Protein AF-0000000082347914 (afdb_homodimer)

Sequence (1176 aa):
MSTKQVSVPDDIETDIFVVGAGVTGLTFAGLLAAAGVRTFTIAKHSGTAPSPRAHVTNQRTMEIFRAMGIEERVREVSTPLPELGNGVICTSLTGLEVARYSCYGAGTRQLTDFAAASPVEMVNSPQHVLERVLLAHALEKGAEIRYYNELIDIQQTSEGVVGRVRERQTGAEYTVRAKYAIGADGGRSLVAQHAGIEFQGEHGLINMLTSWLEADVTPYTAYRPACIYMMAQPGNAFWVGSGTLVAVKPYTEWLLNRQYNAGDEPDLSEEAVIGYARKALGIPDLKVTVKNNSKWQVNNVYATKTSHGRIFLAGDAAHRHPPASGLGSNTCVQDAYNLAWKLGLVVSGKANDRMLQSYSQERQPVAEQIVKHAIQSLYNFARVPQALGFKQGQSTEEGYKSLEELFSDSPKAEKRRADLKEAVELQHRRSNALGLQLGYRYKSSDAIVYDGTPFAPYQRDPVLHYEPTTHPGAYLPHSWIQHKTKLISTLDIFEFGQFGLLVGIGGDPFVEAAKTVRQELGVQLPVYKLGYRCPYDDVLGEWYSVCEIGDRGALLVRPDRHIAWRTFDRPGDPTEALRSAFRQVLGLMSTKQVSVPDDIETDIFVVGAGVTGLTFAGLLAAAGVRTFTIAKHSGTAPSPRAHVTNQRTMEIFRAMGIEERVREVSTPLPELGNGVICTSLTGLEVARYSCYGAGTRQLTDFAAASPVEMVNSPQHVLERVLLAHALEKGAEIRYYNELIDIQQTSEGVVGRVRERQTGAEYTVRAKYAIGADGGRSLVAQHAGIEFQGEHGLINMLTSWLEADVTPYTAYRPACIYMMAQPGNAFWVGSGTLVAVKPYTEWLLNRQYNAGDEPDLSEEAVIGYARKALGIPDLKVTVKNNSKWQVNNVYATKTSHGRIFLAGDAAHRHPPASGLGSNTCVQDAYNLAWKLGLVVSGKANDRMLQSYSQERQPVAEQIVKHAIQSLYNFARVPQALGFKQGQSTEEGYKSLEELFSDSPKAEKRRADLKEAVELQHRRSNALGLQLGYRYKSSDAIVYDGTPFAPYQRDPVLHYEPTTHPGAYLPHSWIQHKTKLISTLDIFEFGQFGLLVGIGGDPFVEAAKTVRQELGVQLPVYKLGYRCPYDDVLGEWYSVCEIGDRGALLVRPDRHIAWRTFDRPGDPTEALRSAFRQVLGL

Secondary structure (DSSP, 8-state):
-------PPPPEE-SEEEE--SHHHHHHHHHHHHTT--EEEEESSSSS-SS----EE-HHHHHHHHHHT-HHHHHHTSEEGGGGBEEEEESSSSS-EEEEEE-TT-SGGGHHHHHHH-SS--EE--HHHHHHHHHHHHHHTT-EEEETEEEEEEEE-SS-EEEEEEETTT--EEEEEESEEEE-S-TT-HHHHHHT--EEEEEEEEEEEEEEEE---HHHHTTS-EEEEEE--TT---TT-SEEEEEEETTTEEEEEEEE-TTSPPP-SHHHHHHHHHHHHT-TT---EEEEEEEEEEEEEEES-SEETTEEE-GGGTEE--SGGG-HHHHHHHHHHHHHHHHHHHHTTSS-GGGGHHHHHHHHHHHHHHHHHHHHHHHHHTHHHHHHT--TT--HHHHHHHHHHHTS--TTHHHHHHHHHHHHHHHHHHHT-HHHHH-----S-TT----SPPPPPPSS-TTT------SBTBBPPP-EEEETTEEEEGGGSSPTT--EEEE-TT-THHHHHHHHHHHHHT----EEEEETTSSEE-TTSHHHHH--S-TT-EEEE-TTSBEEEEESS--S-HHHHHHHHHHHHTT-/-------PPPPEE-SEEEE--SHHHHHHHHHHHHTT--EEEEESSSSS-SS----EE-HHHHHHHHHHT-HHHHHHTSEEGGGGBEEEEESSSSS-EEEEEE-TT-SGGGHHHHHHH-SS--EE--HHHHHHHHHHHHHHTT-EEEETEEEEEEEE-SS-EEEEEEETTT--EEEEEESEEEE-S-TT-HHHHHHT--EEEEEEEEEEEEEEEE---HHHHTTS-EEEEEE--TT---TT-SEEEEEEETTTEEEEEEEE-TTSPPP-SHHHHHHHHHHHHT-TT---EEEEEEEEEEEEEEES-SEETTEEE-GGGTEE--STTS-HHHHHHHHHHHHHHHHHHHHTTSS-GGGGHHHHHHHHHHHHHHHHHHHHHHHHHTHHHHHHT--TT--HHHHHHHHHHHTS--TTHHHHHHHHHHHHHHHHHHHT-HHHHH-----S-TT----SPPPPPPSS-TTT------SBTBBPPP-EEEETTEEEEGGGSSPTT--EEEE-TT-THHHHHHHHHHHHHT----EEEEETTSSEE-TTSHHHHH--S-TT-EEEE-TTSBEEEEESS--S-HHHHHHHHHHHHTT-

Organism: NCBI:txid1220207

pLDDT: mean 94.05, std 8.11, range [29.89, 98.88]

Foldseek 3Di:
DPPPPPPFDEAAEFAEEEEDQFLLRLLLLLLLLLLVGGYAYEYQAQDYDPWQDFWKAAQLLLLVCVQSVCNVVQPVQWAFQLLLQKEWEAQALPGGTQDMDGFQQNDPVRVVQRVQFHVDGMTTGGRSRVSVSSNVSSVVSPGHYYYNKAWDDKDDDLQWIKTWIARRVVRRIHIYTHRFYEFPHAQPTPLCVRLVWDKDWFWQPFKKKKWKKFWAPCVRDVVNRHQKYQNAAFQDLALRHQWMWGDPDPPTITIIMHTDDPVDDQDPDPVRVVVSNCVRNVNVPIDMDTDDMDMDGAILMATPFQDHNRYGYAANNGAGAPCFLSCRSVLSSLLSLVQSLLSSCCSVPLFPPVQNRQSRLFSRVLRNVVRVVRVVLSVLSSQQNVLQVHDNRGDRVVSVVSNVLLPDPDPCNVVSVVSNVVSVVSSRLSRQQSLSSQVDFRPDGLLADFDPDDDDDDPDDSRNGHDAAQGFRHFHGWDWWDQPNDTDTPSPPDRASAKEKEAAQQQVVLQVLQVVLCVVSVGDYYYAYDYPPGNGHRPVCSCVVHVQADRHKMFIAGNSRGTRDIDRHCDPDSNVVVNVSNNSSRVD/DPPPPPPFDEAAEFAEEEEDQFLLRLLLLLLLLLLVGGYAYEYQAQDYDPWQDFWKAAQLLLLVCVQSVCNVVQPVQWAFQLLLQKEWEAQALPGGTQDMDGFQQNDPVRVVQRVQFHVDGMTTGGRSRVSVSSNVSSVVSPGHYYYNKAWDDKDDDLQWIKTWIARRVVRRIHIYTHRFYEFPHAQPTPLCVRLVWDKDWDWQPFKKKKWKKFWAPCVRDVVNRHQKYQNAAFQDLALRHQWMWGDPDPPTITIIMHTDDPVDDQDPDPVRVVVSNCVRNVNVPIDMDTDDMDMDGAILMATPFQDHNRYGYAANNGAGADCFLSCRSVLSSLLSLVQSLLSSCVSVPLFPCVQNRQSRLFSRVLRNVVRVVRVVLSVLSSQQCVLQVHDNRGDRVVSVVSNVLLPDPPPCNVVSVVSNVVSVVSSRLSRQQSLSSAVDFRPDGLLADFPPDDDDDDPDDSRNGHDAAQGFRHFHGWDWWDQPNDTDTPSPPDRASAKEKEAAQQQVVLQVLQVVLCVVSVGDYYYAYDYPPGNGHRPVCSCVVHVQADRRKMFIAGNSRGTRDIDRHCDPDSNVVVNVSNNSSSVD

Nearest PDB structures (foldseek):
  4z2r-assembly1_A-4  TM=9.697E-01  e=9.399E-72  Pseudomonas nitroreducens HBP1
  6em0-assembly1_A-2  TM=9.691E-01  e=1.341E-71  Pseudomonas nitroreducens
  6em0-assembly2_B-3  TM=9.697E-01  e=3.899E-71  Pseudomonas nitroreducens
  5brt-assembly1_A-4  TM=9.726E-01  e=3.937E-70  Pseudomonas nitroreducens HBP1
  4z2r-assembly1_B  TM=9.663E-01  e=2.600E-70  Pseudomonas nitroreducens HBP1

InterPro domains:
  IPR002938 FAD-binding domain [PF01494] (13-373)
  IPR036188 FAD/NAD(P)-binding domain superfamily [G3DSA:3.50.50.60] (14-368)
  IPR036188 FAD/NAD(P)-binding domain superfamily [SSF51905] (13-388)
  IPR050641 Rifampicin monooxygenase-like [PTHR43004] (6-584)

Radius of gyration: 34.91 Å; Cα contacts (8 Å, |Δi|>4): 2757; chains: 2; bounding box: 81×120×88 Å

Solvent-accessible surface area (backbone atoms only — not comparable to full-atom values): 58181 Å² total; per-residue (Å²): 131,78,73,76,77,75,76,64,59,72,67,42,79,37,48,33,34,33,38,18,54,48,64,32,23,24,44,34,37,24,53,28,21,66,68,70,42,55,47,43,31,28,15,60,49,82,60,62,54,89,54,63,79,46,37,49,36,44,41,54,47,41,50,51,33,43,61,74,70,41,36,67,64,52,53,71,73,27,44,59,30,49,73,27,18,27,37,37,33,17,42,15,63,70,50,57,72,77,42,37,39,49,18,57,45,45,29,51,88,29,35,22,62,48,52,51,58,35,97,55,68,37,29,36,35,30,31,37,57,46,35,50,56,37,46,52,50,9,49,75,44,63,35,46,73,40,57,26,26,32,79,75,46,64,49,74,56,100,79,23,28,43,32,38,32,29,35,63,90,82,59,41,57,32,43,38,38,17,49,27,36,36,23,27,51,29,76,77,25,63,53,38,58,64,56,67,55,52,71,45,73,48,73,68,74,42,42,36,38,38,33,34,32,40,37,77,46,44,94,62,33,67,68,63,39,40,45,37,41,33,16,52,36,51,32,40,56,47,50,65,31,66,23,27,40,34,57,63,41,90,52,36,27,33,34,42,35,32,72,48,56,87,91,52,77,76,68,81,45,67,66,48,46,50,52,47,50,23,58,45,39,54,36,87,81,63,66,70,45,82,75,46,77,46,78,48,61,36,32,38,36,30,31,76,45,29,57,47,92,51,38,34,40,32,30,42,36,26,35,36,50,34,76,45,66,38,47,61,67,34,49,9,43,49,42,28,51,59,41,38,60,54,51,46,35,33,75,69,64,60,27,34,72,66,27,60,56,20,47,34,51,39,50,31,60,51,46,49,51,51,33,54,49,16,53,49,46,46,56,43,39,36,38,43,37,53,45,48,60,30,37,68,78,38,47,60,66,57,24,50,50,37,44,51,42,43,58,38,62,46,89,64,11,59,60,41,44,51,46,35,51,54,28,47,49,49,52,29,45,41,47,34,30,41,5,63,62,64,47,60,63,39,87,48,44,59,43,39,44,70,75,83,68,77,81,76,80,78,90,59,60,57,46,52,40,60,76,78,41,54,53,42,28,21,46,61,53,48,27,62,27,30,48,83,75,37,78,40,45,55,74,66,73,57,58,74,78,35,41,33,33,41,22,21,64,43,20,62,67,46,51,58,23,33,52,53,42,23,65,74,56,69,45,79,45,55,72,42,46,43,28,62,86,32,73,38,13,27,52,58,45,47,41,75,72,48,54,84,49,46,43,33,7,39,37,37,30,39,51,70,41,29,22,25,29,54,36,49,49,65,56,98,48,46,40,59,53,49,40,53,47,53,32,39,34,32,41,96,134,78,74,74,74,75,76,62,59,71,66,43,78,38,48,32,36,33,37,17,54,49,63,30,25,25,44,34,37,25,52,27,19,66,68,69,40,54,45,43,32,26,16,58,50,82,59,63,53,90,51,63,79,47,36,48,38,43,42,54,47,40,50,52,34,42,60,74,69,40,37,66,65,52,52,72,72,29,44,58,30,50,73,28,19,27,38,38,32,16,43,16,62,69,51,56,73,76,41,37,40,48,18,57,44,45,29,50,87,30,35,22,61,47,51,51,58,35,97,56,67,35,29,36,35,31,32,37,56,46,36,50,55,38,44,53,48,9,48,74,44,63,33,44,72,39,55,26,26,33,81,76,45,63,49,75,53,99,78,24,28,44,31,38,32,28,36,62,90,82,60,43,58,32,42,36,38,18,49,28,34,36,24,27,51,28,77,78,24,63,52,39,59,65,57,66,54,53,70,46,73,48,73,68,74,42,43,35,38,38,34,35,32,40,36,79,47,43,94,63,32,68,68,62,37,39,45,37,41,31,16,51,35,50,32,39,55,47,50,67,31,66,22,24,42,35,58,62,40,91,55,36,29,32,34,44,34,32,71,48,56,86,90,51,76,76,67,81,46,69,67,47,46,50,51,48,50,21,58,44,40,54,35,87,82,62,64,72,45,80,75,47,75,47,76,48,60,35,31,40,34,30,32,75,46,28,57,48,95,52,38,33,40,33,28,41,36,26,34,35,52,36,74,45,65,37,49,61,69,33,50,10,43,48,43,29,51,61,42,36,61,52,51,47,34,32,76,72,65,62,27,32,72,65,26,59,55,20,46,33,49,38,50,31,59,51,47,49,52,51,32,53,48,15,52,50,46,45,56,43,39,36,38,44,36,51,43,49,58,28,36,69,80,37,47,59,66,57,22,51,50,36,45,51,43,42,59,39,61,48,88,62,11,59,61,39,44,51,46,36,49,52,28,49,50,50,52,31,47,40,46,34,30,40,6,62,63,62,48,60,62,39,87,49,43,58,43,38,43,70,77,82,69,76,83,78,78,78,89,60,60,59,47,53,41,60,75,75,40,53,52,42,27,22,43,61,54,49,27,62,26,31,48,82,75,38,79,40,44,55,74,65,73,58,60,73,79,35,42,32,33,41,20,21,65,44,21,64,68,45,51,59,23,35,53,51,39,22,66,74,55,69,45,77,47,54,70,45,46,42,27,61,85,31,73,38,14,28,52,59,45,48,42,76,73,47,53,84,49,46,45,33,7,37,36,37,29,38,52,70,42,29,22,26,28,54,37,51,49,66,57,99,48,46,41,60,54,49,42,53,47,51,31,39,33,31,41,97

Structure (mmCIF, N/CA/C/O backbone):
data_AF-0000000082347914-model_v1
#
loop_
_entity.id
_entity.type
_entity.pdbx_description
1 polymer 'FAD-binding domain-containing protein'
#
loop_
_atom_site.group_PDB
_atom_site.id
_atom_site.type_symbol
_atom_site.label_atom_id
_atom_site.label_alt_id
_atom_site.label_comp_id
_atom_site.label_asym_id
_atom_site.label_entity_id
_atom_site.label_seq_id
_atom_site.pdbx_PDB_ins_code
_atom_site.Cartn_x
_atom_site.Cartn_y
_atom_site.Cartn_z
_atom_site.occupancy
_atom_site.B_iso_or_equiv
_atom_site.auth_seq_id
_atom_site.auth_comp_id
_atom_site.auth_asym_id
_atom_site.auth_atom_id
_atom_site.pdbx_PDB_model_num
ATOM 1 N N . MET A 1 1 ? 16.922 -70.562 4.355 1 29.89 1 MET A N 1
ATOM 2 C CA . MET A 1 1 ? 16.859 -69.312 3.594 1 29.89 1 MET A CA 1
ATOM 3 C C . MET A 1 1 ? 15.477 -69.125 2.973 1 29.89 1 MET A C 1
ATOM 5 O O . MET A 1 1 ? 15.141 -69.75 1.983 1 29.89 1 MET A O 1
ATOM 9 N N . SER A 1 2 ? 14.516 -68.875 3.791 1 32.69 2 SER A N 1
ATOM 10 C CA . SER A 1 2 ? 13.117 -68.75 3.42 1 32.69 2 SER A CA 1
ATOM 11 C C . SER A 1 2 ? 12.938 -67.5 2.504 1 32.69 2 SER A C 1
ATOM 13 O O . SER A 1 2 ? 13.414 -66.438 2.809 1 32.69 2 SER A O 1
ATOM 15 N N . THR A 1 3 ? 13.023 -67.812 1.235 1 32.19 3 THR A N 1
ATOM 16 C CA . THR A 1 3 ? 12.727 -66.75 0.28 1 32.19 3 THR A CA 1
ATOM 17 C C . THR A 1 3 ? 11.484 -66 0.697 1 32.19 3 THR A C 1
ATOM 19 O O . THR A 1 3 ? 10.406 -66.562 0.833 1 32.19 3 THR A O 1
ATOM 22 N N . LYS A 1 4 ? 11.758 -65 1.512 1 48.44 4 LYS A N 1
ATOM 23 C CA . LYS A 1 4 ? 10.633 -64.062 1.77 1 48.44 4 LYS A CA 1
ATOM 24 C C . LYS A 1 4 ? 9.844 -63.812 0.491 1 48.44 4 LYS A C 1
ATOM 26 O O . LYS A 1 4 ? 10.375 -63.219 -0.458 1 48.44 4 LYS A O 1
ATOM 31 N N . GLN A 1 5 ? 8.898 -64.625 -0.039 1 35.69 5 GLN A N 1
ATOM 32 C CA . GLN A 1 5 ? 8.008 -64.375 -1.168 1 35.69 5 GLN A CA 1
ATOM 33 C C . GLN A 1 5 ? 7.594 -6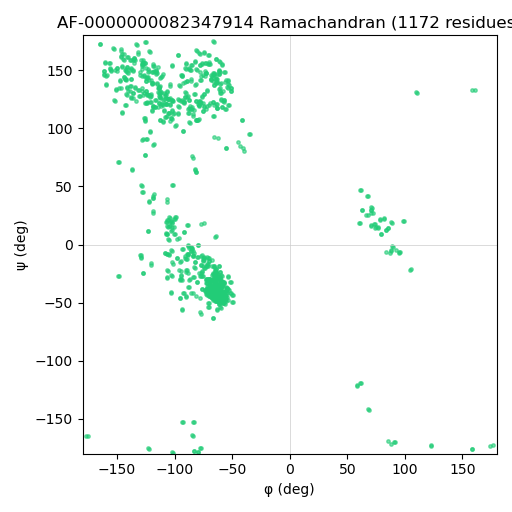2.875 -1.214 1 35.69 5 GLN A C 1
ATOM 35 O O . GLN A 1 5 ? 6.988 -62.375 -0.267 1 35.69 5 GLN A O 1
ATOM 40 N N . VAL A 1 6 ? 8.203 -62.094 -1.916 1 49.75 6 VAL A N 1
ATOM 41 C CA . VAL A 1 6 ? 7.844 -60.719 -2.162 1 49.75 6 VAL A CA 1
ATOM 42 C C . VAL A 1 6 ? 6.418 -60.625 -2.707 1 49.75 6 VAL A C 1
ATOM 44 O O . VAL A 1 6 ? 6.121 -61.188 -3.764 1 49.75 6 VAL A O 1
ATOM 47 N N . SER A 1 7 ? 5.449 -60.625 -1.991 1 54.75 7 SER A N 1
ATOM 48 C CA . SER A 1 7 ? 4.039 -60.5 -2.336 1 54.75 7 SER A CA 1
ATOM 49 C C . SER A 1 7 ? 3.834 -59.438 -3.412 1 54.75 7 SER A C 1
ATOM 51 O O . SER A 1 7 ? 4.348 -58.312 -3.297 1 54.75 7 SER A O 1
ATOM 53 N N . VAL A 1 8 ? 3.516 -59.906 -4.719 1 59.38 8 VAL A N 1
ATOM 54 C CA . VAL A 1 8 ? 3.182 -59.031 -5.84 1 59.38 8 VAL A CA 1
ATOM 55 C C . VAL A 1 8 ? 2.043 -58.094 -5.441 1 59.38 8 VAL A C 1
ATOM 57 O O . VAL A 1 8 ? 0.992 -58.531 -4.98 1 59.38 8 VAL A O 1
ATOM 60 N N . PRO A 1 9 ? 2.398 -56.75 -5.523 1 70.44 9 PRO A N 1
ATOM 61 C CA . PRO A 1 9 ? 1.288 -55.844 -5.215 1 70.44 9 PRO A CA 1
ATOM 62 C C . PRO A 1 9 ? 0.049 -56.125 -6.062 1 70.44 9 PRO A C 1
ATOM 64 O O . PRO A 1 9 ? 0.167 -56.562 -7.211 1 70.44 9 PRO A O 1
ATOM 67 N N . ASP A 1 10 ? -1.093 -56.094 -5.531 1 84.44 10 ASP A N 1
ATOM 68 C CA . ASP A 1 10 ? -2.365 -56.312 -6.215 1 84.44 10 ASP A CA 1
ATOM 69 C C . ASP A 1 10 ? -2.621 -55.25 -7.262 1 84.44 10 ASP A C 1
ATOM 71 O O . ASP A 1 10 ? -2.135 -54.125 -7.129 1 84.44 10 ASP A O 1
ATOM 75 N N . ASP A 1 11 ? -3.193 -55.656 -8.359 1 93.19 11 ASP A N 1
ATOM 76 C CA . ASP A 1 11 ? -3.662 -54.688 -9.352 1 93.19 11 ASP A CA 1
ATOM 77 C C . ASP A 1 11 ? -4.59 -53.656 -8.719 1 93.19 11 ASP A C 1
ATOM 79 O O . ASP A 1 11 ? -5.293 -53.969 -7.75 1 93.19 11 ASP A O 1
ATOM 83 N N . ILE A 1 12 ? -4.449 -52.5 -9.141 1 96.75 12 ILE A N 1
ATOM 84 C CA . ILE A 1 12 ? -5.215 -51.375 -8.578 1 96.75 12 ILE A CA 1
ATOM 85 C C . ILE A 1 12 ? -6.27 -50.938 -9.586 1 96.75 12 ILE A C 1
ATOM 87 O O . ILE A 1 12 ? -5.988 -50.781 -10.781 1 96.75 12 ILE A O 1
ATOM 91 N N . GLU A 1 13 ? -7.477 -50.844 -9.164 1 97.38 13 GLU A N 1
ATOM 92 C CA . GLU A 1 13 ? -8.539 -50.188 -9.922 1 97.38 13 GLU A CA 1
ATOM 93 C C . GLU A 1 13 ? -8.914 -48.844 -9.297 1 97.38 13 GLU A C 1
ATOM 95 O O . GLU A 1 13 ? -9.164 -48.781 -8.094 1 97.38 13 GLU A O 1
ATOM 100 N N . THR A 1 14 ? -8.891 -47.781 -10.055 1 98.06 14 THR A N 1
ATOM 101 C CA . THR A 1 14 ? -9.172 -46.438 -9.555 1 98.06 14 THR A CA 1
ATOM 102 C C . THR A 1 14 ? -9.859 -45.594 -10.617 1 98.06 14 THR A C 1
ATOM 104 O O . THR A 1 14 ? -10.055 -46.062 -11.75 1 98.06 14 THR A O 1
ATOM 107 N N . ASP A 1 15 ? -10.398 -44.5 -10.281 1 98.25 15 ASP A N 1
ATOM 108 C CA . ASP A 1 15 ? -10.992 -43.562 -11.25 1 98.25 15 ASP A CA 1
ATOM 109 C C . ASP A 1 15 ? -9.922 -42.75 -11.961 1 98.25 15 ASP A C 1
ATOM 111 O O . ASP A 1 15 ? -9.969 -42.562 -13.18 1 98.25 15 ASP A O 1
ATOM 115 N N . ILE A 1 16 ? -9 -42.25 -11.164 1 98.69 16 ILE A N 1
ATOM 116 C CA . ILE A 1 16 ? -7.953 -41.406 -11.719 1 98.69 16 ILE A CA 1
ATOM 117 C C . ILE A 1 16 ? -6.582 -41.938 -11.305 1 98.69 16 ILE A C 1
ATOM 119 O O . ILE A 1 16 ? -6.348 -42.219 -10.133 1 98.69 16 ILE A O 1
ATOM 123 N N . PHE A 1 17 ? -5.656 -42.094 -12.258 1 98.75 17 PHE A N 1
ATOM 124 C CA . PHE A 1 17 ? -4.27 -42.5 -12.039 1 98.75 17 PHE A CA 1
ATOM 125 C C . PHE A 1 17 ? -3.33 -41.312 -12.234 1 98.75 17 PHE A C 1
ATOM 127 O O . PHE A 1 17 ? -3.23 -40.75 -13.336 1 98.75 17 PHE A O 1
ATOM 134 N N . VAL A 1 18 ? -2.711 -40.812 -11.164 1 98.88 18 VAL A N 1
ATOM 135 C CA . VAL A 1 18 ? -1.782 -39.688 -11.242 1 98.88 18 VAL A CA 1
ATOM 136 C C . VAL A 1 18 ? -0.345 -40.219 -11.188 1 98.88 18 VAL A C 1
ATOM 138 O O . VAL A 1 18 ? 0.042 -40.906 -10.234 1 98.88 18 VAL A O 1
ATOM 141 N N . VAL A 1 19 ? 0.445 -39.875 -12.203 1 98.75 19 VAL A N 1
ATOM 142 C CA . VAL A 1 19 ? 1.845 -40.281 -12.258 1 98.75 19 VAL A CA 1
ATOM 143 C C . VAL A 1 19 ? 2.742 -39.094 -11.922 1 98.75 19 VAL A C 1
ATOM 145 O O . VAL A 1 19 ? 2.916 -38.188 -12.734 1 98.75 19 VAL A O 1
ATOM 148 N N . GLY A 1 20 ? 3.398 -39.188 -10.844 1 98.19 20 GLY A N 1
ATOM 149 C CA . GLY A 1 20 ? 4.188 -38.094 -10.289 1 98.19 20 GLY A CA 1
ATOM 150 C C . GLY A 1 20 ? 3.576 -37.5 -9.031 1 98.19 20 GLY A C 1
ATOM 151 O O . GLY A 1 20 ? 2.379 -37.188 -9 1 98.19 20 GLY A O 1
ATOM 152 N N . ALA A 1 21 ? 4.395 -37.344 -7.98 1 97.81 21 ALA A N 1
ATOM 153 C CA . ALA A 1 21 ? 3.906 -36.781 -6.723 1 97.81 21 ALA A CA 1
ATOM 154 C C . ALA A 1 21 ? 4.785 -35.625 -6.262 1 97.81 21 ALA A C 1
ATOM 156 O O . ALA A 1 21 ? 5.199 -35.562 -5.102 1 97.81 21 ALA A O 1
ATOM 157 N N . GLY A 1 22 ? 5.145 -34.719 -7.184 1 96.5 22 GLY A N 1
ATOM 158 C CA . GLY A 1 22 ? 5.656 -33.406 -6.844 1 96.5 22 GLY A CA 1
ATOM 159 C C . GLY A 1 22 ? 4.562 -32.375 -6.555 1 96.5 22 GLY A C 1
ATOM 160 O O . GLY A 1 22 ? 3.473 -32.75 -6.109 1 96.5 22 GLY A O 1
ATOM 161 N N . VAL A 1 23 ? 4.844 -31.141 -6.773 1 96.69 23 VAL A N 1
ATOM 162 C CA . VAL A 1 23 ? 3.881 -30.078 -6.492 1 96.69 23 VAL A CA 1
ATOM 163 C C . VAL A 1 23 ? 2.594 -30.328 -7.273 1 96.69 23 VAL A C 1
ATOM 165 O O . VAL A 1 23 ? 1.497 -30.266 -6.715 1 96.69 23 VAL A O 1
ATOM 168 N N . THR A 1 24 ? 2.715 -30.672 -8.539 1 97.5 24 THR A N 1
ATOM 169 C CA . THR A 1 24 ? 1.567 -30.906 -9.406 1 97.5 24 THR A CA 1
ATOM 170 C C . THR A 1 24 ? 0.742 -32.094 -8.906 1 97.5 24 THR A C 1
ATOM 172 O O . THR A 1 24 ? -0.447 -31.938 -8.617 1 97.5 24 THR A O 1
ATOM 175 N N . GLY A 1 25 ? 1.406 -33.219 -8.773 1 98.44 25 GLY A N 1
ATOM 176 C CA . GLY A 1 25 ? 0.702 -34.438 -8.391 1 98.44 25 GLY A CA 1
ATOM 177 C C . GLY A 1 25 ? 0.101 -34.375 -7 1 98.44 25 GLY A C 1
ATOM 178 O O . GLY A 1 25 ? -1.005 -34.844 -6.773 1 98.44 25 GLY A O 1
ATOM 179 N N . LEU A 1 26 ? 0.809 -33.781 -6.074 1 98.62 26 LEU A N 1
ATOM 180 C CA . LEU A 1 26 ? 0.301 -33.656 -4.711 1 98.62 26 LEU A CA 1
ATOM 181 C C . LEU A 1 26 ? -0.912 -32.75 -4.66 1 98.62 26 LEU A C 1
ATOM 183 O O . LEU A 1 26 ? -1.831 -32.969 -3.869 1 98.62 26 LEU A O 1
ATOM 187 N N . THR A 1 27 ? -0.891 -31.656 -5.457 1 98.62 27 THR A N 1
ATOM 188 C CA . THR A 1 27 ? -2.057 -30.781 -5.535 1 98.62 27 THR A CA 1
ATOM 189 C C . THR A 1 27 ? -3.262 -31.547 -6.09 1 98.62 27 THR A C 1
ATOM 191 O O . THR A 1 27 ? -4.359 -31.469 -5.535 1 98.62 27 THR A O 1
ATOM 194 N N . PHE A 1 28 ? -3.041 -32.375 -7.133 1 98.69 28 PHE A N 1
ATOM 195 C CA . PHE A 1 28 ? -4.109 -33.219 -7.664 1 98.69 28 PHE A CA 1
ATOM 196 C C . PHE A 1 28 ? -4.629 -34.156 -6.598 1 98.69 28 PHE A C 1
ATOM 198 O O . PHE A 1 28 ? -5.84 -34.281 -6.395 1 98.69 28 PHE A O 1
ATOM 205 N N . ALA A 1 29 ? -3.658 -34.844 -5.941 1 98.56 29 ALA A N 1
ATOM 206 C CA . ALA A 1 29 ? -4.031 -35.812 -4.926 1 98.56 29 ALA A CA 1
ATOM 207 C C . ALA A 1 29 ? -4.926 -35.188 -3.861 1 98.56 29 ALA A C 1
ATOM 209 O O . ALA A 1 29 ? -5.953 -35.75 -3.492 1 98.56 29 ALA A O 1
ATOM 210 N N . GLY A 1 30 ? -4.523 -34 -3.42 1 98.38 30 GLY A N 1
ATOM 211 C CA . GLY A 1 30 ? -5.305 -33.312 -2.4 1 98.38 30 GLY A CA 1
ATOM 212 C C . GLY A 1 30 ? -6.672 -32.875 -2.893 1 98.38 30 GLY A C 1
ATOM 213 O O . GLY A 1 30 ? -7.68 -33.094 -2.217 1 98.38 30 GLY A O 1
ATOM 214 N N . LEU A 1 31 ? -6.773 -32.25 -4.051 1 98.5 31 LEU A N 1
ATOM 215 C CA . LEU A 1 31 ? -8.016 -31.719 -4.598 1 98.5 31 LEU A CA 1
ATOM 216 C C . LEU A 1 31 ? -9 -32.844 -4.906 1 98.5 31 LEU A C 1
ATOM 218 O O . LEU A 1 31 ? -10.188 -32.75 -4.582 1 98.5 31 LEU A O 1
ATOM 222 N N . LEU A 1 32 ? -8.531 -33.938 -5.512 1 98.31 32 LEU A N 1
ATOM 223 C CA . LEU A 1 32 ? -9.398 -35.062 -5.91 1 98.31 32 LEU A CA 1
ATOM 224 C C . LEU A 1 32 ? -9.875 -35.844 -4.691 1 98.31 32 LEU A C 1
ATOM 226 O O . LEU A 1 32 ? -11.023 -36.25 -4.633 1 98.31 32 LEU A O 1
ATOM 230 N N . ALA A 1 33 ? -8.93 -35.969 -3.74 1 97.88 33 ALA A N 1
ATOM 231 C CA . ALA A 1 33 ? -9.336 -36.625 -2.5 1 97.88 33 ALA A CA 1
ATOM 232 C C . ALA A 1 33 ? -10.438 -35.812 -1.803 1 97.88 33 ALA A C 1
ATOM 234 O O . ALA A 1 33 ? -11.43 -36.406 -1.344 1 97.88 33 ALA A O 1
ATOM 235 N N . ALA A 1 34 ? -10.273 -34.562 -1.755 1 96.44 34 ALA A N 1
ATOM 236 C CA . ALA A 1 34 ? -11.266 -33.688 -1.135 1 96.44 34 ALA A CA 1
ATOM 237 C C . ALA A 1 34 ? -12.609 -33.812 -1.851 1 96.44 34 ALA A C 1
ATOM 239 O O . ALA A 1 34 ? -13.664 -33.656 -1.229 1 96.44 34 ALA A O 1
ATOM 240 N N . ALA A 1 35 ? -12.555 -34.094 -3.127 1 95.56 35 ALA A N 1
ATOM 241 C CA . ALA A 1 35 ? -13.766 -34.219 -3.934 1 95.56 35 ALA A CA 1
ATOM 242 C C . ALA A 1 35 ? -14.352 -35.625 -3.842 1 95.56 35 ALA A C 1
ATOM 244 O O . ALA A 1 35 ? -15.391 -35.906 -4.441 1 95.56 35 ALA A O 1
ATOM 245 N N . GLY A 1 36 ? -13.727 -36.531 -3.162 1 95.38 36 GLY A N 1
ATOM 246 C CA . GLY A 1 36 ? -14.211 -37.875 -2.99 1 95.38 36 GLY A CA 1
ATOM 247 C C . GLY A 1 36 ? -13.969 -38.75 -4.199 1 95.38 36 GLY A C 1
ATOM 248 O O . GLY A 1 36 ? -14.672 -39.75 -4.41 1 95.38 36 GLY A O 1
ATOM 249 N N . VAL A 1 37 ? -13.031 -38.406 -5.027 1 97.81 37 VAL A N 1
ATOM 250 C CA . VAL A 1 37 ? -12.711 -39.188 -6.227 1 97.81 37 VAL A CA 1
ATOM 251 C C . VAL A 1 37 ? -11.633 -40.219 -5.902 1 97.81 37 VAL A C 1
ATOM 253 O O . VAL A 1 37 ? -10.602 -39.875 -5.316 1 97.81 37 VAL A O 1
ATOM 256 N N . ARG A 1 38 ? -11.836 -41.5 -6.285 1 96.75 38 ARG A N 1
ATOM 257 C CA . ARG A 1 38 ? -10.812 -42.531 -6.094 1 96.75 38 ARG A CA 1
ATOM 258 C C . ARG A 1 38 ? -9.594 -42.25 -6.969 1 96.75 38 ARG A C 1
ATOM 260 O O . ARG A 1 38 ? -9.68 -42.281 -8.195 1 96.75 38 ARG A O 1
ATOM 267 N N . THR A 1 39 ? -8.555 -41.906 -6.305 1 98.25 39 THR A N 1
ATOM 268 C CA . THR A 1 39 ? -7.344 -41.531 -7.02 1 98.25 39 THR A CA 1
ATOM 269 C C . THR A 1 39 ? -6.137 -42.312 -6.488 1 98.25 39 THR A C 1
ATOM 271 O O . THR A 1 39 ? -5.984 -42.469 -5.277 1 98.25 39 THR A O 1
ATOM 274 N N . PHE A 1 40 ? -5.363 -42.812 -7.41 1 98.44 40 PHE A N 1
ATOM 275 C CA . PHE A 1 40 ? -4.113 -43.5 -7.082 1 98.44 40 PHE A CA 1
ATOM 276 C C . PHE A 1 40 ? -2.924 -42.75 -7.66 1 98.44 40 PHE A C 1
ATOM 278 O O . PHE A 1 40 ? -2.836 -42.531 -8.875 1 98.44 40 PHE A O 1
ATOM 285 N N . THR A 1 41 ? -2.039 -42.281 -6.762 1 98.75 41 THR A N 1
ATOM 286 C CA . THR A 1 41 ? -0.891 -41.469 -7.16 1 98.75 41 THR A CA 1
ATOM 287 C C . THR A 1 41 ? 0.414 -42.188 -6.883 1 98.75 41 THR A C 1
ATOM 289 O O . THR A 1 41 ? 0.586 -42.781 -5.812 1 98.75 41 THR A O 1
ATOM 292 N N . ILE A 1 42 ? 1.336 -42.156 -7.871 1 98.5 42 ILE A N 1
ATOM 293 C CA . ILE A 1 42 ? 2.627 -42.812 -7.645 1 98.5 42 ILE A CA 1
ATOM 294 C C . ILE A 1 42 ? 3.752 -41.812 -7.961 1 98.5 42 ILE A C 1
ATOM 296 O O . ILE A 1 42 ? 3.543 -40.844 -8.664 1 98.5 42 ILE A O 1
ATOM 300 N N . ALA A 1 43 ? 4.879 -42.062 -7.434 1 97.75 43 ALA A N 1
ATOM 301 C CA . ALA A 1 43 ? 6.109 -41.375 -7.789 1 97.75 43 ALA A CA 1
ATOM 302 C C . ALA A 1 43 ? 7.309 -42.312 -7.746 1 97.75 43 ALA A C 1
ATOM 304 O O . ALA A 1 43 ? 7.395 -43.188 -6.875 1 97.75 43 ALA A O 1
ATOM 305 N N . LYS A 1 44 ? 8.172 -42.094 -8.625 1 96.31 44 LYS A N 1
ATOM 306 C CA . LYS A 1 44 ? 9.32 -42.969 -8.703 1 96.31 44 LYS A CA 1
ATOM 307 C C . LYS A 1 44 ? 10.344 -42.656 -7.613 1 96.31 44 LYS A C 1
ATOM 309 O O . LYS A 1 44 ? 11.148 -43.531 -7.242 1 96.31 44 LYS A O 1
ATOM 314 N N . HIS A 1 45 ? 10.328 -41.438 -7.133 1 94.62 45 HIS A N 1
ATOM 315 C CA . HIS A 1 45 ? 11.25 -41.062 -6.07 1 94.62 45 HIS A CA 1
ATOM 316 C C . HIS A 1 45 ? 10.758 -41.562 -4.715 1 94.62 45 HIS A C 1
ATOM 318 O O . HIS A 1 45 ? 9.578 -41.875 -4.547 1 94.62 45 HIS A O 1
ATOM 324 N N . SER A 1 46 ? 11.641 -41.562 -3.723 1 94.62 46 SER A N 1
ATOM 325 C CA . SER A 1 46 ? 11.344 -42.188 -2.438 1 94.62 46 SER A CA 1
ATOM 326 C C . SER A 1 46 ? 10.562 -41.25 -1.529 1 94.62 46 SER A C 1
ATOM 328 O O . SER A 1 46 ? 10.047 -41.656 -0.487 1 94.62 46 SER A O 1
ATOM 330 N N . GLY A 1 47 ? 10.43 -40.031 -1.916 1 94.75 47 GLY A N 1
ATOM 331 C CA . GLY A 1 47 ? 9.711 -39.062 -1.113 1 94.75 47 GLY A CA 1
ATOM 332 C C . GLY A 1 47 ? 9.57 -37.719 -1.801 1 94.75 47 GLY A C 1
ATOM 333 O O . GLY A 1 47 ? 9.68 -37.625 -3.025 1 94.75 47 GLY A O 1
ATOM 334 N N . THR A 1 48 ? 9.211 -36.75 -0.969 1 94.12 48 THR A N 1
ATOM 335 C CA . THR A 1 48 ? 9.047 -35.375 -1.486 1 94.12 48 THR A CA 1
ATOM 336 C C . THR A 1 48 ? 10.383 -34.812 -1.966 1 94.12 48 THR A C 1
ATOM 338 O O . THR A 1 48 ? 11.422 -35.469 -1.831 1 94.12 48 THR A O 1
ATOM 341 N N . ALA A 1 49 ? 10.312 -33.625 -2.562 1 90.44 49 ALA A N 1
ATOM 342 C CA . ALA A 1 49 ? 11.484 -33.031 -3.178 1 90.44 49 ALA A CA 1
ATOM 343 C C . ALA A 1 49 ? 12.664 -33.031 -2.209 1 90.44 49 ALA A C 1
ATOM 345 O O . ALA A 1 49 ? 12.531 -32.594 -1.062 1 90.44 49 ALA A O 1
ATOM 346 N N . PRO A 1 50 ? 13.789 -33.406 -2.691 1 89.5 50 PRO A N 1
ATOM 347 C CA . PRO A 1 50 ? 14.969 -33.438 -1.823 1 89.5 50 PRO A CA 1
ATOM 348 C C . PRO A 1 50 ? 15.719 -32.094 -1.795 1 89.5 50 PRO A C 1
ATOM 350 O O . PRO A 1 50 ? 16.688 -31.953 -1.053 1 89.5 50 PRO A O 1
ATOM 353 N N . SER A 1 51 ? 15.352 -31.219 -2.607 1 90.5 51 SER A N 1
ATOM 354 C CA . SER A 1 51 ? 16.031 -29.922 -2.715 1 90.5 51 SER A CA 1
ATOM 355 C C . SER A 1 51 ? 15.047 -28.797 -3.004 1 90.5 51 SER A C 1
ATOM 357 O O . SER A 1 51 ? 13.914 -29.047 -3.414 1 90.5 51 SER A O 1
ATOM 359 N N . PRO A 1 52 ? 15.438 -27.562 -2.709 1 91.19 52 PRO A N 1
ATOM 360 C CA . PRO A 1 52 ? 14.562 -26.406 -2.881 1 91.19 52 PRO A CA 1
ATOM 361 C C . PRO A 1 52 ? 14.578 -25.859 -4.305 1 91.19 52 PRO A C 1
ATOM 363 O O . PRO A 1 52 ? 14.93 -24.688 -4.52 1 91.19 52 PRO A O 1
ATOM 366 N N . ARG A 1 53 ? 14.047 -26.359 -5.262 1 84.94 53 ARG A N 1
ATOM 367 C CA . ARG A 1 53 ? 14.109 -25.922 -6.652 1 84.94 53 ARG A CA 1
ATOM 368 C C . ARG A 1 53 ? 13.203 -24.719 -6.883 1 84.94 53 ARG A C 1
ATOM 370 O O . ARG A 1 53 ? 13.68 -23.609 -7.156 1 84.94 53 ARG A O 1
ATOM 377 N N . ALA A 1 54 ? 11.953 -24.828 -6.648 1 86.5 54 ALA A N 1
ATOM 378 C CA . ALA A 1 54 ? 11.016 -23.719 -6.73 1 86.5 54 ALA A CA 1
ATOM 379 C C . ALA A 1 54 ? 10.898 -23 -5.387 1 86.5 54 ALA A C 1
ATOM 381 O O . ALA A 1 54 ? 11.148 -23.594 -4.336 1 86.5 54 ALA A O 1
ATOM 382 N N . HIS A 1 55 ? 10.578 -21.609 -5.492 1 90.44 55 HIS A N 1
ATOM 383 C CA . HIS A 1 55 ? 10.516 -20.953 -4.191 1 90.44 55 HIS A CA 1
ATOM 384 C C . HIS A 1 55 ? 9.492 -19.828 -4.191 1 90.44 55 HIS A C 1
ATOM 386 O O . HIS A 1 55 ? 8.922 -19.5 -3.148 1 90.44 55 HIS A O 1
ATOM 392 N N . VAL A 1 56 ? 9.188 -19.203 -5.312 1 95 56 VAL A N 1
ATOM 393 C CA . VAL A 1 56 ? 8.234 -18.094 -5.332 1 95 56 VAL A CA 1
ATOM 394 C C . VAL A 1 56 ? 6.82 -18.625 -5.516 1 95 56 VAL A C 1
ATOM 396 O O . VAL A 1 56 ? 6.527 -19.297 -6.508 1 95 56 VAL A O 1
ATOM 399 N N . THR A 1 57 ? 5.988 -18.438 -4.582 1 96.88 57 THR A N 1
ATOM 400 C CA . THR A 1 57 ? 4.566 -18.734 -4.652 1 96.88 57 THR A CA 1
ATOM 401 C C . THR A 1 57 ? 3.738 -17.453 -4.734 1 96.88 57 THR A C 1
ATOM 403 O O . THR A 1 57 ? 3.691 -16.688 -3.777 1 96.88 57 THR A O 1
ATOM 406 N N . ASN A 1 58 ? 3.145 -17.219 -5.883 1 96.44 58 ASN A N 1
ATOM 407 C CA . ASN A 1 58 ? 2.494 -15.938 -6.141 1 96.44 58 ASN A CA 1
ATOM 408 C C . ASN A 1 58 ? 1.113 -15.867 -5.492 1 96.44 58 ASN A C 1
ATOM 410 O O . ASN A 1 58 ? 0.699 -16.797 -4.805 1 96.44 58 ASN A O 1
ATOM 414 N N . GLN A 1 59 ? 0.405 -14.797 -5.656 1 97.25 59 GLN A N 1
ATOM 415 C CA . GLN A 1 59 ? -0.867 -14.555 -4.984 1 97.25 59 GLN A CA 1
ATOM 416 C C . GLN A 1 59 ? -1.936 -15.531 -5.457 1 97.25 59 GLN A C 1
ATOM 418 O O . GLN A 1 59 ? -2.725 -16.031 -4.652 1 97.25 59 GLN A O 1
ATOM 423 N N . ARG A 1 60 ? -1.977 -15.805 -6.77 1 97.12 60 ARG A N 1
ATOM 424 C CA . ARG A 1 60 ? -2.998 -16.703 -7.297 1 97.12 60 ARG A CA 1
ATOM 425 C C . ARG A 1 60 ? -2.889 -18.078 -6.668 1 97.12 60 ARG A C 1
ATOM 427 O O . ARG A 1 60 ? -3.896 -18.672 -6.277 1 97.12 60 ARG A O 1
ATOM 434 N N . THR A 1 61 ? -1.695 -18.547 -6.566 1 97.56 61 THR A N 1
ATOM 435 C CA . THR A 1 61 ? -1.479 -19.859 -5.953 1 97.56 61 THR A CA 1
ATOM 436 C C . THR A 1 61 ? -1.832 -19.828 -4.469 1 97.56 61 THR A C 1
ATOM 438 O O . THR A 1 61 ? -2.469 -20.75 -3.955 1 97.56 61 THR A O 1
ATOM 441 N N . MET A 1 62 ? -1.478 -18.781 -3.809 1 98.19 62 MET A N 1
ATOM 442 C CA . MET A 1 62 ? -1.832 -18.656 -2.398 1 98.19 62 MET A CA 1
ATOM 443 C C . MET A 1 62 ? -3.346 -18.609 -2.221 1 98.19 62 MET A C 1
ATOM 445 O O . MET A 1 62 ? -3.873 -19.094 -1.222 1 98.19 62 MET A O 1
ATOM 449 N N . GLU A 1 63 ? -4.043 -18 -3.15 1 97.88 63 GLU A N 1
ATOM 450 C CA . GLU A 1 63 ? -5.504 -18.016 -3.113 1 97.88 63 GLU A CA 1
ATOM 451 C C . GLU A 1 63 ? -6.035 -19.453 -3.172 1 97.88 63 GLU A C 1
ATOM 453 O O . GLU A 1 63 ? -7.016 -19.781 -2.502 1 97.88 63 GLU A O 1
ATOM 458 N N . ILE A 1 64 ? -5.418 -20.266 -4.012 1 97.69 64 ILE A N 1
ATOM 459 C CA . ILE A 1 64 ? -5.824 -21.656 -4.129 1 97.69 64 ILE A CA 1
ATOM 460 C C . ILE A 1 64 ? -5.578 -22.375 -2.807 1 97.69 64 ILE A C 1
ATOM 462 O O . ILE A 1 64 ? -6.453 -23.094 -2.311 1 97.69 64 ILE A O 1
ATOM 466 N N . PHE A 1 65 ? -4.391 -22.141 -2.215 1 98.5 65 PHE A N 1
ATOM 467 C CA . PHE A 1 65 ? -4.086 -22.75 -0.922 1 98.5 65 PHE A CA 1
ATOM 468 C C . PHE A 1 65 ? -5.07 -22.281 0.141 1 98.5 65 PHE A C 1
ATOM 470 O O . PHE A 1 65 ? -5.473 -23.047 1.013 1 98.5 65 PHE A O 1
ATOM 477 N N . ARG A 1 66 ? -5.414 -21.031 0.024 1 98.06 66 ARG A N 1
ATOM 478 C CA . ARG A 1 66 ? -6.434 -20.484 0.916 1 98.06 66 ARG A CA 1
ATOM 479 C C . ARG A 1 66 ? -7.758 -21.219 0.751 1 98.06 66 ARG A C 1
ATOM 481 O O . ARG A 1 66 ? -8.375 -21.625 1.738 1 98.06 66 ARG A O 1
ATOM 488 N N . ALA A 1 67 ? -8.18 -21.406 -0.45 1 96.56 67 ALA A N 1
ATOM 489 C CA . ALA A 1 67 ? -9.414 -22.141 -0.726 1 96.56 67 ALA A CA 1
ATOM 490 C C . ALA A 1 67 ? -9.336 -23.562 -0.186 1 96.56 67 ALA A C 1
ATOM 492 O O . ALA A 1 67 ? -10.32 -24.078 0.344 1 96.56 67 ALA A O 1
ATOM 493 N N . MET A 1 68 ? -8.18 -24.188 -0.269 1 97.25 68 MET A N 1
ATOM 494 C CA . MET A 1 68 ? -7.965 -25.562 0.179 1 97.25 68 MET A CA 1
ATOM 495 C C . MET A 1 68 ? -7.91 -25.625 1.701 1 97.25 68 MET A C 1
ATOM 497 O O . MET A 1 68 ? -7.879 -26.719 2.275 1 97.25 68 MET A O 1
ATOM 501 N N . GLY A 1 69 ? -7.773 -24.453 2.369 1 97.06 69 GLY A N 1
ATOM 502 C CA . GLY A 1 69 ? -7.727 -24.391 3.82 1 97.06 69 GLY A CA 1
ATOM 503 C C . GLY A 1 69 ? -6.324 -24.562 4.379 1 97.06 69 GLY A C 1
ATOM 504 O O . GLY A 1 69 ? -6.148 -24.875 5.555 1 97.06 69 GLY A O 1
ATOM 505 N N . ILE A 1 70 ? -5.293 -24.344 3.559 1 98.12 70 ILE A N 1
ATOM 506 C CA . ILE A 1 70 ? -3.951 -24.609 4.059 1 98.12 70 ILE A CA 1
ATOM 507 C C . ILE A 1 70 ? -3.096 -23.344 3.938 1 98.12 70 ILE A C 1
ATOM 509 O O . ILE A 1 70 ? -1.87 -23.406 4.059 1 98.12 70 ILE A O 1
ATOM 513 N N . GLU A 1 71 ? -3.664 -22.172 3.656 1 98.25 71 GLU A N 1
ATOM 514 C CA . GLU A 1 71 ? -2.922 -20.922 3.527 1 98.25 71 GLU A CA 1
ATOM 515 C C . GLU A 1 71 ? -1.994 -20.703 4.719 1 98.25 71 GLU A C 1
ATOM 517 O O . GLU A 1 71 ? -0.803 -20.438 4.547 1 98.25 71 GLU A O 1
ATOM 522 N N . GLU A 1 72 ? -2.531 -20.844 5.93 1 98.31 72 GLU A N 1
ATOM 523 C CA . GLU A 1 72 ? -1.768 -20.562 7.141 1 98.31 72 GLU A CA 1
ATOM 524 C C . GLU A 1 72 ? -0.619 -21.562 7.312 1 98.31 72 GLU A C 1
ATOM 526 O O . GLU A 1 72 ? 0.477 -21.188 7.734 1 98.31 72 GLU A O 1
ATOM 531 N N . ARG A 1 73 ? -0.84 -22.812 7.008 1 98.31 73 ARG A N 1
ATOM 532 C CA . ARG A 1 73 ? 0.215 -23.812 7.094 1 98.31 73 ARG A CA 1
ATOM 533 C C . ARG A 1 73 ? 1.356 -23.5 6.133 1 98.31 73 ARG A C 1
ATOM 535 O O . ARG A 1 73 ? 2.529 -23.656 6.48 1 98.31 73 ARG A O 1
ATOM 542 N N . VAL A 1 74 ? 0.975 -23.062 4.938 1 98.44 74 VAL A N 1
ATOM 543 C CA . VAL A 1 74 ? 1.991 -22.688 3.957 1 98.44 74 VAL A CA 1
ATOM 544 C C . VAL A 1 74 ? 2.76 -21.469 4.449 1 98.44 74 VAL A C 1
ATOM 546 O O . VAL A 1 74 ? 3.99 -21.438 4.391 1 98.44 74 VAL A O 1
ATOM 549 N N . ARG A 1 75 ? 2.074 -20.469 4.984 1 98.12 75 ARG A N 1
ATOM 550 C CA . ARG A 1 75 ? 2.701 -19.25 5.492 1 98.12 75 ARG A CA 1
ATOM 551 C C . ARG A 1 75 ? 3.67 -19.562 6.625 1 98.12 75 ARG A C 1
ATOM 553 O O . ARG A 1 75 ? 4.746 -18.969 6.715 1 98.12 75 ARG A O 1
ATOM 560 N N . GLU A 1 76 ? 3.346 -20.484 7.418 1 97.56 76 GLU A N 1
ATOM 561 C CA . GLU A 1 76 ? 4.137 -20.828 8.602 1 97.56 76 GLU A CA 1
ATOM 562 C C . GLU A 1 76 ? 5.508 -21.359 8.203 1 97.56 76 GLU A C 1
ATOM 564 O O . GLU A 1 76 ? 6.484 -21.188 8.938 1 97.56 76 GLU A O 1
ATOM 569 N N . VAL A 1 77 ? 5.566 -21.969 7.066 1 96.38 77 VAL A N 1
ATOM 570 C CA . VAL A 1 77 ? 6.824 -22.609 6.688 1 96.38 77 VAL A CA 1
ATOM 571 C C . VAL A 1 77 ? 7.508 -21.797 5.594 1 96.38 77 VAL A C 1
ATOM 573 O O . VAL A 1 77 ? 8.461 -22.266 4.965 1 96.38 77 VAL A O 1
ATOM 576 N N . SER A 1 78 ? 6.984 -20.641 5.324 1 97.75 78 SER A N 1
ATOM 577 C CA . SER A 1 78 ? 7.484 -19.797 4.238 1 97.75 78 SER A CA 1
ATOM 578 C C . SER A 1 78 ? 7.926 -18.438 4.754 1 97.75 78 SER A C 1
ATOM 580 O O . SER A 1 78 ? 7.723 -18.109 5.926 1 97.75 78 SER A O 1
ATOM 582 N N . THR A 1 79 ? 8.625 -17.719 3.975 1 97.88 79 THR A N 1
ATOM 583 C CA . THR A 1 79 ? 8.938 -16.312 4.234 1 97.88 79 THR A CA 1
ATOM 584 C C . THR A 1 79 ? 8.055 -15.391 3.4 1 97.88 79 THR A C 1
ATOM 586 O O . THR A 1 79 ? 7.984 -15.531 2.178 1 97.88 79 THR A O 1
ATOM 589 N N . PRO A 1 80 ? 7.324 -14.461 4.109 1 97.38 80 PRO A N 1
ATOM 590 C CA . PRO A 1 80 ? 6.574 -13.5 3.301 1 97.38 80 PRO A CA 1
ATOM 591 C C . PRO A 1 80 ? 7.465 -12.711 2.342 1 97.38 80 PRO A C 1
ATOM 593 O O . PRO A 1 80 ? 8.445 -12.102 2.771 1 97.38 80 PRO A O 1
ATOM 596 N N . LEU A 1 81 ? 7.176 -12.742 1.111 1 97 81 LEU A N 1
ATOM 597 C CA . LEU A 1 81 ? 8.062 -12.195 0.093 1 97 81 LEU A CA 1
ATOM 598 C C . LEU A 1 81 ? 8.148 -10.68 0.199 1 97 81 LEU A C 1
ATOM 600 O O . LEU A 1 81 ? 9.188 -10.086 -0.085 1 97 81 LEU A O 1
ATOM 604 N N . PRO A 1 82 ? 7.047 -9.992 0.67 1 93.94 82 PRO A N 1
ATOM 605 C CA . PRO A 1 82 ? 7.207 -8.547 0.843 1 93.94 82 PRO A CA 1
ATOM 606 C C . PRO A 1 82 ? 8.289 -8.188 1.859 1 93.94 82 PRO A C 1
ATOM 608 O O . PRO A 1 82 ? 8.844 -7.086 1.811 1 93.94 82 PRO A O 1
ATOM 611 N N . GLU A 1 83 ? 8.703 -9.078 2.732 1 95.62 83 GLU A N 1
ATOM 612 C CA . GLU A 1 83 ? 9.797 -8.867 3.676 1 95.62 83 GLU A CA 1
ATOM 613 C C . GLU A 1 83 ? 11.148 -8.961 2.982 1 95.62 83 GLU A C 1
ATOM 615 O O . GLU A 1 83 ? 12.164 -8.508 3.52 1 95.62 83 GLU A O 1
ATOM 620 N N . LEU A 1 84 ? 11.18 -9.648 1.866 1 97.06 84 LEU A N 1
ATOM 621 C CA . LEU A 1 84 ? 12.344 -9.75 0.994 1 97.06 84 LEU A CA 1
ATOM 622 C C . LEU A 1 84 ? 12.148 -8.922 -0.271 1 97.06 84 LEU A C 1
ATOM 624 O O . LEU A 1 84 ? 12.5 -9.367 -1.368 1 97.06 84 LEU A O 1
ATOM 628 N N . GLY A 1 85 ? 11.586 -7.91 -0.214 1 95.19 85 GLY A N 1
ATOM 629 C CA . GLY A 1 85 ? 10.906 -7.137 -1.239 1 95.19 85 GLY A CA 1
ATOM 630 C C . GLY A 1 85 ? 11.867 -6.43 -2.186 1 95.19 85 GLY A C 1
ATOM 631 O O . GLY A 1 85 ? 11.469 -5.496 -2.887 1 95.19 85 GLY A O 1
ATOM 632 N N . ASN A 1 86 ? 13.172 -6.863 -2.26 1 97 86 ASN A N 1
ATOM 633 C CA . ASN A 1 86 ? 14.141 -6.242 -3.154 1 97 86 ASN A CA 1
ATOM 634 C C . ASN A 1 86 ? 14.781 -7.27 -4.086 1 97 86 ASN A C 1
ATOM 636 O O . ASN A 1 86 ? 14.742 -8.469 -3.814 1 97 86 ASN A O 1
ATOM 640 N N . GLY A 1 87 ? 15.172 -6.789 -5.215 1 96.75 87 GLY A N 1
ATOM 641 C CA . GLY A 1 87 ? 16.219 -7.391 -6.012 1 96.75 87 GLY A CA 1
ATOM 642 C C . GLY A 1 87 ? 17.531 -6.609 -5.969 1 96.75 87 GLY A C 1
ATOM 643 O O . GLY A 1 87 ? 17.531 -5.395 -6.176 1 96.75 87 GLY A O 1
ATOM 644 N N . VAL A 1 88 ? 18.578 -7.324 -5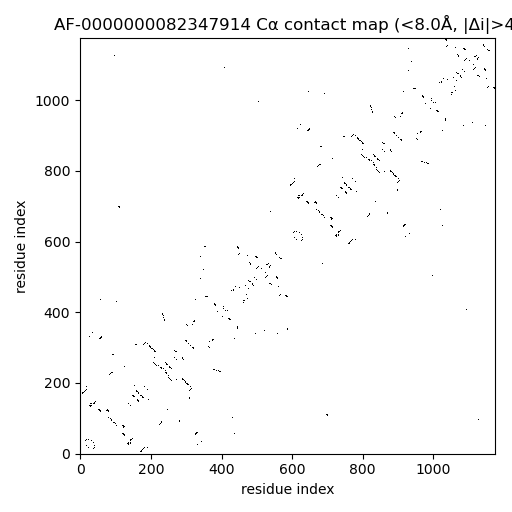.609 1 97.5 88 VAL A N 1
ATOM 645 C CA . VAL A 1 88 ? 19.844 -6.633 -5.438 1 97.5 88 VAL A CA 1
ATOM 646 C C . VAL A 1 88 ? 20.828 -7.098 -6.504 1 97.5 88 VAL A C 1
ATOM 648 O O . VAL A 1 88 ? 20.984 -8.297 -6.746 1 97.5 88 VAL A O 1
ATOM 651 N N . ILE A 1 89 ? 21.453 -6.195 -7.18 1 96.25 89 ILE A N 1
ATOM 652 C CA . ILE A 1 89 ? 22.531 -6.453 -8.117 1 96.25 89 ILE A CA 1
ATOM 653 C C . ILE A 1 89 ? 23.828 -5.859 -7.574 1 96.25 89 ILE A C 1
ATOM 655 O O . ILE A 1 89 ? 23.906 -4.668 -7.273 1 96.25 89 ILE A O 1
ATOM 659 N N . CYS A 1 90 ? 24.797 -6.633 -7.402 1 96.75 90 CYS A N 1
ATOM 660 C CA . CYS A 1 90 ? 26.078 -6.18 -6.848 1 96.75 90 CYS A CA 1
ATOM 661 C C . CYS A 1 90 ? 27.234 -6.953 -7.453 1 96.75 90 CYS A C 1
ATOM 663 O O . CYS A 1 90 ? 27.047 -7.977 -8.109 1 96.75 90 CYS A O 1
ATOM 665 N N . THR A 1 91 ? 28.453 -6.449 -7.355 1 95.5 91 THR A N 1
ATOM 666 C CA . THR A 1 91 ? 29.625 -7.168 -7.836 1 95.5 91 THR A CA 1
ATOM 667 C C . THR A 1 91 ? 29.953 -8.352 -6.93 1 95.5 91 THR A C 1
ATOM 669 O O . THR A 1 91 ? 30.5 -9.359 -7.379 1 95.5 91 THR A O 1
ATOM 672 N N . SER A 1 92 ? 29.672 -8.305 -5.75 1 96.38 92 SER A N 1
ATOM 673 C CA . SER A 1 92 ? 29.656 -9.305 -4.688 1 96.38 92 SER A CA 1
ATOM 674 C C . SER A 1 92 ? 28.875 -8.812 -3.475 1 96.38 92 SER A C 1
ATOM 676 O O . SER A 1 92 ? 28.438 -7.664 -3.439 1 96.38 92 SER A O 1
ATOM 678 N N . LEU A 1 93 ? 28.625 -9.656 -2.445 1 97.81 93 LEU A N 1
ATOM 679 C CA . LEU A 1 93 ? 27.906 -9.211 -1.258 1 97.81 93 LEU A CA 1
ATOM 680 C C . LEU A 1 93 ? 28.703 -8.156 -0.497 1 97.81 93 LEU A C 1
ATOM 682 O O . LEU A 1 93 ? 28.141 -7.312 0.19 1 97.81 93 LEU A O 1
ATOM 686 N N . THR A 1 94 ? 30.047 -8.188 -0.649 1 97.38 94 THR A N 1
ATOM 687 C CA . THR A 1 94 ? 30.906 -7.234 0.038 1 97.38 94 THR A CA 1
ATOM 688 C C . THR A 1 94 ? 31.375 -6.137 -0.918 1 97.38 94 THR A C 1
ATOM 690 O O . THR A 1 94 ? 32.094 -5.215 -0.516 1 97.38 94 THR A O 1
ATOM 693 N N . GLY A 1 95 ? 31.016 -6.309 -2.199 1 95.62 95 GLY A N 1
ATOM 694 C CA . GLY A 1 95 ? 31.438 -5.352 -3.205 1 95.62 95 GLY A CA 1
ATOM 695 C C . GLY A 1 95 ? 30.422 -4.25 -3.451 1 95.62 95 GLY A C 1
ATOM 696 O O . GLY A 1 95 ? 29.656 -3.902 -2.559 1 95.62 95 GLY A O 1
ATOM 697 N N . LEU A 1 96 ? 30.469 -3.729 -4.66 1 95.19 96 LEU A N 1
ATOM 698 C CA . LEU A 1 96 ? 29.641 -2.59 -5.035 1 95.19 96 LEU A CA 1
ATOM 699 C C . LEU A 1 96 ? 28.219 -3.035 -5.336 1 95.19 96 LEU A C 1
ATOM 701 O O . LEU A 1 96 ? 28 -3.943 -6.141 1 95.19 96 LEU A O 1
ATOM 705 N N . GLU A 1 97 ? 27.234 -2.475 -4.625 1 96.44 97 GLU A N 1
ATOM 706 C CA . GLU A 1 97 ? 25.844 -2.623 -5.059 1 96.44 97 GLU A CA 1
ATOM 707 C C . GLU A 1 97 ? 25.547 -1.728 -6.258 1 96.44 97 GLU A C 1
ATOM 709 O O . GLU A 1 97 ? 25.531 -0.501 -6.137 1 96.44 97 GLU A O 1
ATOM 714 N N . VAL A 1 98 ? 25.25 -2.305 -7.387 1 94.88 98 VAL A N 1
ATOM 715 C CA . VAL A 1 98 ? 25.125 -1.564 -8.641 1 94.88 98 VAL A CA 1
ATOM 716 C C . VAL A 1 98 ? 23.703 -1.057 -8.797 1 94.88 98 VAL A C 1
ATOM 718 O O . VAL A 1 98 ? 23.484 0.032 -9.336 1 94.88 98 VAL A O 1
ATOM 721 N N . ALA A 1 99 ? 22.797 -1.82 -8.383 1 94.81 99 ALA A N 1
ATOM 722 C CA . ALA A 1 99 ? 21.391 -1.424 -8.484 1 94.81 99 ALA A CA 1
ATOM 723 C C . ALA A 1 99 ? 20.516 -2.229 -7.527 1 94.81 99 ALA A C 1
ATOM 725 O O . ALA A 1 99 ? 20.922 -3.297 -7.059 1 94.81 99 ALA A O 1
ATOM 726 N N . ARG A 1 100 ? 19.422 -1.738 -7.168 1 96.81 100 ARG A N 1
ATOM 727 C CA . ARG A 1 100 ? 18.359 -2.373 -6.398 1 96.81 100 ARG A CA 1
ATOM 728 C C . ARG A 1 100 ? 17 -2.025 -6.965 1 96.81 100 ARG A C 1
ATOM 730 O O . ARG A 1 100 ? 16.797 -0.932 -7.496 1 96.81 100 ARG A O 1
ATOM 737 N N . TYR A 1 101 ? 16.109 -2.924 -6.977 1 96.25 101 TYR A N 1
ATOM 738 C CA . TYR A 1 101 ? 14.75 -2.672 -7.426 1 96.25 101 TYR A CA 1
ATOM 739 C C . TYR A 1 101 ? 13.742 -3.412 -6.551 1 96.25 101 TYR A C 1
ATOM 741 O O . TYR A 1 101 ? 14.086 -4.402 -5.902 1 96.25 101 TYR A O 1
ATOM 749 N N . SER A 1 102 ? 12.508 -2.867 -6.457 1 96 102 SER A N 1
ATOM 750 C CA . SER A 1 102 ? 11.469 -3.471 -5.625 1 96 102 SER A CA 1
ATOM 751 C C . SER A 1 102 ? 10.859 -4.691 -6.305 1 96 102 SER A C 1
ATOM 753 O O . SER A 1 102 ? 10.656 -4.691 -7.52 1 96 102 SER A O 1
ATOM 755 N N . CYS A 1 103 ? 10.602 -5.664 -5.473 1 96 103 CYS A N 1
ATOM 756 C CA . CYS A 1 103 ? 10.039 -6.914 -5.969 1 96 103 CYS A CA 1
ATOM 757 C C . CYS A 1 103 ? 8.797 -7.305 -5.184 1 96 103 CYS A C 1
ATOM 759 O O . CYS A 1 103 ? 8.578 -6.82 -4.066 1 96 103 CYS A O 1
ATOM 761 N N . TYR A 1 104 ? 7.914 -8.109 -5.832 1 96 104 TYR A N 1
ATOM 762 C CA . TYR A 1 104 ? 6.855 -8.891 -5.211 1 96 104 TYR A CA 1
ATOM 763 C C . TYR A 1 104 ? 5.844 -7.988 -4.512 1 96 104 TYR A C 1
ATOM 765 O O . TYR A 1 104 ? 5.344 -8.32 -3.438 1 96 104 TYR A O 1
ATOM 773 N N . GLY A 1 105 ? 5.688 -6.816 -5.012 1 95.19 105 GLY A N 1
ATOM 774 C CA . GLY A 1 105 ? 4.664 -5.91 -4.52 1 95.19 105 GLY A CA 1
ATOM 775 C C . GLY A 1 105 ? 5.09 -5.129 -3.291 1 95.19 105 GLY A C 1
ATOM 776 O O . GLY A 1 105 ? 4.258 -4.527 -2.611 1 95.19 105 GLY A O 1
ATOM 777 N N . ALA A 1 106 ? 6.328 -5.148 -2.965 1 95.25 106 ALA A N 1
ATOM 778 C CA . ALA A 1 106 ? 6.793 -4.531 -1.726 1 95.25 106 ALA A CA 1
ATOM 779 C C . ALA A 1 106 ? 7.16 -3.066 -1.949 1 95.25 106 ALA A C 1
ATOM 781 O O . ALA A 1 106 ? 7.258 -2.291 -0.995 1 95.25 106 ALA A O 1
ATOM 782 N N . GLY A 1 107 ? 7.441 -2.701 -3.184 1 94.62 107 GLY A N 1
ATOM 783 C CA . GLY A 1 107 ? 7.84 -1.333 -3.477 1 94.62 107 GLY A CA 1
ATOM 784 C C . GLY A 1 107 ? 6.699 -0.34 -3.34 1 94.62 107 GLY A C 1
ATOM 785 O O . GLY A 1 107 ? 5.535 -0.69 -3.547 1 94.62 107 GLY A O 1
ATOM 786 N N . THR A 1 108 ? 7.039 0.843 -3.094 1 93.75 108 THR A N 1
ATOM 787 C CA . THR A 1 108 ? 6.074 1.919 -2.908 1 93.75 108 THR A CA 1
ATOM 788 C C . THR A 1 108 ? 5.133 2.014 -4.105 1 93.75 108 THR A C 1
ATOM 790 O O . THR A 1 108 ? 3.928 2.219 -3.941 1 93.75 108 THR A O 1
ATOM 793 N N . ARG A 1 109 ? 5.57 1.807 -5.254 1 92.94 109 ARG A N 1
ATOM 794 C CA . ARG A 1 109 ? 4.785 2.018 -6.469 1 92.94 109 ARG A CA 1
ATOM 795 C C . ARG A 1 109 ? 3.838 0.849 -6.715 1 92.94 109 ARG A C 1
ATOM 797 O O . ARG A 1 109 ? 2.938 0.94 -7.555 1 92.94 109 ARG A O 1
ATOM 804 N N . GLN A 1 110 ? 4.027 -0.218 -5.961 1 95.56 110 GLN A N 1
ATOM 805 C CA . GLN A 1 110 ? 3.27 -1.428 -6.266 1 95.56 110 GLN A CA 1
ATOM 806 C C . GLN A 1 110 ? 2.197 -1.686 -5.211 1 95.56 110 GLN A C 1
ATOM 808 O O . GLN A 1 110 ? 1.331 -2.543 -5.395 1 95.56 110 GLN A O 1
ATOM 813 N N . LEU A 1 111 ? 2.135 -1.004 -4.176 1 97.19 111 LEU A N 1
ATOM 814 C CA . LEU A 1 111 ? 1.33 -1.342 -3.006 1 97.19 111 LEU A CA 1
ATOM 815 C C . LEU A 1 111 ? -0.149 -1.428 -3.369 1 97.19 111 LEU A C 1
ATOM 817 O O . LEU A 1 111 ? -0.825 -2.395 -3.014 1 97.19 111 LEU A O 1
ATOM 821 N N . THR A 1 112 ? -0.649 -0.492 -4.078 1 97.56 112 THR A N 1
ATOM 822 C CA . THR A 1 112 ? -2.064 -0.445 -4.43 1 97.56 112 THR A CA 1
ATOM 823 C C . THR A 1 112 ? -2.432 -1.597 -5.359 1 97.56 112 THR A C 1
ATOM 825 O O . THR A 1 112 ? -3.426 -2.291 -5.137 1 97.56 112 THR A O 1
ATOM 828 N N . ASP A 1 113 ? -1.642 -1.817 -6.348 1 97.25 113 ASP A N 1
ATOM 829 C CA . ASP A 1 113 ? -1.956 -2.818 -7.363 1 97.25 113 ASP A CA 1
ATOM 830 C C . ASP A 1 113 ? -2.014 -4.219 -6.754 1 97.25 113 ASP A C 1
ATOM 832 O O . ASP A 1 113 ? -2.943 -4.98 -7.027 1 97.25 113 ASP A O 1
ATOM 836 N N . PHE A 1 114 ? -1.08 -4.543 -5.949 1 97.44 114 PHE A N 1
ATOM 837 C CA . PHE A 1 114 ? -1.041 -5.875 -5.355 1 97.44 114 PHE A CA 1
ATOM 838 C C . PHE A 1 114 ? -2.15 -6.043 -4.324 1 97.44 114 PHE A C 1
ATOM 840 O O . PHE A 1 114 ? -2.77 -7.105 -4.234 1 97.44 114 PHE A O 1
ATOM 847 N N . ALA A 1 115 ? -2.434 -4.992 -3.6 1 97.25 115 ALA A N 1
ATOM 848 C CA . ALA A 1 115 ? -3.49 -5.059 -2.594 1 97.25 115 ALA A CA 1
ATOM 849 C C . ALA A 1 115 ? -4.863 -5.188 -3.25 1 97.25 115 ALA A C 1
ATOM 851 O O . ALA A 1 115 ? -5.754 -5.848 -2.713 1 97.25 115 ALA A O 1
ATOM 852 N N . ALA A 1 116 ? -5.039 -4.555 -4.359 1 97.06 116 ALA A N 1
ATOM 853 C CA . ALA A 1 116 ? -6.328 -4.566 -5.051 1 97.06 116 ALA A CA 1
ATOM 854 C C . ALA A 1 116 ? -6.547 -5.887 -5.785 1 97.06 116 ALA A C 1
ATOM 856 O O . ALA A 1 116 ? -7.68 -6.25 -6.098 1 97.06 116 ALA A O 1
ATOM 857 N N . ALA A 1 117 ? -5.469 -6.574 -5.977 1 97.25 117 ALA A N 1
ATOM 858 C CA . ALA A 1 117 ? -5.539 -7.754 -6.832 1 97.25 117 ALA A CA 1
ATOM 859 C C . ALA A 1 117 ? -5.949 -8.984 -6.035 1 97.25 117 ALA A C 1
ATOM 861 O O . ALA A 1 117 ? -6.578 -9.906 -6.578 1 97.25 117 ALA A O 1
ATOM 862 N N . SER A 1 118 ? -5.609 -9.055 -4.734 1 97.69 118 SER A N 1
ATOM 863 C CA . SER A 1 118 ? -5.785 -10.289 -3.971 1 97.69 118 SER A CA 1
ATOM 864 C C . SER A 1 118 ? -5.77 -10.016 -2.471 1 97.69 118 SER A C 1
ATOM 866 O O . SER A 1 118 ? -5.133 -9.062 -2.014 1 97.69 118 SER A O 1
ATOM 868 N N . PRO A 1 119 ? -6.5 -10.82 -1.692 1 97 119 PRO A N 1
ATOM 869 C CA . PRO A 1 119 ? -6.465 -10.664 -0.236 1 97 119 PRO A CA 1
ATOM 870 C C . PRO A 1 119 ? -5.23 -11.297 0.396 1 97 119 PRO A C 1
ATOM 872 O O . PRO A 1 119 ? -5.043 -11.219 1.612 1 97 119 PRO A O 1
ATOM 875 N N . VAL A 1 120 ? -4.324 -11.922 -0.399 1 97.12 120 VAL A N 1
ATOM 876 C CA . VAL A 1 120 ? -3.215 -12.672 0.179 1 97.12 120 VAL A CA 1
ATOM 877 C C . VAL A 1 120 ? -1.892 -12.164 -0.389 1 97.12 120 VAL A C 1
ATOM 879 O O . VAL A 1 120 ? -1.86 -11.57 -1.471 1 97.12 120 VAL A O 1
ATOM 882 N N . GLU A 1 121 ? -0.848 -12.375 0.33 1 95.94 121 GLU A N 1
ATOM 883 C CA . GLU A 1 121 ? 0.491 -11.984 -0.095 1 95.94 121 GLU A CA 1
ATOM 884 C C . GLU A 1 121 ? 1.241 -13.156 -0.72 1 95.94 121 GLU A C 1
ATOM 886 O O . GLU A 1 121 ? 0.838 -14.305 -0.566 1 95.94 121 GLU A O 1
ATOM 891 N N . MET A 1 122 ? 2.279 -12.836 -1.43 1 96.81 122 MET A N 1
ATOM 892 C CA . MET A 1 122 ? 3.18 -13.852 -1.966 1 96.81 122 MET A CA 1
ATOM 893 C C . MET A 1 122 ? 4.121 -14.367 -0.884 1 96.81 122 MET A C 1
ATOM 895 O O . MET A 1 122 ? 4.426 -13.656 0.075 1 96.81 122 MET A O 1
ATOM 899 N N . VAL A 1 123 ? 4.594 -15.586 -1.072 1 97.56 123 VAL A N 1
ATOM 900 C CA . VAL A 1 123 ? 5.527 -16.141 -0.101 1 97.56 123 VAL A CA 1
ATOM 901 C C . VAL A 1 123 ? 6.672 -16.844 -0.829 1 97.56 123 VAL A C 1
ATOM 903 O O . VAL A 1 123 ? 6.531 -17.234 -1.992 1 97.56 123 VAL A O 1
ATOM 906 N N . ASN A 1 124 ? 7.742 -16.828 -0.204 1 97.19 124 ASN A N 1
ATOM 907 C CA . ASN A 1 124 ? 8.859 -17.688 -0.582 1 97.19 124 ASN A CA 1
ATOM 908 C C . ASN A 1 124 ? 8.766 -19.047 0.094 1 97.19 124 ASN A C 1
ATOM 910 O O . ASN A 1 124 ? 9.102 -19.188 1.272 1 97.19 124 ASN A O 1
ATOM 914 N N . SER A 1 125 ? 8.383 -20.031 -0.704 1 95.81 125 SER A N 1
ATOM 915 C CA . SER A 1 125 ? 8.195 -21.375 -0.185 1 95.81 125 SER A CA 1
ATOM 916 C C . SER A 1 125 ? 9.086 -22.375 -0.913 1 95.81 125 SER A C 1
ATOM 918 O O . SER A 1 125 ? 8.688 -22.938 -1.937 1 95.81 125 SER A O 1
ATOM 920 N N . PRO A 1 126 ? 10.195 -22.672 -0.303 1 95.69 126 PRO A N 1
ATOM 921 C CA . PRO A 1 126 ? 11.016 -23.688 -0.965 1 95.69 126 PRO A CA 1
ATOM 922 C C . PRO A 1 126 ? 10.266 -25 -1.216 1 95.69 126 PRO A C 1
ATOM 924 O O . PRO A 1 126 ? 9.508 -25.453 -0.354 1 95.69 126 PRO A O 1
ATOM 927 N N . GLN A 1 127 ? 10.508 -25.547 -2.332 1 95 127 GLN A N 1
ATOM 928 C CA . GLN A 1 127 ? 9.711 -26.672 -2.818 1 95 127 GLN A CA 1
ATOM 929 C C . GLN A 1 127 ? 9.75 -27.828 -1.836 1 95 127 GLN A C 1
ATOM 931 O O . GLN A 1 127 ? 8.734 -28.484 -1.604 1 95 127 GLN A O 1
ATOM 936 N N . HIS A 1 128 ? 10.953 -28.141 -1.251 1 95.44 128 HIS A N 1
ATOM 937 C CA . HIS A 1 128 ? 11.094 -29.281 -0.357 1 95.44 128 HIS A CA 1
ATOM 938 C C . HIS A 1 128 ? 10.266 -29.094 0.907 1 95.44 128 HIS A C 1
ATOM 940 O O . HIS A 1 128 ? 9.883 -30.078 1.553 1 95.44 128 HIS A O 1
ATOM 946 N N . VAL A 1 129 ? 9.969 -27.875 1.192 1 96.31 129 VAL A N 1
ATOM 947 C CA . VAL A 1 129 ? 9.125 -27.578 2.35 1 96.31 129 VAL A CA 1
ATOM 948 C C . VAL A 1 129 ? 7.66 -27.562 1.934 1 96.31 129 VAL A C 1
ATOM 950 O O . VAL A 1 129 ? 6.805 -28.109 2.625 1 96.31 129 VAL A O 1
ATOM 953 N N . LEU A 1 130 ? 7.355 -26.953 0.865 1 97.12 130 LEU A N 1
ATOM 954 C CA . LEU A 1 130 ? 5.992 -26.812 0.366 1 97.12 130 LEU A CA 1
ATOM 955 C C . LEU A 1 130 ? 5.375 -28.188 0.093 1 97.12 130 LEU A C 1
ATOM 957 O O . LEU A 1 130 ? 4.219 -28.422 0.442 1 97.12 130 LEU A O 1
ATOM 961 N N . GLU A 1 131 ? 6.152 -29.094 -0.562 1 97.94 131 GLU A N 1
ATOM 962 C CA . GLU A 1 131 ? 5.629 -30.422 -0.9 1 97.94 131 GLU A CA 1
ATOM 963 C C . GLU A 1 131 ? 5.223 -31.188 0.353 1 97.94 131 GLU A C 1
ATOM 965 O O . GLU A 1 131 ? 4.266 -31.969 0.326 1 97.94 131 GLU A O 1
ATOM 970 N N . ARG A 1 132 ? 5.91 -30.938 1.455 1 98 132 ARG A N 1
ATOM 971 C CA . ARG A 1 132 ? 5.543 -31.609 2.699 1 98 132 ARG A CA 1
ATOM 972 C C . ARG A 1 132 ? 4.18 -31.141 3.193 1 98 132 ARG A C 1
ATOM 974 O O . ARG A 1 132 ? 3.396 -31.938 3.719 1 98 132 ARG A O 1
ATOM 981 N N . VAL A 1 133 ? 3.938 -29.859 3.039 1 98.44 133 VAL A N 1
ATOM 982 C CA . VAL A 1 133 ? 2.639 -29.312 3.42 1 98.44 133 VAL A CA 1
ATOM 983 C C . VAL A 1 133 ? 1.549 -29.906 2.525 1 98.44 133 VAL A C 1
ATOM 985 O O . VAL A 1 133 ? 0.498 -30.328 3.012 1 98.44 133 VAL A O 1
ATOM 988 N N . LEU A 1 134 ? 1.82 -29.984 1.245 1 98.62 134 LEU A N 1
ATOM 989 C CA . LEU A 1 134 ? 0.856 -30.516 0.287 1 98.62 134 LEU A CA 1
ATOM 990 C C . LEU A 1 134 ? 0.59 -32 0.544 1 98.62 134 LEU A C 1
ATOM 992 O O . LEU A 1 134 ? -0.558 -32.438 0.491 1 98.62 134 LEU A O 1
ATOM 996 N N . LEU A 1 135 ? 1.677 -32.719 0.825 1 98.62 135 LEU A N 1
ATOM 997 C CA . LEU A 1 135 ? 1.543 -34.156 1.114 1 98.62 135 LEU A CA 1
ATOM 998 C C . LEU A 1 135 ? 0.687 -34.375 2.357 1 98.62 135 LEU A C 1
ATOM 1000 O O . LEU A 1 135 ? -0.237 -35.188 2.34 1 98.62 135 LEU A O 1
ATOM 1004 N N . ALA A 1 136 ? 1.017 -33.625 3.391 1 98.56 136 ALA A N 1
ATOM 1005 C CA . ALA A 1 136 ? 0.255 -33.75 4.629 1 98.56 136 ALA A CA 1
ATOM 1006 C C . ALA A 1 136 ? -1.23 -33.5 4.391 1 98.56 136 ALA A C 1
ATOM 1008 O O . ALA A 1 136 ? -2.082 -34.25 4.871 1 98.56 136 ALA A O 1
ATOM 1009 N N . HIS A 1 137 ? -1.509 -32.5 3.633 1 98.31 137 HIS A N 1
ATOM 1010 C CA . HIS A 1 137 ? -2.893 -32.156 3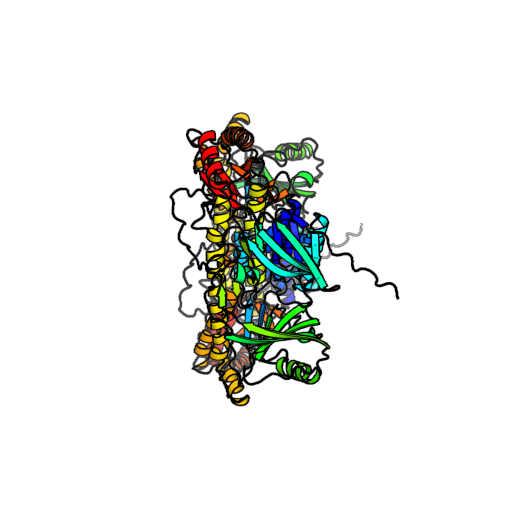.332 1 98.31 137 HIS A CA 1
ATOM 1011 C C . HIS A 1 137 ? -3.576 -33.25 2.529 1 98.31 137 HIS A C 1
ATOM 1013 O O . HIS A 1 137 ? -4.703 -33.656 2.836 1 98.31 137 HIS A O 1
ATOM 1019 N N . ALA A 1 138 ? -2.893 -33.75 1.485 1 98.44 138 ALA A N 1
ATOM 1020 C CA . ALA A 1 138 ? -3.449 -34.812 0.646 1 98.44 138 ALA A CA 1
ATOM 1021 C C . ALA A 1 138 ? -3.773 -36.031 1.471 1 98.44 138 ALA A C 1
ATOM 1023 O O . ALA A 1 138 ? -4.852 -36.625 1.328 1 98.44 138 ALA A O 1
ATOM 1024 N N . LEU A 1 139 ? -2.883 -36.375 2.336 1 98.25 139 LEU A N 1
ATOM 1025 C CA . LEU A 1 139 ? -3.076 -37.562 3.174 1 98.25 139 LEU A CA 1
ATOM 1026 C C . LEU A 1 139 ? -4.23 -37.375 4.148 1 98.25 139 LEU A C 1
ATOM 1028 O O . LEU A 1 139 ? -5.023 -38.281 4.383 1 98.25 139 LEU A O 1
ATOM 1032 N N . GLU A 1 140 ? -4.258 -36.156 4.68 1 98.12 140 GLU A N 1
ATOM 1033 C CA . GLU A 1 140 ? -5.359 -35.812 5.574 1 98.12 140 GLU A CA 1
ATOM 1034 C C . GLU A 1 140 ? -6.711 -36 4.879 1 98.12 140 GLU A C 1
ATOM 1036 O O . GLU A 1 140 ? -7.699 -36.344 5.516 1 98.12 140 GLU A O 1
ATOM 1041 N N . LYS A 1 141 ? -6.75 -35.75 3.564 1 97.62 141 LYS A N 1
ATOM 1042 C CA . LYS A 1 141 ? -7.996 -35.844 2.809 1 97.62 141 LYS A CA 1
ATOM 1043 C C . LYS A 1 141 ? -8.258 -37.281 2.34 1 97.62 141 LYS A C 1
ATOM 1045 O O . LYS A 1 141 ? -9.297 -37.562 1.741 1 97.62 141 LYS A O 1
ATOM 1050 N N . GLY A 1 142 ? -7.297 -38.188 2.566 1 97.38 142 GLY A N 1
ATOM 1051 C CA . GLY A 1 142 ? -7.508 -39.594 2.26 1 97.38 142 GLY A CA 1
ATOM 1052 C C . GLY A 1 142 ? -6.887 -40 0.939 1 97.38 142 GLY A C 1
ATOM 1053 O O . GLY A 1 142 ? -7.246 -41.062 0.383 1 97.38 142 GLY A O 1
ATOM 1054 N N . ALA A 1 143 ? -5.953 -39.281 0.405 1 97.94 143 ALA A N 1
ATOM 1055 C CA . ALA A 1 143 ? -5.309 -39.625 -0.862 1 97.94 143 ALA A CA 1
ATOM 1056 C C . ALA A 1 143 ? -4.457 -40.875 -0.727 1 97.94 143 ALA A C 1
ATOM 1058 O O . ALA A 1 143 ? -3.855 -41.094 0.323 1 97.94 143 ALA A O 1
ATOM 1059 N N . GLU A 1 144 ? -4.41 -41.625 -1.748 1 98 144 GLU A N 1
ATOM 1060 C CA . GLU A 1 144 ? -3.518 -42.781 -1.848 1 98 144 GLU A CA 1
ATOM 1061 C C . GLU A 1 144 ? -2.291 -42.469 -2.695 1 98 144 GLU A C 1
ATOM 1063 O O . GLU A 1 144 ? -2.4 -42.281 -3.908 1 98 144 GLU A O 1
ATOM 1068 N N . ILE A 1 145 ? -1.194 -42.438 -2.041 1 98.38 145 ILE A N 1
ATOM 1069 C CA . ILE A 1 145 ? 0.056 -42.062 -2.691 1 98.38 145 ILE A CA 1
ATOM 1070 C C . ILE A 1 145 ? 1.13 -43.094 -2.389 1 98.38 145 ILE A C 1
ATOM 1072 O O . ILE A 1 145 ? 1.344 -43.469 -1.229 1 98.38 145 ILE A O 1
ATOM 1076 N N . ARG A 1 146 ? 1.768 -43.594 -3.41 1 97.94 146 ARG A N 1
ATOM 1077 C CA . ARG A 1 146 ? 2.871 -44.531 -3.23 1 97.94 146 ARG A CA 1
ATOM 1078 C C . ARG A 1 146 ? 4.16 -43.969 -3.834 1 97.94 146 ARG A C 1
ATOM 1080 O O . ARG A 1 146 ? 4.277 -43.844 -5.055 1 97.94 146 ARG A O 1
ATOM 1087 N N . TYR A 1 147 ? 5.047 -43.75 -3.031 1 97.69 147 TYR A N 1
ATOM 1088 C CA . TYR A 1 147 ? 6.383 -43.375 -3.473 1 97.69 147 TYR A CA 1
ATOM 1089 C C . TYR A 1 147 ? 7.199 -44.594 -3.855 1 97.69 147 TYR A C 1
ATOM 1091 O O . TYR A 1 147 ? 6.836 -45.719 -3.506 1 97.69 147 TYR A O 1
ATOM 1099 N N . TYR A 1 148 ? 8.164 -44.344 -4.629 1 97.44 148 TYR A N 1
ATOM 1100 C CA . TYR A 1 148 ? 9.109 -45.375 -5.066 1 97.44 148 TYR A CA 1
ATOM 1101 C C . TYR A 1 148 ? 8.43 -46.406 -5.949 1 97.44 148 TYR A C 1
ATOM 1103 O O . TYR A 1 148 ? 8.789 -47.562 -5.934 1 97.44 148 TYR A O 1
ATOM 1111 N N . ASN A 1 149 ? 7.414 -46.062 -6.586 1 97.88 149 ASN A N 1
ATOM 1112 C CA . ASN A 1 149 ? 6.73 -46.812 -7.648 1 97.88 149 ASN A CA 1
ATOM 1113 C C . ASN A 1 149 ? 6.875 -46.094 -8.992 1 97.88 149 ASN A C 1
ATOM 1115 O O . ASN A 1 149 ? 6.586 -44.906 -9.117 1 97.88 149 ASN A O 1
ATOM 1119 N N . GLU A 1 150 ? 7.344 -46.812 -9.945 1 97.44 150 GLU A N 1
ATOM 1120 C CA . GLU A 1 150 ? 7.695 -46.25 -11.234 1 97.44 150 GLU A CA 1
ATOM 1121 C C . GLU A 1 150 ? 6.777 -46.75 -12.344 1 97.44 150 GLU A C 1
ATOM 1123 O O . GLU A 1 150 ? 6.535 -47.938 -12.453 1 97.44 150 GLU A O 1
ATOM 1128 N N . LEU A 1 151 ? 6.258 -45.844 -13.133 1 98.38 151 LEU A N 1
ATOM 1129 C CA . LEU A 1 151 ? 5.492 -46.219 -14.312 1 98.38 151 LEU A CA 1
ATOM 1130 C C . LEU A 1 151 ? 6.406 -46.781 -15.391 1 98.38 151 LEU A C 1
ATOM 1132 O O . LEU A 1 151 ? 7.398 -46.156 -15.766 1 98.38 151 LEU A O 1
ATOM 1136 N N . ILE A 1 152 ? 6.02 -47.875 -15.914 1 97.5 152 ILE A N 1
ATOM 1137 C CA . ILE A 1 152 ? 6.816 -48.531 -16.953 1 97.5 152 ILE A CA 1
ATOM 1138 C C . ILE A 1 152 ? 6.191 -48.281 -18.312 1 97.5 152 ILE A C 1
ATOM 1140 O O . ILE A 1 152 ? 6.906 -48.125 -19.312 1 97.5 152 ILE A O 1
ATOM 1144 N N . ASP A 1 153 ? 4.926 -48.375 -18.297 1 97 153 ASP A N 1
ATOM 1145 C CA . ASP A 1 153 ? 4.164 -48.188 -19.531 1 97 153 ASP A CA 1
ATOM 1146 C C . ASP A 1 153 ? 2.723 -47.781 -19.234 1 97 153 ASP A C 1
ATOM 1148 O O . ASP A 1 153 ? 2.209 -48.062 -18.141 1 97 153 ASP A O 1
ATOM 1152 N N . ILE A 1 154 ? 2.162 -47.125 -20.266 1 98.12 154 ILE A N 1
ATOM 1153 C CA . ILE A 1 154 ? 0.769 -46.719 -20.125 1 98.12 154 ILE A CA 1
ATOM 1154 C C . ILE A 1 154 ? 0.067 -46.781 -21.469 1 98.12 154 ILE A C 1
ATOM 1156 O O . ILE A 1 154 ? 0.646 -46.375 -22.484 1 98.12 154 ILE A O 1
ATOM 1160 N N . GLN A 1 155 ? -1.079 -47.312 -21.484 1 97.31 155 GLN A N 1
ATOM 1161 C CA . GLN A 1 155 ? -1.909 -47.406 -22.688 1 97.31 155 GLN A CA 1
ATOM 1162 C C . GLN A 1 155 ? -3.324 -46.906 -22.406 1 97.31 155 GLN A C 1
ATOM 1164 O O . GLN A 1 155 ? -3.785 -46.938 -21.266 1 97.31 155 GLN A O 1
ATOM 1169 N N . GLN A 1 156 ? -3.932 -46.344 -23.438 1 96.94 156 GLN A N 1
ATOM 1170 C CA . GLN A 1 156 ? -5.316 -45.906 -23.281 1 96.94 156 GLN A CA 1
ATOM 1171 C C . GLN A 1 156 ? -6.211 -46.5 -24.359 1 96.94 156 GLN A C 1
ATOM 1173 O O . GLN A 1 156 ? -5.746 -46.812 -25.469 1 96.94 156 GLN A O 1
ATOM 1178 N N . THR A 1 157 ? -7.383 -46.781 -23.984 1 93.62 157 THR A N 1
ATOM 1179 C CA . THR A 1 157 ? -8.484 -47.094 -24.891 1 93.62 157 THR A CA 1
ATOM 1180 C C . THR A 1 157 ? -9.648 -46.156 -24.688 1 93.62 157 THR A C 1
ATOM 1182 O O . THR A 1 157 ? -9.539 -45.156 -23.953 1 93.62 157 THR A O 1
ATOM 1185 N N . SER A 1 158 ? -10.75 -46.406 -25.406 1 91.94 158 SER A N 1
ATOM 1186 C CA . SER A 1 158 ? -11.93 -45.594 -25.25 1 91.94 158 SER A CA 1
ATOM 1187 C C . SER A 1 158 ? -12.578 -45.781 -23.875 1 91.94 158 SER A C 1
ATOM 1189 O O . SER A 1 158 ? -13.367 -44.969 -23.422 1 91.94 158 SER A O 1
ATOM 1191 N N . GLU A 1 159 ? -12.117 -46.844 -23.188 1 92 159 GLU A N 1
ATOM 1192 C CA . GLU A 1 159 ? -12.812 -47.219 -21.953 1 92 159 GLU A CA 1
ATOM 1193 C C . GLU A 1 159 ? -11.977 -46.844 -20.734 1 92 159 GLU A C 1
ATOM 1195 O O . GLU A 1 159 ? -12.5 -46.75 -19.609 1 92 159 GLU A O 1
ATOM 1200 N N . GLY A 1 160 ? -10.719 -46.719 -20.984 1 96.88 160 GLY A N 1
ATOM 1201 C CA . GLY A 1 160 ? -9.891 -46.438 -19.828 1 96.88 160 GLY A CA 1
ATOM 1202 C C . GLY A 1 160 ? -8.406 -46.438 -20.141 1 96.88 160 GLY A C 1
ATOM 1203 O O . GLY A 1 160 ? -8.008 -46.406 -21.297 1 96.88 160 GLY A O 1
ATOM 1204 N N . VAL A 1 161 ? -7.66 -46.312 -19.047 1 98.19 161 VAL A N 1
ATOM 1205 C CA . VAL A 1 161 ? -6.203 -46.312 -19.141 1 98.19 161 VAL A CA 1
ATOM 1206 C C . VAL A 1 161 ? -5.629 -47.469 -18.297 1 98.19 161 VAL A C 1
ATOM 1208 O O . VAL A 1 161 ? -6.164 -47.781 -17.234 1 98.19 161 VAL A O 1
ATOM 1211 N N . VAL A 1 162 ? -4.621 -48.062 -18.812 1 98.12 162 VAL A N 1
ATOM 1212 C CA . VAL A 1 162 ? -3.932 -49.125 -18.094 1 98.12 162 VAL A CA 1
ATOM 1213 C C . VAL A 1 162 ? -2.445 -48.812 -17.984 1 98.12 162 VAL A C 1
ATOM 1215 O O . VAL A 1 162 ? -1.773 -48.594 -19 1 98.12 162 VAL A O 1
ATOM 1218 N N . GLY A 1 163 ? -2.016 -48.75 -16.766 1 98 163 GLY A N 1
ATOM 1219 C CA . GLY A 1 163 ? -0.602 -48.5 -16.5 1 98 163 GLY A CA 1
ATOM 1220 C C . GLY A 1 163 ? 0.086 -49.688 -15.859 1 98 163 GLY A C 1
ATOM 1221 O O . GLY A 1 163 ? -0.489 -50.375 -15 1 98 163 GLY A O 1
ATOM 1222 N N . ARG A 1 164 ? 1.259 -50 -16.375 1 98.25 164 ARG A N 1
ATOM 1223 C CA . ARG A 1 164 ? 2.127 -50.969 -15.703 1 98.25 164 ARG A CA 1
ATOM 1224 C C . ARG A 1 164 ? 3.119 -50.25 -14.781 1 98.25 164 ARG A C 1
ATOM 1226 O O . ARG A 1 164 ? 3.83 -49.344 -15.211 1 98.25 164 ARG A O 1
ATOM 1233 N N . VAL A 1 165 ? 3.08 -50.656 -13.508 1 98.19 165 VAL A N 1
ATOM 1234 C CA . VAL A 1 165 ? 3.867 -50 -12.484 1 98.19 165 VAL A CA 1
ATOM 1235 C C . VAL A 1 165 ? 4.84 -50.969 -11.844 1 98.19 165 VAL A C 1
ATOM 1237 O O . VAL A 1 165 ? 4.496 -52.156 -11.625 1 98.19 165 VAL A O 1
ATOM 1240 N N . ARG A 1 166 ? 6.027 -50.5 -11.602 1 97.94 166 ARG A N 1
ATOM 1241 C CA . ARG A 1 166 ? 7.027 -51.281 -10.898 1 97.94 166 ARG A CA 1
ATOM 1242 C C . ARG A 1 166 ? 7.328 -50.719 -9.523 1 97.94 166 ARG A C 1
ATOM 1244 O O . ARG A 1 166 ? 7.668 -49.531 -9.406 1 97.94 166 ARG A O 1
ATOM 1251 N N . GLU A 1 167 ? 7.117 -51.5 -8.523 1 96.5 167 GLU A N 1
ATOM 1252 C CA . GLU A 1 167 ? 7.609 -51.156 -7.199 1 96.5 167 GLU A CA 1
ATOM 1253 C C . GLU A 1 167 ? 9.125 -51.312 -7.113 1 96.5 167 GLU A C 1
ATOM 1255 O O . GLU A 1 167 ? 9.648 -52.406 -7.258 1 96.5 167 GLU A O 1
ATOM 1260 N N . ARG A 1 168 ? 9.773 -50.25 -6.887 1 95.38 168 ARG A N 1
ATOM 1261 C CA . ARG A 1 168 ? 11.203 -50.188 -7.145 1 95.38 168 ARG A CA 1
ATOM 1262 C C . ARG A 1 168 ? 11.984 -50.938 -6.066 1 95.38 168 ARG A C 1
ATOM 1264 O O . ARG A 1 168 ? 13.125 -51.344 -6.289 1 95.38 168 ARG A O 1
ATOM 1271 N N . GLN A 1 169 ? 11.469 -51.062 -4.812 1 93.44 169 GLN A N 1
ATOM 1272 C CA . GLN A 1 169 ? 12.18 -51.781 -3.764 1 93.44 169 GLN A CA 1
ATOM 1273 C C . GLN A 1 169 ? 12.281 -53.281 -4.086 1 93.44 169 GLN A C 1
ATOM 1275 O O . GLN A 1 169 ? 13.352 -53.875 -3.959 1 93.44 169 GLN A O 1
ATOM 1280 N N . THR A 1 170 ? 11.242 -53.969 -4.566 1 93.81 170 THR A N 1
ATOM 1281 C CA . THR A 1 170 ? 11.188 -55.406 -4.785 1 93.81 170 THR A CA 1
ATOM 1282 C C . THR A 1 170 ? 11.336 -55.719 -6.27 1 93.81 170 THR A C 1
ATOM 1284 O O . THR A 1 170 ? 11.672 -56.875 -6.629 1 93.81 170 THR A O 1
ATOM 1287 N N . GLY A 1 171 ? 10.953 -54.781 -7.102 1 94.69 171 GLY A N 1
ATOM 1288 C CA . GLY A 1 171 ? 10.969 -55 -8.539 1 94.69 171 GLY A CA 1
ATOM 1289 C C . GLY A 1 171 ? 9.672 -55.594 -9.047 1 94.69 171 GLY A C 1
ATOM 1290 O O . GLY A 1 171 ? 9.492 -55.781 -10.258 1 94.69 171 GLY A O 1
ATOM 1291 N N . ALA A 1 172 ? 8.75 -55.844 -8.18 1 95.75 172 ALA A N 1
ATOM 1292 C CA . ALA A 1 172 ? 7.461 -56.406 -8.57 1 95.75 172 ALA A CA 1
ATOM 1293 C C . ALA A 1 172 ? 6.652 -55.438 -9.414 1 95.75 172 ALA A C 1
ATOM 1295 O O . ALA A 1 172 ? 6.68 -54.219 -9.18 1 95.75 172 ALA A O 1
ATOM 1296 N N . GLU A 1 173 ? 6 -55.969 -10.375 1 96.81 173 GLU A N 1
ATOM 1297 C CA . GLU A 1 173 ? 5.172 -55.125 -11.25 1 96.81 173 GLU A CA 1
ATOM 1298 C C . GLU A 1 173 ? 3.688 -55.406 -11.008 1 96.81 173 GLU A C 1
ATOM 1300 O O . GLU A 1 173 ? 3.301 -56.5 -10.625 1 96.81 173 GLU A O 1
ATOM 1305 N N . TYR A 1 174 ? 2.861 -54.406 -11.133 1 97.38 174 TYR A N 1
ATOM 1306 C CA . TYR A 1 174 ? 1.409 -54.531 -11.055 1 97.38 174 TYR A CA 1
ATOM 1307 C C . TYR A 1 174 ? 0.728 -53.531 -12.008 1 97.38 174 TYR A C 1
ATOM 1309 O O . TYR A 1 174 ? 1.381 -52.656 -12.586 1 97.38 174 TYR A O 1
ATOM 1317 N N . THR A 1 175 ? -0.499 -53.812 -12.234 1 97.56 175 THR A N 1
ATOM 1318 C CA . THR A 1 175 ? -1.257 -53.031 -13.195 1 97.56 175 THR A CA 1
ATOM 1319 C C . THR A 1 175 ? -2.205 -52.062 -12.484 1 97.56 175 THR A C 1
ATOM 1321 O O . THR A 1 175 ? -2.811 -52.438 -11.469 1 97.56 175 THR A O 1
ATOM 1324 N N . VAL A 1 176 ? -2.256 -50.875 -12.961 1 98.19 176 VAL A N 1
ATOM 1325 C CA . VAL A 1 176 ? -3.248 -49.906 -12.523 1 98.19 176 VAL A CA 1
ATOM 1326 C C . VAL A 1 176 ? -4.254 -49.656 -13.641 1 98.19 176 VAL A C 1
ATOM 1328 O O . VAL A 1 176 ? -3.873 -49.281 -14.75 1 98.19 176 VAL A O 1
ATOM 1331 N N . ARG A 1 177 ? -5.484 -49.906 -13.43 1 98.25 177 ARG A N 1
ATOM 1332 C CA . ARG A 1 177 ? -6.574 -49.594 -14.344 1 98.25 177 ARG A CA 1
ATOM 1333 C C . ARG A 1 177 ? -7.367 -48.406 -13.844 1 98.25 177 ARG A C 1
ATOM 1335 O O . ARG A 1 177 ? -7.773 -48.344 -12.68 1 98.25 177 ARG A O 1
ATOM 1342 N N . ALA A 1 178 ? -7.5 -47.438 -14.656 1 98.56 178 ALA A N 1
ATOM 1343 C CA . ALA A 1 178 ? -8.203 -46.219 -14.281 1 98.56 178 ALA A CA 1
ATOM 1344 C C . ALA A 1 178 ? -9.055 -45.688 -15.43 1 98.56 178 ALA A C 1
ATOM 1346 O O . ALA A 1 178 ? -8.906 -46.125 -16.578 1 98.56 178 ALA A O 1
ATOM 1347 N N . LYS A 1 179 ? -10.016 -44.844 -15.156 1 98.19 179 LYS A N 1
ATOM 1348 C CA . LYS A 1 179 ? -10.805 -44.188 -16.203 1 98.19 179 LYS A CA 1
ATOM 1349 C C . LYS A 1 179 ? -9.977 -43.125 -16.922 1 98.19 179 LYS A C 1
ATOM 1351 O O . LYS A 1 179 ? -10.086 -42.969 -18.141 1 98.19 179 LYS A O 1
ATOM 1356 N N . TYR A 1 180 ? -9.227 -42.344 -16.234 1 98.44 180 TYR A N 1
ATOM 1357 C CA . TYR A 1 180 ? -8.352 -41.312 -16.766 1 98.44 180 TYR A CA 1
ATOM 1358 C C . TYR A 1 180 ? -6.98 -41.344 -16.109 1 98.44 180 TYR A C 1
ATOM 1360 O O . TYR A 1 180 ? -6.828 -41.906 -15.008 1 98.44 180 TYR A O 1
ATOM 1368 N N . ALA A 1 181 ? -5.969 -40.781 -16.766 1 98.69 181 ALA A N 1
ATOM 1369 C CA . ALA A 1 181 ? -4.621 -40.656 -16.203 1 98.69 181 ALA A CA 1
ATOM 1370 C C . ALA A 1 181 ? -4.094 -39.219 -16.344 1 98.69 181 ALA A C 1
ATOM 1372 O O . ALA A 1 181 ? -4.422 -38.531 -17.297 1 98.69 181 ALA A O 1
ATOM 1373 N N . ILE A 1 182 ? -3.352 -38.812 -15.391 1 98.69 182 ILE A N 1
ATOM 1374 C CA . ILE A 1 182 ? -2.689 -37.5 -15.398 1 98.69 182 ILE A CA 1
ATOM 1375 C C . ILE A 1 182 ? -1.175 -37.688 -15.352 1 98.69 182 ILE A C 1
ATOM 1377 O O . ILE A 1 182 ? -0.649 -38.312 -14.406 1 98.69 182 ILE A O 1
ATOM 1381 N N . GLY A 1 183 ? -0.542 -37.219 -16.391 1 98.5 183 GLY A N 1
ATOM 1382 C CA . GLY A 1 183 ? 0.91 -37.156 -16.359 1 98.5 183 GLY A CA 1
ATOM 1383 C C . GLY A 1 183 ? 1.431 -35.938 -15.617 1 98.5 183 GLY A C 1
ATOM 1384 O O . GLY A 1 183 ? 1.367 -34.812 -16.125 1 98.5 183 GLY A O 1
ATOM 1385 N N . ALA A 1 184 ? 1.941 -36.125 -14.469 1 97.94 184 ALA A N 1
ATOM 1386 C CA . ALA A 1 184 ? 2.643 -35.125 -13.633 1 97.94 184 ALA A CA 1
ATOM 1387 C C . ALA A 1 184 ? 4.059 -35.594 -13.312 1 97.94 184 ALA A C 1
ATOM 1389 O O . ALA A 1 184 ? 4.539 -35.406 -12.188 1 97.94 184 ALA A O 1
ATOM 1390 N N . ASP A 1 185 ? 4.707 -36.25 -14.25 1 96.31 185 ASP A N 1
ATOM 1391 C CA . ASP A 1 185 ? 5.941 -36.969 -14.008 1 96.31 185 ASP A CA 1
ATOM 1392 C C . ASP A 1 185 ? 7.156 -36.188 -14.508 1 96.31 185 ASP A C 1
ATOM 1394 O O . ASP A 1 185 ? 8.203 -36.781 -14.789 1 96.31 185 ASP A O 1
ATOM 1398 N N . GLY A 1 186 ? 7 -34.938 -14.711 1 91.94 186 GLY A N 1
ATOM 1399 C CA . GLY A 1 186 ? 8.148 -34.062 -14.914 1 91.94 186 GLY A CA 1
ATOM 1400 C C . GLY A 1 186 ? 8.516 -33.906 -16.375 1 91.94 186 GLY A C 1
ATOM 1401 O O . GLY A 1 186 ? 7.738 -34.25 -17.266 1 91.94 186 GLY A O 1
ATOM 1402 N N . GLY A 1 187 ? 9.656 -33.312 -16.625 1 87.5 187 GLY A N 1
ATOM 1403 C CA . GLY A 1 187 ? 10.094 -32.875 -17.938 1 87.5 187 GLY A CA 1
ATOM 1404 C C . GLY A 1 187 ? 10.32 -34.031 -18.906 1 87.5 187 GLY A C 1
ATOM 1405 O O . GLY A 1 187 ? 10.188 -33.844 -20.125 1 87.5 187 GLY A O 1
ATOM 1406 N N . ARG A 1 188 ? 10.68 -35.125 -18.391 1 88.06 188 ARG A N 1
ATOM 1407 C CA . ARG A 1 188 ? 10.867 -36.312 -19.219 1 88.06 188 ARG A CA 1
ATOM 1408 C C . ARG A 1 188 ? 9.68 -37.25 -19.094 1 88.06 188 ARG A C 1
ATOM 1410 O O . ARG A 1 188 ? 9.852 -38.469 -18.906 1 88.06 188 ARG A O 1
ATOM 1417 N N . SER A 1 189 ? 8.68 -36.719 -19.266 1 93.94 189 SER A N 1
ATOM 1418 C CA . SER A 1 189 ? 7.418 -37.406 -19 1 93.94 189 SER A CA 1
ATOM 1419 C C . SER A 1 189 ? 7.242 -38.625 -19.906 1 93.94 189 SER A C 1
ATOM 1421 O O . SER A 1 189 ? 7.105 -38.469 -21.125 1 93.94 189 SER A O 1
ATOM 1423 N N . LEU A 1 190 ? 7.176 -39.75 -19.312 1 96.06 190 LEU A N 1
ATOM 1424 C CA . LEU A 1 190 ? 6.828 -40.969 -20.031 1 96.06 190 LEU A CA 1
ATOM 1425 C C . LEU A 1 190 ? 5.371 -40.938 -20.484 1 96.06 190 LEU A C 1
ATOM 1427 O O . LEU A 1 190 ? 5.039 -41.469 -21.547 1 96.06 190 LEU A O 1
ATOM 1431 N N . VAL A 1 191 ? 4.559 -40.375 -19.672 1 97.5 191 VAL A N 1
ATOM 1432 C CA . VAL A 1 191 ? 3.135 -40.281 -19.969 1 97.5 191 VAL A CA 1
ATOM 1433 C C . VAL A 1 191 ? 2.924 -39.469 -21.25 1 97.5 191 VAL A C 1
ATOM 1435 O O . VAL A 1 191 ? 2.166 -39.875 -22.125 1 97.5 191 VAL A O 1
ATOM 1438 N N . ALA A 1 192 ? 3.604 -38.344 -21.359 1 96.44 192 ALA A N 1
ATOM 1439 C CA . ALA A 1 192 ? 3.488 -37.5 -22.547 1 96.44 192 ALA A CA 1
ATOM 1440 C C . ALA A 1 192 ? 3.92 -38.25 -23.797 1 96.44 192 ALA A C 1
ATOM 1442 O O . ALA A 1 192 ? 3.268 -38.156 -24.844 1 96.44 192 ALA A O 1
ATOM 1443 N N . GLN A 1 193 ? 4.996 -38.969 -23.656 1 94.62 193 GLN A N 1
ATOM 1444 C CA . GLN A 1 193 ? 5.527 -39.719 -24.781 1 94.62 193 GLN A CA 1
ATOM 1445 C C . GLN A 1 193 ? 4.523 -40.781 -25.266 1 94.62 193 GLN A C 1
ATOM 1447 O O . GLN A 1 193 ? 4.262 -40.875 -26.453 1 94.62 193 GLN A O 1
ATOM 1452 N N . HIS A 1 194 ? 3.98 -41.438 -24.406 1 93.88 194 HIS A N 1
ATOM 1453 C CA . HIS A 1 194 ? 3.049 -42.531 -24.75 1 93.88 194 HIS A CA 1
ATOM 1454 C C . HIS A 1 194 ? 1.733 -41.969 -25.281 1 93.88 194 HIS A C 1
ATOM 1456 O O . HIS A 1 194 ? 1.058 -42.594 -26.078 1 93.88 194 HIS A O 1
ATOM 1462 N N . ALA A 1 195 ? 1.384 -40.844 -24.75 1 94.19 195 ALA A N 1
ATOM 1463 C CA . ALA A 1 195 ? 0.149 -40.188 -25.203 1 94.19 195 ALA A CA 1
ATOM 1464 C C . ALA A 1 195 ? 0.332 -39.562 -26.578 1 94.19 195 ALA A C 1
ATOM 1466 O O . ALA A 1 195 ? -0.642 -39.125 -27.219 1 94.19 195 ALA A O 1
ATOM 1467 N N . GLY A 1 196 ? 1.567 -39.469 -27.062 1 94.19 196 GLY A N 1
ATOM 1468 C CA . GLY A 1 196 ? 1.847 -38.875 -28.375 1 94.19 196 GLY A CA 1
ATOM 1469 C C . GLY A 1 196 ? 1.675 -37.375 -28.406 1 94.19 196 GLY A C 1
ATOM 1470 O O . GLY A 1 196 ? 1.27 -36.812 -29.422 1 94.19 196 GLY A O 1
ATOM 1471 N N . ILE A 1 197 ? 1.834 -36.719 -27.312 1 95.06 197 ILE A N 1
ATOM 1472 C CA . ILE A 1 197 ? 1.683 -35.281 -27.234 1 95.06 197 ILE A CA 1
ATOM 1473 C C . ILE A 1 197 ? 2.977 -34.594 -27.688 1 95.06 197 ILE A C 1
ATOM 1475 O O . ILE A 1 197 ? 4.062 -34.969 -27.219 1 95.06 197 ILE A O 1
ATOM 1479 N N . GLU A 1 198 ? 2.82 -33.625 -28.609 1 94.31 198 GLU A N 1
ATOM 1480 C CA . GLU A 1 198 ? 3.963 -32.906 -29.172 1 94.31 198 GLU A CA 1
ATOM 1481 C C . GLU A 1 198 ? 4.297 -31.672 -28.359 1 94.31 198 GLU A C 1
ATOM 1483 O O . GLU A 1 198 ? 3.443 -31.141 -27.641 1 94.31 198 GLU A O 1
ATOM 1488 N N . PHE A 1 199 ? 5.496 -31.297 -28.469 1 93.88 199 PHE A N 1
ATOM 1489 C CA . PHE A 1 199 ? 5.996 -30.125 -27.766 1 93.88 199 PHE A CA 1
ATOM 1490 C C . PHE A 1 199 ? 6.578 -29.109 -28.75 1 93.88 199 PHE A C 1
ATOM 1492 O O . PHE A 1 199 ? 7.016 -29.469 -29.844 1 93.88 199 PHE A O 1
ATOM 1499 N N . GLN A 1 200 ? 6.477 -27.859 -28.406 1 92.81 200 GLN A N 1
ATOM 1500 C CA . GLN A 1 200 ? 7.117 -26.766 -29.109 1 92.81 200 GLN A CA 1
ATOM 1501 C C . GLN A 1 200 ? 8.141 -26.062 -28.219 1 92.81 200 GLN A C 1
ATOM 1503 O O . GLN A 1 200 ? 7.984 -26.016 -27 1 92.81 200 GLN A O 1
ATOM 1508 N N . GLY A 1 201 ? 9.156 -25.547 -28.891 1 88.88 201 GLY A N 1
ATOM 1509 C CA . GLY A 1 201 ? 10.148 -24.766 -28.172 1 88.88 201 GLY A CA 1
ATOM 1510 C C . GLY A 1 201 ? 11.555 -25.312 -28.328 1 88.88 201 GLY A C 1
ATOM 1511 O O . GLY A 1 201 ? 11.828 -26.109 -29.219 1 88.88 201 GLY A O 1
ATOM 1512 N N . GLU A 1 202 ? 12.492 -24.688 -27.531 1 85.75 202 GLU A N 1
ATOM 1513 C CA . GLU A 1 202 ? 13.906 -25.031 -27.609 1 85.75 202 GLU A CA 1
ATOM 1514 C C . GLU A 1 202 ? 14.391 -25.641 -26.297 1 85.75 202 GLU A C 1
ATOM 1516 O O . GLU A 1 202 ? 13.992 -25.203 -25.219 1 85.75 202 GLU A O 1
ATOM 1521 N N . HIS A 1 203 ? 15.195 -26.656 -26.516 1 82.12 203 HIS A N 1
ATOM 1522 C CA . HIS A 1 203 ? 15.773 -27.344 -25.359 1 82.12 203 HIS A CA 1
ATOM 1523 C C . HIS A 1 203 ? 17.219 -26.922 -25.141 1 82.12 203 HIS A C 1
ATOM 1525 O O . HIS A 1 203 ? 17.906 -26.531 -26.094 1 82.12 203 HIS A O 1
ATOM 1531 N N . GLY A 1 204 ? 17.609 -27.031 -23.922 1 79.94 204 GLY A N 1
ATOM 1532 C CA . GLY A 1 204 ? 19.016 -26.922 -23.578 1 79.94 204 GLY A CA 1
ATOM 1533 C C . GLY A 1 204 ? 19.609 -25.578 -23.938 1 79.94 204 GLY A C 1
ATOM 1534 O O . GLY A 1 204 ? 20.656 -25.51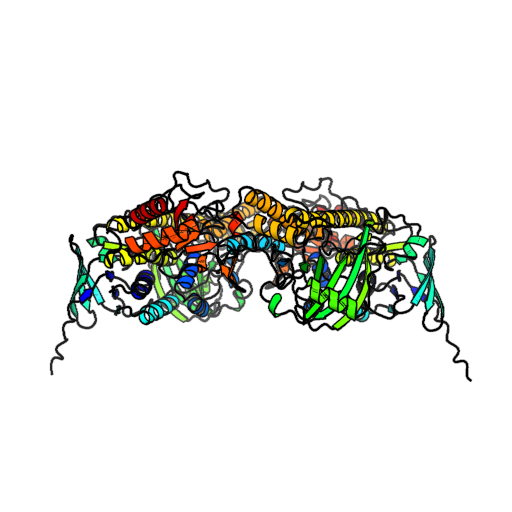6 -24.578 1 79.94 204 GLY A O 1
ATOM 1535 N N . LEU A 1 205 ? 18.922 -24.5 -23.594 1 80.5 205 LEU A N 1
ATOM 1536 C CA . LEU A 1 205 ? 19.359 -23.156 -23.969 1 80.5 205 LEU A CA 1
ATOM 1537 C C . LEU A 1 205 ? 20.578 -22.75 -23.156 1 80.5 205 LEU A C 1
ATOM 1539 O O . LEU A 1 205 ? 21.5 -22.109 -23.672 1 80.5 205 LEU A O 1
ATOM 1543 N N . ILE A 1 206 ? 20.594 -23.047 -21.875 1 84.38 206 ILE A N 1
ATOM 1544 C CA . ILE A 1 206 ? 21.656 -22.656 -20.953 1 84.38 206 ILE A CA 1
ATOM 1545 C C . ILE A 1 206 ? 21.922 -23.781 -19.969 1 84.38 206 ILE A C 1
ATOM 1547 O O . ILE A 1 206 ? 20.984 -24.438 -19.484 1 84.38 206 ILE A O 1
ATOM 1551 N N . ASN A 1 207 ? 23.188 -24.047 -19.766 1 89.12 207 ASN A N 1
ATOM 1552 C CA . ASN A 1 207 ? 23.578 -25 -18.734 1 89.12 207 ASN A CA 1
ATOM 1553 C C . ASN A 1 207 ? 23.766 -24.312 -17.375 1 89.12 207 ASN A C 1
ATOM 1555 O O . ASN A 1 207 ? 24.484 -23.312 -17.281 1 89.12 207 ASN A O 1
ATOM 1559 N N . MET A 1 208 ? 23.109 -24.859 -16.406 1 90.56 208 MET A N 1
ATOM 1560 C CA . MET A 1 208 ? 23.125 -24.25 -15.078 1 90.56 208 MET A CA 1
ATOM 1561 C C . MET A 1 208 ? 23.594 -25.25 -14.031 1 90.56 208 MET A C 1
ATOM 1563 O O . MET A 1 208 ? 23.375 -26.453 -14.172 1 90.56 208 MET A O 1
ATOM 1567 N N . LEU A 1 209 ? 24.344 -24.766 -13.062 1 92.75 209 LEU A N 1
ATOM 1568 C CA . LEU A 1 209 ? 24.688 -25.484 -11.844 1 92.75 209 LEU A CA 1
ATOM 1569 C C . LEU A 1 209 ? 24.109 -24.781 -10.617 1 92.75 209 LEU A C 1
ATOM 1571 O O . LEU A 1 209 ? 24.297 -23.562 -10.453 1 92.75 209 LEU A O 1
ATOM 1575 N N . THR A 1 210 ? 23.328 -25.5 -9.82 1 95 210 THR A N 1
ATOM 1576 C CA . THR A 1 210 ? 22.828 -24.969 -8.555 1 95 210 THR A CA 1
ATOM 1577 C C . THR A 1 210 ? 23.484 -25.672 -7.371 1 95 210 THR A C 1
ATOM 1579 O O . THR A 1 210 ? 23.484 -26.906 -7.309 1 95 210 THR A O 1
ATOM 1582 N N . SER A 1 211 ? 24.078 -24.938 -6.504 1 96.88 211 SER A N 1
ATOM 1583 C CA . SER A 1 211 ? 24.609 -25.469 -5.246 1 96.88 211 SER A CA 1
ATOM 1584 C C . SER A 1 211 ? 23.75 -25.031 -4.062 1 96.88 211 SER A C 1
ATOM 1586 O O . SER A 1 211 ? 23.531 -23.828 -3.863 1 96.88 211 SER A O 1
ATOM 1588 N N . TRP A 1 212 ? 23.219 -25.953 -3.334 1 97.75 212 TRP A N 1
ATOM 1589 C CA . TRP A 1 212 ? 22.484 -25.703 -2.1 1 97.75 212 TRP A CA 1
ATOM 1590 C C . TRP A 1 212 ? 23.438 -25.562 -0.918 1 97.75 212 TRP A C 1
ATOM 1592 O O . TRP A 1 212 ? 24.094 -26.531 -0.531 1 97.75 212 TRP A O 1
ATOM 1602 N N . LEU A 1 213 ? 23.422 -24.344 -0.355 1 98.06 213 LEU A N 1
ATOM 1603 C CA . LEU A 1 213 ? 24.453 -24.016 0.622 1 98.06 213 LEU A CA 1
ATOM 1604 C C . LEU A 1 213 ? 23.828 -23.562 1.94 1 98.06 213 LEU A C 1
ATOM 1606 O O . LEU A 1 213 ? 22.812 -22.875 1.946 1 98.06 213 LEU A O 1
ATOM 1610 N N . GLU A 1 214 ? 24.391 -23.953 3.055 1 98.44 214 GLU A N 1
ATOM 1611 C CA . GLU A 1 214 ? 24.219 -23.297 4.344 1 98.44 214 GLU A CA 1
ATOM 1612 C C . GLU A 1 214 ? 25.375 -22.328 4.629 1 98.44 214 GLU A C 1
ATOM 1614 O O . GLU A 1 214 ? 26.531 -22.75 4.699 1 98.44 214 GLU A O 1
ATOM 1619 N N . ALA A 1 215 ? 25.109 -21.125 4.641 1 98.5 215 ALA A N 1
ATOM 1620 C CA . ALA A 1 215 ? 26.078 -20.078 4.906 1 98.5 215 ALA A CA 1
ATOM 1621 C C . ALA A 1 215 ? 25.422 -18.844 5.523 1 98.5 215 ALA A C 1
ATOM 1623 O O . ALA A 1 215 ? 24.453 -18.312 4.973 1 98.5 215 ALA A O 1
ATOM 1624 N N . ASP A 1 216 ? 25.922 -18.438 6.699 1 98.56 216 ASP A N 1
ATOM 1625 C CA . ASP A 1 216 ? 25.375 -17.234 7.344 1 98.56 216 ASP A CA 1
ATOM 1626 C C . ASP A 1 216 ? 25.953 -15.969 6.734 1 98.56 216 ASP A C 1
ATOM 1628 O O . ASP A 1 216 ? 27.141 -15.656 6.945 1 98.56 216 ASP A O 1
ATOM 1632 N N . VAL A 1 217 ? 25.188 -15.242 5.973 1 98.44 217 VAL A N 1
ATOM 1633 C CA . VAL A 1 217 ? 25.641 -13.992 5.375 1 98.44 217 VAL A CA 1
ATOM 1634 C C . VAL A 1 217 ? 24.781 -12.836 5.871 1 98.44 217 VAL A C 1
ATOM 1636 O O . VAL A 1 217 ? 24.594 -11.852 5.16 1 98.44 217 VAL A O 1
ATOM 1639 N N . THR A 1 218 ? 24.188 -12.922 7.086 1 98.25 218 THR A N 1
ATOM 1640 C CA . THR A 1 218 ? 23.297 -11.961 7.715 1 98.25 218 THR A CA 1
ATOM 1641 C C . THR A 1 218 ? 23.906 -10.562 7.703 1 98.25 218 THR A C 1
ATOM 1643 O O . THR A 1 218 ? 23.25 -9.594 7.336 1 98.25 218 THR A O 1
ATOM 1646 N N . PRO A 1 219 ? 25.219 -10.383 7.969 1 97.44 219 PRO A N 1
ATOM 1647 C CA . PRO A 1 219 ? 25.797 -9.031 8.039 1 97.44 219 PRO A CA 1
ATOM 1648 C C . PRO A 1 219 ? 25.734 -8.305 6.699 1 97.44 219 PRO A C 1
ATOM 1650 O O . PRO A 1 219 ? 25.797 -7.07 6.664 1 97.44 219 PRO A O 1
ATOM 1653 N N . TYR A 1 220 ? 25.609 -9.07 5.633 1 97.75 220 TYR A N 1
ATOM 1654 C CA . TYR A 1 220 ? 25.719 -8.461 4.312 1 97.75 220 TYR A CA 1
ATOM 1655 C C . TYR A 1 220 ? 24.359 -8.367 3.646 1 97.75 220 TYR A C 1
ATOM 1657 O O . TYR A 1 220 ? 24.219 -7.742 2.59 1 97.75 220 TYR A O 1
ATOM 1665 N N . THR A 1 221 ? 23.328 -8.984 4.25 1 98.12 221 THR A N 1
ATOM 1666 C CA . THR A 1 221 ? 22.062 -9.094 3.535 1 98.12 221 THR A CA 1
ATOM 1667 C C . THR A 1 221 ? 20.906 -8.562 4.379 1 98.12 221 THR A C 1
ATOM 1669 O O . THR A 1 221 ? 19.922 -8.062 3.844 1 98.12 221 THR A O 1
ATOM 1672 N N . ALA A 1 222 ? 20.953 -8.523 5.711 1 97.5 222 ALA A N 1
ATOM 1673 C CA . ALA A 1 222 ? 19.844 -8.203 6.594 1 97.5 222 ALA A CA 1
ATOM 1674 C C . ALA A 1 222 ? 19.375 -6.766 6.387 1 97.5 222 ALA A C 1
ATOM 1676 O O . ALA A 1 222 ? 18.188 -6.465 6.543 1 97.5 222 ALA A O 1
ATOM 1677 N N . TYR A 1 223 ? 20.266 -5.84 6.02 1 96.69 223 TYR A N 1
ATOM 1678 C CA . TYR A 1 223 ? 19.891 -4.434 5.859 1 96.69 223 TYR A CA 1
ATOM 1679 C C . TYR A 1 223 ? 19.406 -4.156 4.445 1 96.69 223 TYR A C 1
ATOM 1681 O O . TYR A 1 223 ? 18.969 -3.047 4.141 1 96.69 223 TYR A O 1
ATOM 1689 N N . ARG A 1 224 ? 19.5 -5.031 3.531 1 97.75 224 ARG A N 1
ATOM 1690 C CA . ARG A 1 224 ? 18.984 -4.984 2.17 1 97.75 224 ARG A CA 1
ATOM 1691 C C . ARG A 1 224 ? 18.359 -6.32 1.776 1 97.75 224 ARG A C 1
ATOM 1693 O O . ARG A 1 224 ? 18.797 -6.957 0.818 1 97.75 224 ARG A O 1
ATOM 1700 N N . PRO A 1 225 ? 17.266 -6.672 2.484 1 98.06 225 PRO A N 1
ATOM 1701 C CA . PRO A 1 225 ? 16.688 -8.008 2.305 1 98.06 225 PRO A CA 1
ATOM 1702 C C . PRO A 1 225 ? 16.219 -8.258 0.877 1 98.06 225 PRO A C 1
ATOM 1704 O O . PRO A 1 225 ? 15.578 -7.387 0.277 1 98.06 225 PRO A O 1
ATOM 1707 N N . ALA A 1 226 ? 16.516 -9.383 0.323 1 97.88 226 ALA A N 1
ATOM 1708 C CA . ALA A 1 226 ? 16.125 -9.781 -1.027 1 97.88 226 ALA A CA 1
ATOM 1709 C C . ALA A 1 226 ? 15.992 -11.297 -1.125 1 97.88 226 ALA A C 1
ATOM 1711 O O . ALA A 1 226 ? 16.641 -12.039 -0.381 1 97.88 226 ALA A O 1
ATOM 1712 N N . CYS A 1 227 ? 15.117 -11.656 -2.006 1 96.19 227 CYS A N 1
ATOM 1713 C CA . CYS A 1 227 ? 15 -13.078 -2.33 1 96.19 227 CYS A CA 1
ATOM 1714 C C . CYS A 1 227 ? 16.125 -13.523 -3.25 1 96.19 227 CYS A C 1
ATOM 1716 O O . CYS A 1 227 ? 16.562 -14.68 -3.207 1 96.19 227 CYS A O 1
ATOM 1718 N N . ILE A 1 228 ? 16.609 -12.594 -3.984 1 95.81 228 ILE A N 1
ATOM 1719 C CA . ILE A 1 228 ? 17.625 -12.883 -4.98 1 95.81 228 ILE A CA 1
ATOM 1720 C C . ILE A 1 228 ? 18.703 -11.797 -4.953 1 95.81 228 ILE A C 1
ATOM 1722 O O . ILE A 1 228 ? 18.391 -10.609 -5.012 1 95.81 228 ILE A O 1
ATOM 1726 N N . TYR A 1 229 ? 19.922 -12.188 -4.82 1 97.06 229 TYR A N 1
ATOM 1727 C CA . TYR A 1 229 ? 21.094 -11.352 -5.039 1 97.06 229 TYR A CA 1
ATOM 1728 C C . TYR A 1 229 ? 21.844 -11.766 -6.305 1 97.06 229 TYR A C 1
ATOM 1730 O O . TYR A 1 229 ? 22.344 -12.898 -6.395 1 97.06 229 TYR A O 1
ATOM 1738 N N . MET A 1 230 ? 21.891 -10.914 -7.25 1 94.81 230 MET A N 1
ATOM 1739 C CA . MET A 1 230 ? 22.609 -11.211 -8.492 1 94.81 230 MET A CA 1
ATOM 1740 C C . MET A 1 230 ? 24.016 -10.625 -8.461 1 94.81 230 MET A C 1
ATOM 1742 O O . MET A 1 230 ? 24.172 -9.406 -8.352 1 94.81 230 MET A O 1
ATOM 1746 N N . MET A 1 231 ? 25 -11.5 -8.562 1 95.38 231 MET A N 1
ATOM 1747 C CA . MET A 1 231 ? 26.375 -11.031 -8.672 1 95.38 231 MET A CA 1
ATOM 1748 C C . MET A 1 231 ? 26.734 -10.695 -10.117 1 95.38 231 MET A C 1
ATOM 1750 O O . MET A 1 231 ? 26.734 -11.578 -10.984 1 95.38 231 MET A O 1
ATOM 1754 N N . ALA A 1 232 ? 26.891 -9.414 -10.328 1 93 232 ALA A N 1
ATOM 1755 C CA . ALA A 1 232 ? 27.359 -8.953 -11.633 1 93 232 ALA A CA 1
ATOM 1756 C C . ALA A 1 232 ? 28.844 -8.57 -11.586 1 93 232 ALA A C 1
ATOM 1758 O O . ALA A 1 232 ? 29.203 -7.52 -11.047 1 93 232 ALA A O 1
ATOM 1759 N N . GLN A 1 233 ? 29.641 -9.414 -12.195 1 91.94 233 GLN A N 1
ATOM 1760 C CA . GLN A 1 233 ? 31.078 -9.203 -12.141 1 91.94 233 GLN A CA 1
ATOM 1761 C C . GLN A 1 233 ? 31.656 -8.977 -13.539 1 91.94 233 GLN A C 1
ATOM 1763 O O . GLN A 1 233 ? 31.156 -9.531 -14.516 1 91.94 233 GLN A O 1
ATOM 1768 N N . PRO A 1 234 ? 32.781 -8.148 -13.586 1 89.06 234 PRO A N 1
ATOM 1769 C CA . PRO A 1 234 ? 33.469 -7.969 -14.859 1 89.06 234 PRO A CA 1
ATOM 1770 C C . PRO A 1 234 ? 33.969 -9.281 -15.445 1 89.06 234 PRO A C 1
ATOM 1772 O O . PRO A 1 234 ? 34.312 -10.211 -14.695 1 89.06 234 PRO A O 1
ATOM 1775 N N . GLY A 1 235 ? 34.125 -9.305 -16.75 1 82.38 235 GLY A N 1
ATOM 1776 C CA . GLY A 1 235 ? 34.688 -10.453 -17.453 1 82.38 235 GLY A CA 1
ATOM 1777 C C . GLY A 1 235 ? 33.656 -11.531 -17.75 1 82.38 235 GLY A C 1
ATOM 1778 O O . GLY A 1 235 ? 33.969 -12.562 -18.328 1 82.38 235 GLY A O 1
ATOM 1779 N N . ASN A 1 236 ? 32.5 -11.312 -17.219 1 74.75 236 ASN A N 1
ATOM 1780 C CA . ASN A 1 236 ? 31.453 -12.289 -17.438 1 74.75 236 ASN A CA 1
ATOM 1781 C C . ASN A 1 236 ? 30.141 -11.617 -17.844 1 74.75 236 ASN A C 1
ATOM 1783 O O . ASN A 1 236 ? 29.781 -10.555 -17.312 1 74.75 236 ASN A O 1
ATOM 1787 N N . ALA A 1 237 ? 29.625 -12.07 -19.047 1 67.88 237 ALA A N 1
ATOM 1788 C CA . ALA A 1 237 ? 28.375 -11.492 -19.531 1 67.88 237 ALA A CA 1
ATOM 1789 C C . ALA A 1 237 ? 27.297 -12.562 -19.656 1 67.88 237 ALA A C 1
ATOM 1791 O O . ALA A 1 237 ? 26.531 -12.578 -20.625 1 67.88 237 ALA A O 1
ATOM 1792 N N . PHE A 1 238 ? 27.328 -13.414 -18.594 1 74.94 238 PHE A N 1
ATOM 1793 C CA . PHE A 1 238 ? 26.281 -14.43 -18.594 1 74.94 238 PHE A CA 1
ATOM 1794 C C . PHE A 1 238 ? 24.922 -13.789 -18.328 1 74.94 238 PHE A C 1
ATOM 1796 O O . PHE A 1 238 ? 24.844 -12.727 -17.703 1 74.94 238 PHE A O 1
ATOM 1803 N N . TRP A 1 239 ? 23.875 -14.453 -18.75 1 71 239 TRP A N 1
ATOM 1804 C CA . TRP A 1 239 ? 22.516 -13.938 -18.609 1 71 239 TRP A CA 1
ATOM 1805 C C . TRP A 1 239 ? 22.141 -13.75 -17.156 1 71 239 TRP A C 1
ATOM 1807 O O . TRP A 1 239 ? 21.484 -12.766 -16.781 1 71 239 TRP A O 1
ATOM 1817 N N . VAL A 1 240 ? 22.641 -14.703 -16.297 1 68.25 240 VAL A N 1
ATOM 1818 C CA . VAL A 1 240 ? 22.188 -14.688 -14.922 1 68.25 240 VAL A CA 1
ATOM 1819 C C . VAL A 1 240 ? 23.297 -14.164 -14.008 1 68.25 240 VAL A C 1
ATOM 1821 O O . VAL A 1 240 ? 23.281 -14.406 -12.797 1 68.25 240 VAL A O 1
ATOM 1824 N N . GLY A 1 241 ? 24.234 -13.555 -14.641 1 73.44 241 GLY A N 1
ATOM 1825 C CA . GLY A 1 241 ? 25.328 -13.016 -13.859 1 73.44 241 GLY A CA 1
ATOM 1826 C C . GLY A 1 241 ? 26.422 -14.031 -13.578 1 73.44 241 GLY A C 1
ATOM 1827 O O . GLY A 1 241 ? 26.453 -15.102 -14.18 1 73.44 241 GLY A O 1
ATOM 1828 N N . SER A 1 242 ? 27.312 -13.609 -12.664 1 83.81 242 SER A N 1
ATOM 1829 C CA . SER A 1 242 ? 28.453 -14.43 -12.258 1 83.81 242 SER A CA 1
ATOM 1830 C C . SER A 1 242 ? 28.078 -15.391 -11.141 1 83.81 242 SER A C 1
ATOM 1832 O O . SER A 1 242 ? 28.875 -16.25 -10.766 1 83.81 242 SER A O 1
ATOM 1834 N N . GLY A 1 243 ? 26.906 -15.305 -10.727 1 91.06 243 GLY A N 1
ATOM 1835 C CA . GLY A 1 243 ? 26.328 -16.062 -9.625 1 91.06 243 GLY A CA 1
ATOM 1836 C C . GLY A 1 243 ? 25.109 -15.406 -9.016 1 91.06 243 GLY A C 1
ATOM 1837 O O . GLY A 1 243 ? 25.078 -14.188 -8.828 1 91.06 243 GLY A O 1
ATOM 1838 N N . THR A 1 244 ? 24.094 -16.203 -8.82 1 93.62 244 THR A N 1
ATOM 1839 C CA . THR A 1 244 ? 22.875 -15.703 -8.211 1 93.62 244 THR A CA 1
ATOM 1840 C C . THR A 1 244 ? 22.547 -16.453 -6.926 1 93.62 244 THR A C 1
ATOM 1842 O O . THR A 1 244 ? 22.5 -17.688 -6.918 1 93.62 244 THR A O 1
ATOM 1845 N N . LEU A 1 245 ? 22.438 -15.688 -5.891 1 95.94 245 LEU A N 1
ATOM 1846 C CA . LEU A 1 245 ? 22.031 -16.266 -4.609 1 95.94 245 LEU A CA 1
ATOM 1847 C C . LEU A 1 245 ? 20.531 -16.188 -4.43 1 95.94 245 LEU A C 1
ATOM 1849 O O . LEU A 1 245 ? 19.938 -15.102 -4.543 1 95.94 245 LEU A O 1
ATOM 1853 N N . VAL A 1 246 ? 19.906 -17.297 -4.223 1 96.12 246 VAL A N 1
ATOM 1854 C CA . VAL A 1 246 ? 18.453 -17.375 -3.99 1 96.12 246 VAL A CA 1
ATOM 1855 C C . VAL A 1 246 ? 18.188 -17.812 -2.553 1 96.12 246 VAL A C 1
ATOM 1857 O O . VAL A 1 246 ? 18.703 -18.828 -2.1 1 96.12 246 VAL A O 1
ATOM 1860 N N . ALA A 1 247 ? 17.328 -17.094 -1.884 1 97.12 247 ALA A N 1
ATOM 1861 C CA . ALA A 1 247 ? 17.078 -17.344 -0.465 1 97.12 247 ALA A CA 1
ATOM 1862 C C . ALA A 1 247 ? 16.219 -18.594 -0.267 1 97.12 247 ALA A C 1
ATOM 1864 O O . ALA A 1 247 ? 15.148 -18.719 -0.857 1 97.12 247 ALA A O 1
ATOM 1865 N N . VAL A 1 248 ? 16.781 -19.5 0.472 1 97.31 248 VAL A N 1
ATOM 1866 C CA . VAL A 1 248 ? 15.992 -20.625 0.971 1 97.31 248 VAL A CA 1
ATOM 1867 C C . VAL A 1 248 ? 15.469 -20.297 2.367 1 97.31 248 VAL A C 1
ATOM 1869 O O . VAL A 1 248 ? 14.258 -20.328 2.602 1 97.31 248 VAL A O 1
ATOM 1872 N N . LYS A 1 249 ? 16.312 -19.984 3.301 1 96.75 249 LYS A N 1
ATOM 1873 C CA . LYS A 1 249 ? 16.031 -19.422 4.621 1 96.75 249 LYS A CA 1
ATOM 1874 C C . LYS A 1 249 ? 16.828 -18.125 4.848 1 96.75 249 LYS A C 1
ATOM 1876 O O . LYS A 1 249 ? 18.031 -18.172 5.098 1 96.75 249 LYS A O 1
ATOM 1881 N N . PRO A 1 250 ? 16.109 -17 4.809 1 95.88 250 PRO A N 1
ATOM 1882 C CA . PRO A 1 250 ? 16.828 -15.75 5.074 1 95.88 250 PRO A CA 1
ATOM 1883 C C . PRO A 1 250 ? 17.406 -15.688 6.492 1 95.88 250 PRO A C 1
ATOM 1885 O O . PRO A 1 250 ? 16.672 -15.922 7.461 1 95.88 250 PRO A O 1
ATOM 1888 N N . TYR A 1 251 ? 18.781 -15.531 6.727 1 96.81 251 TYR A N 1
ATOM 1889 C CA . TYR A 1 251 ? 19.859 -15.312 5.754 1 96.81 251 TYR A CA 1
ATOM 1890 C C . TYR A 1 251 ? 20.984 -16.312 5.957 1 96.81 251 TYR A C 1
ATOM 1892 O O . TYR A 1 251 ? 22.172 -15.945 5.902 1 96.81 251 TYR A O 1
ATOM 1900 N N . THR A 1 252 ? 20.5 -17.641 6.016 1 98.25 252 THR A N 1
ATOM 1901 C CA . THR A 1 252 ? 21.484 -18.641 6.395 1 98.25 252 THR A CA 1
ATOM 1902 C C . THR A 1 252 ? 21.5 -19.797 5.406 1 98.25 252 THR A C 1
ATOM 1904 O O . THR A 1 252 ? 22.391 -20.656 5.449 1 98.25 252 THR A O 1
ATOM 1907 N N . GLU A 1 253 ? 20.641 -19.953 4.551 1 98.12 253 GLU A N 1
ATOM 1908 C CA . GLU A 1 253 ? 20.547 -21.047 3.598 1 98.12 253 GLU A CA 1
ATOM 1909 C C . GLU A 1 253 ? 20.203 -20.547 2.199 1 98.12 253 GLU A C 1
ATOM 1911 O O . GLU A 1 253 ? 19.281 -19.719 2.039 1 98.12 253 GLU A O 1
ATOM 1916 N N . TRP A 1 254 ? 21 -21.031 1.225 1 97.88 254 TRP A N 1
ATOM 1917 C CA . TRP A 1 254 ? 20.953 -20.391 -0.082 1 97.88 254 TRP A CA 1
ATOM 1918 C C . TRP A 1 254 ? 21.094 -21.406 -1.204 1 97.88 254 TRP A C 1
ATOM 1920 O O . TRP A 1 254 ? 21.656 -22.484 -1.004 1 97.88 254 TRP A O 1
ATOM 1930 N N . LEU A 1 255 ? 20.5 -21.094 -2.307 1 97 255 LEU A N 1
ATOM 1931 C CA . LEU A 1 255 ? 20.906 -21.688 -3.58 1 97 255 LEU A CA 1
ATOM 1932 C C . LEU A 1 255 ? 21.859 -20.75 -4.332 1 97 255 LEU A C 1
ATOM 1934 O O . LEU A 1 255 ? 21.547 -19.578 -4.52 1 97 255 LEU A O 1
ATOM 1938 N N . LEU A 1 256 ? 23 -21.266 -4.68 1 96.5 256 LEU A N 1
ATOM 1939 C CA . LEU A 1 256 ? 23.938 -20.531 -5.547 1 96.5 256 LEU A CA 1
ATOM 1940 C C . LEU A 1 256 ? 23.875 -21.078 -6.969 1 96.5 256 LEU A C 1
ATOM 1942 O O . LEU A 1 256 ? 24.312 -22.203 -7.223 1 96.5 256 LEU A O 1
ATOM 1946 N N . ASN A 1 257 ? 23.297 -20.266 -7.832 1 94.12 257 ASN A N 1
ATOM 1947 C CA . ASN A 1 257 ? 23.188 -20.641 -9.234 1 94.12 257 ASN A CA 1
ATOM 1948 C C . ASN A 1 257 ? 24.312 -20.047 -10.07 1 94.12 257 ASN A C 1
ATOM 1950 O O . ASN A 1 257 ? 24.719 -18.906 -9.852 1 94.12 257 ASN A O 1
ATOM 1954 N N . ARG A 1 258 ? 24.844 -20.859 -10.938 1 91.19 258 ARG A N 1
ATOM 1955 C CA . ARG A 1 258 ? 25.844 -20.359 -11.867 1 91.19 258 ARG A CA 1
ATOM 1956 C C . ARG A 1 258 ? 25.688 -21.016 -13.242 1 91.19 258 ARG A C 1
ATOM 1958 O O . ARG A 1 258 ? 25.328 -22.188 -13.336 1 91.19 258 ARG A O 1
ATOM 1965 N N . GLN A 1 259 ? 25.922 -20.203 -14.195 1 88 259 GLN A N 1
ATOM 1966 C CA . GLN A 1 259 ? 25.938 -20.688 -15.57 1 88 259 GLN A CA 1
ATOM 1967 C C . GLN A 1 259 ? 27.312 -21.234 -15.938 1 88 259 GLN A C 1
ATOM 1969 O O . GLN A 1 259 ? 28.344 -20.766 -15.43 1 88 259 GLN A O 1
ATOM 1974 N N . TYR A 1 260 ? 27.281 -22.312 -16.719 1 86.06 260 TYR A N 1
ATOM 1975 C CA . TYR A 1 260 ? 28.547 -22.828 -17.234 1 86.06 260 TYR A CA 1
ATOM 1976 C C . TYR A 1 260 ? 28.406 -23.25 -18.688 1 86.06 260 TYR A C 1
ATOM 1978 O O . TYR A 1 260 ? 27.297 -23.453 -19.188 1 86.06 260 TYR A O 1
ATOM 1986 N N . ASN A 1 261 ? 29.531 -23.312 -19.344 1 81.56 261 ASN A N 1
ATOM 1987 C CA . ASN A 1 261 ? 29.562 -23.766 -20.734 1 81.56 261 ASN A CA 1
ATOM 1988 C C . ASN A 1 261 ? 29.562 -25.297 -20.812 1 81.56 261 ASN A C 1
ATOM 1990 O O . ASN A 1 261 ? 30.203 -25.969 -20.016 1 81.56 261 ASN A O 1
ATOM 1994 N N . ALA A 1 262 ? 28.766 -25.828 -21.75 1 77.19 262 ALA A N 1
ATOM 1995 C CA . ALA A 1 262 ? 28.609 -27.281 -21.922 1 77.19 262 ALA A CA 1
ATOM 1996 C C . ALA A 1 262 ? 29.969 -27.953 -22.078 1 77.19 262 ALA A C 1
ATOM 1998 O O . ALA A 1 262 ? 30.172 -29.062 -21.578 1 77.19 262 ALA A O 1
ATOM 1999 N N . GLY A 1 263 ? 30.891 -27.375 -22.75 1 77 263 GLY A N 1
ATOM 2000 C CA . GLY A 1 263 ? 32.188 -28 -22.969 1 77 263 GLY A CA 1
ATOM 2001 C C . GLY A 1 263 ? 33.094 -27.922 -21.75 1 77 263 GLY A C 1
ATOM 2002 O O . GLY A 1 263 ? 34.094 -28.625 -21.672 1 77 263 GLY A O 1
ATOM 2003 N N . ASP A 1 264 ? 32.781 -27.219 -20.766 1 80.44 264 ASP A N 1
ATOM 2004 C CA . ASP A 1 264 ? 33.562 -27.031 -19.547 1 80.44 264 ASP A CA 1
ATOM 2005 C C . ASP A 1 264 ? 32.812 -27.547 -18.328 1 80.44 264 ASP A C 1
ATOM 2007 O O . ASP A 1 264 ? 32.125 -26.797 -17.625 1 80.44 264 ASP A O 1
ATOM 2011 N N . GLU A 1 265 ? 32.969 -28.828 -18.078 1 84 265 GLU A N 1
ATOM 2012 C CA . GLU A 1 265 ? 32.281 -29.422 -16.938 1 84 265 GLU A CA 1
ATOM 2013 C C . GLU A 1 265 ? 32.75 -28.828 -15.617 1 84 265 GLU A C 1
ATOM 2015 O O . GLU A 1 265 ? 33.969 -28.859 -15.32 1 84 265 GLU A O 1
ATOM 2020 N N . PRO A 1 266 ? 31.828 -28.219 -14.953 1 87.69 266 PRO A N 1
ATOM 2021 C CA . PRO A 1 266 ? 32.25 -27.641 -13.688 1 87.69 266 PRO A CA 1
ATOM 2022 C C . PRO A 1 266 ? 32.719 -28.688 -12.68 1 87.69 266 PRO A C 1
ATOM 2024 O O . PRO A 1 266 ? 32.188 -29.797 -12.656 1 87.69 266 PRO A O 1
ATOM 2027 N N . ASP A 1 267 ? 33.688 -28.328 -11.859 1 90.88 267 ASP A N 1
ATOM 2028 C CA . ASP A 1 267 ? 34.125 -29.125 -10.719 1 90.88 267 ASP A CA 1
ATOM 2029 C C . ASP A 1 267 ? 33.125 -29.062 -9.578 1 90.88 267 ASP A C 1
ATOM 2031 O O . ASP A 1 267 ? 32.906 -28 -9 1 90.88 267 ASP A O 1
ATOM 2035 N N . LEU A 1 268 ? 32.562 -30.219 -9.227 1 93.56 268 LEU A N 1
ATOM 2036 C CA . LEU A 1 268 ? 31.5 -30.25 -8.227 1 93.56 268 LEU A CA 1
ATOM 2037 C C . LEU A 1 268 ? 32.031 -30.656 -6.863 1 93.56 268 LEU A C 1
ATOM 2039 O O . LEU A 1 268 ? 31.266 -30.891 -5.926 1 93.56 268 LEU A O 1
ATOM 2043 N N . SER A 1 269 ? 33.344 -30.719 -6.781 1 95 269 SER A N 1
ATOM 2044 C CA . SER A 1 269 ? 33.906 -31.016 -5.473 1 95 269 SER A CA 1
ATOM 2045 C C . SER A 1 269 ? 33.531 -29.938 -4.453 1 95 269 SER A C 1
ATOM 2047 O O . SER A 1 269 ? 33.312 -28.797 -4.816 1 95 269 SER A O 1
ATOM 2049 N N . GLU A 1 270 ? 33.469 -30.484 -3.258 1 96.06 270 GLU A N 1
ATOM 2050 C CA . GLU A 1 270 ? 33.125 -29.547 -2.188 1 96.06 270 GLU A CA 1
ATOM 2051 C C . GLU A 1 270 ? 34.094 -28.359 -2.164 1 96.06 270 GLU A C 1
ATOM 2053 O O . GLU A 1 270 ? 33.656 -27.219 -1.994 1 96.06 270 GLU A O 1
ATOM 2058 N N . GLU A 1 271 ? 35.312 -28.609 -2.33 1 96.12 271 GLU A N 1
ATOM 2059 C CA . GLU A 1 271 ? 36.312 -27.562 -2.316 1 96.12 271 GLU A CA 1
ATOM 2060 C C . GLU A 1 271 ? 36.094 -26.562 -3.443 1 96.12 271 GLU A C 1
ATOM 2062 O O . GLU A 1 271 ? 36.219 -25.344 -3.24 1 96.12 271 GLU A O 1
ATOM 2067 N N . ALA A 1 272 ? 35.781 -27.062 -4.559 1 95.62 272 ALA A N 1
ATOM 2068 C CA . ALA A 1 272 ? 35.562 -26.203 -5.711 1 95.62 272 ALA A CA 1
ATOM 2069 C C . ALA A 1 272 ? 34.312 -25.344 -5.516 1 95.62 272 ALA A C 1
ATOM 2071 O O . ALA A 1 272 ? 34.344 -24.156 -5.844 1 95.62 272 ALA A O 1
ATOM 2072 N N . VAL A 1 273 ? 33.281 -25.969 -5.039 1 96.81 273 VAL A N 1
ATOM 2073 C CA . VAL A 1 273 ? 32.031 -25.25 -4.809 1 96.81 273 VAL A CA 1
ATOM 2074 C C . VAL A 1 273 ? 32.25 -24.156 -3.756 1 96.81 273 VAL A C 1
ATOM 2076 O O . VAL A 1 273 ? 31.797 -23.031 -3.938 1 96.81 273 VAL A O 1
ATOM 2079 N N . ILE A 1 274 ? 32.906 -24.5 -2.699 1 97.94 274 ILE A N 1
ATOM 2080 C CA . ILE A 1 274 ? 33.188 -23.547 -1.631 1 97.94 274 ILE A CA 1
ATOM 2081 C C . ILE A 1 274 ? 34.062 -22.406 -2.166 1 97.94 274 ILE A C 1
ATOM 2083 O O . ILE A 1 274 ? 33.812 -21.234 -1.876 1 97.94 274 ILE A O 1
ATOM 2087 N N . GLY A 1 275 ? 35.094 -22.766 -2.902 1 96.88 275 GLY A N 1
ATOM 2088 C CA . GLY A 1 275 ? 35.938 -21.75 -3.52 1 96.88 275 GLY A CA 1
ATOM 2089 C C . GLY A 1 275 ? 35.156 -20.797 -4.398 1 96.88 275 GLY A C 1
ATOM 2090 O O . GLY A 1 275 ? 35.375 -19.578 -4.336 1 96.88 275 GLY A O 1
ATOM 2091 N N . TYR A 1 276 ? 34.312 -21.328 -5.199 1 95 276 TYR A N 1
ATOM 2092 C CA . TYR A 1 276 ? 33.469 -20.484 -6.062 1 95 276 TYR A CA 1
ATOM 2093 C C . TYR A 1 276 ? 32.562 -19.578 -5.238 1 95 276 TYR A C 1
ATOM 2095 O O . TYR A 1 276 ? 32.469 -18.391 -5.523 1 95 276 TYR A O 1
ATOM 2103 N N . ALA A 1 277 ? 31.906 -20.156 -4.227 1 97.38 277 ALA A N 1
ATOM 2104 C CA . ALA A 1 277 ? 31.016 -19.359 -3.367 1 97.38 277 ALA A CA 1
ATOM 2105 C C . ALA A 1 277 ? 31.766 -18.188 -2.742 1 97.38 277 ALA A C 1
ATOM 2107 O O . ALA A 1 277 ? 31.297 -17.047 -2.783 1 97.38 277 ALA A O 1
ATOM 2108 N N . ARG A 1 278 ? 32.938 -18.516 -2.195 1 97.94 278 ARG A N 1
ATOM 2109 C CA . ARG A 1 278 ? 33.75 -17.469 -1.561 1 97.94 278 ARG A CA 1
ATOM 2110 C C . ARG A 1 278 ? 34.125 -16.391 -2.559 1 97.94 278 ARG A C 1
ATOM 2112 O O . ARG A 1 278 ? 34.062 -15.195 -2.242 1 97.94 278 ARG A O 1
ATOM 2119 N N . LYS A 1 279 ? 34.438 -16.781 -3.74 1 94.69 279 LYS A N 1
ATOM 2120 C CA . LYS A 1 279 ? 34.812 -15.836 -4.785 1 94.69 279 LYS A CA 1
ATOM 2121 C C . LYS A 1 279 ? 33.625 -15.008 -5.246 1 94.69 279 LYS A C 1
ATOM 2123 O O . LYS A 1 279 ? 33.688 -13.773 -5.285 1 94.69 279 LYS A O 1
ATOM 2128 N N . ALA A 1 280 ? 32.562 -15.641 -5.566 1 94 280 ALA A N 1
ATOM 2129 C CA . ALA A 1 280 ? 31.375 -14.977 -6.102 1 94 280 ALA A CA 1
ATOM 2130 C C . ALA A 1 280 ? 30.781 -14.008 -5.082 1 94 280 ALA A C 1
ATOM 2132 O O . ALA A 1 280 ? 30.328 -12.914 -5.441 1 94 280 ALA A O 1
ATOM 2133 N N . LEU A 1 281 ? 30.781 -14.359 -3.789 1 97.12 281 LEU A N 1
ATOM 2134 C CA . LEU A 1 281 ? 30.141 -13.555 -2.754 1 97.12 281 LEU A CA 1
ATOM 2135 C C . LEU A 1 281 ? 31.109 -12.523 -2.184 1 97.12 281 LEU A C 1
ATOM 2137 O O . LEU A 1 281 ? 30.703 -11.602 -1.481 1 97.12 281 LEU A O 1
ATOM 2141 N N . GLY A 1 282 ? 32.406 -12.68 -2.498 1 97 282 GLY A N 1
ATOM 2142 C CA . GLY A 1 282 ? 33.438 -11.773 -2.006 1 97 282 GLY A CA 1
ATOM 2143 C C . GLY A 1 282 ? 33.719 -11.938 -0.525 1 97 282 GLY A C 1
ATOM 2144 O O . GLY A 1 282 ? 33.969 -10.953 0.178 1 97 282 GLY A O 1
ATOM 2145 N N . ILE A 1 283 ? 33.562 -13.125 -0.049 1 98.06 283 ILE A N 1
ATOM 2146 C CA . ILE A 1 283 ? 33.812 -13.43 1.355 1 98.06 283 ILE A CA 1
ATOM 2147 C C . ILE A 1 283 ? 34.844 -14.562 1.464 1 98.06 283 ILE A C 1
ATOM 2149 O O . ILE A 1 283 ? 34.469 -15.727 1.597 1 98.06 283 ILE A O 1
ATOM 2153 N N . PRO A 1 284 ? 36.125 -14.305 1.551 1 97.06 284 PRO A N 1
ATOM 2154 C CA . PRO A 1 284 ? 37.188 -15.32 1.482 1 97.06 284 PRO A CA 1
ATOM 2155 C C . PRO A 1 284 ? 37.094 -16.328 2.629 1 97.06 284 PRO A C 1
ATOM 2157 O O . PRO A 1 284 ? 37.438 -17.5 2.453 1 97.06 284 PRO A O 1
ATOM 2160 N N . ASP A 1 285 ? 36.594 -15.961 3.793 1 96.94 285 ASP A N 1
ATOM 2161 C CA . ASP A 1 285 ? 36.594 -16.844 4.957 1 96.94 285 ASP A CA 1
ATOM 2162 C C . ASP A 1 285 ? 35.188 -17.344 5.242 1 96.94 285 ASP A C 1
ATOM 2164 O O . ASP A 1 285 ? 34.875 -17.719 6.371 1 96.94 285 ASP A O 1
ATOM 2168 N N . LEU A 1 286 ? 34.281 -17.281 4.273 1 97.62 286 LEU A N 1
ATOM 2169 C CA . LEU A 1 286 ? 32.906 -17.719 4.441 1 97.62 286 LEU A CA 1
ATOM 2170 C C . LEU A 1 286 ? 32.844 -19.172 4.875 1 97.62 286 LEU A C 1
ATOM 2172 O O . LEU A 1 286 ? 33.469 -20.047 4.258 1 97.62 286 LEU A O 1
ATOM 2176 N N . LYS A 1 287 ? 32.219 -19.422 5.973 1 97.94 287 LYS A N 1
ATOM 2177 C CA . LYS A 1 287 ? 31.922 -20.797 6.371 1 97.94 287 LYS A CA 1
ATOM 2178 C C . LYS A 1 287 ? 30.719 -21.344 5.605 1 97.94 287 LYS A C 1
ATOM 2180 O O . LYS A 1 287 ? 29.625 -20.781 5.676 1 97.94 287 LYS A O 1
ATOM 2185 N N . VAL A 1 288 ? 30.953 -22.406 4.875 1 97.75 288 VAL A N 1
ATOM 2186 C CA . VAL A 1 288 ? 29.922 -22.922 3.988 1 97.75 288 VAL A CA 1
ATOM 2187 C C . VAL A 1 288 ? 29.781 -24.422 4.184 1 97.75 288 VAL A C 1
ATOM 2189 O O . VAL A 1 288 ? 30.781 -25.141 4.32 1 97.75 288 VAL A O 1
ATOM 2192 N N . THR A 1 289 ? 28.562 -24.875 4.312 1 98.12 289 THR A N 1
ATOM 2193 C CA . THR A 1 289 ? 28.219 -26.281 4.164 1 98.12 289 THR A CA 1
ATOM 2194 C C . THR A 1 289 ? 27.469 -26.531 2.852 1 98.12 289 THR A C 1
ATOM 2196 O O . THR A 1 289 ? 26.438 -25.906 2.596 1 98.12 289 THR A O 1
ATOM 2199 N N . VAL A 1 290 ? 28.031 -27.391 2.018 1 98.06 290 VAL A N 1
ATOM 2200 C CA . VAL A 1 290 ? 27.391 -27.734 0.758 1 98.06 290 VAL A CA 1
ATOM 2201 C C . VAL A 1 290 ? 26.406 -28.891 0.987 1 98.06 290 VAL A C 1
ATOM 2203 O O . VAL A 1 290 ? 26.812 -29.984 1.385 1 98.06 290 VAL A O 1
ATOM 2206 N N . LYS A 1 291 ? 25.188 -28.672 0.724 1 96.81 291 LYS A N 1
ATOM 2207 C CA . LYS A 1 291 ? 24.172 -29.672 0.974 1 96.81 291 LYS A CA 1
ATOM 2208 C C . LYS A 1 291 ? 23.922 -30.531 -0.265 1 96.81 291 LYS A C 1
ATOM 2210 O O . LYS A 1 291 ? 23.703 -31.734 -0.157 1 96.81 291 LYS A O 1
ATOM 2215 N N . ASN A 1 292 ? 23.891 -29.906 -1.36 1 95.25 292 ASN A N 1
ATOM 2216 C CA . ASN A 1 292 ? 23.594 -30.594 -2.611 1 95.25 292 ASN A CA 1
ATOM 2217 C C . ASN A 1 292 ? 24.047 -29.781 -3.822 1 95.25 292 ASN A C 1
ATOM 2219 O O . ASN A 1 292 ? 24.172 -28.562 -3.74 1 95.25 292 ASN A O 1
ATOM 2223 N N . ASN A 1 293 ? 24.469 -30.438 -4.867 1 94.94 293 ASN A N 1
ATOM 2224 C CA . ASN A 1 293 ? 24.719 -29.844 -6.176 1 94.94 293 ASN A CA 1
ATOM 2225 C C . ASN A 1 293 ? 23.844 -30.469 -7.25 1 94.94 293 ASN A C 1
ATOM 2227 O O . ASN A 1 293 ? 23.594 -31.672 -7.238 1 94.94 293 ASN A O 1
ATOM 2231 N N . SER A 1 294 ? 23.328 -29.641 -8.102 1 92.31 294 SER A N 1
ATOM 2232 C CA . SER A 1 294 ? 22.484 -30.156 -9.172 1 92.31 294 SER A CA 1
ATOM 2233 C C . SER A 1 294 ? 22.734 -29.406 -10.484 1 92.31 294 SER A C 1
ATOM 2235 O O . SER A 1 294 ? 22.781 -28.172 -10.5 1 92.31 294 SER A O 1
ATOM 2237 N N . LYS A 1 295 ? 22.984 -30.156 -11.57 1 91.06 295 LYS A N 1
ATOM 2238 C CA . LYS A 1 295 ? 23.047 -29.578 -12.906 1 91.06 295 LYS A CA 1
ATOM 2239 C C . LYS A 1 295 ? 21.688 -29.609 -13.594 1 91.06 295 LYS A C 1
ATOM 2241 O O . LYS A 1 295 ? 20.938 -30.562 -13.438 1 91.06 295 LYS A O 1
ATOM 2246 N N . TRP A 1 296 ? 21.438 -28.578 -14.25 1 86.62 296 TRP A N 1
ATOM 2247 C CA . TRP A 1 296 ? 20.188 -28.531 -15 1 86.62 296 TRP A CA 1
ATOM 2248 C C . TRP A 1 296 ? 20.297 -27.594 -16.188 1 86.62 296 TRP A C 1
ATOM 2250 O O . TRP A 1 296 ? 21.328 -26.922 -16.375 1 86.62 296 TRP A O 1
ATOM 2260 N N . GLN A 1 297 ? 19.312 -27.641 -17.062 1 86.75 297 GLN A N 1
ATOM 2261 C CA . GLN A 1 297 ? 19.312 -26.812 -18.266 1 86.75 297 GLN A CA 1
ATOM 2262 C C . GLN A 1 297 ? 18.062 -25.953 -18.359 1 86.75 297 GLN A C 1
ATOM 2264 O O . GLN A 1 297 ? 16.984 -26.359 -17.906 1 86.75 297 GLN A O 1
ATOM 2269 N N . VAL A 1 298 ? 18.281 -24.766 -18.875 1 84.94 298 VAL A N 1
ATOM 2270 C CA . VAL A 1 298 ? 17.141 -23.891 -19.172 1 84.94 298 VAL A CA 1
ATOM 2271 C C . VAL A 1 298 ? 16.469 -24.328 -20.469 1 84.94 298 VAL A C 1
ATOM 2273 O O . VAL A 1 298 ? 17.141 -24.5 -21.5 1 84.94 298 VAL A O 1
ATOM 2276 N N . ASN A 1 299 ? 15.148 -24.594 -20.281 1 84.12 299 ASN A N 1
ATOM 2277 C CA . ASN A 1 299 ? 14.367 -25 -21.438 1 84.12 299 ASN A CA 1
ATOM 2278 C C . ASN A 1 299 ? 13.25 -24.016 -21.75 1 84.12 299 ASN A C 1
ATOM 2280 O O . ASN A 1 299 ? 12.812 -23.266 -20.859 1 84.12 299 ASN A O 1
ATOM 2284 N N . ASN A 1 300 ? 12.844 -23.953 -22.953 1 87 300 ASN A N 1
ATOM 2285 C CA . ASN A 1 300 ? 11.695 -23.203 -23.469 1 87 300 ASN A CA 1
ATOM 2286 C C . ASN A 1 300 ? 10.758 -24.109 -24.25 1 87 300 ASN A C 1
ATOM 2288 O O . ASN A 1 300 ? 10.742 -24.078 -25.484 1 87 300 ASN A O 1
ATOM 2292 N N . VAL A 1 301 ? 10 -24.875 -23.5 1 91.19 301 VAL A N 1
ATOM 2293 C CA . VAL A 1 301 ? 9.211 -25.906 -24.156 1 91.19 301 VAL A CA 1
ATOM 2294 C C . VAL A 1 301 ? 7.816 -25.969 -23.547 1 91.19 301 VAL A C 1
ATOM 2296 O O . VAL A 1 301 ? 7.672 -25.859 -22.312 1 91.19 301 VAL A O 1
ATOM 2299 N N . TYR A 1 302 ? 6.812 -26.078 -24.344 1 93.38 302 TYR A N 1
ATOM 2300 C CA . TYR A 1 302 ? 5.457 -26.312 -23.859 1 93.38 302 TYR A CA 1
ATOM 2301 C C . TYR A 1 302 ? 4.715 -27.266 -24.797 1 93.38 302 TYR A C 1
ATOM 2303 O O . TYR A 1 302 ? 4.977 -27.297 -26 1 93.38 302 TYR A O 1
ATOM 2311 N N . ALA A 1 303 ? 3.842 -28.016 -24.25 1 96.06 303 ALA A N 1
ATOM 2312 C CA . ALA A 1 303 ? 3.039 -28.969 -25.016 1 96.06 303 ALA A CA 1
ATOM 2313 C C . ALA A 1 303 ? 2.059 -28.234 -25.938 1 96.06 303 ALA A C 1
ATOM 2315 O O . ALA A 1 303 ? 1.467 -27.234 -25.531 1 96.06 303 ALA A O 1
ATOM 2316 N N . THR A 1 304 ? 1.837 -28.719 -27.141 1 95.56 304 THR A N 1
ATOM 2317 C CA . THR A 1 304 ? 0.894 -28.125 -28.078 1 95.56 304 THR A CA 1
ATOM 2318 C C . THR A 1 304 ? -0.544 -28.391 -27.641 1 95.56 304 THR A C 1
ATOM 2320 O O . THR A 1 304 ? -1.449 -27.625 -27.969 1 95.56 304 THR A O 1
ATOM 2323 N N . LYS A 1 305 ? -0.683 -29.5 -26.984 1 96.31 305 LYS A N 1
ATOM 2324 C CA . LYS A 1 305 ? -1.906 -29.859 -26.281 1 96.31 305 LYS A CA 1
ATOM 2325 C C . LYS A 1 305 ? -1.593 -30.484 -24.922 1 96.31 305 LYS A C 1
ATOM 2327 O O . LYS A 1 305 ? -0.558 -31.125 -24.75 1 96.31 305 LYS A O 1
ATOM 2332 N N . THR A 1 306 ? -2.541 -30.281 -24.062 1 96.75 306 THR A N 1
ATOM 2333 C CA . THR A 1 306 ? -2.24 -30.797 -22.734 1 96.75 306 THR A CA 1
ATOM 2334 C C . THR A 1 306 ? -3.031 -32.062 -22.438 1 96.75 306 THR A C 1
ATOM 2336 O O . THR A 1 306 ? -3.059 -32.531 -21.312 1 96.75 306 THR A O 1
ATOM 2339 N N . SER A 1 307 ? -3.74 -32.531 -23.391 1 96.75 307 SER A N 1
ATOM 2340 C CA . SER A 1 307 ? -4.48 -33.781 -23.219 1 96.75 307 SER A CA 1
ATOM 2341 C C . SER A 1 307 ? -4.633 -34.531 -24.531 1 96.75 307 SER A C 1
ATOM 2343 O O . SER A 1 307 ? -4.551 -33.906 -25.609 1 96.75 307 SER A O 1
ATOM 2345 N N . HIS A 1 308 ? -4.734 -35.781 -24.5 1 96.19 308 HIS A N 1
ATOM 2346 C CA . HIS A 1 308 ? -5.055 -36.688 -25.609 1 96.19 308 HIS A CA 1
ATOM 2347 C C . HIS A 1 308 ? -5.871 -37.875 -25.125 1 96.19 308 HIS A C 1
ATOM 2349 O O . HIS A 1 308 ? -5.344 -38.75 -24.438 1 96.19 308 HIS A O 1
ATOM 2355 N N . GLY A 1 309 ? -7.16 -37.938 -25.594 1 95.31 309 GLY A N 1
ATOM 2356 C CA . GLY A 1 309 ? -8.039 -38.969 -25.094 1 95.31 309 GLY A CA 1
ATOM 2357 C C . GLY A 1 309 ? -8.273 -38.875 -23.594 1 95.31 309 GLY A C 1
ATOM 2358 O O . GLY A 1 309 ? -8.75 -37.875 -23.094 1 95.31 309 GLY A O 1
ATOM 2359 N N . ARG A 1 310 ? -7.844 -40 -22.938 1 97.69 310 ARG A N 1
ATOM 2360 C CA . ARG A 1 310 ? -8.109 -40.094 -21.516 1 97.69 310 ARG A CA 1
ATOM 2361 C C . ARG A 1 310 ? -6.863 -39.781 -20.703 1 97.69 310 ARG A C 1
ATOM 2363 O O . ARG A 1 310 ? -6.852 -39.938 -19.484 1 97.69 310 ARG A O 1
ATOM 2370 N N . ILE A 1 311 ? -5.836 -39.219 -21.391 1 98.12 311 ILE A N 1
ATOM 2371 C CA . ILE A 1 311 ? -4.578 -38.875 -20.734 1 98.12 311 ILE A CA 1
ATOM 2372 C C . ILE A 1 311 ? -4.398 -37.375 -20.734 1 98.12 311 ILE A C 1
ATOM 2374 O O . ILE A 1 311 ? -4.539 -36.719 -21.781 1 98.12 311 ILE A O 1
ATOM 2378 N N . PHE A 1 312 ? -4.148 -36.812 -19.594 1 98.5 312 PHE A N 1
ATOM 2379 C CA . PHE A 1 312 ? -3.906 -35.375 -19.406 1 98.5 312 PHE A CA 1
ATOM 2380 C C . PHE A 1 312 ? -2.49 -35.125 -18.906 1 98.5 312 PHE A C 1
ATOM 2382 O O . PHE A 1 312 ? -1.919 -35.969 -18.203 1 98.5 312 PHE A O 1
ATOM 2389 N N . LEU A 1 313 ? -1.907 -34 -19.312 1 98.44 313 LEU A N 1
ATOM 2390 C CA . LEU A 1 313 ? -0.604 -33.594 -18.812 1 98.44 313 LEU A CA 1
ATOM 2391 C C . LEU A 1 313 ? -0.736 -32.344 -17.953 1 98.44 313 LEU A C 1
ATOM 2393 O O . LEU A 1 313 ? -1.553 -31.453 -18.25 1 98.44 313 LEU A O 1
ATOM 2397 N N . ALA A 1 314 ? 0.044 -32.25 -16.922 1 97.88 314 ALA A N 1
ATOM 2398 C CA . ALA A 1 314 ? 0.079 -31.062 -16.047 1 97.88 314 ALA A CA 1
ATOM 2399 C C . ALA A 1 314 ? 1.49 -30.812 -15.531 1 97.88 314 ALA A C 1
ATOM 2401 O O . ALA A 1 314 ? 2.295 -31.734 -15.422 1 97.88 314 ALA A O 1
ATOM 2402 N N . GLY A 1 315 ? 1.792 -29.516 -15.211 1 95.69 315 GLY A N 1
ATOM 2403 C CA . GLY A 1 315 ? 3.084 -29.125 -14.672 1 95.69 315 GLY A CA 1
ATOM 2404 C C . GLY A 1 315 ? 4.215 -29.266 -15.672 1 95.69 315 GLY A C 1
ATOM 2405 O O . GLY A 1 315 ? 4.043 -28.969 -16.859 1 95.69 315 GLY A O 1
ATOM 2406 N N . ASP A 1 316 ? 5.359 -29.703 -15.172 1 92.31 316 ASP A N 1
ATOM 2407 C CA . ASP A 1 316 ? 6.562 -29.766 -16 1 92.31 316 ASP A CA 1
ATOM 2408 C C . ASP A 1 316 ? 6.414 -30.781 -17.125 1 92.31 316 ASP A C 1
ATOM 2410 O O . ASP A 1 316 ? 7.156 -30.75 -18.109 1 92.31 316 ASP A O 1
ATOM 2414 N N . ALA A 1 317 ? 5.449 -31.703 -16.953 1 95.12 317 ALA A N 1
ATOM 2415 C CA . ALA A 1 317 ? 5.156 -32.656 -18.031 1 95.12 317 ALA A CA 1
ATOM 2416 C C . ALA A 1 317 ? 4.559 -31.938 -19.234 1 95.12 317 ALA A C 1
ATOM 2418 O O . ALA A 1 317 ? 4.676 -32.406 -20.375 1 95.12 317 ALA A O 1
ATOM 2419 N N . ALA A 1 318 ? 3.934 -30.812 -18.969 1 93.94 318 ALA A N 1
ATOM 2420 C CA . ALA A 1 318 ? 3.24 -30.078 -20.031 1 93.94 318 ALA A CA 1
ATOM 2421 C C . ALA A 1 318 ? 4.016 -28.828 -20.422 1 93.94 318 ALA A C 1
ATOM 2423 O O . ALA A 1 318 ? 3.891 -28.344 -21.562 1 93.94 318 ALA A O 1
ATOM 2424 N N . HIS A 1 319 ? 4.719 -28.281 -19.578 1 89.81 319 HIS A N 1
ATOM 2425 C CA . HIS A 1 319 ? 5.441 -27.031 -19.812 1 89.81 319 HIS A CA 1
ATOM 2426 C C . HIS A 1 319 ? 6.707 -26.953 -18.969 1 89.81 319 HIS A C 1
ATOM 2428 O O . HIS A 1 319 ? 6.699 -27.344 -17.797 1 89.81 319 HIS A O 1
ATOM 2434 N N . ARG A 1 320 ? 7.777 -26.578 -19.641 1 79.75 320 ARG A N 1
ATOM 2435 C CA . ARG A 1 320 ? 9.078 -26.391 -19 1 79.75 320 ARG A CA 1
ATOM 2436 C C . ARG A 1 320 ? 9.641 -25 -19.312 1 79.75 320 ARG A C 1
ATOM 2438 O O . ARG A 1 320 ? 9.852 -24.656 -20.469 1 79.75 320 ARG A O 1
ATOM 2445 N N . HIS A 1 321 ? 9.617 -24.266 -18.297 1 73.31 321 HIS A N 1
ATOM 2446 C CA . HIS A 1 321 ? 10.086 -22.891 -18.453 1 73.31 321 HIS A CA 1
ATOM 2447 C C . HIS A 1 321 ? 11.297 -22.609 -17.562 1 73.31 321 HIS A C 1
ATOM 2449 O O . HIS A 1 321 ? 11.547 -23.344 -16.609 1 73.31 321 HIS A O 1
ATOM 2455 N N . PRO A 1 322 ? 12.039 -21.609 -18.047 1 66 322 PRO A N 1
ATOM 2456 C CA . PRO A 1 322 ? 13.07 -21.125 -17.125 1 66 322 PRO A CA 1
ATOM 2457 C C . PRO A 1 322 ? 12.5 -20.672 -15.789 1 66 322 PRO A C 1
ATOM 2459 O O . PRO A 1 322 ? 11.328 -20.297 -15.703 1 66 322 PRO A O 1
ATOM 2462 N N . PRO A 1 323 ? 13.328 -20.859 -14.789 1 65.88 323 PRO A N 1
ATOM 2463 C CA . PRO A 1 323 ? 12.859 -20.406 -13.477 1 65.88 323 PRO A CA 1
ATOM 2464 C C . PRO A 1 323 ? 12.656 -18.891 -13.406 1 65.88 323 PRO A C 1
ATOM 2466 O O . PRO A 1 323 ? 12.188 -18.375 -12.391 1 65.88 323 PRO A O 1
ATOM 2469 N N . ALA A 1 324 ? 12.797 -18.344 -14.57 1 62.09 324 ALA A N 1
ATOM 2470 C CA . ALA A 1 324 ? 12.68 -16.891 -14.57 1 62.09 324 ALA A CA 1
ATOM 2471 C C . ALA A 1 324 ? 11.242 -16.453 -14.281 1 62.09 324 ALA A C 1
ATOM 2473 O O . ALA A 1 324 ? 10.305 -17 -14.867 1 62.09 324 ALA A O 1
ATOM 2474 N N . SER A 1 325 ? 10.984 -15.641 -13.211 1 70.38 325 SER A N 1
ATOM 2475 C CA . SER A 1 325 ? 9.734 -15.008 -12.789 1 70.38 325 SER A CA 1
ATOM 2476 C C . SER A 1 325 ? 8.977 -15.891 -11.805 1 70.38 325 SER A C 1
ATOM 2478 O O . SER A 1 325 ? 7.949 -15.484 -11.258 1 70.38 325 SER A O 1
ATOM 2480 N N . GLY A 1 326 ? 9.461 -17.109 -11.531 1 70.38 326 GLY A N 1
ATOM 2481 C CA . GLY A 1 326 ? 8.875 -17.938 -10.5 1 70.38 326 GLY A CA 1
ATOM 2482 C C . GLY A 1 326 ? 7.469 -18.406 -10.836 1 70.38 326 GLY A C 1
ATOM 2483 O O . GLY A 1 326 ? 6.594 -18.438 -9.969 1 70.38 326 GLY A O 1
ATOM 2484 N N . LEU A 1 327 ? 7.27 -18.797 -12.109 1 75.62 327 LEU A N 1
ATOM 2485 C CA . LEU A 1 327 ? 5.895 -19.078 -12.516 1 75.62 327 LEU A CA 1
ATOM 2486 C C . LEU A 1 327 ? 5.656 -20.578 -12.617 1 75.62 327 LEU A C 1
ATOM 2488 O O . LEU A 1 327 ? 4.512 -21.031 -12.664 1 75.62 327 LEU A O 1
ATOM 2492 N N . GLY A 1 328 ? 6.672 -21.406 -12.516 1 85.38 328 GLY A N 1
ATOM 2493 C CA . GLY A 1 328 ? 6.555 -22.828 -12.789 1 85.38 328 GLY A CA 1
ATOM 2494 C C . GLY A 1 328 ? 5.668 -23.562 -11.797 1 85.38 328 GLY A C 1
ATOM 2495 O O . GLY A 1 328 ? 4.594 -24.047 -12.148 1 85.38 328 GLY A O 1
ATOM 2496 N N . SER A 1 329 ? 6.141 -23.531 -10.594 1 91.5 329 SER A N 1
ATOM 2497 C CA . SER A 1 329 ? 5.379 -24.219 -9.555 1 91.5 329 SER A CA 1
ATOM 2498 C C . SER A 1 329 ? 3.971 -23.656 -9.438 1 91.5 329 SER A C 1
ATOM 2500 O O . SER A 1 329 ? 3.02 -24.391 -9.156 1 91.5 329 SER A O 1
ATOM 2502 N N . ASN A 1 330 ? 3.85 -22.406 -9.68 1 95.75 330 ASN A N 1
ATOM 2503 C CA . ASN A 1 330 ? 2.541 -21.766 -9.625 1 95.75 330 ASN A CA 1
ATOM 2504 C C . ASN A 1 330 ? 1.607 -22.297 -10.711 1 95.75 330 ASN A C 1
ATOM 2506 O O . ASN A 1 330 ? 0.452 -22.625 -10.43 1 95.75 330 ASN A O 1
ATOM 2510 N N . THR A 1 331 ? 2.141 -22.406 -11.883 1 94.5 331 THR A N 1
ATOM 2511 C CA . THR A 1 331 ? 1.347 -22.922 -12.992 1 94.5 331 THR A CA 1
ATOM 2512 C C . THR A 1 331 ? 0.953 -24.375 -12.742 1 94.5 331 THR A C 1
ATOM 2514 O O . THR A 1 331 ? -0.139 -24.797 -13.125 1 94.5 331 THR A O 1
ATOM 2517 N N . CYS A 1 332 ? 1.839 -25.141 -12.078 1 95.88 332 CYS A N 1
ATOM 2518 C CA . CYS A 1 332 ? 1.551 -26.516 -11.711 1 95.88 332 CYS A CA 1
ATOM 2519 C C . CYS A 1 332 ? 0.293 -26.609 -10.852 1 95.88 332 CYS A C 1
ATOM 2521 O O . CYS A 1 332 ? -0.622 -27.375 -11.164 1 95.88 332 CYS A O 1
ATOM 2523 N N . VAL A 1 333 ? 0.26 -25.797 -9.82 1 97.5 333 VAL A N 1
ATOM 2524 C CA . VAL A 1 333 ? -0.87 -25.781 -8.898 1 97.5 333 VAL A CA 1
ATOM 2525 C C . VAL A 1 333 ? -2.133 -25.344 -9.633 1 97.5 333 VAL A C 1
ATOM 2527 O O . VAL A 1 333 ? -3.203 -25.922 -9.445 1 97.5 333 VAL A O 1
ATOM 2530 N N . GLN A 1 334 ? -2.021 -24.422 -10.484 1 97.19 334 GLN A N 1
ATOM 2531 C CA . GLN A 1 334 ? -3.162 -23.859 -11.195 1 97.19 334 GLN A CA 1
ATOM 2532 C C . GLN A 1 334 ? -3.707 -24.844 -12.227 1 97.19 334 GLN A C 1
ATOM 2534 O O . GLN A 1 334 ? -4.914 -24.891 -12.477 1 97.19 334 GLN A O 1
ATOM 2539 N N . ASP A 1 335 ? -2.82 -25.656 -12.836 1 97.94 335 ASP A N 1
ATOM 2540 C CA . ASP A 1 335 ? -3.277 -26.734 -13.703 1 97.94 335 ASP A CA 1
ATOM 2541 C C . ASP A 1 335 ? -4.191 -27.688 -12.953 1 97.94 335 ASP A C 1
ATOM 2543 O O . ASP A 1 335 ? -5.277 -28.031 -13.43 1 97.94 335 ASP A O 1
ATOM 2547 N N . ALA A 1 336 ? -3.686 -28.047 -11.797 1 98.56 336 ALA A N 1
ATOM 2548 C CA . ALA A 1 336 ? -4.457 -28.984 -10.984 1 98.56 336 ALA A CA 1
ATOM 2549 C C . ALA A 1 336 ? -5.789 -28.375 -10.562 1 98.56 336 ALA A C 1
ATOM 2551 O O . ALA A 1 336 ? -6.824 -29.047 -10.586 1 98.56 336 ALA A O 1
ATOM 2552 N N . TYR A 1 337 ? -5.738 -27.125 -10.227 1 97.88 337 TYR A N 1
ATOM 2553 C CA . TYR A 1 337 ? -6.934 -26.438 -9.766 1 97.88 337 TYR A CA 1
ATOM 2554 C C . TYR A 1 337 ? -7.98 -26.344 -10.875 1 97.88 337 TYR A C 1
ATOM 2556 O O . TYR A 1 337 ? -9.18 -26.391 -10.602 1 97.88 337 TYR A O 1
ATOM 2564 N N . ASN A 1 338 ? -7.551 -26.25 -12.07 1 98.06 338 ASN A N 1
ATOM 2565 C CA . ASN A 1 338 ? -8.43 -26.172 -13.234 1 98.06 338 ASN A CA 1
ATOM 2566 C C . ASN A 1 338 ? -9.023 -27.531 -13.578 1 98.06 338 ASN A C 1
ATOM 2568 O O . ASN A 1 338 ? -10.211 -27.641 -13.891 1 98.06 338 ASN A O 1
ATOM 2572 N N . LEU A 1 339 ? -8.273 -28.625 -13.461 1 98.5 339 LEU A N 1
ATOM 2573 C CA . LEU A 1 339 ? -8.656 -29.906 -14.031 1 98.5 339 LEU A CA 1
ATOM 2574 C C . LEU A 1 339 ? -9.359 -30.781 -12.992 1 98.5 339 LEU A C 1
ATOM 2576 O O . LEU A 1 339 ? -10.266 -31.547 -13.32 1 98.5 339 LEU A O 1
ATOM 2580 N N . ALA A 1 340 ? -9.031 -30.625 -11.75 1 98.56 340 ALA A N 1
ATOM 2581 C CA . ALA A 1 340 ? -9.484 -31.547 -10.703 1 98.56 340 ALA A CA 1
ATOM 2582 C C . ALA A 1 340 ? -11 -31.531 -10.594 1 98.56 340 ALA A C 1
ATOM 2584 O O . ALA A 1 340 ? -11.633 -32.594 -10.539 1 98.56 340 ALA A O 1
ATOM 2585 N N . TRP A 1 341 ? -11.594 -30.375 -10.57 1 97.62 341 TRP A N 1
ATOM 2586 C CA . TRP A 1 341 ? -13.039 -30.328 -10.398 1 97.62 341 TRP A CA 1
ATOM 2587 C C . TRP A 1 341 ? -13.758 -30.859 -11.633 1 97.62 341 TRP A C 1
ATOM 2589 O O . TRP A 1 341 ? -14.812 -31.484 -11.516 1 97.62 341 TRP A O 1
ATOM 2599 N N . LYS A 1 342 ? -13.203 -30.703 -12.789 1 98 342 LYS A N 1
ATOM 2600 C CA . LYS A 1 342 ? -13.773 -31.234 -14.023 1 98 342 LYS A CA 1
ATOM 2601 C C . LYS A 1 342 ? -13.781 -32.781 -14 1 98 342 LYS A C 1
ATOM 2603 O O . LYS A 1 342 ? -14.805 -33.406 -14.289 1 98 342 LYS A O 1
ATOM 2608 N N . LEU A 1 343 ? -12.641 -33.312 -13.648 1 98.19 343 LEU A N 1
ATOM 2609 C CA . LEU A 1 343 ? -12.523 -34.75 -13.547 1 98.19 343 LEU A CA 1
ATOM 2610 C C . LEU A 1 343 ? -13.5 -35.312 -12.516 1 98.19 343 LEU A C 1
ATOM 2612 O O . LEU A 1 343 ? -14.133 -36.344 -12.742 1 98.19 343 LEU A O 1
ATOM 2616 N N . GLY A 1 344 ? -13.586 -34.625 -11.383 1 97.19 344 GLY A N 1
ATOM 2617 C CA . GLY A 1 344 ? -14.516 -35.062 -10.359 1 97.19 344 GLY A CA 1
ATOM 2618 C C . GLY A 1 344 ? -15.953 -35.156 -10.852 1 97.19 344 GLY A C 1
ATOM 2619 O O . GLY A 1 344 ? -16.641 -36.125 -10.586 1 97.19 344 GLY A O 1
ATOM 2620 N N . LEU A 1 345 ? -16.406 -34.25 -11.594 1 97.06 345 LEU A N 1
ATOM 2621 C CA . LEU A 1 345 ? -17.781 -34.188 -12.094 1 97.06 345 LEU A CA 1
ATOM 2622 C C . LEU A 1 345 ? -18.016 -35.281 -13.156 1 97.06 345 LEU A C 1
ATOM 2624 O O . LEU A 1 345 ? -19.062 -35.906 -13.164 1 97.06 345 LEU A O 1
ATOM 2628 N N . VAL A 1 346 ? -17.031 -35.438 -14.016 1 97.12 346 VAL A N 1
ATOM 2629 C CA . VAL A 1 346 ? -17.172 -36.406 -15.102 1 97.12 346 VAL A CA 1
ATOM 2630 C C . VAL A 1 346 ? -17.172 -37.844 -14.523 1 97.12 346 VAL A C 1
ATOM 2632 O O . VAL A 1 346 ? -18.016 -38.656 -14.898 1 97.12 346 VAL A O 1
ATOM 2635 N N . VAL A 1 347 ? -16.281 -38.094 -13.602 1 96.88 347 VAL A N 1
ATOM 2636 C CA . VAL A 1 347 ? -16.172 -39.406 -13.008 1 96.88 347 VAL A CA 1
ATOM 2637 C C . VAL A 1 347 ? -17.438 -39.75 -12.219 1 96.88 347 VAL A C 1
ATOM 2639 O O . VAL A 1 347 ? -17.859 -40.906 -12.18 1 96.88 347 VAL A O 1
ATOM 2642 N N . SER A 1 348 ? -18.062 -38.781 -11.633 1 94.81 348 SER A N 1
ATOM 2643 C CA . SER A 1 348 ? -19.266 -39 -10.836 1 94.81 348 SER A CA 1
ATOM 2644 C C . SER A 1 348 ? -20.516 -39 -11.711 1 94.81 348 SER A C 1
ATOM 2646 O O . SER A 1 348 ? -21.625 -39.125 -11.211 1 94.81 348 SER A O 1
ATOM 2648 N N . GLY A 1 349 ? -20.344 -38.75 -12.977 1 95.31 349 GLY A N 1
ATOM 2649 C CA . GLY A 1 349 ? -21.453 -38.844 -13.914 1 95.31 349 GLY A CA 1
ATOM 2650 C C . GLY A 1 349 ? -22.281 -37.594 -13.992 1 95.31 349 GLY A C 1
ATOM 2651 O O . GLY A 1 349 ? -23.375 -37.594 -14.547 1 95.31 349 GLY A O 1
ATOM 2652 N N . LYS A 1 350 ? -21.797 -36.594 -13.492 1 95.44 350 LYS A N 1
ATOM 2653 C CA . LYS A 1 350 ? -22.562 -35.344 -13.422 1 95.44 350 LYS A CA 1
ATOM 2654 C C . LYS A 1 350 ? -22.25 -34.438 -14.609 1 95.44 350 LYS A C 1
ATOM 2656 O O . LYS A 1 350 ? -22.953 -33.469 -14.836 1 95.44 350 LYS A O 1
ATOM 2661 N N . ALA A 1 351 ? -21.219 -34.719 -15.32 1 96.75 351 ALA A N 1
ATOM 2662 C CA . ALA A 1 351 ? -20.828 -34 -16.516 1 96.75 351 ALA A CA 1
ATOM 2663 C C . ALA A 1 351 ? -20.406 -34.938 -17.625 1 96.75 351 ALA A C 1
ATOM 2665 O O . ALA A 1 351 ? -20.141 -36.125 -17.375 1 96.75 351 ALA A O 1
ATOM 2666 N N . ASN A 1 352 ? -20.453 -34.438 -18.844 1 96.31 352 ASN A N 1
ATOM 2667 C CA . ASN A 1 352 ? -19.984 -35.219 -19.984 1 96.31 352 ASN A CA 1
ATOM 2668 C C . ASN A 1 352 ? -18.484 -35.062 -20.188 1 96.31 352 ASN A C 1
ATOM 2670 O O . ASN A 1 352 ? -17.891 -34.062 -19.812 1 96.31 352 ASN A O 1
ATOM 2674 N N . ASP A 1 353 ? -17.859 -36.094 -20.812 1 94 353 ASP A N 1
ATOM 2675 C CA . ASP A 1 353 ? -16.406 -36.094 -21 1 94 353 ASP A CA 1
ATOM 2676 C C . ASP A 1 353 ? -15.969 -34.969 -21.938 1 94 353 ASP A C 1
ATOM 2678 O O . ASP A 1 353 ? -14.805 -34.562 -21.938 1 94 353 ASP A O 1
ATOM 2682 N N . ARG A 1 354 ? -16.891 -34.438 -22.703 1 93.75 354 ARG A N 1
ATOM 2683 C CA . ARG A 1 354 ? -16.562 -33.344 -23.609 1 93.75 354 ARG A CA 1
ATOM 2684 C C . ARG A 1 354 ? -16.094 -32.125 -22.828 1 93.75 354 ARG A C 1
ATOM 2686 O O . ARG A 1 354 ? -15.336 -31.297 -23.359 1 93.75 354 ARG A O 1
ATOM 2693 N N . MET A 1 355 ? -16.531 -31.984 -21.594 1 96.62 355 MET A N 1
ATOM 2694 C CA . MET A 1 355 ? -16.109 -30.875 -20.734 1 96.62 355 MET A CA 1
ATOM 2695 C C . MET A 1 355 ? -14.602 -30.906 -20.531 1 96.62 355 MET A C 1
ATOM 2697 O O . MET A 1 355 ? -13.984 -29.844 -20.344 1 96.62 355 MET A O 1
ATOM 2701 N N . LEU A 1 356 ? -14.008 -32.062 -20.578 1 97.69 356 LEU A N 1
ATOM 2702 C CA . LEU A 1 356 ? -12.586 -32.219 -20.266 1 97.69 356 LEU A CA 1
ATOM 2703 C C . LEU A 1 356 ? -11.719 -31.609 -21.359 1 97.69 356 LEU A C 1
ATOM 2705 O O . LEU A 1 356 ? -10.547 -31.328 -21.125 1 97.69 356 LEU A O 1
ATOM 2709 N N . GLN A 1 357 ? -12.312 -31.344 -22.578 1 96.31 357 GLN A N 1
ATOM 2710 C CA . GLN A 1 357 ? -11.586 -30.672 -23.641 1 96.31 357 GLN A CA 1
ATOM 2711 C C . GLN A 1 357 ? -11.219 -29.234 -23.25 1 96.31 357 GLN A C 1
ATOM 2713 O O . GLN A 1 357 ? -10.242 -28.672 -23.75 1 96.31 357 GLN A O 1
ATOM 2718 N N . SER A 1 358 ? -11.992 -28.719 -22.344 1 97.94 358 SER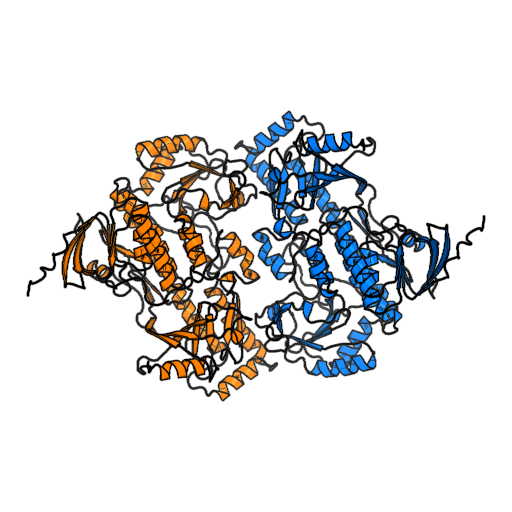 A N 1
ATOM 2719 C CA . SER A 1 358 ? -11.781 -27.344 -21.891 1 97.94 358 SER A CA 1
ATOM 2720 C C . SER A 1 358 ? -10.43 -27.188 -21.219 1 97.94 358 SER A C 1
ATOM 2722 O O . SER A 1 358 ? -9.867 -26.094 -21.188 1 97.94 358 SER A O 1
ATOM 2724 N N . TYR A 1 359 ? -9.891 -28.297 -20.672 1 98.19 359 TYR A N 1
ATOM 2725 C CA . TYR A 1 359 ? -8.602 -28.203 -20 1 98.19 359 TYR A CA 1
ATOM 2726 C C . TYR A 1 359 ? -7.52 -27.703 -20.953 1 98.19 359 TYR A C 1
ATOM 2728 O O . TYR A 1 359 ? -6.871 -26.688 -20.688 1 98.19 359 TYR A O 1
ATOM 2736 N N . SER A 1 360 ? -7.391 -28.375 -22.016 1 97.94 360 SER A N 1
ATOM 2737 C CA . SER A 1 360 ? -6.391 -27.953 -22.984 1 97.94 360 SER A CA 1
ATOM 2738 C C . SER A 1 360 ? -6.723 -26.578 -23.562 1 97.94 360 SER A C 1
ATOM 2740 O O . SER A 1 360 ? -5.836 -25.75 -23.75 1 97.94 360 SER A O 1
ATOM 2742 N N . GLN A 1 361 ? -7.949 -26.312 -23.844 1 97.69 361 GLN A N 1
ATOM 2743 C CA . GLN A 1 361 ? -8.383 -25.031 -24.406 1 97.69 361 GLN A CA 1
ATOM 2744 C C . GLN A 1 361 ? -7.992 -23.875 -23.484 1 97.69 361 GLN A C 1
ATOM 2746 O O . GLN A 1 361 ? -7.688 -22.781 -23.953 1 97.69 361 GLN A O 1
ATOM 2751 N N . GLU A 1 362 ? -7.996 -24.156 -22.234 1 97.88 362 GLU A N 1
ATOM 2752 C CA . GLU A 1 362 ? -7.805 -23.109 -21.234 1 97.88 362 GLU A CA 1
ATOM 2753 C C . GLU A 1 362 ? -6.344 -23.016 -20.812 1 97.88 362 GLU A C 1
ATOM 2755 O O . GLU A 1 362 ? -5.77 -21.922 -20.781 1 97.88 362 GLU A O 1
ATOM 2760 N N . ARG A 1 363 ? -5.68 -24.094 -20.531 1 97.31 363 ARG A N 1
ATOM 2761 C CA . ARG A 1 363 ? -4.402 -24.078 -19.812 1 97.31 363 ARG A CA 1
ATOM 2762 C C . ARG A 1 363 ? -3.232 -24.078 -20.797 1 97.31 363 ARG A C 1
ATOM 2764 O O . ARG A 1 363 ? -2.152 -23.578 -20.484 1 97.31 363 ARG A O 1
ATOM 2771 N N . GLN A 1 364 ? -3.445 -24.641 -22.016 1 96.88 364 GLN A N 1
ATOM 2772 C CA . GLN A 1 364 ? -2.365 -24.656 -23 1 96.88 364 GLN A CA 1
ATOM 2773 C C . GLN A 1 364 ? -1.95 -23.25 -23.391 1 96.88 364 GLN A C 1
ATOM 2775 O O . GLN A 1 364 ? -0.762 -22.922 -23.391 1 96.88 364 GLN A O 1
ATOM 2780 N N . PRO A 1 365 ? -2.895 -22.328 -23.719 1 95.88 365 PRO A N 1
ATOM 2781 C CA . PRO A 1 365 ? -2.49 -20.953 -24.031 1 95.88 365 PRO A CA 1
ATOM 2782 C C . PRO A 1 365 ? -1.802 -20.25 -22.875 1 95.88 365 PRO A C 1
ATOM 2784 O O . PRO A 1 365 ? -0.895 -19.438 -23.078 1 95.88 365 PRO A O 1
ATOM 2787 N N . VAL A 1 366 ? -2.225 -20.516 -21.688 1 94.06 366 VAL A N 1
ATOM 2788 C CA . VAL A 1 366 ? -1.606 -19.922 -20.516 1 94.06 366 VAL A CA 1
ATOM 2789 C C . VAL A 1 366 ? -0.163 -20.406 -20.391 1 94.06 366 VAL A C 1
ATOM 2791 O O . VAL A 1 366 ? 0.744 -19.609 -20.141 1 94.06 366 VAL A O 1
ATOM 2794 N N . ALA A 1 367 ? 0.052 -21.703 -20.578 1 93.44 367 ALA A N 1
ATOM 2795 C CA . ALA A 1 367 ? 1.398 -22.266 -20.547 1 93.44 367 ALA A CA 1
ATOM 2796 C C . ALA A 1 367 ? 2.297 -21.609 -21.578 1 93.44 367 ALA A C 1
ATOM 2798 O O . ALA A 1 367 ? 3.439 -21.25 -21.297 1 93.44 367 ALA A O 1
ATOM 2799 N N . GLU A 1 368 ? 1.765 -21.469 -22.766 1 93.31 368 GLU A N 1
ATOM 2800 C CA . GLU A 1 368 ? 2.516 -20.828 -23.844 1 93.31 368 GLU A CA 1
ATOM 2801 C C . GLU A 1 368 ? 2.916 -19.406 -23.453 1 93.31 368 GLU A C 1
ATOM 2803 O O . GLU A 1 368 ? 4.074 -19.016 -23.625 1 93.31 368 GLU A O 1
ATOM 2808 N N . GLN A 1 369 ? 1.976 -18.688 -22.922 1 92.06 369 GLN A N 1
ATOM 2809 C CA . GLN A 1 369 ? 2.219 -17.297 -22.516 1 92.06 369 GLN A CA 1
ATOM 2810 C C . GLN A 1 369 ? 3.305 -17.219 -21.453 1 92.06 369 GLN A C 1
ATOM 2812 O O . GLN A 1 369 ? 4.199 -16.375 -21.531 1 92.06 369 GLN A O 1
ATOM 2817 N N . ILE A 1 370 ? 3.232 -18.062 -20.484 1 90.62 370 ILE A N 1
ATOM 2818 C CA . ILE A 1 370 ? 4.152 -18.047 -19.359 1 90.62 370 ILE A CA 1
ATOM 2819 C C . ILE A 1 370 ? 5.555 -18.422 -19.828 1 90.62 370 ILE A C 1
ATOM 2821 O O . ILE A 1 370 ? 6.535 -17.781 -19.422 1 90.62 370 ILE A O 1
ATOM 2825 N N . VAL A 1 371 ? 5.672 -19.422 -20.672 1 89.81 371 VAL A N 1
ATOM 2826 C CA . VAL A 1 371 ? 6.961 -19.859 -21.188 1 89.81 371 VAL A CA 1
ATOM 2827 C C . VAL A 1 371 ? 7.598 -18.75 -22.016 1 89.81 371 VAL A C 1
ATOM 2829 O O . VAL A 1 371 ? 8.781 -18.438 -21.844 1 89.81 371 VAL A O 1
ATOM 2832 N N . LYS A 1 372 ? 6.809 -18.078 -22.797 1 88.69 372 LYS A N 1
ATOM 2833 C CA . LYS A 1 372 ? 7.312 -16.984 -23.625 1 88.69 372 LYS A CA 1
ATOM 2834 C C . LYS A 1 372 ? 7.77 -15.812 -22.766 1 88.69 372 LYS A C 1
ATOM 2836 O O . LYS A 1 372 ? 8.797 -15.195 -23.031 1 88.69 372 LYS A O 1
ATOM 2841 N N . HIS A 1 373 ? 7.023 -15.594 -21.734 1 89.75 373 HIS A N 1
ATOM 2842 C CA . HIS A 1 373 ? 7.41 -14.531 -20.812 1 89.75 373 HIS A CA 1
ATOM 2843 C C . HIS A 1 373 ? 8.703 -14.875 -20.094 1 89.75 373 HIS A C 1
ATOM 2845 O O . HIS A 1 373 ? 9.57 -14.008 -19.906 1 89.75 373 HIS A O 1
ATOM 2851 N N . ALA A 1 374 ? 8.82 -16.062 -19.672 1 86.44 374 ALA A N 1
ATOM 2852 C CA . ALA A 1 374 ? 10.016 -16.484 -18.938 1 86.44 374 ALA A CA 1
ATOM 2853 C C . ALA A 1 374 ? 11.266 -16.344 -19.797 1 86.44 374 ALA A C 1
ATOM 2855 O O . ALA A 1 374 ? 12.305 -15.875 -19.312 1 86.44 374 ALA A O 1
ATOM 2856 N N . ILE A 1 375 ? 11.18 -16.656 -21.031 1 84.81 375 ILE A N 1
ATOM 2857 C CA . ILE A 1 375 ? 12.328 -16.562 -21.922 1 84.81 375 ILE A CA 1
ATOM 2858 C C . ILE A 1 375 ? 12.672 -15.086 -22.172 1 84.81 375 ILE A C 1
ATOM 2860 O O . ILE A 1 375 ? 13.852 -14.719 -22.203 1 84.81 375 ILE A O 1
ATOM 2864 N N . GLN A 1 376 ? 11.68 -14.32 -22.359 1 87.25 376 GLN A N 1
ATOM 2865 C CA . GLN A 1 376 ? 11.914 -12.891 -22.531 1 87.25 376 GLN A CA 1
ATOM 2866 C C . GLN A 1 376 ? 12.602 -12.297 -21.297 1 87.25 376 GLN A C 1
ATOM 2868 O O . GLN A 1 376 ? 13.469 -11.43 -21.438 1 87.25 376 GLN A O 1
ATOM 2873 N N . SER A 1 377 ? 12.172 -12.719 -20.188 1 86.88 377 SER A N 1
ATOM 2874 C CA . SER A 1 377 ? 12.766 -12.234 -18.953 1 86.88 377 SER A CA 1
ATOM 2875 C C . SER A 1 377 ? 14.234 -12.625 -18.844 1 86.88 377 SER A C 1
ATOM 2877 O O . SER A 1 377 ? 15.047 -11.867 -18.312 1 86.88 377 SER A O 1
ATOM 2879 N N . LEU A 1 378 ? 14.594 -13.742 -19.344 1 82.31 378 LEU A N 1
ATOM 2880 C CA . LEU A 1 378 ? 15.984 -14.164 -19.375 1 82.31 378 LEU A CA 1
ATOM 2881 C C . LEU A 1 378 ? 16.812 -13.258 -20.266 1 82.31 378 LEU A C 1
ATOM 2883 O O . LEU A 1 378 ? 17.938 -12.875 -19.922 1 82.31 378 LEU A O 1
ATOM 2887 N N . TYR A 1 379 ? 16.219 -12.898 -21.375 1 83.12 379 TYR A N 1
ATOM 2888 C CA . TYR A 1 379 ? 16.891 -11.961 -22.281 1 83.12 379 TYR A CA 1
ATOM 2889 C C . TYR A 1 379 ? 17.047 -10.594 -21.625 1 83.12 379 TYR A C 1
ATOM 2891 O O . TYR A 1 379 ? 18.078 -9.93 -21.797 1 83.12 379 TYR A O 1
ATOM 2899 N N . ASN A 1 380 ? 16.047 -10.297 -20.938 1 87.38 380 ASN A N 1
ATOM 2900 C CA . ASN A 1 380 ? 16.062 -9.008 -20.25 1 87.38 380 ASN A CA 1
ATOM 2901 C C . ASN A 1 380 ? 17.172 -8.945 -19.203 1 87.38 380 ASN A C 1
ATOM 2903 O O . ASN A 1 380 ? 17.766 -7.891 -18.969 1 87.38 380 ASN A O 1
ATOM 2907 N N . PHE A 1 381 ? 17.531 -10.047 -18.656 1 83.69 381 PHE A N 1
ATOM 2908 C CA . PHE A 1 381 ? 18.578 -10.086 -17.656 1 83.69 381 PHE A CA 1
ATOM 2909 C C . PHE A 1 381 ? 19.938 -9.75 -18.266 1 83.69 381 PHE A C 1
ATOM 2911 O O . PHE A 1 381 ? 20.797 -9.141 -17.609 1 83.69 381 PHE A O 1
ATOM 2918 N N . ALA A 1 382 ? 20.062 -10.094 -19.469 1 83.62 382 ALA A N 1
ATOM 2919 C CA . ALA A 1 382 ? 21.344 -9.883 -20.156 1 83.62 382 ALA A CA 1
ATOM 2920 C C . ALA A 1 382 ? 21.594 -8.391 -20.391 1 83.62 382 ALA A C 1
ATOM 2922 O O . ALA A 1 382 ? 22.734 -7.988 -20.641 1 83.62 382 ALA A O 1
ATOM 2923 N N . ARG A 1 383 ? 20.578 -7.633 -20.234 1 89.31 383 ARG A N 1
ATOM 2924 C CA . ARG A 1 383 ? 20.719 -6.199 -20.453 1 89.31 383 ARG A CA 1
ATOM 2925 C C . ARG A 1 383 ? 21.469 -5.531 -19.312 1 89.31 383 ARG A C 1
ATOM 2927 O O . ARG A 1 383 ? 22.016 -4.441 -19.469 1 89.31 383 ARG A O 1
ATOM 2934 N N . VAL A 1 384 ? 21.516 -6.176 -18.188 1 91.19 384 VAL A N 1
ATOM 2935 C CA . VAL A 1 384 ? 22.156 -5.574 -17.016 1 91.19 384 VAL A CA 1
ATOM 2936 C C . VAL A 1 384 ? 23.656 -5.516 -17.219 1 91.19 384 VAL A C 1
ATOM 2938 O O . VAL A 1 384 ? 24.25 -4.434 -17.188 1 91.19 384 VAL A O 1
ATOM 2941 N N . PRO A 1 385 ? 24.281 -6.656 -17.531 1 91 385 PRO A N 1
ATOM 2942 C CA . PRO A 1 385 ? 25.719 -6.559 -17.766 1 91 385 PRO A CA 1
ATOM 2943 C C . PRO A 1 385 ? 26.078 -5.625 -18.922 1 91 385 PRO A C 1
ATOM 2945 O O . PRO A 1 385 ? 27.109 -4.945 -18.875 1 91 385 PRO A O 1
ATOM 2948 N N . GLN A 1 386 ? 25.234 -5.586 -19.891 1 90.12 386 GLN A N 1
ATOM 2949 C CA . GLN A 1 386 ? 25.469 -4.672 -21.016 1 90.12 386 GLN A CA 1
ATOM 2950 C C . GLN A 1 386 ? 25.469 -3.221 -20.547 1 90.12 386 GLN A C 1
ATOM 2952 O O . GLN A 1 386 ? 26.359 -2.441 -20.922 1 90.12 386 GLN A O 1
ATOM 2957 N N . ALA A 1 387 ? 24.484 -2.889 -19.766 1 93.5 387 ALA A N 1
ATOM 2958 C CA . ALA A 1 387 ? 24.375 -1.521 -19.266 1 93.5 387 ALA A CA 1
ATOM 2959 C C . ALA A 1 387 ? 25.547 -1.175 -18.344 1 93.5 387 ALA A C 1
ATOM 2961 O O . ALA A 1 387 ? 25.922 -0.007 -18.219 1 93.5 387 ALA A O 1
ATOM 2962 N N . LEU A 1 388 ? 26.172 -2.152 -17.734 1 94.69 388 LEU A N 1
ATOM 2963 C CA . LEU A 1 388 ? 27.297 -1.948 -16.844 1 94.69 388 LEU A CA 1
ATOM 2964 C C . LEU A 1 388 ? 28.609 -1.845 -17.625 1 94.69 388 LEU A C 1
ATOM 2966 O O . LEU A 1 388 ? 29.641 -1.476 -17.062 1 94.69 388 LEU A O 1
ATOM 2970 N N . GLY A 1 389 ? 28.547 -2.162 -18.938 1 93 389 GLY A N 1
ATOM 2971 C CA . GLY A 1 389 ? 29.734 -2.154 -19.781 1 93 389 GLY A CA 1
ATOM 2972 C C . GLY A 1 389 ? 30.562 -3.42 -19.656 1 93 389 GLY A C 1
ATOM 2973 O O . GLY A 1 389 ? 31.781 -3.402 -19.891 1 93 389 GLY A O 1
ATOM 2974 N N . PHE A 1 390 ? 29.938 -4.5 -19.219 1 92.25 390 PHE A N 1
ATOM 2975 C CA . PHE A 1 390 ? 30.656 -5.758 -19.062 1 92.25 390 PHE A CA 1
ATOM 2976 C C . PHE A 1 390 ? 30.625 -6.57 -20.344 1 92.25 390 PHE A C 1
ATOM 2978 O O . PHE A 1 390 ? 29.609 -6.578 -21.047 1 92.25 390 PHE A O 1
ATOM 2985 N N . LYS A 1 391 ? 31.75 -7.203 -20.641 1 88.25 391 LYS A N 1
ATOM 2986 C CA . LYS A 1 391 ? 31.891 -8.062 -21.812 1 88.25 391 LYS A CA 1
ATOM 2987 C C . LYS A 1 391 ? 32.688 -9.32 -21.469 1 88.25 391 LYS A C 1
ATOM 2989 O O . LYS A 1 391 ? 33.562 -9.297 -20.594 1 88.25 391 LYS A O 1
ATOM 2994 N N . GLN A 1 392 ? 32.344 -10.336 -22.188 1 84.19 392 GLN A N 1
ATOM 2995 C CA . GLN A 1 392 ? 33.094 -11.57 -22.016 1 84.19 392 GLN A CA 1
ATOM 2996 C C . GLN A 1 392 ? 34.562 -11.359 -22.344 1 84.19 392 GLN A C 1
ATOM 2998 O O . GLN A 1 392 ? 34.906 -10.758 -23.359 1 84.19 392 GLN A O 1
ATOM 3003 N N . GLY A 1 393 ? 35.375 -11.805 -21.516 1 85.19 393 GLY A N 1
ATOM 3004 C CA . GLY A 1 393 ? 36.812 -11.727 -21.75 1 85.19 393 GLY A CA 1
ATOM 3005 C C . GLY A 1 393 ? 37.438 -10.43 -21.266 1 85.19 393 GLY A C 1
ATOM 3006 O O . GLY A 1 393 ? 38.656 -10.258 -21.312 1 85.19 393 GLY A O 1
ATOM 3007 N N . GLN A 1 394 ? 36.562 -9.625 -20.844 1 91 394 GLN A N 1
ATOM 3008 C CA . GLN A 1 394 ? 37.031 -8.352 -20.297 1 91 394 GLN A CA 1
ATOM 3009 C C . GLN A 1 394 ? 37.812 -8.562 -19.016 1 91 394 GLN A C 1
ATOM 3011 O O . GLN A 1 394 ? 37.531 -9.469 -18.234 1 91 394 GLN A O 1
ATOM 3016 N N . SER A 1 395 ? 38.844 -7.66 -18.797 1 93.81 395 SER A N 1
ATOM 3017 C CA . SER A 1 395 ? 39.594 -7.742 -17.547 1 93.81 395 SER A CA 1
ATOM 3018 C C . SER A 1 395 ? 38.781 -7.148 -16.391 1 93.81 395 SER A C 1
ATOM 3020 O O . SER A 1 395 ? 37.875 -6.344 -16.609 1 93.81 395 SER A O 1
ATOM 3022 N N . THR A 1 396 ? 39.125 -7.629 -15.242 1 92.75 396 THR A N 1
ATOM 3023 C CA . THR A 1 396 ? 38.531 -7.09 -14.039 1 92.75 396 THR A CA 1
ATOM 3024 C C . THR A 1 396 ? 38.75 -5.582 -13.945 1 92.75 396 THR A C 1
ATOM 3026 O O . THR A 1 396 ? 37.812 -4.836 -13.594 1 92.75 396 THR A O 1
ATOM 3029 N N . GLU A 1 397 ? 39.875 -5.164 -14.281 1 95.38 397 GLU A N 1
ATOM 3030 C CA . GLU A 1 397 ? 40.219 -3.75 -14.211 1 95.38 397 GLU A CA 1
ATOM 3031 C C . GLU A 1 397 ? 39.375 -2.92 -15.172 1 95.38 397 GLU A C 1
ATOM 3033 O O . GLU A 1 397 ? 38.906 -1.846 -14.805 1 95.38 397 GLU A O 1
ATOM 3038 N N . GLU A 1 398 ? 39.25 -3.449 -16.344 1 95.5 398 GLU A N 1
ATOM 3039 C CA . GLU A 1 398 ? 38.438 -2.75 -17.328 1 95.5 398 GLU A CA 1
ATOM 3040 C C . GLU A 1 398 ? 36.969 -2.617 -16.875 1 95.5 398 GLU A C 1
ATOM 3042 O O . GLU A 1 398 ? 36.344 -1.582 -17.094 1 95.5 398 GLU A O 1
ATOM 3047 N N . GLY A 1 399 ? 36.5 -3.668 -16.359 1 94.56 399 GLY A N 1
ATOM 3048 C CA . GLY A 1 399 ? 35.125 -3.635 -15.875 1 94.56 399 GLY A CA 1
ATOM 3049 C C . GLY A 1 399 ? 34.906 -2.633 -14.758 1 94.56 399 GLY A C 1
ATOM 3050 O O . GLY A 1 399 ? 33.906 -1.891 -14.758 1 94.56 399 GLY A O 1
ATOM 3051 N N . TYR A 1 400 ? 35.781 -2.586 -13.852 1 95.06 400 TYR A N 1
ATOM 3052 C CA . TYR A 1 400 ? 35.656 -1.659 -12.727 1 95.06 400 TYR A CA 1
ATOM 3053 C C . TYR A 1 400 ? 35.844 -0.218 -13.188 1 95.06 400 TYR A C 1
ATOM 3055 O O . TYR A 1 400 ? 35.219 0.697 -12.648 1 95.06 400 TYR A O 1
ATOM 3063 N N . LYS A 1 401 ? 36.688 -0.026 -14.18 1 95.94 401 LYS A N 1
ATOM 3064 C CA . LYS A 1 401 ? 36.781 1.301 -14.781 1 95.94 401 LYS A CA 1
ATOM 3065 C C . LYS A 1 401 ? 35.469 1.74 -15.391 1 95.94 401 LYS A C 1
ATOM 3067 O O . LYS A 1 401 ? 35.094 2.912 -15.305 1 95.94 401 LYS A O 1
ATOM 3072 N N . SER A 1 402 ? 34.844 0.81 -16.047 1 95.44 402 SER A N 1
ATOM 3073 C CA . SER A 1 402 ? 33.531 1.099 -16.609 1 95.44 402 SER A CA 1
ATOM 3074 C C . SER A 1 402 ? 32.531 1.491 -15.516 1 95.44 402 SER A C 1
ATOM 3076 O O . SER A 1 402 ? 31.781 2.439 -15.688 1 95.44 402 SER A O 1
ATOM 3078 N N . LEU A 1 403 ? 32.531 0.757 -14.406 1 95.75 403 LEU A N 1
ATOM 3079 C CA . LEU A 1 403 ? 31.641 1.061 -13.289 1 95.75 403 LEU A CA 1
ATOM 3080 C C . LEU A 1 403 ? 31.969 2.428 -12.695 1 95.75 403 LEU A C 1
ATOM 3082 O O . LEU A 1 403 ? 31.062 3.191 -12.352 1 95.75 403 LEU A O 1
ATOM 3086 N N . GLU A 1 404 ? 33.219 2.68 -12.586 1 95.62 404 GLU A N 1
ATOM 3087 C CA . GLU A 1 404 ? 33.625 3.98 -12.078 1 95.62 404 GLU A CA 1
ATOM 3088 C C . GLU A 1 404 ? 33.094 5.113 -12.953 1 95.62 404 GLU A C 1
ATOM 3090 O O . GLU A 1 404 ? 32.625 6.133 -12.445 1 95.62 404 GLU A O 1
ATOM 3095 N N . GLU A 1 405 ? 33.25 4.914 -14.219 1 96.5 405 GLU A N 1
ATOM 3096 C CA . GLU A 1 405 ? 32.719 5.918 -15.141 1 96.5 405 GLU A CA 1
ATOM 3097 C C . GLU A 1 405 ? 31.203 6.047 -15.023 1 96.5 405 GLU A C 1
ATOM 3099 O O . GLU A 1 405 ? 30.672 7.156 -15.047 1 96.5 405 GLU A O 1
ATOM 3104 N N . LEU A 1 406 ? 30.562 4.945 -14.945 1 96.56 406 LEU A N 1
ATOM 3105 C CA . LEU A 1 406 ? 29.109 4.902 -14.852 1 96.56 406 LEU A CA 1
ATOM 3106 C C . LEU A 1 406 ? 28.609 5.742 -13.688 1 96.56 406 LEU A C 1
ATOM 3108 O O . LEU A 1 406 ? 27.594 6.426 -13.797 1 96.56 406 LEU A O 1
ATOM 3112 N N . PHE A 1 407 ? 29.297 5.754 -12.57 1 96.19 407 PHE A N 1
ATOM 3113 C CA . PHE A 1 407 ? 28.828 6.418 -11.367 1 96.19 407 PHE A CA 1
ATOM 3114 C C . PHE A 1 407 ? 29.594 7.711 -11.117 1 96.19 407 PHE A C 1
ATOM 3116 O O . PHE A 1 407 ? 29.641 8.211 -9.992 1 96.19 407 PHE A O 1
ATOM 3123 N N . SER A 1 408 ? 30.203 8.25 -12.156 1 96.19 408 SER A N 1
ATOM 3124 C CA . SER A 1 408 ? 30.844 9.555 -12.117 1 96.19 408 SER A CA 1
ATOM 3125 C C . SER A 1 408 ? 29.984 10.625 -12.773 1 96.19 408 SER A C 1
ATOM 3127 O O . SER A 1 408 ? 28.844 10.352 -13.156 1 96.19 408 SER A O 1
ATOM 3129 N N . ASP A 1 409 ? 30.453 11.797 -12.82 1 94.94 409 ASP A N 1
ATOM 3130 C CA . ASP A 1 409 ? 29.719 12.859 -13.5 1 94.94 409 ASP A CA 1
ATOM 3131 C C . ASP A 1 409 ? 30.281 13.109 -14.898 1 94.94 409 ASP A C 1
ATOM 3133 O O . ASP A 1 409 ? 30.156 14.219 -15.43 1 94.94 409 ASP A O 1
ATOM 3137 N N . SER A 1 410 ? 30.938 12.078 -15.453 1 94.19 410 SER A N 1
ATOM 3138 C CA . SER A 1 410 ? 31.453 12.203 -16.812 1 94.19 410 SER A CA 1
ATOM 3139 C C . SER A 1 410 ? 30.328 12.453 -17.812 1 94.19 410 SER A C 1
ATOM 3141 O O . SER A 1 410 ? 29.156 12.141 -17.531 1 94.19 410 SER A O 1
ATOM 3143 N N . PRO A 1 411 ? 30.609 13.031 -18.969 1 90.5 411 PRO A N 1
ATOM 3144 C CA . PRO A 1 411 ? 29.578 13.414 -19.938 1 90.5 411 PRO A CA 1
ATOM 3145 C C . PRO A 1 411 ? 28.719 12.227 -20.375 1 90.5 411 PRO A C 1
ATOM 3147 O O . PRO A 1 411 ? 27.531 12.391 -20.641 1 90.5 411 PRO A O 1
ATOM 3150 N N . LYS A 1 412 ? 29.344 11.086 -20.438 1 92.38 412 LYS A N 1
ATOM 3151 C CA . LYS A 1 412 ? 28.594 9.945 -20.938 1 92.38 412 LYS A CA 1
ATOM 3152 C C . LYS A 1 412 ? 27.906 9.203 -19.797 1 92.38 412 LYS A C 1
ATOM 3154 O O . LYS A 1 412 ? 27.047 8.344 -20.031 1 92.38 412 LYS A O 1
ATOM 3159 N N . ALA A 1 413 ? 28.188 9.492 -18.609 1 95.69 413 ALA A N 1
ATOM 3160 C CA . ALA A 1 413 ? 27.75 8.727 -17.438 1 95.69 413 ALA A CA 1
ATOM 3161 C C . ALA A 1 413 ? 26.234 8.812 -17.266 1 95.69 413 ALA A C 1
ATOM 3163 O O . ALA A 1 413 ? 25.578 7.812 -16.969 1 95.69 413 ALA A O 1
ATOM 3164 N N . GLU A 1 414 ? 25.703 9.953 -17.484 1 91.81 414 GLU A N 1
ATOM 3165 C CA . GLU A 1 414 ? 24.266 10.156 -17.297 1 91.81 414 GLU A CA 1
ATOM 3166 C C . GLU A 1 414 ? 23.469 9.266 -18.234 1 91.81 414 GLU A C 1
ATOM 3168 O O . GLU A 1 414 ? 22.5 8.617 -17.812 1 91.81 414 GLU A O 1
ATOM 3173 N N . LYS A 1 415 ? 23.859 9.32 -19.484 1 94.06 415 LYS A N 1
ATOM 3174 C CA . LYS A 1 415 ? 23.188 8.477 -20.453 1 94.06 415 LYS A CA 1
ATOM 3175 C C . LYS A 1 415 ? 23.312 7 -20.078 1 94.06 415 LYS A C 1
ATOM 3177 O O . LYS A 1 415 ? 22.344 6.242 -20.188 1 94.06 415 LYS A O 1
ATOM 3182 N N . ARG A 1 416 ? 24.469 6.598 -19.688 1 96.31 416 ARG A N 1
ATOM 3183 C CA . ARG A 1 416 ? 24.703 5.211 -19.281 1 96.31 416 ARG A CA 1
ATOM 3184 C C . ARG A 1 416 ? 23.828 4.836 -18.094 1 96.31 416 ARG A C 1
ATOM 3186 O O . ARG A 1 416 ? 23.312 3.719 -18.016 1 96.31 416 ARG A O 1
ATOM 3193 N N . ARG A 1 417 ? 23.656 5.727 -17.172 1 96.06 417 ARG A N 1
ATOM 3194 C CA . ARG A 1 417 ? 22.812 5.461 -16.016 1 96.06 417 ARG A CA 1
ATOM 3195 C C . ARG A 1 417 ? 21.344 5.359 -16.406 1 96.06 417 ARG A C 1
ATOM 3197 O O . ARG A 1 417 ? 20.578 4.59 -15.82 1 96.06 417 ARG A O 1
ATOM 3204 N N . ALA A 1 418 ? 20.953 6.121 -17.375 1 94.94 418 ALA A N 1
ATOM 3205 C CA . ALA A 1 418 ? 19.594 5.984 -17.906 1 94.94 418 ALA A CA 1
ATOM 3206 C C . ALA A 1 418 ? 19.375 4.594 -18.516 1 94.94 418 ALA A C 1
ATOM 3208 O O . ALA A 1 418 ? 18.328 3.986 -18.312 1 94.94 418 ALA A O 1
ATOM 3209 N N . ASP A 1 419 ? 20.422 4.117 -19.203 1 95.88 419 ASP A N 1
ATOM 3210 C CA . ASP A 1 419 ? 20.359 2.768 -19.75 1 95.88 419 ASP A CA 1
ATOM 3211 C C . ASP A 1 419 ? 20.266 1.724 -18.641 1 95.88 419 ASP A C 1
ATOM 3213 O O . ASP A 1 419 ? 19.5 0.756 -18.766 1 95.88 419 ASP A O 1
ATOM 3217 N N . LEU A 1 420 ? 21.031 1.931 -17.672 1 95.56 420 LEU A N 1
ATOM 3218 C CA . LEU A 1 420 ? 20.984 1.019 -16.531 1 95.56 420 LEU A CA 1
ATOM 3219 C C . LEU A 1 420 ? 19.609 1.027 -15.891 1 95.56 420 LEU A C 1
ATOM 3221 O O . LEU A 1 420 ? 19.062 -0.029 -15.547 1 95.56 420 LEU A O 1
ATOM 3225 N N . LYS A 1 421 ? 19.062 2.209 -15.742 1 95.12 421 LYS A N 1
ATOM 3226 C CA . LYS A 1 421 ? 17.719 2.322 -15.172 1 95.12 421 LYS A CA 1
ATOM 3227 C C . LYS A 1 421 ? 16.703 1.523 -15.992 1 95.12 421 LYS A C 1
ATOM 3229 O O . LYS A 1 421 ? 15.852 0.83 -15.43 1 95.12 421 LYS A O 1
ATOM 3234 N N . GLU A 1 422 ? 16.797 1.616 -17.266 1 95.56 422 GLU A N 1
ATOM 3235 C CA . GLU A 1 422 ? 15.906 0.857 -18.141 1 95.56 422 GLU A CA 1
ATOM 3236 C C . GLU A 1 422 ? 16.094 -0.646 -17.938 1 95.56 422 GLU A C 1
ATOM 3238 O O . GLU A 1 422 ? 15.109 -1.393 -17.875 1 95.56 422 GLU A O 1
ATOM 3243 N N . ALA A 1 423 ? 17.328 -1.047 -17.875 1 94.94 423 ALA A N 1
ATOM 3244 C CA . ALA A 1 423 ? 17.625 -2.461 -17.641 1 94.94 423 ALA A CA 1
ATOM 3245 C C . ALA A 1 423 ? 17.062 -2.936 -16.312 1 94.94 423 ALA A C 1
ATOM 3247 O O . ALA A 1 423 ? 16.516 -4.039 -16.219 1 94.94 423 ALA A O 1
ATOM 3248 N N . VAL A 1 424 ? 17.156 -2.113 -15.336 1 94.88 424 VAL A N 1
ATOM 3249 C CA . VAL A 1 424 ? 16.672 -2.443 -14.008 1 94.88 424 VAL A CA 1
ATOM 3250 C C . VAL A 1 424 ? 15.141 -2.518 -14.023 1 94.88 424 VAL A C 1
ATOM 3252 O O . VAL A 1 424 ? 14.547 -3.393 -13.391 1 94.88 424 VAL A O 1
ATOM 3255 N N . GLU A 1 425 ? 14.484 -1.623 -14.742 1 94.88 425 GLU A N 1
ATOM 3256 C CA . GLU A 1 425 ? 13.031 -1.637 -14.867 1 94.88 425 GLU A CA 1
ATOM 3257 C C . GLU A 1 425 ? 12.547 -2.945 -15.477 1 94.88 425 GLU A C 1
ATOM 3259 O O . GLU A 1 425 ? 11.469 -3.438 -15.125 1 94.88 425 GLU A O 1
ATOM 3264 N N . LEU A 1 426 ? 13.32 -3.471 -16.344 1 94 426 LEU A N 1
ATOM 3265 C CA . LEU A 1 426 ? 12.961 -4.758 -16.938 1 94 426 LEU A CA 1
ATOM 3266 C C . LEU A 1 426 ? 12.984 -5.859 -15.883 1 94 426 LEU A C 1
ATOM 3268 O O . LEU A 1 426 ? 12.18 -6.793 -15.938 1 94 426 LEU A O 1
ATOM 3272 N N . GLN A 1 427 ? 13.945 -5.738 -14.938 1 92.56 427 GLN A N 1
ATOM 3273 C CA . GLN A 1 427 ? 13.969 -6.703 -13.844 1 92.56 427 GLN A CA 1
ATOM 3274 C C . GLN A 1 427 ? 12.75 -6.539 -12.938 1 92.56 427 GLN A C 1
ATOM 3276 O O . GLN A 1 427 ? 12.188 -7.527 -12.461 1 92.56 427 GLN A O 1
ATOM 3281 N N . HIS A 1 428 ? 12.414 -5.309 -12.742 1 92.19 428 HIS A N 1
ATOM 3282 C CA . HIS A 1 428 ? 11.195 -4.996 -12 1 92.19 428 HIS A CA 1
ATOM 3283 C C . HIS A 1 428 ? 9.977 -5.656 -12.641 1 92.19 428 HIS A C 1
ATOM 3285 O O . HIS A 1 428 ? 9.141 -6.238 -11.945 1 92.19 428 HIS A O 1
ATOM 3291 N N . ARG A 1 429 ? 9.891 -5.578 -13.906 1 92 429 ARG A N 1
ATOM 3292 C CA . ARG A 1 429 ? 8.797 -6.156 -14.672 1 92 429 ARG A CA 1
ATOM 3293 C C . ARG A 1 429 ? 8.719 -7.668 -14.461 1 92 429 ARG A C 1
ATOM 3295 O O . ARG A 1 429 ? 7.625 -8.234 -14.375 1 92 429 ARG A O 1
ATOM 3302 N N . ARG A 1 430 ? 9.805 -8.25 -14.344 1 91.25 430 ARG A N 1
ATOM 3303 C CA . ARG A 1 430 ? 9.875 -9.695 -14.117 1 91.25 430 ARG A CA 1
ATOM 3304 C C . ARG A 1 430 ? 9.328 -10.062 -12.742 1 91.25 430 ARG A C 1
ATOM 3306 O O . ARG A 1 430 ? 8.531 -10.984 -12.609 1 91.25 430 ARG A O 1
ATOM 3313 N N . SER A 1 431 ? 9.719 -9.312 -11.766 1 93.19 431 SER A N 1
ATOM 3314 C CA . SER A 1 431 ? 9.422 -9.672 -10.383 1 93.19 431 SER A CA 1
ATOM 3315 C C . SER A 1 431 ? 8.016 -9.227 -9.984 1 93.19 431 SER A C 1
ATOM 3317 O O . SER A 1 431 ? 7.477 -9.695 -8.984 1 93.19 431 SER A O 1
ATOM 3319 N N . ASN A 1 432 ? 7.441 -8.305 -10.695 1 95.12 432 ASN A N 1
ATOM 3320 C CA . ASN A 1 432 ? 6.133 -7.746 -10.367 1 95.12 432 ASN A CA 1
ATOM 3321 C C . ASN A 1 432 ? 5.121 -7.996 -11.484 1 95.12 432 ASN A C 1
ATOM 3323 O O . ASN A 1 432 ? 4.316 -7.121 -11.805 1 95.12 432 ASN A O 1
ATOM 3327 N N . ALA A 1 433 ? 5.184 -9.172 -12.055 1 94.44 433 ALA A N 1
ATOM 3328 C CA . ALA A 1 433 ? 4.352 -9.5 -13.211 1 94.44 433 ALA A CA 1
ATOM 3329 C C . ALA A 1 433 ? 2.945 -9.898 -12.781 1 94.44 433 ALA A C 1
ATOM 3331 O O . ALA A 1 433 ? 2.469 -10.984 -13.125 1 94.44 433 ALA A O 1
ATOM 3332 N N . LEU A 1 434 ? 2.26 -9.016 -12.172 1 94.81 434 LEU A N 1
ATOM 3333 C CA . LEU A 1 434 ? 0.96 -9.25 -11.555 1 94.81 434 LEU A CA 1
ATOM 3334 C C . LEU A 1 434 ? -0.081 -9.633 -12.602 1 94.81 434 LEU A C 1
ATOM 3336 O O . LEU A 1 434 ? -0.909 -10.516 -12.359 1 94.81 434 LEU A O 1
ATOM 3340 N N . GLY A 1 435 ? -0.02 -8.984 -13.766 1 94.19 435 GLY A N 1
ATOM 3341 C CA . GLY A 1 435 ? -0.967 -9.273 -14.828 1 94.19 435 GLY A CA 1
ATOM 3342 C C . GLY A 1 435 ? -0.885 -10.703 -15.328 1 94.19 435 GLY A C 1
ATOM 3343 O O . GLY A 1 435 ? -1.909 -11.32 -15.625 1 94.19 435 GLY A O 1
ATOM 3344 N N . LEU A 1 436 ? 0.266 -11.242 -15.336 1 92.38 436 LEU A N 1
ATOM 3345 C CA . LEU A 1 436 ? 0.469 -12.617 -15.789 1 92.38 436 LEU A CA 1
ATOM 3346 C C . LEU A 1 436 ? 0.105 -13.609 -14.695 1 92.38 436 LEU A C 1
ATOM 3348 O O . LEU A 1 436 ? -0.408 -14.695 -14.977 1 92.38 436 LEU A O 1
ATOM 3352 N N . GLN A 1 437 ? 0.327 -13.203 -13.516 1 91.81 437 GLN A N 1
ATOM 3353 C CA . GLN A 1 437 ? 0.104 -14.094 -12.383 1 91.81 437 GLN A CA 1
ATOM 3354 C C . GLN A 1 437 ? -1.387 -14.297 -12.125 1 91.81 437 GLN A C 1
ATOM 3356 O O . GLN A 1 437 ? -1.825 -15.398 -11.797 1 91.81 437 GLN A O 1
ATOM 3361 N N . LEU A 1 438 ? -2.195 -13.211 -12.281 1 89.44 438 LEU A N 1
ATOM 3362 C CA . LEU A 1 438 ? -3.604 -13.234 -11.898 1 89.44 438 LEU A CA 1
ATOM 3363 C C . LEU A 1 438 ? -4.496 -12.938 -13.094 1 89.44 438 LEU A C 1
ATOM 3365 O O . LEU A 1 438 ? -5.68 -13.289 -13.102 1 89.44 438 LEU A O 1
ATOM 3369 N N . GLY A 1 439 ? -3.969 -12.383 -14.156 1 86 439 GLY A N 1
ATOM 3370 C CA . GLY A 1 439 ? -4.832 -11.719 -15.117 1 86 439 GLY A CA 1
ATOM 3371 C C . GLY A 1 439 ? -5.062 -12.531 -16.375 1 86 439 GLY A C 1
ATOM 3372 O O . GLY A 1 439 ? -5.508 -12 -17.391 1 86 439 GLY A O 1
ATOM 3373 N N . TYR A 1 440 ? -4.742 -13.82 -16.312 1 89.81 440 TYR A N 1
ATOM 3374 C CA . TYR A 1 440 ? -4.98 -14.594 -17.531 1 89.81 440 TYR A CA 1
ATOM 3375 C C . TYR A 1 440 ? -6.469 -14.82 -17.75 1 89.81 440 TYR A C 1
ATOM 3377 O O . TYR A 1 440 ? -7.238 -14.922 -16.797 1 89.81 440 TYR A O 1
ATOM 3385 N N . ARG A 1 441 ? -6.871 -14.875 -18.984 1 94.81 441 ARG A N 1
ATOM 3386 C CA . ARG A 1 441 ? -8.25 -15 -19.438 1 94.81 441 ARG A CA 1
ATOM 3387 C C . ARG A 1 441 ? -8.422 -16.219 -20.344 1 94.81 441 ARG A C 1
ATOM 3389 O O . ARG A 1 441 ? -7.609 -16.453 -21.234 1 94.81 441 ARG A O 1
ATOM 3396 N N . TYR A 1 442 ? -9.398 -17.031 -20.031 1 97.5 442 TYR A N 1
ATOM 3397 C CA . TYR A 1 442 ? -9.75 -18.109 -20.938 1 97.5 442 TYR A CA 1
ATOM 3398 C C . TYR A 1 442 ? -10.594 -17.594 -22.094 1 97.5 442 TYR A C 1
ATOM 3400 O O . TYR A 1 442 ? -11.805 -17.391 -21.938 1 97.5 442 TYR A O 1
ATOM 3408 N N . LYS A 1 443 ? -9.992 -17.531 -23.281 1 95.62 443 LYS A N 1
ATOM 3409 C CA . LYS A 1 443 ? -10.633 -16.875 -24.406 1 95.62 443 LYS A CA 1
ATOM 3410 C C . LYS A 1 443 ? -11.484 -17.859 -25.203 1 95.62 443 LYS A C 1
ATOM 3412 O O . LYS A 1 443 ? -12.352 -17.453 -25.984 1 95.62 443 LYS A O 1
ATOM 3417 N N . SER A 1 444 ? -11.172 -19.094 -25.109 1 95.31 444 SER A N 1
ATOM 3418 C CA . SER A 1 444 ? -11.93 -20.156 -25.75 1 95.31 444 SER A CA 1
ATOM 3419 C C . SER A 1 444 ? -12 -21.406 -24.875 1 95.31 444 SER A C 1
ATOM 3421 O O . SER A 1 444 ? -10.977 -21.953 -24.484 1 95.31 444 SER A O 1
ATOM 3423 N N . SER A 1 445 ? -13.195 -21.797 -24.531 1 97.56 445 SER A N 1
ATOM 3424 C CA . SER A 1 445 ? -13.414 -22.938 -23.641 1 97.56 445 SER A CA 1
ATOM 3425 C C . SER A 1 445 ? -14.828 -23.5 -23.781 1 97.56 445 SER A C 1
ATOM 3427 O O . SER A 1 445 ? -15.797 -22.734 -23.844 1 97.56 445 SER A O 1
ATOM 3429 N N . ASP A 1 446 ? -14.93 -24.797 -23.812 1 96.31 446 ASP A N 1
ATOM 3430 C CA . ASP A 1 446 ? -16.234 -25.453 -23.875 1 96.31 446 ASP A CA 1
ATOM 3431 C C . ASP A 1 446 ? -16.938 -25.406 -22.531 1 96.31 446 ASP A C 1
ATOM 3433 O O . ASP A 1 446 ? -18.141 -25.672 -22.438 1 96.31 446 ASP A O 1
ATOM 3437 N N . ALA A 1 447 ? -16.234 -25.031 -21.484 1 98.06 447 ALA A N 1
ATOM 3438 C CA . ALA A 1 447 ? -16.828 -24.984 -20.141 1 98.06 447 ALA A CA 1
ATOM 3439 C C . ALA A 1 447 ? -17.141 -23.547 -19.734 1 98.06 447 ALA A C 1
ATOM 3441 O O . ALA A 1 447 ? -17.172 -23.219 -18.547 1 98.06 447 ALA A O 1
ATOM 3442 N N . ILE A 1 448 ? -17.25 -22.656 -20.688 1 98.25 448 ILE A N 1
ATOM 3443 C CA . ILE A 1 448 ? -17.625 -21.266 -20.484 1 98.25 448 ILE A CA 1
ATOM 3444 C C . ILE A 1 448 ? -18.672 -20.859 -21.516 1 98.25 448 ILE A C 1
ATOM 3446 O O . ILE A 1 448 ? -18.578 -21.25 -22.688 1 98.25 448 ILE A O 1
ATOM 3450 N N . VAL A 1 449 ? -19.688 -20.188 -21.094 1 98.56 449 VAL A N 1
ATOM 3451 C CA . VAL A 1 449 ? -20.672 -19.578 -21.984 1 98.56 449 VAL A CA 1
ATOM 3452 C C . VAL A 1 449 ? -20.359 -18.094 -22.156 1 98.56 449 VAL A C 1
ATOM 3454 O O . VAL A 1 449 ? -20.703 -17.281 -21.297 1 98.56 449 VAL A O 1
ATOM 3457 N N . TYR A 1 450 ? -19.797 -17.766 -23.25 1 97.56 450 TYR A N 1
ATOM 3458 C CA . TYR A 1 450 ? -19.438 -16.375 -23.516 1 97.56 450 TYR A CA 1
ATOM 3459 C C . TYR A 1 450 ? -20.672 -15.547 -23.828 1 97.56 450 TYR A C 1
ATOM 3461 O O . TYR A 1 450 ? -21.656 -16.047 -24.391 1 97.56 450 TYR A O 1
ATOM 3469 N N . ASP A 1 451 ? -20.641 -14.328 -23.5 1 96.38 451 ASP A N 1
ATOM 3470 C CA . ASP A 1 451 ? -21.844 -13.516 -23.594 1 96.38 451 ASP A CA 1
ATOM 3471 C C . ASP A 1 451 ? -21.859 -12.703 -24.891 1 96.38 451 ASP A C 1
ATOM 3473 O O . ASP A 1 451 ? -22.672 -11.797 -25.047 1 96.38 451 ASP A O 1
ATOM 3477 N N . GLY A 1 452 ? -20.984 -12.836 -25.75 1 95 452 GLY A N 1
ATOM 3478 C CA . GLY A 1 452 ? -20.969 -12.195 -27.047 1 95 452 GLY A CA 1
ATOM 3479 C C . GLY A 1 452 ? -20.156 -10.906 -27.078 1 95 452 GLY A C 1
ATOM 3480 O O . GLY A 1 452 ? -19.922 -10.344 -28.141 1 95 452 GLY A O 1
ATOM 3481 N N . THR A 1 453 ? -19.719 -10.469 -25.953 1 95.81 453 THR A N 1
ATOM 3482 C CA . THR A 1 453 ? -18.906 -9.258 -25.891 1 95.81 453 THR A CA 1
ATOM 3483 C C . THR A 1 453 ? -17.422 -9.594 -25.922 1 95.81 453 THR A C 1
ATOM 3485 O O . THR A 1 453 ? -17.016 -10.648 -25.422 1 95.81 453 THR A O 1
ATOM 3488 N N . PRO A 1 454 ? -16.656 -8.797 -26.516 1 95.62 454 PRO A N 1
ATOM 3489 C CA . PRO A 1 454 ? -15.211 -9.016 -26.438 1 95.62 454 PRO A CA 1
ATOM 3490 C C . PRO A 1 454 ? -14.633 -8.656 -25.062 1 95.62 454 PRO A C 1
ATOM 3492 O O . PRO A 1 454 ? -15.25 -7.887 -24.328 1 95.62 454 PRO A O 1
ATOM 3495 N N . PHE A 1 455 ? -13.492 -9.258 -24.75 1 95 455 PHE A N 1
ATOM 3496 C CA . PHE A 1 455 ? -12.758 -8.75 -23.609 1 95 455 PHE A CA 1
ATOM 3497 C C . PHE A 1 455 ? -12.359 -7.289 -23.812 1 95 455 PHE A C 1
ATOM 3499 O O . PHE A 1 455 ? -11.953 -6.902 -24.906 1 95 455 PHE A O 1
ATOM 3506 N N . ALA A 1 456 ? -12.492 -6.5 -22.781 1 92.81 456 ALA A N 1
ATOM 3507 C CA . ALA A 1 456 ? -12.039 -5.113 -22.875 1 92.81 456 ALA A CA 1
ATOM 3508 C C . ALA A 1 456 ? -10.531 -5.039 -23.094 1 92.81 456 ALA A C 1
ATOM 3510 O O . ALA A 1 456 ? -9.781 -5.816 -22.5 1 92.81 456 ALA A O 1
ATOM 3511 N N . PRO A 1 457 ? -10.109 -4.109 -23.953 1 94.5 457 PRO A N 1
ATOM 3512 C CA . PRO A 1 457 ? -8.664 -3.936 -24.109 1 94.5 457 PRO A CA 1
ATOM 3513 C C . PRO A 1 457 ? -7.984 -3.518 -22.797 1 94.5 457 PRO A C 1
ATOM 3515 O O . PRO A 1 457 ? -8.578 -2.795 -22 1 94.5 457 PRO A O 1
ATOM 3518 N N . TYR A 1 458 ? -6.773 -3.984 -22.656 1 94.56 458 TYR A N 1
ATOM 3519 C CA . TYR A 1 458 ? -5.992 -3.568 -21.5 1 94.56 458 TYR A CA 1
ATOM 3520 C C . TYR A 1 458 ? -5.672 -2.08 -21.562 1 94.56 458 TYR A C 1
ATOM 3522 O O . TYR A 1 458 ? -5.316 -1.56 -22.625 1 94.56 458 TYR A O 1
ATOM 3530 N N . GLN A 1 459 ? -5.781 -1.372 -20.469 1 95.19 459 GLN A N 1
ATOM 3531 C CA . GLN A 1 459 ? -5.488 0.055 -20.391 1 95.19 459 GLN A CA 1
ATOM 3532 C C . GLN A 1 459 ? -4.062 0.298 -19.891 1 95.19 459 GLN A C 1
ATOM 3534 O O . GLN A 1 459 ? -3.5 1.374 -20.109 1 95.19 459 GLN A O 1
ATOM 3539 N N . ARG A 1 460 ? -3.473 -0.634 -19.219 1 95.38 460 ARG A N 1
ATOM 3540 C CA . ARG A 1 460 ? -2.115 -0.593 -18.688 1 95.38 460 ARG A CA 1
ATOM 3541 C C . ARG A 1 460 ? -1.307 -1.8 -19.156 1 95.38 460 ARG A C 1
ATOM 3543 O O . ARG A 1 460 ? -1.835 -2.684 -19.828 1 95.38 460 ARG A O 1
ATOM 3550 N N . ASP A 1 461 ? 0.047 -1.837 -18.828 1 95.31 461 ASP A N 1
ATOM 3551 C CA . ASP A 1 461 ? 0.896 -2.963 -19.203 1 95.31 461 ASP A CA 1
ATOM 3552 C C . ASP A 1 461 ? 0.324 -4.281 -18.688 1 95.31 461 ASP A C 1
ATOM 3554 O O . ASP A 1 461 ? 0.228 -4.488 -17.469 1 95.31 461 ASP A O 1
ATOM 3558 N N . PRO A 1 462 ? -0.028 -5.16 -19.578 1 94.31 462 PRO A N 1
ATOM 3559 C CA . PRO A 1 462 ? -0.748 -6.367 -19.172 1 94.31 462 PRO A CA 1
ATOM 3560 C C . PRO A 1 462 ? 0.137 -7.355 -18.406 1 94.31 462 PRO A C 1
ATOM 3562 O O . PRO A 1 462 ? -0.366 -8.32 -17.828 1 94.31 462 PRO A O 1
ATOM 3565 N N . VAL A 1 463 ? 1.452 -7.145 -18.406 1 93.94 463 VAL A N 1
ATOM 3566 C CA . VAL A 1 463 ? 2.352 -7.996 -17.625 1 93.94 463 VAL A CA 1
ATOM 3567 C C . VAL A 1 463 ? 2.42 -7.496 -16.188 1 93.94 463 VAL A C 1
ATOM 3569 O O . VAL A 1 463 ? 2.283 -8.281 -15.25 1 93.94 463 VAL A O 1
ATOM 3572 N N . LEU A 1 464 ? 2.496 -6.156 -16.047 1 94.94 464 LEU A N 1
ATOM 3573 C CA . LEU A 1 464 ? 2.729 -5.543 -14.734 1 94.94 464 LEU A CA 1
ATOM 3574 C C . LEU A 1 464 ? 1.421 -5.402 -13.961 1 94.94 464 LEU A C 1
ATOM 3576 O O . LEU A 1 464 ? 1.422 -5.406 -12.727 1 94.94 464 LEU A O 1
ATOM 3580 N N . HIS A 1 465 ? 0.306 -5.277 -14.727 1 96.06 465 HIS A N 1
ATOM 3581 C CA . HIS A 1 465 ? -0.916 -4.859 -14.047 1 96.06 465 HIS A CA 1
ATOM 3582 C C . HIS A 1 465 ? -2.049 -5.848 -14.297 1 96.06 465 HIS A C 1
ATOM 3584 O O . HIS A 1 465 ? -2.262 -6.285 -15.43 1 96.06 465 HIS A O 1
ATOM 3590 N N . TYR A 1 466 ? -2.686 -6.207 -13.242 1 96.62 466 TYR A N 1
ATOM 3591 C CA . TYR A 1 466 ? -3.939 -6.949 -13.297 1 96.62 466 TYR A CA 1
ATOM 3592 C C . TYR A 1 466 ? -5.129 -6.004 -13.406 1 96.62 466 TYR A C 1
ATOM 3594 O O . TYR A 1 466 ? -5.281 -5.09 -12.594 1 96.62 466 TYR A O 1
ATOM 3602 N N . GLU A 1 467 ? -5.965 -6.191 -14.438 1 96.12 467 GLU A N 1
ATOM 3603 C CA . GLU A 1 467 ? -7.199 -5.434 -14.617 1 96.12 467 GLU A CA 1
ATOM 3604 C C . GLU A 1 467 ? -8.422 -6.332 -14.461 1 96.12 467 GLU A C 1
ATOM 3606 O O . GLU A 1 467 ? -8.727 -7.137 -15.344 1 96.12 467 GLU A O 1
ATOM 3611 N N . PRO A 1 468 ? -9.102 -6.188 -13.398 1 96.5 468 PRO A N 1
ATOM 3612 C CA . PRO A 1 468 ? -10.227 -7.074 -13.102 1 96.5 468 PRO A CA 1
ATOM 3613 C C . PRO A 1 468 ? -11.383 -6.91 -14.086 1 96.5 468 PRO A C 1
ATOM 3615 O O . PRO A 1 468 ? -11.617 -5.809 -14.594 1 96.5 468 PRO A O 1
ATOM 3618 N N . THR A 1 469 ? -12.086 -7.938 -14.391 1 97.25 469 THR A N 1
ATOM 3619 C CA . THR A 1 469 ? -13.305 -7.988 -15.188 1 97.25 469 THR A CA 1
ATOM 3620 C C . THR A 1 469 ? -14.133 -9.219 -14.828 1 97.25 469 THR A C 1
ATOM 3622 O O . THR A 1 469 ? -13.594 -10.234 -14.398 1 97.25 469 THR A O 1
ATOM 3625 N N . THR A 1 470 ? -15.453 -9.117 -14.969 1 97.94 470 THR A N 1
ATOM 3626 C CA . THR A 1 470 ? -16.312 -10.281 -14.734 1 97.94 470 THR A CA 1
ATOM 3627 C C . THR A 1 470 ? -16.75 -10.898 -16.062 1 97.94 470 THR A C 1
ATOM 3629 O O . THR A 1 470 ? -17.734 -11.633 -16.109 1 97.94 470 THR A O 1
ATOM 3632 N N . HIS A 1 471 ? -16.062 -10.516 -17.156 1 98.12 471 HIS A N 1
ATOM 3633 C CA . HIS A 1 471 ? -16.297 -11.188 -18.438 1 98.12 471 HIS A CA 1
ATOM 3634 C C . HIS A 1 471 ? -16.109 -12.695 -18.297 1 98.12 471 HIS A C 1
ATOM 3636 O O . HIS A 1 471 ? -15.188 -13.164 -17.641 1 98.12 471 HIS A O 1
ATOM 3642 N N . PRO A 1 472 ? -17.062 -13.516 -18.891 1 98.5 472 PRO A N 1
ATOM 3643 C CA . PRO A 1 472 ? -16.859 -14.969 -18.844 1 98.5 472 PRO A CA 1
ATOM 3644 C C . PRO A 1 472 ? -15.484 -15.383 -19.328 1 98.5 472 PRO A C 1
ATOM 3646 O O . PRO A 1 472 ? -15.031 -14.922 -20.391 1 98.5 472 PRO A O 1
ATOM 3649 N N . GLY A 1 473 ? -14.844 -16.188 -18.625 1 98 473 GLY A N 1
ATOM 3650 C CA . GLY A 1 473 ? -13.469 -16.578 -18.922 1 98 473 GLY A CA 1
ATOM 3651 C C . GLY A 1 473 ? -12.453 -15.922 -18 1 98 473 GLY A C 1
ATOM 3652 O O . GLY A 1 473 ? -11.32 -16.391 -17.891 1 98 473 GLY A O 1
ATOM 3653 N N . ALA A 1 474 ? -12.828 -14.836 -17.422 1 97.19 474 ALA A N 1
ATOM 3654 C CA . ALA A 1 474 ? -11.969 -14.172 -16.438 1 97.19 474 ALA A CA 1
ATOM 3655 C C . ALA A 1 474 ? -12.172 -14.75 -15.047 1 97.19 474 ALA A C 1
ATOM 3657 O O . ALA A 1 474 ? -13.172 -15.422 -14.789 1 97.19 474 ALA A O 1
ATOM 3658 N N . TYR A 1 475 ? -11.141 -14.711 -14.25 1 93.5 475 TYR A N 1
ATOM 3659 C CA . TYR A 1 475 ? -11.32 -15.148 -12.875 1 93.5 475 TYR A CA 1
ATOM 3660 C C . TYR A 1 475 ? -12 -14.07 -12.039 1 93.5 475 TYR A C 1
ATOM 3662 O O . TYR A 1 475 ? -11.844 -12.875 -12.32 1 93.5 475 TYR A O 1
ATOM 3670 N N . LEU A 1 476 ? -12.758 -14.367 -11.086 1 97.19 476 LEU A N 1
ATOM 3671 C CA . LEU A 1 476 ? -13.594 -13.508 -10.258 1 97.19 476 LEU A CA 1
ATOM 3672 C C . LEU A 1 476 ? -12.742 -12.469 -9.531 1 97.19 476 LEU A C 1
ATOM 3674 O O . LEU A 1 476 ? -11.797 -12.82 -8.812 1 97.19 476 LEU A O 1
ATOM 3678 N N . PRO A 1 477 ? -13.023 -11.203 -9.672 1 97.31 477 PRO A N 1
ATOM 3679 C CA . PRO A 1 477 ? -12.25 -10.156 -9 1 97.31 477 PRO A CA 1
ATOM 3680 C C . PRO A 1 477 ? -12.359 -10.219 -7.48 1 97.31 477 PRO A C 1
ATOM 3682 O O . PRO A 1 477 ? -13.438 -10.508 -6.949 1 97.31 477 PRO A O 1
ATOM 3685 N N . HIS A 1 478 ? -11.211 -9.914 -6.855 1 97.75 478 HIS A N 1
ATOM 3686 C CA . HIS A 1 478 ? -11.188 -9.68 -5.418 1 97.75 478 HIS A CA 1
ATOM 3687 C C . HIS A 1 478 ? -11.789 -8.32 -5.074 1 97.75 478 HIS A C 1
ATOM 3689 O O . HIS A 1 478 ? -11.469 -7.316 -5.727 1 97.75 478 HIS A O 1
ATOM 3695 N N . SER A 1 479 ? -12.695 -8.281 -4.152 1 97.5 479 SER A N 1
ATOM 3696 C CA . SER A 1 479 ? -13.203 -7.09 -3.475 1 97.5 479 SER A CA 1
ATOM 3697 C C . SER A 1 479 ? -13.484 -7.371 -2.002 1 97.5 479 SER A C 1
ATOM 3699 O O . SER A 1 479 ? -13.906 -8.469 -1.642 1 97.5 479 SER A O 1
ATOM 3701 N N . TRP A 1 480 ? -13.203 -6.426 -1.209 1 97.44 480 TRP A N 1
ATOM 3702 C CA . TRP A 1 480 ? -13.57 -6.551 0.196 1 97.44 480 TRP A CA 1
ATOM 3703 C C . TRP A 1 480 ? -15.07 -6.312 0.385 1 97.44 480 TRP A C 1
ATOM 3705 O O . TRP A 1 480 ? -15.609 -5.305 -0.079 1 97.44 480 TRP A O 1
ATOM 3715 N N . ILE A 1 481 ? -15.688 -7.242 1.031 1 97.81 481 ILE A N 1
ATOM 3716 C CA . ILE A 1 481 ? -17.109 -7.16 1.329 1 97.81 481 ILE A CA 1
ATOM 3717 C C . ILE A 1 481 ? -17.359 -7.566 2.779 1 97.81 481 ILE A C 1
ATOM 3719 O O . ILE A 1 481 ? -16.516 -8.195 3.41 1 97.81 481 ILE A O 1
ATOM 3723 N N . GLN A 1 482 ? -18.469 -7.176 3.287 1 97.75 482 GLN A N 1
ATOM 3724 C CA . GLN A 1 482 ? -18.781 -7.48 4.68 1 97.75 482 GLN A CA 1
ATOM 3725 C C . GLN A 1 482 ? -19.797 -8.617 4.777 1 97.75 482 GLN A C 1
ATOM 3727 O O . GLN A 1 482 ? -20.844 -8.578 4.137 1 97.75 482 GLN A O 1
ATOM 3732 N N . HIS A 1 483 ? -19.5 -9.703 5.418 1 98.12 483 HIS A N 1
ATOM 3733 C CA . HIS A 1 483 ? -20.422 -10.758 5.836 1 98.12 483 HIS A CA 1
ATOM 3734 C C . HIS A 1 483 ? -20.594 -10.773 7.352 1 98.12 483 HIS A C 1
ATOM 3736 O O . HIS A 1 483 ? -19.672 -11.18 8.078 1 98.12 483 HIS A O 1
ATOM 3742 N N . LYS A 1 484 ? -21.719 -10.312 7.836 1 95.56 484 LYS A N 1
ATOM 3743 C CA . LYS A 1 484 ? -21.891 -10.07 9.266 1 95.56 484 LYS A CA 1
ATOM 3744 C C . LYS A 1 484 ? -20.859 -9.078 9.789 1 95.56 484 LYS A C 1
ATOM 3746 O O . LYS A 1 484 ? -20.703 -7.98 9.242 1 95.56 484 LYS A O 1
ATOM 3751 N N . THR A 1 485 ? -20.062 -9.422 10.742 1 95.56 485 THR A N 1
ATOM 3752 C CA . THR A 1 485 ? -19.094 -8.5 11.312 1 95.56 485 THR A CA 1
ATOM 3753 C C . THR A 1 485 ? -17.688 -8.828 10.82 1 95.56 485 THR A C 1
ATOM 3755 O O . THR A 1 485 ? -16.688 -8.484 11.469 1 95.56 485 THR A O 1
ATOM 3758 N N . LYS A 1 486 ? -17.625 -9.484 9.672 1 96.75 486 LYS A N 1
ATOM 3759 C CA . LYS A 1 486 ? -16.312 -9.859 9.141 1 96.75 486 LYS A CA 1
ATOM 3760 C C . LYS A 1 486 ? -16.109 -9.297 7.738 1 96.75 486 LYS A C 1
ATOM 3762 O O . LYS A 1 486 ? -17.016 -9.359 6.902 1 96.75 486 LYS A O 1
ATOM 3767 N N . LEU A 1 487 ? -15.039 -8.672 7.609 1 96.25 487 LEU A N 1
ATOM 3768 C CA . LEU A 1 487 ? -14.609 -8.289 6.27 1 96.25 487 LEU A CA 1
ATOM 3769 C C . LEU A 1 487 ? -13.969 -9.461 5.547 1 96.25 487 LEU A C 1
ATOM 3771 O O . LEU A 1 487 ? -13 -10.047 6.039 1 96.25 487 LEU A O 1
ATOM 3775 N N . ILE A 1 488 ? -14.516 -9.859 4.395 1 97.69 488 ILE A N 1
ATOM 3776 C CA . ILE A 1 488 ? -13.977 -11 3.652 1 97.69 488 ILE A CA 1
ATOM 3777 C C . ILE A 1 488 ? -13.812 -10.625 2.182 1 97.69 488 ILE A C 1
ATOM 3779 O O . ILE A 1 488 ? -14.312 -9.586 1.739 1 97.69 488 ILE A O 1
ATOM 3783 N N . SER A 1 489 ? -13.039 -11.43 1.433 1 98.31 489 SER A N 1
ATOM 3784 C CA . SER A 1 489 ? -12.898 -11.273 -0.011 1 98.31 489 SER A CA 1
ATOM 3785 C C . SER A 1 489 ? -14.078 -11.898 -0.755 1 98.31 489 SER A C 1
ATOM 3787 O O . SER A 1 489 ? -14.648 -12.891 -0.3 1 98.31 489 SER A O 1
ATOM 3789 N N . THR A 1 490 ? -14.414 -11.375 -1.898 1 98.44 490 THR A N 1
ATOM 3790 C CA . THR A 1 490 ? -15.383 -12.008 -2.787 1 98.44 490 THR A CA 1
ATOM 3791 C C . THR A 1 490 ? -14.992 -13.453 -3.076 1 98.44 490 THR A C 1
ATOM 3793 O O . THR A 1 490 ? -15.852 -14.312 -3.258 1 98.44 490 THR A O 1
ATOM 3796 N N . LEU A 1 491 ? -13.711 -13.766 -3.025 1 97.5 491 LEU A N 1
ATOM 3797 C CA . LEU A 1 491 ? -13.211 -15.109 -3.314 1 97.5 491 LEU A CA 1
ATOM 3798 C C . LEU A 1 491 ? -13.586 -16.078 -2.201 1 97.5 491 LEU A C 1
ATOM 3800 O O . LEU A 1 491 ? -13.602 -17.297 -2.412 1 97.5 491 LEU A O 1
ATOM 3804 N N . ASP A 1 492 ? -13.922 -15.57 -1.06 1 97.12 492 ASP A N 1
ATOM 3805 C CA . ASP A 1 492 ? -14.133 -16.391 0.13 1 97.12 492 ASP A CA 1
ATOM 3806 C C . ASP A 1 492 ? -15.609 -16.766 0.276 1 97.12 492 ASP A C 1
ATOM 3808 O O . ASP A 1 492 ? -15.977 -17.516 1.176 1 97.12 492 ASP A O 1
ATOM 3812 N N . ILE A 1 493 ? -16.469 -16.266 -0.602 1 97 493 ILE A N 1
ATOM 3813 C CA . ILE A 1 493 ? -17.906 -16.484 -0.495 1 97 493 ILE A CA 1
ATOM 3814 C C . ILE A 1 493 ? -18.234 -17.953 -0.789 1 97 493 ILE A C 1
ATOM 3816 O O . ILE A 1 493 ? -19.125 -18.531 -0.166 1 97 493 ILE A O 1
ATOM 3820 N N . PHE A 1 494 ? -17.469 -18.578 -1.596 1 96.56 494 PHE A N 1
ATOM 3821 C CA . PHE A 1 494 ? -17.828 -19.844 -2.207 1 96.56 494 PHE A CA 1
ATOM 3822 C C . PHE A 1 494 ? -17.297 -21.016 -1.381 1 96.56 494 PHE A C 1
ATOM 3824 O O . PHE A 1 494 ? -16.188 -20.938 -0.831 1 96.56 494 PHE A O 1
ATOM 3831 N N . GLU A 1 495 ? -18.078 -22.031 -1.416 1 93.94 495 GLU A N 1
ATOM 3832 C CA . GLU A 1 495 ? -17.594 -23.266 -0.837 1 93.94 495 GLU A CA 1
ATOM 3833 C C . GLU A 1 495 ? -16.562 -23.938 -1.744 1 93.94 495 GLU A C 1
ATOM 3835 O O . GLU A 1 495 ? -16.688 -23.906 -2.969 1 93.94 495 GLU A O 1
ATOM 3840 N N . PHE A 1 496 ? -15.641 -24.547 -1.096 1 93.06 496 PHE A N 1
ATOM 3841 C CA . PHE A 1 496 ? -14.539 -25.172 -1.813 1 93.06 496 PHE A CA 1
ATOM 3842 C C . PHE A 1 496 ? -15.062 -26.25 -2.752 1 93.06 496 PHE A C 1
ATOM 3844 O O . PHE A 1 496 ? -15.891 -27.078 -2.361 1 93.06 496 PHE A O 1
ATOM 3851 N N . GLY A 1 497 ? -14.625 -26.188 -3.982 1 93.56 497 GLY A N 1
ATOM 3852 C CA . GLY A 1 497 ? -14.883 -27.234 -4.957 1 93.56 497 GLY A CA 1
ATOM 3853 C C . GLY A 1 497 ? -16.281 -27.156 -5.562 1 93.56 497 GLY A C 1
ATOM 3854 O O . GLY A 1 497 ? -16.688 -28.047 -6.305 1 93.56 497 GLY A O 1
ATOM 3855 N N . GLN A 1 498 ? -17.031 -26.078 -5.289 1 95.06 498 GLN A N 1
ATOM 3856 C CA . GLN A 1 498 ? -18.406 -25.984 -5.758 1 95.06 498 GLN A CA 1
ATOM 3857 C C . GLN A 1 498 ? -18.609 -24.797 -6.68 1 95.06 498 GLN A C 1
ATOM 3859 O O . GLN A 1 498 ? -17.891 -23.797 -6.566 1 95.06 498 GLN A O 1
ATOM 3864 N N . PHE A 1 499 ? -19.562 -25 -7.629 1 97.62 499 PHE A N 1
ATOM 3865 C CA . PHE A 1 499 ? -20.062 -23.844 -8.367 1 97.62 499 PHE A CA 1
ATOM 3866 C C . PHE A 1 499 ? -20.781 -22.875 -7.43 1 97.62 499 PHE A C 1
ATOM 3868 O O . PHE A 1 499 ? -21.141 -23.234 -6.309 1 97.62 499 PHE A O 1
ATOM 3875 N N . GLY A 1 500 ? -20.891 -21.672 -7.871 1 98 500 GLY A N 1
ATOM 3876 C CA . GLY A 1 500 ? -21.703 -20.703 -7.18 1 98 500 GLY A CA 1
ATOM 3877 C C . GLY A 1 500 ? -22.359 -19.688 -8.109 1 98 500 GLY A C 1
ATOM 3878 O O . GLY A 1 500 ? -21.766 -19.312 -9.125 1 98 500 GLY A O 1
ATOM 3879 N N . LEU A 1 501 ? -23.578 -19.359 -7.797 1 98.62 501 LEU A N 1
ATOM 3880 C CA . LEU A 1 501 ? -24.266 -18.297 -8.523 1 98.62 501 LEU A CA 1
ATOM 3881 C C . LEU A 1 501 ? -24.281 -17 -7.715 1 98.62 501 LEU A C 1
ATOM 3883 O O . LEU A 1 501 ? -24.828 -16.969 -6.613 1 98.62 501 LEU A O 1
ATOM 3887 N N . LEU A 1 502 ? -23.594 -16.016 -8.25 1 98.5 502 LEU A N 1
ATOM 3888 C CA . LEU A 1 502 ? -23.641 -14.68 -7.652 1 98.5 502 LEU A CA 1
ATOM 3889 C C . LEU A 1 502 ? -24.75 -13.844 -8.266 1 98.5 502 LEU A C 1
ATOM 3891 O O . LEU A 1 502 ? -24.844 -13.742 -9.492 1 98.5 502 LEU A O 1
ATOM 3895 N N . VAL A 1 503 ? -25.578 -13.32 -7.418 1 98.38 503 VAL A N 1
ATOM 3896 C CA . VAL A 1 503 ? -26.672 -12.484 -7.922 1 98.38 503 VAL A CA 1
ATOM 3897 C C . VAL A 1 503 ? -26.672 -11.141 -7.191 1 98.38 503 VAL A C 1
ATOM 3899 O O . VAL A 1 503 ? -26.125 -11.023 -6.09 1 98.38 503 VAL A O 1
ATOM 3902 N N . GLY A 1 504 ? -27.219 -10.133 -7.879 1 96 504 GLY A N 1
ATOM 3903 C CA . GLY A 1 504 ? -27.281 -8.805 -7.297 1 96 504 GLY A CA 1
ATOM 3904 C C . GLY A 1 504 ? -28.484 -8.602 -6.402 1 96 504 GLY A C 1
ATOM 3905 O O . GLY A 1 504 ? -29.125 -9.57 -5.984 1 96 504 GLY A O 1
ATOM 3906 N N . ILE A 1 505 ? -28.766 -7.402 -6.117 1 96.12 505 ILE A N 1
ATOM 3907 C CA . ILE A 1 505 ? -29.812 -6.965 -5.203 1 96.12 505 ILE A CA 1
ATOM 3908 C C . ILE A 1 505 ? -31.156 -7.52 -5.66 1 96.12 505 ILE A C 1
ATOM 3910 O O . ILE A 1 505 ? -31.938 -8.031 -4.848 1 96.12 505 ILE A O 1
ATOM 3914 N N . GLY A 1 506 ? -31.406 -7.52 -6.871 1 95.75 506 GLY A N 1
ATOM 3915 C CA . GLY A 1 506 ? -32.656 -7.984 -7.434 1 95.75 506 GLY A CA 1
ATOM 3916 C C . GLY A 1 506 ? -32.594 -9.383 -8 1 95.75 506 GLY A C 1
ATOM 3917 O O . GLY A 1 506 ? -33.375 -9.75 -8.875 1 95.75 506 GLY A O 1
ATOM 3918 N N . GLY A 1 507 ? -31.625 -10.141 -7.539 1 95.12 507 GLY A N 1
ATOM 3919 C CA . GLY A 1 507 ? -31.344 -11.422 -8.172 1 95.12 507 GLY A CA 1
ATOM 3920 C C . GLY A 1 507 ? -32.156 -12.562 -7.578 1 95.12 507 GLY A C 1
ATOM 3921 O O . GLY A 1 507 ? -31.875 -13.734 -7.844 1 95.12 507 GLY A O 1
ATOM 3922 N N . ASP A 1 508 ? -33.25 -12.305 -6.836 1 95.19 508 ASP A N 1
ATOM 3923 C CA . ASP A 1 508 ? -34.031 -13.297 -6.09 1 95.19 508 ASP A CA 1
ATOM 3924 C C . ASP A 1 508 ? -34.625 -14.352 -7.031 1 95.19 508 ASP A C 1
ATOM 3926 O O . ASP A 1 508 ? -34.688 -15.531 -6.684 1 95.19 508 ASP A O 1
ATOM 3930 N N . PRO A 1 509 ? -35.031 -13.953 -8.211 1 96.75 509 PRO A N 1
ATOM 3931 C CA . PRO A 1 509 ? -35.594 -14.961 -9.117 1 96.75 509 PRO A CA 1
ATOM 3932 C C . PRO A 1 509 ? -34.625 -16.062 -9.477 1 96.75 509 PRO A C 1
ATOM 3934 O O . PRO A 1 509 ? -35 -17.172 -9.828 1 96.75 509 PRO A O 1
ATOM 3937 N N . PHE A 1 510 ? -33.375 -15.766 -9.367 1 98 510 PHE A N 1
ATOM 3938 C CA . PHE A 1 510 ? -32.344 -16.766 -9.695 1 98 510 PHE A CA 1
ATOM 3939 C C . PHE A 1 510 ? -32.281 -17.828 -8.602 1 98 510 PHE A C 1
ATOM 3941 O O . PHE A 1 510 ? -31.703 -18.891 -8.82 1 98 510 PHE A O 1
ATOM 3948 N N . VAL A 1 511 ? -32.781 -17.531 -7.395 1 97.44 511 VAL A N 1
ATOM 3949 C CA . VAL A 1 511 ? -32.781 -18.516 -6.309 1 97.44 511 VAL A CA 1
ATOM 3950 C C . VAL A 1 511 ? -33.625 -19.719 -6.684 1 97.44 511 VAL A C 1
ATOM 3952 O O . VAL A 1 511 ? -33.156 -20.859 -6.578 1 97.44 511 VAL A O 1
ATOM 3955 N N . GLU A 1 512 ? -34.781 -19.406 -7.145 1 96.69 512 GLU A N 1
ATOM 3956 C CA . GLU A 1 512 ? -35.656 -20.5 -7.586 1 96.69 512 GLU A CA 1
ATOM 3957 C C . GLU A 1 512 ? -35.125 -21.172 -8.836 1 96.69 512 GLU A C 1
ATOM 3959 O O . GLU A 1 512 ? -35.219 -22.391 -8.977 1 96.69 512 GLU A O 1
ATOM 3964 N N . ALA A 1 513 ? -34.625 -20.391 -9.719 1 98.44 513 ALA A N 1
ATOM 3965 C CA . ALA A 1 513 ? -34 -20.953 -10.922 1 98.44 513 ALA A CA 1
ATOM 3966 C C . ALA A 1 513 ? -32.906 -21.953 -10.555 1 98.44 513 ALA A C 1
ATOM 3968 O O . ALA A 1 513 ? -32.875 -23.062 -11.094 1 98.44 513 ALA A O 1
ATOM 3969 N N . ALA A 1 514 ? -32.062 -21.578 -9.641 1 98.56 514 ALA A N 1
ATOM 3970 C CA . ALA A 1 514 ? -30.938 -22.422 -9.219 1 98.56 514 ALA A CA 1
ATOM 3971 C C . ALA A 1 514 ? -31.453 -23.703 -8.562 1 98.56 514 ALA A C 1
ATOM 3973 O O . ALA A 1 514 ? -30.875 -24.781 -8.758 1 98.56 514 ALA A O 1
ATOM 3974 N N . LYS A 1 515 ? -32.469 -23.562 -7.738 1 97.88 515 LYS A N 1
ATOM 3975 C CA . LYS A 1 515 ? -33.062 -24.719 -7.09 1 97.88 515 LYS A CA 1
ATOM 3976 C C . LYS A 1 515 ? -33.531 -25.734 -8.125 1 97.88 515 LYS A C 1
ATOM 3978 O O . LYS A 1 515 ? -33.25 -26.938 -8 1 97.88 515 LYS A O 1
ATOM 3983 N N . THR A 1 516 ? -34.219 -25.25 -9.109 1 98.12 516 THR A N 1
ATOM 3984 C CA . THR A 1 516 ? -34.75 -26.109 -10.172 1 98.12 516 THR A CA 1
ATOM 3985 C C . THR A 1 516 ? -33.594 -26.781 -10.93 1 98.12 516 THR A C 1
ATOM 3987 O O . THR A 1 516 ? -33.625 -28 -11.133 1 98.12 516 THR A O 1
ATOM 3990 N N . VAL A 1 517 ? -32.656 -26.031 -11.312 1 98 517 VAL A N 1
ATOM 3991 C CA . VAL A 1 517 ? -31.547 -26.516 -12.141 1 98 517 VAL A CA 1
ATOM 3992 C C . VAL A 1 517 ? -30.719 -27.516 -11.344 1 98 517 VAL A C 1
ATOM 3994 O O . VAL A 1 517 ? -30.281 -28.531 -11.891 1 98 517 VAL A O 1
ATOM 3997 N N . ARG A 1 518 ? -30.469 -27.172 -10.102 1 96.44 518 ARG A N 1
ATOM 3998 C CA . ARG A 1 518 ? -29.734 -28.094 -9.234 1 96.44 518 ARG A CA 1
ATOM 3999 C C . ARG A 1 518 ? -30.438 -29.453 -9.164 1 96.44 518 ARG A C 1
ATOM 4001 O O . ARG A 1 518 ? -29.781 -30.484 -9.211 1 96.44 518 ARG A O 1
ATOM 4008 N N . GLN A 1 519 ? -31.703 -29.422 -9.016 1 96.56 519 GLN A N 1
ATOM 4009 C CA . GLN A 1 519 ? -32.469 -30.656 -8.93 1 96.56 519 GLN A CA 1
ATOM 4010 C C . GLN A 1 519 ? -32.438 -31.438 -10.25 1 96.56 519 GLN A C 1
ATOM 4012 O O . GLN A 1 519 ? -32.281 -32.656 -10.25 1 96.56 519 GLN A O 1
ATOM 4017 N N . GLU A 1 520 ? -32.531 -30.75 -11.25 1 96.62 520 GLU A N 1
ATOM 4018 C CA . GLU A 1 520 ? -32.562 -31.375 -12.57 1 96.62 520 GLU A CA 1
ATOM 4019 C C . GLU A 1 520 ? -31.203 -32 -12.914 1 96.62 520 GLU A C 1
ATOM 4021 O O . GLU A 1 520 ? -31.141 -33.094 -13.484 1 96.62 520 GLU A O 1
ATOM 4026 N N . LEU A 1 521 ? -30.172 -31.312 -12.539 1 94.88 521 LEU A N 1
ATOM 4027 C CA . LEU A 1 521 ? -28.844 -31.703 -13.023 1 94.88 521 LEU A CA 1
ATOM 4028 C C . LEU A 1 521 ? -28.078 -32.469 -11.938 1 94.88 521 LEU A C 1
ATOM 4030 O O . LEU A 1 521 ? -27.047 -33.062 -12.211 1 94.88 521 LEU A O 1
ATOM 4034 N N . GLY A 1 522 ? -28.516 -32.375 -10.758 1 93 522 GLY A N 1
ATOM 4035 C CA . GLY A 1 522 ? -27.891 -33.094 -9.664 1 93 522 GLY A CA 1
ATOM 4036 C C . GLY A 1 522 ? -26.562 -32.5 -9.242 1 93 522 GLY A C 1
ATOM 4037 O O . GLY A 1 522 ? -25.672 -33.219 -8.766 1 93 522 GLY A O 1
ATOM 4038 N N . VAL A 1 523 ? -26.281 -31.344 -9.57 1 93.94 523 VAL A N 1
ATOM 4039 C CA . VAL A 1 523 ? -25.047 -30.641 -9.188 1 93.94 523 VAL A CA 1
ATOM 4040 C C . VAL A 1 523 ? -25.391 -29.484 -8.25 1 93.94 523 VAL A C 1
ATOM 4042 O O . VAL A 1 523 ? -26.375 -28.781 -8.461 1 93.94 523 VAL A O 1
ATOM 4045 N N . GLN A 1 524 ? -24.609 -29.344 -7.18 1 93.56 524 GLN A N 1
ATOM 4046 C CA . GLN A 1 524 ? -24.844 -28.266 -6.223 1 93.56 524 GLN A CA 1
ATOM 4047 C C . GLN A 1 524 ? -24.641 -26.906 -6.875 1 93.56 524 GLN A C 1
ATOM 4049 O O . GLN A 1 524 ? -23.719 -26.719 -7.664 1 93.56 524 GLN A O 1
ATOM 4054 N N . LEU A 1 525 ? -25.469 -26.016 -6.559 1 97 525 LEU A N 1
ATOM 4055 C CA . LEU A 1 525 ? -25.422 -24.656 -7.094 1 97 525 LEU A CA 1
ATOM 4056 C C . LEU A 1 525 ? -25.953 -23.656 -6.082 1 97 525 LEU A C 1
ATOM 4058 O O . LEU A 1 525 ? -27.031 -23.078 -6.277 1 97 525 LEU A O 1
ATOM 4062 N N . PRO A 1 526 ? -25.172 -23.438 -5.012 1 97.62 526 PRO A N 1
ATOM 4063 C CA . PRO A 1 526 ? -25.609 -22.406 -4.062 1 97.62 526 PRO A CA 1
ATOM 4064 C C . PRO A 1 526 ? -25.688 -21.031 -4.695 1 97.62 526 PRO A C 1
ATOM 4066 O O . PRO A 1 526 ? -24.938 -20.719 -5.633 1 97.62 526 PRO A O 1
ATOM 4069 N N . VAL A 1 527 ? -26.594 -20.219 -4.215 1 98.44 527 VAL A N 1
ATOM 4070 C CA . VAL A 1 527 ? -26.781 -18.844 -4.668 1 98.44 527 VAL A CA 1
ATOM 4071 C C . VAL A 1 527 ? -26.312 -17.875 -3.59 1 98.44 527 VAL A C 1
ATOM 4073 O O . VAL A 1 527 ? -26.641 -18.031 -2.412 1 98.44 527 VAL A O 1
ATOM 4076 N N . TYR A 1 528 ? -25.5 -16.953 -3.965 1 98.31 528 TYR A N 1
ATOM 4077 C CA . TYR A 1 528 ? -24.984 -15.938 -3.061 1 98.31 528 TYR A CA 1
ATOM 4078 C C . TYR A 1 528 ? -25.406 -14.539 -3.508 1 98.31 528 TYR A C 1
ATOM 4080 O O . TYR A 1 528 ? -25.125 -14.133 -4.637 1 98.31 528 TYR A O 1
ATOM 4088 N N . LYS A 1 529 ? -26.125 -13.844 -2.686 1 98 529 LYS A N 1
ATOM 4089 C CA . LYS A 1 529 ? -26.562 -12.477 -2.977 1 98 529 LYS A CA 1
ATOM 4090 C C . LYS A 1 529 ? -25.531 -11.461 -2.51 1 98 529 LYS A C 1
ATOM 4092 O O . LYS A 1 529 ? -25.25 -11.352 -1.314 1 98 529 LYS A O 1
ATOM 4097 N N . LEU A 1 530 ? -24.906 -10.773 -3.453 1 98.12 530 LEU A N 1
ATOM 4098 C CA . LEU A 1 530 ? -23.844 -9.812 -3.217 1 98.12 530 LEU A CA 1
ATOM 4099 C C . LEU A 1 530 ? -24.219 -8.43 -3.744 1 98.12 530 LEU A C 1
ATOM 4101 O O . LEU A 1 530 ? -24.609 -8.297 -4.902 1 98.12 530 LEU A O 1
ATOM 4105 N N . GLY A 1 531 ? -24.141 -7.43 -2.994 1 96.81 531 GLY A N 1
ATOM 4106 C CA . GLY A 1 531 ? -24.469 -6.047 -3.312 1 96.81 531 GLY A CA 1
ATOM 4107 C C . GLY A 1 531 ? -24.766 -5.207 -2.086 1 96.81 531 GLY A C 1
ATOM 4108 O O . GLY A 1 531 ? -24.625 -5.68 -0.955 1 96.81 531 GLY A O 1
ATOM 4109 N N . TYR A 1 532 ? -25.141 -4.004 -2.305 1 96.44 532 TYR A N 1
ATOM 4110 C CA . TYR A 1 532 ? -25.453 -3.117 -1.188 1 96.44 532 TYR A CA 1
ATOM 4111 C C . TYR A 1 532 ? -26.562 -3.688 -0.325 1 96.44 532 TYR A C 1
ATOM 4113 O O . TYR A 1 532 ? -27.641 -4.008 -0.83 1 96.44 532 TYR A O 1
ATOM 4121 N N . ARG A 1 533 ? -26.234 -3.961 0.959 1 95.62 533 ARG A N 1
ATOM 4122 C CA . ARG A 1 533 ? -27.172 -4.379 1.993 1 95.62 533 ARG A CA 1
ATOM 4123 C C . ARG A 1 533 ? -27.672 -5.801 1.74 1 95.62 533 ARG A C 1
ATOM 4125 O O . ARG A 1 533 ? -28.734 -6.191 2.234 1 95.62 533 ARG A O 1
ATOM 4132 N N . CYS A 1 534 ? -26.969 -6.551 0.897 1 96.94 534 CYS A N 1
ATOM 4133 C CA . CYS A 1 534 ? -27.172 -7.988 0.763 1 96.94 534 CYS A CA 1
ATOM 4134 C C . CYS A 1 534 ? -26.438 -8.742 1.867 1 96.94 534 CYS A C 1
ATOM 4136 O O . CYS A 1 534 ? -25.688 -8.148 2.643 1 96.94 534 CYS A O 1
ATOM 4138 N N . PRO A 1 535 ? -26.766 -10.062 2.016 1 97.19 535 PRO A N 1
ATOM 4139 C CA . PRO A 1 535 ? -26.016 -10.836 3.006 1 97.19 535 PRO A CA 1
ATOM 4140 C C . PRO A 1 535 ? -24.5 -10.672 2.855 1 97.19 535 PRO A C 1
ATOM 4142 O O . PRO A 1 535 ? -23.781 -10.602 3.855 1 97.19 535 PRO A O 1
ATOM 4145 N N . TYR A 1 536 ? -24.016 -10.703 1.703 1 98.19 536 TYR A N 1
ATOM 4146 C CA . TYR A 1 536 ? -22.672 -10.25 1.394 1 98.19 536 TYR A CA 1
ATOM 4147 C C . TYR A 1 536 ? -22.672 -8.781 0.964 1 98.19 536 TYR A C 1
ATOM 4149 O O . TYR A 1 536 ? -22.922 -8.477 -0.204 1 98.19 536 TYR A O 1
ATOM 4157 N N . ASP A 1 537 ? -22.359 -7.953 1.93 1 98.06 537 ASP A N 1
ATOM 4158 C CA . ASP A 1 537 ? -22.641 -6.523 1.817 1 98.06 537 ASP A CA 1
ATOM 4159 C C . ASP A 1 537 ? -21.438 -5.781 1.231 1 98.06 537 ASP A C 1
ATOM 4161 O O . ASP A 1 537 ? -20.344 -5.805 1.804 1 98.06 537 ASP A O 1
ATOM 4165 N N . ASP A 1 538 ? -21.672 -5.082 0.098 1 97.31 538 ASP A N 1
ATOM 4166 C CA . ASP A 1 538 ? -20.656 -4.254 -0.549 1 97.31 538 ASP A CA 1
ATOM 4167 C C . ASP A 1 538 ? -20.562 -2.885 0.117 1 97.31 538 ASP A C 1
ATOM 4169 O O . ASP A 1 538 ? -20.719 -1.855 -0.543 1 97.31 538 ASP A O 1
ATOM 4173 N N . VAL A 1 539 ? -20.156 -2.881 1.351 1 95.81 539 VAL A N 1
ATOM 4174 C CA . VAL A 1 539 ? -20.219 -1.69 2.191 1 95.81 539 VAL A CA 1
ATOM 4175 C C . VAL A 1 539 ? -19.25 -0.633 1.646 1 95.81 539 VAL A C 1
ATOM 4177 O O . VAL A 1 539 ? -19.484 0.567 1.804 1 95.81 539 VAL A O 1
ATOM 4180 N N . LEU A 1 540 ? -18.219 -1.002 0.934 1 95.38 540 LEU A N 1
ATOM 4181 C CA . LEU A 1 540 ? -17.188 -0.088 0.461 1 95.38 540 LEU A CA 1
ATOM 4182 C C . LEU A 1 540 ? -17.453 0.326 -0.983 1 95.38 540 LEU A C 1
ATOM 4184 O O . LEU A 1 540 ? -16.797 1.234 -1.5 1 95.38 540 LEU A O 1
ATOM 4188 N N . GLY A 1 541 ? -18.359 -0.334 -1.658 1 95.06 541 GLY A N 1
ATOM 4189 C CA . GLY A 1 541 ? -18.641 -0.06 -3.059 1 95.06 541 GLY A CA 1
ATOM 4190 C C . GLY A 1 541 ? -17.562 -0.586 -3.996 1 95.06 541 GLY A C 1
ATOM 4191 O O . GLY A 1 541 ? -17.5 -0.187 -5.16 1 95.06 541 GLY A O 1
ATOM 4192 N N . GLU A 1 542 ? -16.703 -1.451 -3.514 1 95.69 542 GLU A N 1
ATOM 4193 C CA . GLU A 1 542 ? -15.633 -1.993 -4.352 1 95.69 542 GLU A CA 1
ATOM 4194 C C . GLU A 1 542 ? -16.188 -2.941 -5.41 1 95.69 542 GLU A C 1
ATOM 4196 O O . GLU A 1 542 ? -15.797 -2.879 -6.574 1 95.69 542 GLU A O 1
ATOM 4201 N N . TRP A 1 543 ? -17.109 -3.818 -4.969 1 97.38 543 TRP A N 1
ATOM 4202 C CA . TRP A 1 543 ? -17.719 -4.75 -5.91 1 97.38 543 TRP A CA 1
ATOM 4203 C C . TRP A 1 543 ? -18.531 -4.008 -6.969 1 97.38 543 TRP A C 1
ATOM 4205 O O . TRP A 1 543 ? -18.438 -4.32 -8.156 1 97.38 543 TRP A O 1
ATOM 4215 N N . TYR A 1 544 ? -19.281 -3.023 -6.5 1 95.31 544 TYR A N 1
ATOM 4216 C CA . TYR A 1 544 ? -20.062 -2.193 -7.41 1 95.31 544 TYR A CA 1
ATOM 4217 C C . TYR A 1 544 ? -19.188 -1.663 -8.547 1 95.31 544 TYR A C 1
ATOM 4219 O O . TYR A 1 544 ? -19.641 -1.564 -9.688 1 95.31 544 TYR A O 1
ATOM 4227 N N . SER A 1 545 ? -17.938 -1.417 -8.281 1 94.12 545 SER A N 1
ATOM 4228 C CA . SER A 1 545 ? -17.031 -0.795 -9.234 1 94.12 545 SER A CA 1
ATOM 4229 C C . SER A 1 545 ? -16.469 -1.82 -10.227 1 94.12 545 SER A C 1
ATOM 4231 O O . SER A 1 545 ? -15.945 -1.456 -11.273 1 94.12 545 SER A O 1
ATOM 4233 N N . VAL A 1 546 ? -16.609 -3.168 -9.938 1 96.19 546 VAL A N 1
ATOM 4234 C CA . VAL A 1 546 ? -15.898 -4.125 -10.781 1 96.19 546 VAL A CA 1
ATOM 4235 C C . VAL A 1 546 ? -16.859 -5.215 -11.25 1 96.19 546 VAL A C 1
ATOM 4237 O O . VAL A 1 546 ? -16.516 -6.039 -12.094 1 96.19 546 VAL A O 1
ATOM 4240 N N . CYS A 1 547 ? -18.094 -5.301 -10.742 1 96.62 547 CYS A N 1
ATOM 4241 C CA . CYS A 1 547 ? -18.984 -6.438 -10.945 1 96.62 547 CYS A CA 1
ATOM 4242 C C . CYS A 1 547 ? -19.469 -6.496 -12.391 1 96.62 547 CYS A C 1
ATOM 4244 O O . CYS A 1 547 ? -19.812 -7.566 -12.891 1 96.62 547 CYS A O 1
ATOM 4246 N N . GLU A 1 548 ? -19.609 -5.344 -13.125 1 96.56 548 GLU A N 1
ATOM 4247 C CA . GLU A 1 548 ? -19.938 -5.219 -14.539 1 96.56 548 GLU A CA 1
ATOM 4248 C C . GLU A 1 548 ? -21.297 -5.828 -14.852 1 96.56 548 GLU A C 1
ATOM 4250 O O . GLU A 1 548 ? -21.547 -6.289 -15.969 1 96.56 548 GLU A O 1
ATOM 4255 N N . ILE A 1 549 ? -22.188 -6.059 -13.875 1 96.38 549 ILE A N 1
ATOM 4256 C CA . ILE A 1 549 ? -23.578 -6.484 -14.078 1 96.38 549 ILE A CA 1
ATOM 4257 C C . ILE A 1 549 ? -24.516 -5.551 -13.32 1 96.38 549 ILE A C 1
ATOM 4259 O O . ILE A 1 549 ? -24.109 -4.867 -12.383 1 96.38 549 ILE A O 1
ATOM 4263 N N . GLY A 1 550 ? -25.766 -5.52 -13.797 1 95 550 GLY A N 1
ATOM 4264 C CA . GLY A 1 550 ? -26.766 -4.719 -13.117 1 95 550 GLY A CA 1
ATOM 4265 C C . GLY A 1 550 ? -27.297 -5.375 -11.852 1 95 550 GLY A C 1
ATOM 4266 O O . GLY A 1 550 ? -26.891 -6.488 -11.508 1 95 550 GLY A O 1
ATOM 4267 N N . ASP A 1 551 ? -28.266 -4.801 -11.219 1 95.94 551 ASP A N 1
ATOM 4268 C CA . ASP A 1 551 ? -28.828 -5.25 -9.953 1 95.94 551 ASP A CA 1
ATOM 4269 C C . ASP A 1 551 ? -29.516 -6.609 -10.102 1 95.94 551 ASP A C 1
ATOM 4271 O O . ASP A 1 551 ? -29.578 -7.391 -9.148 1 95.94 551 ASP A O 1
ATOM 4275 N N . ARG A 1 552 ? -29.969 -6.82 -11.305 1 96.62 552 ARG A N 1
ATOM 4276 C CA . ARG A 1 552 ? -30.766 -8.023 -11.516 1 96.62 552 ARG A CA 1
ATOM 4277 C C . ARG A 1 552 ? -29.984 -9.062 -12.312 1 96.62 552 ARG A C 1
ATOM 4279 O O . ARG A 1 552 ? -30.562 -10.047 -12.781 1 96.62 552 ARG A O 1
ATOM 4286 N N . GLY A 1 553 ? -28.703 -8.781 -12.492 1 96.94 553 GLY A N 1
ATOM 4287 C CA . GLY A 1 553 ? -27.859 -9.703 -13.227 1 96.94 553 GLY A CA 1
ATOM 4288 C C . GLY A 1 553 ? -27.328 -10.844 -12.375 1 96.94 553 GLY A C 1
ATOM 4289 O O . GLY A 1 553 ? -27.719 -10.977 -11.211 1 96.94 553 GLY A O 1
ATOM 4290 N N . ALA A 1 554 ? -26.484 -11.68 -13.055 1 98.56 554 ALA A N 1
ATOM 4291 C CA . ALA A 1 554 ? -25.953 -12.844 -12.344 1 98.56 554 ALA A CA 1
ATOM 4292 C C . ALA A 1 554 ? -24.641 -13.32 -12.977 1 98.56 554 ALA A C 1
ATOM 4294 O O . ALA A 1 554 ? -24.375 -13.055 -14.148 1 98.56 554 ALA A O 1
ATOM 4295 N N . LEU A 1 555 ? -23.812 -13.906 -12.18 1 98.69 555 LEU A N 1
ATOM 4296 C CA . LEU A 1 555 ? -22.562 -14.555 -12.586 1 98.69 555 LEU A CA 1
ATOM 4297 C C . LEU A 1 555 ? -22.531 -16 -12.125 1 98.69 555 LEU A C 1
ATOM 4299 O O . LEU A 1 555 ? -22.719 -16.281 -10.938 1 98.69 555 LEU A O 1
ATOM 4303 N N . LEU A 1 556 ? -22.375 -16.938 -13.031 1 98.75 556 LEU A N 1
ATOM 4304 C CA . LEU A 1 556 ? -22.062 -18.312 -12.664 1 98.75 556 LEU A CA 1
ATOM 4305 C C . LEU A 1 556 ? -20.562 -18.516 -12.508 1 98.75 556 LEU A C 1
ATOM 4307 O O . LEU A 1 556 ? -19.797 -18.328 -13.453 1 98.75 556 LEU A O 1
ATOM 4311 N N . VAL A 1 557 ? -20.141 -18.844 -11.297 1 98.5 557 VAL A N 1
ATOM 4312 C CA . VAL A 1 557 ? -18.734 -18.969 -10.984 1 98.5 557 VAL A CA 1
ATOM 4313 C C . VAL A 1 557 ? -18.359 -20.438 -10.836 1 98.5 557 VAL A C 1
ATOM 4315 O O . VAL A 1 557 ? -19.016 -21.188 -10.117 1 98.5 557 VAL A O 1
ATOM 4318 N N . ARG A 1 558 ? -17.312 -20.797 -11.477 1 98.12 558 ARG A N 1
ATOM 4319 C CA . ARG A 1 558 ? -16.797 -22.172 -11.453 1 98.12 558 ARG A CA 1
ATOM 4320 C C . ARG A 1 558 ? -16.109 -22.469 -10.125 1 98.12 558 ARG A C 1
ATOM 4322 O O . ARG A 1 558 ? -15.773 -21.562 -9.375 1 98.12 558 ARG A O 1
ATOM 4329 N N . PRO A 1 559 ? -15.867 -23.766 -9.836 1 97.25 559 PRO A N 1
ATOM 4330 C CA . PRO A 1 559 ? -15.117 -24.141 -8.641 1 97.25 559 PRO A CA 1
ATOM 4331 C C . PRO A 1 559 ? -13.711 -23.531 -8.609 1 97.25 559 PRO A C 1
ATOM 4333 O O . PRO A 1 559 ? -13.156 -23.312 -7.527 1 97.25 559 PRO A O 1
ATOM 4336 N N . ASP A 1 560 ? -13.094 -23.234 -9.781 1 97.06 560 ASP A N 1
ATOM 4337 C CA . ASP A 1 560 ? -11.758 -22.641 -9.828 1 97.06 560 ASP A CA 1
ATOM 4338 C C . ASP A 1 560 ? -11.828 -21.125 -9.859 1 97.06 560 ASP A C 1
ATOM 4340 O O . ASP A 1 560 ? -10.844 -20.453 -10.18 1 97.06 560 ASP A O 1
ATOM 4344 N N . ARG A 1 561 ? -13 -20.5 -9.625 1 97 561 ARG A N 1
ATOM 4345 C CA . ARG A 1 561 ? -13.289 -19.078 -9.414 1 97 561 ARG A CA 1
ATOM 4346 C C . ARG A 1 561 ? -13.258 -18.312 -10.734 1 97 561 ARG A C 1
ATOM 4348 O O . ARG A 1 561 ? -13.188 -17.094 -10.734 1 97 561 ARG A O 1
ATOM 4355 N N . HIS A 1 562 ? -13.273 -19.031 -11.867 1 97.88 562 HIS A N 1
ATOM 4356 C CA . HIS A 1 562 ? -13.477 -18.359 -13.141 1 97.88 562 HIS A CA 1
ATOM 4357 C C . HIS A 1 562 ? -14.961 -18.203 -13.453 1 97.88 562 HIS A C 1
ATOM 4359 O O . HIS A 1 562 ? -15.773 -19.047 -13.039 1 97.88 562 HIS A O 1
ATOM 4365 N N . ILE A 1 563 ? -15.273 -17.188 -14.164 1 98.44 563 ILE A N 1
ATOM 4366 C CA . ILE A 1 563 ? -16.656 -16.906 -14.516 1 98.44 563 ILE A CA 1
ATOM 4367 C C . ILE A 1 563 ? -17.062 -17.766 -15.719 1 98.44 563 ILE A C 1
ATOM 4369 O O . ILE A 1 563 ? -16.469 -17.656 -16.781 1 98.44 563 ILE A O 1
ATOM 4373 N N . ALA A 1 564 ? -18.141 -18.547 -15.539 1 98.5 564 ALA A N 1
ATOM 4374 C CA . ALA A 1 564 ? -18.609 -19.453 -16.594 1 98.5 564 ALA A CA 1
ATOM 4375 C C . ALA A 1 564 ? -19.688 -18.797 -17.438 1 98.5 564 ALA A C 1
ATOM 4377 O O . ALA A 1 564 ? -19.875 -19.156 -18.609 1 98.5 564 ALA A O 1
ATOM 4378 N N . TRP A 1 565 ? -20.422 -17.922 -16.844 1 98.75 565 TRP A N 1
ATOM 4379 C CA . TRP A 1 565 ? -21.562 -17.297 -17.484 1 98.75 565 TRP A CA 1
ATOM 4380 C C . TRP A 1 565 ? -21.938 -15.992 -16.781 1 98.75 565 TRP A C 1
ATOM 4382 O O . TRP A 1 565 ? -21.766 -15.852 -15.57 1 98.75 565 TRP A O 1
ATOM 4392 N N . ARG A 1 566 ? -22.375 -15.055 -17.547 1 98.62 566 ARG A N 1
ATOM 4393 C CA . ARG A 1 566 ? -22.766 -13.734 -17.047 1 98.62 566 ARG A CA 1
ATOM 4394 C C . ARG A 1 566 ? -24.031 -13.242 -17.734 1 98.62 566 ARG A C 1
ATOM 4396 O O . ARG A 1 566 ? -24.188 -13.398 -18.938 1 98.62 566 ARG A O 1
ATOM 4403 N N . THR A 1 567 ? -25 -12.758 -17.031 1 98.25 567 THR A N 1
ATOM 4404 C CA . THR A 1 567 ? -26.125 -11.992 -17.562 1 98.25 567 THR A CA 1
ATOM 4405 C C . THR A 1 567 ? -26.188 -10.609 -16.922 1 98.25 567 THR A C 1
ATOM 4407 O O . THR A 1 567 ? -26.141 -10.477 -15.703 1 98.25 567 THR A O 1
ATOM 4410 N N . PHE A 1 568 ? -26.266 -9.625 -17.766 1 96.62 568 PHE A N 1
ATOM 4411 C CA . PHE A 1 568 ? -26.219 -8.242 -17.312 1 96.62 568 PHE A CA 1
ATOM 4412 C C . PHE A 1 568 ? -27.469 -7.879 -16.516 1 96.62 568 PHE A C 1
ATOM 4414 O O . PHE A 1 568 ? -27.406 -7.121 -15.555 1 96.62 568 PHE A O 1
ATOM 4421 N N . ASP A 1 569 ? -28.547 -8.336 -17 1 96.06 569 ASP A N 1
ATOM 4422 C CA . ASP A 1 569 ? -29.859 -8.141 -16.391 1 96.06 569 ASP A CA 1
ATOM 4423 C C . ASP A 1 569 ? -30.641 -9.445 -16.328 1 96.06 569 ASP A C 1
ATOM 4425 O O . ASP A 1 569 ? -30.172 -10.477 -16.828 1 96.06 569 ASP A O 1
ATOM 4429 N N . ARG A 1 570 ? -31.734 -9.43 -15.672 1 95.81 570 ARG A N 1
ATOM 4430 C CA . ARG A 1 570 ? -32.562 -10.625 -15.531 1 95.81 570 ARG A CA 1
ATOM 4431 C C . ARG A 1 570 ? -33.156 -11.039 -16.875 1 95.81 570 ARG A C 1
ATOM 4433 O O . ARG A 1 570 ? -33.844 -10.258 -17.531 1 95.81 570 ARG A O 1
ATOM 4440 N N . PRO A 1 571 ? -32.875 -12.234 -17.25 1 97 571 PRO A N 1
ATOM 4441 C CA . PRO A 1 571 ? -33.5 -12.719 -18.484 1 97 571 PRO A CA 1
ATOM 4442 C C . PRO A 1 571 ? -35 -12.969 -18.312 1 97 571 PRO A C 1
ATOM 4444 O O . PRO A 1 571 ? -35.5 -13.055 -17.188 1 97 571 PRO A O 1
ATOM 4447 N N . GLY A 1 572 ? -35.688 -13.062 -19.5 1 96.31 572 GLY A N 1
ATOM 4448 C CA . GLY A 1 572 ? -37.094 -13.344 -19.469 1 96.31 572 GLY A CA 1
ATOM 4449 C C . GLY A 1 572 ? -37.438 -14.609 -18.703 1 96.31 572 GLY A C 1
ATOM 4450 O O . GLY A 1 572 ? -38.438 -14.648 -17.969 1 96.31 572 GLY A O 1
ATOM 4451 N N . ASP A 1 573 ? -36.656 -15.625 -18.844 1 98 573 ASP A N 1
ATOM 4452 C CA . ASP A 1 573 ?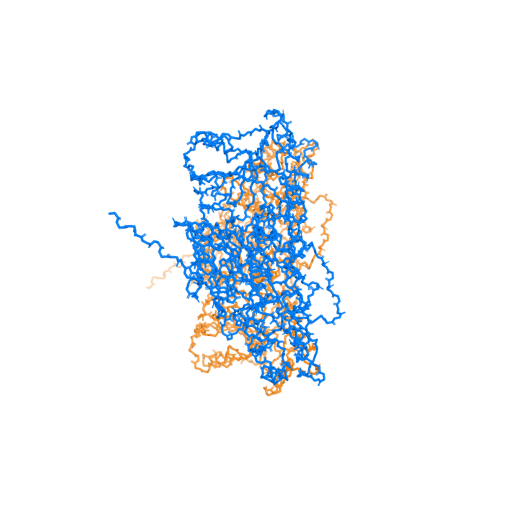 -36.75 -16.891 -18.125 1 98 573 ASP A CA 1
ATOM 4453 C C . ASP A 1 573 ? -35.438 -17.266 -17.469 1 98 573 ASP A C 1
ATOM 4455 O O . ASP A 1 573 ? -34.594 -17.953 -18.078 1 98 573 ASP A O 1
ATOM 4459 N N . PRO A 1 574 ? -35.281 -16.828 -16.203 1 98.06 574 PRO A N 1
ATOM 4460 C CA . PRO A 1 574 ? -34.031 -17.094 -15.516 1 98.06 574 PRO A CA 1
ATOM 4461 C C . PRO A 1 574 ? -33.719 -18.594 -15.414 1 98.06 574 PRO A C 1
ATOM 4463 O O . PRO A 1 574 ? -32.531 -18.984 -15.477 1 98.06 574 PRO A O 1
ATOM 4466 N N . THR A 1 575 ? -34.719 -19.453 -15.258 1 98.44 575 THR A N 1
ATOM 4467 C CA . THR A 1 575 ? -34.5 -20.891 -15.133 1 98.44 575 THR A CA 1
ATOM 4468 C C . THR A 1 575 ? -33.938 -21.469 -16.422 1 98.44 575 THR A C 1
ATOM 4470 O O . THR A 1 575 ? -32.938 -22.188 -16.391 1 98.44 575 THR A O 1
ATOM 4473 N N . GLU A 1 576 ? -34.562 -21.094 -17.531 1 98.31 576 GLU A N 1
ATOM 4474 C CA . GLU A 1 576 ? -34.094 -21.609 -18.812 1 98.31 576 GLU A CA 1
ATOM 4475 C C . GLU A 1 576 ? -32.688 -21.094 -19.125 1 98.31 576 GLU A C 1
ATOM 4477 O O . GLU A 1 576 ? -31.859 -21.828 -19.656 1 98.31 576 GLU A O 1
ATOM 4482 N N . ALA A 1 577 ? -32.5 -19.828 -18.859 1 98.19 577 ALA A N 1
ATOM 4483 C CA . ALA A 1 577 ? -31.188 -19.25 -19.125 1 98.19 577 ALA A CA 1
ATOM 4484 C C . ALA A 1 577 ? -30.109 -19.953 -18.312 1 98.19 577 ALA A C 1
ATOM 4486 O O . ALA A 1 577 ? -29.062 -20.312 -18.859 1 98.19 577 ALA A O 1
ATOM 4487 N N . LEU A 1 578 ? -30.344 -20.141 -17.047 1 98.5 578 LEU A N 1
ATOM 4488 C CA . LEU A 1 578 ? -29.391 -20.797 -16.172 1 98.5 578 LEU A CA 1
ATOM 4489 C C . LEU A 1 578 ? -29.203 -22.266 -16.547 1 98.5 578 LEU A C 1
ATOM 4491 O O . LEU A 1 578 ? -28.078 -22.766 -16.578 1 98.5 578 LEU A O 1
ATOM 4495 N N . ARG A 1 579 ? -30.328 -22.938 -16.875 1 98.19 579 ARG A N 1
ATOM 4496 C CA . ARG A 1 579 ? -30.297 -24.328 -17.297 1 98.19 579 ARG A CA 1
ATOM 4497 C C . ARG A 1 579 ? -29.406 -24.516 -18.516 1 98.19 579 ARG A C 1
ATOM 4499 O O . ARG A 1 579 ? -28.531 -25.375 -18.531 1 98.19 579 ARG A O 1
ATOM 4506 N N . SER A 1 580 ? -29.672 -23.672 -19.484 1 98.06 580 SER A N 1
ATOM 4507 C CA . SER A 1 580 ? -28.922 -23.75 -20.734 1 98.06 580 SER A CA 1
ATOM 4508 C C . SER A 1 580 ? -27.438 -23.516 -20.5 1 98.06 580 SER A C 1
ATOM 4510 O O . SER A 1 580 ? -26.594 -24.234 -21.031 1 98.06 580 SER A O 1
ATOM 4512 N N . ALA A 1 581 ? -27.156 -22.516 -19.734 1 98 581 ALA A N 1
ATOM 4513 C CA . ALA A 1 581 ? -25.766 -22.172 -19.422 1 98 581 ALA A CA 1
ATOM 4514 C C . ALA A 1 581 ? -25.078 -23.312 -18.688 1 98 581 ALA A C 1
ATOM 4516 O O . ALA A 1 581 ? -23.969 -23.734 -19.078 1 98 581 ALA A O 1
ATOM 4517 N N . PHE A 1 582 ? -25.703 -23.766 -17.672 1 97.75 582 PHE A N 1
ATOM 4518 C CA . PHE A 1 582 ? -25.094 -24.781 -16.828 1 97.75 582 PHE A CA 1
ATOM 4519 C C . PHE A 1 582 ? -24.922 -26.094 -17.594 1 97.75 582 PHE A C 1
ATOM 4521 O O . PHE A 1 582 ? -23.906 -26.766 -17.453 1 97.75 582 PHE A O 1
ATOM 4528 N N . ARG A 1 583 ? -25.844 -26.453 -18.469 1 97.5 583 ARG A N 1
ATOM 4529 C CA . ARG A 1 583 ? -25.734 -27.641 -19.312 1 97.5 583 ARG A CA 1
ATOM 4530 C C . ARG A 1 583 ? -24.531 -27.531 -20.25 1 97.5 583 ARG A C 1
ATOM 4532 O O . ARG A 1 583 ? -23.781 -28.5 -20.422 1 97.5 583 ARG A O 1
ATOM 4539 N N . GLN A 1 584 ? -24.422 -26.391 -20.781 1 97.06 584 GLN A N 1
ATOM 4540 C CA . GLN A 1 584 ? -23.281 -26.203 -21.672 1 97.06 584 GLN A CA 1
ATOM 4541 C C . GLN A 1 584 ? -21.969 -26.344 -20.922 1 97.06 584 GLN A C 1
ATOM 4543 O O . GLN A 1 584 ? -21.031 -26.984 -21.406 1 97.06 584 GLN A O 1
ATOM 4548 N N . VAL A 1 585 ? -21.875 -25.719 -19.766 1 97.88 585 VAL A N 1
ATOM 4549 C CA . VAL A 1 585 ? -20.656 -25.766 -18.969 1 97.88 585 VAL A CA 1
ATOM 4550 C C . VAL A 1 585 ? -20.312 -27.219 -18.625 1 97.88 585 VAL A C 1
ATOM 4552 O O . VAL A 1 585 ? -19.156 -27.609 -18.641 1 97.88 585 VAL A O 1
ATOM 4555 N N . LEU A 1 586 ? -21.312 -28.062 -18.391 1 97.5 586 LEU A N 1
ATOM 4556 C CA . LEU A 1 586 ? -21.141 -29.453 -17.984 1 97.5 586 LEU A CA 1
ATOM 4557 C C . LEU A 1 586 ? -21.016 -30.375 -19.188 1 97.5 586 LEU A C 1
ATOM 4559 O O . LEU A 1 586 ? -20.844 -31.578 -19.047 1 97.5 586 LEU A O 1
ATOM 4563 N N . GLY A 1 587 ? -21.109 -29.781 -20.406 1 96.44 587 GLY A N 1
ATOM 4564 C CA . GLY A 1 587 ? -21.016 -30.562 -21.625 1 96.44 587 GLY A CA 1
ATOM 4565 C C . GLY A 1 587 ? -22.219 -31.438 -21.875 1 96.44 587 GLY A C 1
ATOM 4566 O O . GLY A 1 587 ? -22.109 -32.531 -22.453 1 96.44 587 GLY A O 1
ATOM 4567 N N . LEU A 1 588 ? -23.312 -31.031 -21.438 1 94.81 588 LEU A N 1
ATOM 4568 C CA . LEU A 1 588 ? -24.531 -31.828 -21.562 1 94.81 588 LEU A CA 1
ATOM 4569 C C . LEU A 1 588 ? -25.391 -31.344 -22.734 1 94.81 588 LEU A C 1
ATOM 4571 O O . LEU A 1 588 ? -25.344 -30.156 -23.094 1 94.81 588 LEU A O 1
ATOM 4575 N N . MET B 1 1 ? -2.633 39.812 60.719 1 30.47 1 MET B N 1
ATOM 4576 C CA . MET B 1 1 ? -2.986 39.375 59.344 1 30.47 1 MET B CA 1
ATOM 4577 C C . MET B 1 1 ? -1.981 39.906 58.344 1 30.47 1 MET B C 1
ATOM 4579 O O . MET B 1 1 ? -1.923 41.125 58.094 1 30.47 1 MET B O 1
ATOM 4583 N N . SER B 1 2 ? -0.842 39.312 58.25 1 33.03 2 SER B N 1
ATOM 4584 C CA . SER B 1 2 ? 0.295 39.688 57.438 1 33.03 2 SER B CA 1
ATOM 4585 C C . SER B 1 2 ? -0.062 39.656 55.938 1 33.03 2 SER B C 1
ATOM 4587 O O . SER B 1 2 ? -0.609 38.656 55.469 1 33.03 2 SER B O 1
ATOM 4589 N N . THR B 1 3 ? -0.493 40.781 55.469 1 31.83 3 THR B N 1
ATOM 4590 C CA . THR B 1 3 ? -0.697 40.906 54.031 1 31.83 3 THR B CA 1
ATOM 4591 C C . THR B 1 3 ? 0.472 40.281 53.281 1 31.83 3 THR B C 1
ATOM 4593 O O . THR B 1 3 ? 1.612 40.719 53.406 1 31.83 3 THR B O 1
ATOM 4596 N N . LYS B 1 4 ? 0.327 38.969 53.125 1 47.84 4 LYS B N 1
ATOM 4597 C CA . LYS B 1 4 ? 1.317 38.375 52.219 1 47.84 4 LYS B CA 1
ATOM 4598 C C . LYS B 1 4 ? 1.551 39.281 51.031 1 47.84 4 LYS B C 1
ATOM 4600 O O . LYS B 1 4 ? 0.633 39.5 50.219 1 47.84 4 LYS B O 1
ATOM 4605 N N . GLN B 1 5 ? 2.363 40.344 50.969 1 35.59 5 GLN B N 1
ATOM 4606 C CA . GLN B 1 5 ? 2.752 41.156 49.812 1 35.59 5 GLN B CA 1
ATOM 4607 C C . GLN B 1 5 ? 2.891 40.312 48.562 1 35.59 5 GLN B C 1
ATOM 4609 O O . GLN B 1 5 ? 3.699 39.375 48.531 1 35.59 5 GLN B O 1
ATOM 4614 N N . VAL B 1 6 ? 1.962 40.219 47.781 1 49.53 6 VAL B N 1
ATOM 4615 C CA . VAL B 1 6 ? 1.99 39.562 46.469 1 49.53 6 VAL B CA 1
ATOM 4616 C C . VAL B 1 6 ? 3.115 40.156 45.625 1 49.53 6 VAL B C 1
ATOM 4618 O O . VAL B 1 6 ? 3.117 41.344 45.312 1 49.53 6 VAL B O 1
ATOM 4621 N N . SER B 1 7 ? 4.262 39.781 45.719 1 54.25 7 SER B N 1
ATOM 4622 C CA . SER B 1 7 ? 5.434 40.188 44.969 1 54.25 7 SER B CA 1
ATOM 4623 C C . SER B 1 7 ? 5.09 40.344 43.469 1 54.25 7 SER B C 1
ATOM 4625 O O . SER B 1 7 ? 4.484 39.438 42.875 1 54.25 7 SER B O 1
ATOM 4627 N N . VAL B 1 8 ? 5.008 41.656 42.969 1 58.72 8 VAL B N 1
ATOM 4628 C CA . VAL B 1 8 ? 4.801 41.969 41.562 1 58.72 8 VAL B CA 1
ATOM 4629 C C . VAL B 1 8 ? 5.84 41.25 40.719 1 58.72 8 VAL B C 1
ATOM 4631 O O . VAL B 1 8 ? 7.043 41.375 40.969 1 58.72 8 VAL B O 1
ATOM 4634 N N . PRO B 1 9 ? 5.277 40.375 39.781 1 70.25 9 PRO B N 1
ATOM 4635 C CA . PRO B 1 9 ? 6.27 39.75 38.906 1 70.25 9 PRO B CA 1
ATOM 4636 C C . PRO B 1 9 ? 7.18 40.75 38.219 1 70.25 9 PRO B C 1
ATOM 4638 O O . PRO B 1 9 ? 6.75 41.875 37.906 1 70.25 9 PRO B O 1
ATOM 4641 N N . ASP B 1 10 ? 8.414 40.531 38.125 1 83.75 10 ASP B N 1
ATOM 4642 C CA . ASP B 1 10 ? 9.398 41.406 37.469 1 83.75 10 ASP B CA 1
ATOM 4643 C C . ASP B 1 10 ? 9.117 41.531 35.969 1 83.75 10 ASP B C 1
ATOM 4645 O O . ASP B 1 10 ? 8.531 40.625 35.375 1 83.75 10 ASP B O 1
ATOM 4649 N N . ASP B 1 11 ? 9.344 42.688 35.469 1 93 11 ASP B N 1
ATOM 4650 C CA . ASP B 1 11 ? 9.297 42.906 34.031 1 93 11 ASP B CA 1
ATOM 4651 C C . ASP B 1 11 ? 10.211 41.906 33.312 1 93 11 ASP B C 1
ATOM 4653 O O . ASP B 1 11 ? 11.234 41.5 33.875 1 93 11 ASP B O 1
ATOM 4657 N N . ILE B 1 12 ? 9.75 41.438 32.219 1 96.69 12 ILE B N 1
ATOM 4658 C CA . ILE B 1 12 ? 10.477 40.406 31.469 1 96.69 12 ILE B CA 1
ATOM 4659 C C . ILE B 1 12 ? 11.047 41.031 30.203 1 96.69 12 ILE B C 1
ATOM 4661 O O . ILE B 1 12 ? 10.367 41.781 29.516 1 96.69 12 ILE B O 1
ATOM 4665 N N . GLU B 1 13 ? 12.289 40.875 29.984 1 97.31 13 GLU B N 1
ATOM 4666 C CA . GLU B 1 13 ? 12.922 41.156 28.703 1 97.31 13 GLU B CA 1
ATOM 4667 C C . GLU B 1 13 ? 13.273 39.906 27.938 1 97.31 13 GLU B C 1
ATOM 4669 O O . GLU B 1 13 ? 13.898 39 28.5 1 97.31 13 GLU B O 1
ATOM 4674 N N . THR B 1 14 ? 12.828 39.781 26.719 1 98 14 THR B N 1
ATOM 4675 C CA . THR B 1 14 ? 13.047 38.562 25.922 1 98 14 THR B CA 1
ATOM 4676 C C . THR B 1 14 ? 13.195 38.938 24.438 1 98 14 THR B C 1
ATOM 4678 O O . THR B 1 14 ? 13.055 40.094 24.062 1 98 14 THR B O 1
ATOM 4681 N N . ASP B 1 15 ? 13.625 38.031 23.625 1 98.25 15 ASP B N 1
ATOM 4682 C CA . ASP B 1 15 ? 13.711 38.281 22.188 1 98.25 15 ASP B CA 1
ATOM 4683 C C . ASP B 1 15 ? 12.352 38.094 21.516 1 98.25 15 ASP B C 1
ATOM 4685 O O . ASP B 1 15 ? 11.961 38.906 20.672 1 98.25 15 ASP B O 1
ATOM 4689 N N . ILE B 1 16 ? 11.688 37.031 21.906 1 98.69 16 ILE B N 1
ATOM 4690 C CA . ILE B 1 16 ? 10.398 36.719 21.297 1 98.69 16 ILE B CA 1
ATOM 4691 C C . ILE B 1 16 ? 9.344 36.531 22.391 1 98.69 16 ILE B C 1
ATOM 4693 O O . ILE B 1 16 ? 9.57 35.812 23.359 1 98.69 16 ILE B O 1
ATOM 4697 N N . PHE B 1 17 ? 8.195 37.219 22.281 1 98.75 17 PHE B N 1
ATOM 4698 C CA . PHE B 1 17 ? 7.043 37.062 23.172 1 98.75 17 PHE B CA 1
ATOM 4699 C C . PHE B 1 17 ? 5.918 36.312 22.484 1 98.75 17 PHE B C 1
ATOM 4701 O O . PHE B 1 17 ? 5.375 36.75 21.484 1 98.75 17 PHE B O 1
ATOM 4708 N N . VAL B 1 18 ? 5.633 35.094 22.969 1 98.88 18 VAL B N 1
ATOM 4709 C CA . VAL B 1 18 ? 4.566 34.281 22.391 1 98.88 18 VAL B CA 1
ATOM 4710 C C . VAL B 1 18 ? 3.33 34.344 23.281 1 98.88 18 VAL B C 1
ATOM 4712 O O . VAL B 1 18 ? 3.396 34 24.469 1 98.88 18 VAL B O 1
ATOM 4715 N N . VAL B 1 19 ? 2.205 34.75 22.719 1 98.75 19 VAL B N 1
ATOM 4716 C CA . VAL B 1 19 ? 0.952 34.844 23.469 1 98.75 19 VAL B CA 1
ATOM 4717 C C . VAL B 1 19 ? 0.044 33.688 23.078 1 98.75 19 VAL B C 1
ATOM 4719 O O . VAL B 1 19 ? -0.544 33.688 22 1 98.75 19 VAL B O 1
ATOM 4722 N N . GLY B 1 20 ? -0.195 32.812 23.969 1 98.19 20 GLY B N 1
ATOM 4723 C CA . GLY B 1 20 ? -0.917 31.578 23.734 1 98.19 20 GLY B CA 1
ATOM 4724 C C . GLY B 1 20 ? -0.026 30.344 23.812 1 98.19 20 GLY B C 1
ATOM 4725 O O . GLY B 1 20 ? 1.05 30.328 23.203 1 98.19 20 GLY B O 1
ATOM 4726 N N . ALA B 1 21 ? -0.459 29.344 24.578 1 97.81 21 ALA B N 1
ATOM 4727 C CA . ALA B 1 21 ? 0.326 28.125 24.719 1 97.81 21 ALA B CA 1
ATOM 4728 C C . ALA B 1 21 ? -0.516 26.891 24.406 1 97.81 21 ALA B C 1
ATOM 4730 O O . ALA B 1 21 ? -0.521 25.922 25.188 1 97.81 21 ALA B O 1
ATOM 4731 N N . GLY B 1 22 ? -1.286 26.938 23.328 1 96.56 22 GLY B N 1
ATOM 4732 C CA . GLY B 1 22 ? -1.857 25.75 22.719 1 96.56 22 GLY B CA 1
ATOM 4733 C C . GLY B 1 22 ? -0.904 25.047 21.766 1 96.56 22 GLY B C 1
ATOM 4734 O O . GLY B 1 22 ? 0.315 25.125 21.938 1 96.56 22 GLY B O 1
ATOM 4735 N N . VAL B 1 23 ? -1.442 24.359 20.797 1 96.69 23 VAL B N 1
ATOM 4736 C CA . VAL B 1 23 ? -0.624 23.609 19.844 1 96.69 23 VAL B CA 1
ATOM 4737 C C . VAL B 1 23 ? 0.35 24.562 19.156 1 96.69 23 VAL B C 1
ATOM 4739 O O . VAL B 1 23 ? 1.545 24.281 19.04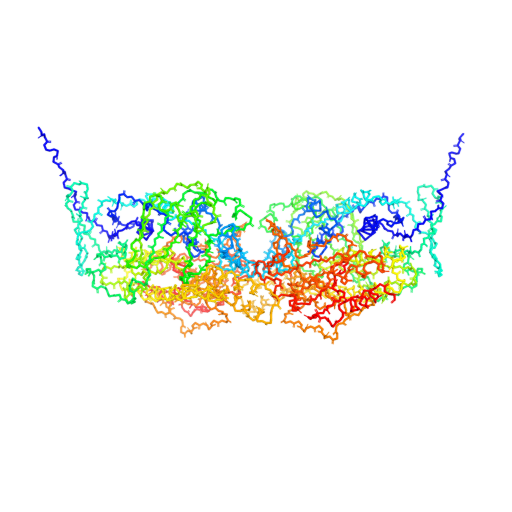7 1 96.69 23 VAL B O 1
ATOM 4742 N N . THR B 1 24 ? -0.129 25.703 18.719 1 97.56 24 THR B N 1
ATOM 4743 C CA . THR B 1 24 ? 0.684 26.688 18.016 1 97.56 24 THR B CA 1
ATOM 4744 C C . THR B 1 24 ? 1.804 27.219 18.906 1 97.56 24 THR B C 1
ATOM 4746 O O . THR B 1 24 ? 2.982 27.094 18.562 1 97.56 24 THR B O 1
ATOM 4749 N N . GLY B 1 25 ? 1.407 27.734 20.047 1 98.44 25 GLY B N 1
ATOM 4750 C CA . GLY B 1 25 ? 2.377 28.359 20.938 1 98.44 25 GLY B CA 1
ATOM 4751 C C . GLY B 1 25 ? 3.393 27.375 21.484 1 98.44 25 GLY B C 1
ATOM 4752 O O . GLY B 1 25 ? 4.574 27.703 21.625 1 98.44 25 GLY B O 1
ATOM 4753 N N . LEU B 1 26 ? 2.957 26.188 21.828 1 98.62 26 LEU B N 1
ATOM 4754 C CA . LEU B 1 26 ? 3.867 25.188 22.344 1 98.62 26 LEU B CA 1
ATOM 4755 C C . LEU B 1 26 ? 4.863 24.734 21.281 1 98.62 26 LEU B C 1
ATOM 4757 O O . LEU B 1 26 ? 6.02 24.438 21.594 1 98.62 26 LEU B O 1
ATOM 4761 N N . THR B 1 27 ? 4.414 24.641 20.031 1 98.62 27 THR B N 1
ATOM 4762 C CA . THR B 1 27 ? 5.332 24.312 18.938 1 98.62 27 THR B CA 1
ATOM 4763 C C . THR B 1 27 ? 6.387 25.406 18.781 1 98.62 27 THR B C 1
ATOM 4765 O O . THR B 1 27 ? 7.578 25.109 18.672 1 98.62 27 THR B O 1
ATOM 4768 N N . PHE B 1 28 ? 5.961 26.672 18.875 1 98.69 28 PHE B N 1
ATOM 4769 C CA . PHE B 1 28 ? 6.902 27.781 18.828 1 98.69 28 PHE B CA 1
ATOM 4770 C C . PHE B 1 28 ? 7.895 27.688 19.984 1 98.69 28 PHE B C 1
ATOM 4772 O O . PHE B 1 28 ? 9.109 27.812 19.781 1 98.69 28 PHE B O 1
ATOM 4779 N N . ALA B 1 29 ? 7.32 27.484 21.188 1 98.56 29 ALA B N 1
ATOM 4780 C CA . ALA B 1 29 ? 8.164 27.422 22.375 1 98.56 29 ALA B CA 1
ATOM 4781 C C . ALA B 1 29 ? 9.25 26.359 22.219 1 98.56 29 ALA B C 1
ATOM 4783 O O . ALA B 1 29 ? 10.422 26.625 22.531 1 98.56 29 ALA B O 1
ATOM 4784 N N . GLY B 1 30 ? 8.836 25.203 21.719 1 98.38 30 GLY B N 1
ATOM 4785 C CA . GLY B 1 30 ? 9.797 24.125 21.547 1 98.38 30 GLY B CA 1
ATOM 4786 C C . GLY B 1 30 ? 10.836 24.422 20.469 1 98.38 30 GLY B C 1
ATOM 4787 O O . GLY B 1 30 ? 12.031 24.219 20.688 1 98.38 30 GLY B O 1
ATOM 4788 N N . LEU B 1 31 ? 10.438 24.906 19.312 1 98.5 31 LEU B N 1
ATOM 4789 C CA . LEU B 1 31 ? 11.328 25.172 18.188 1 98.5 31 LEU B CA 1
ATOM 4790 C C . LEU B 1 31 ? 12.312 26.281 18.516 1 98.5 31 LEU B C 1
ATOM 4792 O O . LEU B 1 31 ? 13.508 26.156 18.234 1 98.5 31 LEU B O 1
ATOM 4796 N N . LEU B 1 32 ? 11.844 27.375 19.141 1 98.31 32 LEU B N 1
ATOM 4797 C CA . LEU B 1 32 ? 12.695 28.516 19.453 1 98.31 32 LEU B CA 1
ATOM 4798 C C . LEU B 1 32 ? 13.664 28.188 20.578 1 98.31 32 LEU B C 1
ATOM 4800 O O . LEU B 1 32 ? 14.828 28.609 20.547 1 98.31 32 LEU B O 1
ATOM 4804 N N . ALA B 1 33 ? 13.125 27.422 21.531 1 97.88 33 ALA B N 1
ATOM 4805 C CA . ALA B 1 33 ? 14.023 26.984 22.609 1 97.88 33 ALA B CA 1
ATOM 4806 C C . ALA B 1 33 ? 15.156 26.125 22.047 1 97.88 33 ALA B C 1
ATOM 4808 O O . ALA B 1 33 ? 16.312 26.297 22.422 1 97.88 33 ALA B O 1
ATOM 4809 N N . ALA B 1 34 ? 14.82 25.234 21.188 1 96.44 34 ALA B N 1
ATOM 4810 C CA . ALA B 1 34 ? 15.82 24.375 20.562 1 96.44 34 ALA B CA 1
ATOM 4811 C C . ALA B 1 34 ? 16.844 25.188 19.781 1 96.44 34 ALA B C 1
ATOM 4813 O O . ALA B 1 34 ? 18 24.797 19.672 1 96.44 34 ALA B O 1
ATOM 4814 N N . ALA B 1 35 ? 16.406 26.328 19.297 1 95.5 35 ALA B N 1
ATOM 4815 C CA . ALA B 1 35 ? 17.281 27.188 18.5 1 95.5 35 ALA B CA 1
ATOM 4816 C C . ALA B 1 35 ? 18.078 28.125 19.406 1 95.5 35 ALA B C 1
ATOM 4818 O O . ALA B 1 35 ? 18.891 28.922 18.938 1 95.5 35 ALA B O 1
ATOM 4819 N N . GLY B 1 36 ? 17.875 28.109 20.688 1 95.38 36 GLY B N 1
ATOM 4820 C CA . GLY B 1 36 ? 18.594 28.938 21.625 1 95.38 36 GLY B CA 1
ATOM 4821 C C . GLY B 1 36 ? 18.094 30.375 21.672 1 95.38 36 GLY B C 1
ATOM 4822 O O . GLY B 1 36 ? 18.828 31.281 22.062 1 95.38 36 GLY B O 1
ATOM 4823 N N . VAL B 1 37 ? 16.891 30.609 21.234 1 97.75 37 VAL B N 1
ATOM 4824 C CA . VAL B 1 37 ? 16.312 31.938 21.234 1 97.75 37 VAL B CA 1
ATOM 4825 C C . VAL B 1 37 ? 15.586 32.188 22.547 1 97.75 37 VAL B C 1
ATOM 4827 O O . VAL B 1 37 ? 14.766 31.375 22.984 1 97.75 37 VAL B O 1
ATOM 4830 N N . ARG B 1 38 ? 15.852 33.344 23.219 1 96.69 38 ARG B N 1
ATOM 4831 C CA . ARG B 1 38 ? 15.117 33.719 24.438 1 96.69 38 ARG B CA 1
ATOM 4832 C C . ARG B 1 38 ? 13.648 34 24.125 1 96.69 38 ARG B C 1
ATOM 4834 O O . ARG B 1 38 ? 13.328 34.938 23.422 1 96.69 38 ARG B O 1
ATOM 4841 N N . THR B 1 39 ? 12.859 33.094 24.609 1 98.19 39 THR B N 1
ATOM 4842 C CA . THR B 1 39 ? 11.43 33.188 24.328 1 98.19 39 THR B CA 1
ATOM 4843 C C . THR B 1 39 ? 10.609 33.094 25.609 1 98.19 39 THR B C 1
ATOM 4845 O O . THR B 1 39 ? 10.898 32.281 26.469 1 98.19 39 THR B O 1
ATOM 4848 N N . PHE B 1 40 ? 9.664 34.031 25.719 1 98.38 40 PHE B N 1
ATOM 4849 C CA . PHE B 1 40 ? 8.719 34.031 26.844 1 98.38 40 PHE B CA 1
ATOM 4850 C C . PHE B 1 40 ? 7.301 33.781 26.344 1 98.38 40 PHE B C 1
ATOM 4852 O O . PHE B 1 40 ? 6.781 34.531 25.516 1 98.38 40 PHE B O 1
ATOM 4859 N N . THR B 1 41 ? 6.703 32.656 26.812 1 98.75 41 THR B N 1
ATOM 4860 C CA . THR B 1 41 ? 5.379 32.219 26.359 1 98.75 41 THR B CA 1
ATOM 4861 C C . THR B 1 41 ? 4.375 32.312 27.516 1 98.75 41 THR B C 1
ATOM 4863 O O . THR B 1 41 ? 4.668 31.859 28.625 1 98.75 41 THR B O 1
ATOM 4866 N N . ILE B 1 42 ? 3.182 32.875 27.219 1 98.5 42 ILE B N 1
ATOM 4867 C CA . ILE B 1 42 ? 2.158 32.906 28.266 1 98.5 42 ILE B CA 1
ATOM 4868 C C . ILE B 1 42 ? 0.854 32.344 27.719 1 98.5 42 ILE B C 1
ATOM 4870 O O . ILE B 1 42 ? 0.657 32.25 26.5 1 98.5 42 ILE B O 1
ATOM 4874 N N . ALA B 1 43 ? 0.026 31.922 28.594 1 97.75 43 ALA B N 1
ATOM 4875 C CA . ALA B 1 43 ? -1.347 31.531 28.281 1 97.75 43 ALA B CA 1
ATOM 4876 C C . ALA B 1 43 ? -2.299 31.922 29.406 1 97.75 43 ALA B C 1
ATOM 4878 O O . ALA B 1 43 ? -1.948 31.828 30.578 1 97.75 43 ALA B O 1
ATOM 4879 N N . LYS B 1 44 ? -3.426 32.281 29.016 1 96.31 44 LYS B N 1
ATOM 4880 C CA . LYS B 1 44 ? -4.375 32.75 30.031 1 96.31 44 LYS B CA 1
ATOM 4881 C C . LYS B 1 44 ? -5.008 31.578 30.766 1 96.31 44 LYS B C 1
ATOM 4883 O O . LYS B 1 44 ? -5.484 31.719 31.891 1 96.31 44 LYS B O 1
ATOM 4888 N N . HIS B 1 45 ? -5.035 30.438 30.125 1 94.62 45 HIS B N 1
ATOM 4889 C CA . HIS B 1 45 ? -5.594 29.25 30.75 1 94.62 45 HIS B CA 1
ATOM 4890 C C . HIS B 1 45 ? -4.609 28.625 31.75 1 94.62 45 HIS B C 1
ATOM 4892 O O . HIS B 1 45 ? -3.406 28.906 31.672 1 94.62 45 HIS B O 1
ATOM 4898 N N . SER B 1 46 ? -5.09 27.75 32.625 1 94.56 46 SER B N 1
ATOM 4899 C CA . SER B 1 46 ? -4.289 27.25 33.719 1 94.56 46 SER B CA 1
ATOM 4900 C C . SER B 1 46 ? -3.402 26.078 33.281 1 94.56 46 SER B C 1
ATOM 4902 O O . SER B 1 46 ? -2.514 25.656 34.031 1 94.56 46 SER B O 1
ATOM 4904 N N . GLY B 1 47 ? -3.598 25.625 32.094 1 94.69 47 GLY B N 1
ATOM 4905 C CA . GLY B 1 47 ? -2.82 24.516 31.594 1 94.69 47 GLY B CA 1
ATOM 4906 C C . GLY B 1 47 ? -3.135 24.172 30.141 1 94.69 47 GLY B C 1
ATOM 4907 O O . GLY B 1 47 ? -3.672 25 29.422 1 94.69 47 GLY B O 1
ATOM 4908 N N . THR B 1 48 ? -2.674 22.969 29.781 1 94 48 THR B N 1
ATOM 4909 C CA . THR B 1 48 ? -2.908 22.516 28.422 1 94 48 THR B CA 1
ATOM 4910 C C . THR B 1 48 ? -4.398 22.281 28.172 1 94 48 THR B C 1
ATOM 4912 O O . THR B 1 48 ? -5.215 22.438 29.078 1 94 48 THR B O 1
ATOM 4915 N N . ALA B 1 49 ? -4.707 21.969 26.922 1 89.94 49 ALA B N 1
ATOM 4916 C CA . ALA B 1 49 ? -6.102 21.844 26.5 1 89.94 49 ALA B CA 1
ATOM 4917 C C . ALA B 1 49 ? -6.871 20.922 27.453 1 89.94 49 ALA B C 1
ATOM 4919 O O . ALA B 1 49 ? -6.426 19.812 27.734 1 89.94 49 ALA B O 1
ATOM 4920 N N . PRO B 1 50 ? -8.016 21.328 27.828 1 89.19 50 PRO B N 1
ATOM 4921 C CA . PRO B 1 50 ? -8.812 20.516 28.75 1 89.19 50 PRO B CA 1
ATOM 4922 C C . PRO B 1 50 ? -9.711 19.516 28.031 1 89.19 50 PRO B C 1
ATOM 4924 O O . PRO B 1 50 ? -10.391 18.719 28.672 1 89.19 50 PRO B O 1
ATOM 4927 N N . SER B 1 51 ? -9.789 19.609 26.766 1 90.38 51 SER B N 1
ATOM 4928 C CA . SER B 1 51 ? -10.664 18.75 25.984 1 90.38 51 SER B CA 1
ATOM 4929 C C . SER B 1 51 ? -10.023 18.406 24.641 1 90.38 51 SER B C 1
ATOM 4931 O O . SER B 1 51 ? -9.07 19.047 24.203 1 90.38 51 SER B O 1
ATOM 4933 N N . PRO B 1 52 ? -10.484 17.328 24.016 1 91.19 52 PRO B N 1
ATOM 4934 C CA . PRO B 1 52 ? -9.914 16.859 22.75 1 91.19 52 PRO B CA 1
ATOM 4935 C C . PRO B 1 52 ? -10.5 17.562 21.547 1 91.19 52 PRO B C 1
ATOM 4937 O O . PRO B 1 52 ? -11.094 16.938 20.672 1 91.19 52 PRO B O 1
ATOM 4940 N N . ARG B 1 53 ? -10.227 18.688 21.188 1 85.06 53 ARG B N 1
ATOM 4941 C CA . ARG B 1 53 ? -10.82 19.438 20.078 1 85.06 53 ARG B CA 1
ATOM 4942 C C . ARG B 1 53 ? -10.25 18.984 18.734 1 85.06 53 ARG B C 1
ATOM 4944 O O . ARG B 1 53 ? -10.969 18.406 17.922 1 85.06 53 ARG B O 1
ATOM 4951 N N . ALA B 1 54 ? -8.992 19.062 18.547 1 86.69 54 ALA B N 1
ATOM 4952 C CA . ALA B 1 54 ? -8.336 18.547 17.359 1 86.69 54 ALA B CA 1
ATOM 4953 C C . ALA B 1 54 ? -7.879 17.094 17.562 1 86.69 54 ALA B C 1
ATOM 4955 O O . ALA B 1 54 ? -7.664 16.672 18.703 1 86.69 54 ALA B O 1
ATOM 4956 N N . HIS B 1 55 ? -7.832 16.344 16.359 1 90.56 55 HIS B N 1
ATOM 4957 C CA . HIS B 1 55 ? -7.43 14.961 16.609 1 90.56 55 HIS B CA 1
ATOM 4958 C C . HIS B 1 55 ? -6.66 14.391 15.422 1 90.56 55 HIS B C 1
ATOM 4960 O O . HIS B 1 55 ? -5.828 13.492 15.586 1 90.56 55 HIS B O 1
ATOM 4966 N N . VAL B 1 56 ? -6.855 14.852 14.203 1 95.06 56 VAL B N 1
ATOM 4967 C CA . VAL B 1 56 ? -6.16 14.297 13.047 1 95.06 56 VAL B CA 1
ATOM 4968 C C . VAL B 1 56 ? -4.816 15.008 12.867 1 95.06 56 VAL B C 1
ATOM 4970 O O . VAL B 1 56 ? -4.766 16.234 12.703 1 95.06 56 VAL B O 1
ATOM 4973 N N . THR B 1 57 ? -3.764 14.32 12.969 1 96.88 57 THR B N 1
ATOM 4974 C CA . THR B 1 57 ? -2.414 14.789 12.68 1 96.88 57 THR B CA 1
ATOM 4975 C C . THR B 1 57 ? -1.878 14.156 11.398 1 96.88 57 THR B C 1
ATOM 4977 O O . THR B 1 57 ? -1.639 12.945 11.359 1 96.88 57 THR B O 1
ATOM 4980 N N . ASN B 1 58 ? -1.749 14.945 10.367 1 96.44 58 ASN B N 1
ATOM 4981 C CA . ASN B 1 58 ? -1.434 14.406 9.047 1 96.44 58 ASN B CA 1
ATOM 4982 C C . ASN B 1 58 ? 0.055 14.102 8.906 1 96.44 58 ASN B C 1
ATOM 4984 O O . ASN B 1 58 ? 0.818 14.258 9.859 1 96.44 58 ASN B O 1
ATOM 4988 N N . GLN B 1 59 ? 0.488 13.641 7.773 1 97.31 59 GLN B N 1
ATOM 4989 C CA . GLN B 1 59 ? 1.856 13.188 7.551 1 97.31 59 GLN B CA 1
ATOM 4990 C C . GLN B 1 59 ? 2.846 14.344 7.652 1 97.31 59 GLN B C 1
ATOM 4992 O O . GLN B 1 59 ? 3.926 14.195 8.227 1 97.31 59 GLN B O 1
ATOM 4997 N N . ARG B 1 60 ? 2.486 15.508 7.086 1 97.19 60 ARG B N 1
ATOM 4998 C CA . ARG B 1 60 ? 3.4 16.641 7.109 1 97.19 60 ARG B CA 1
ATOM 4999 C C . ARG B 1 60 ? 3.729 17.047 8.539 1 97.19 60 ARG B C 1
ATOM 5001 O O . ARG B 1 60 ? 4.887 17.312 8.867 1 97.19 60 ARG B O 1
ATOM 5008 N N . THR B 1 61 ? 2.73 17.094 9.352 1 97.62 61 THR B N 1
ATOM 5009 C CA . THR B 1 61 ? 2.941 17.453 10.75 1 97.62 61 THR B CA 1
ATOM 5010 C C . THR B 1 61 ? 3.76 16.375 11.461 1 97.62 61 THR B C 1
ATOM 5012 O O . THR B 1 61 ? 4.668 16.688 12.234 1 97.62 61 THR B O 1
ATOM 5015 N N . MET B 1 62 ? 3.486 15.148 11.18 1 98.25 62 MET B N 1
ATOM 5016 C CA . MET B 1 62 ? 4.27 14.07 11.773 1 98.25 62 MET B CA 1
ATOM 5017 C C . MET B 1 62 ? 5.727 14.148 11.336 1 98.25 62 MET B C 1
ATOM 5019 O O . MET B 1 62 ? 6.629 13.812 12.102 1 98.25 62 MET B O 1
ATOM 5023 N N . GLU B 1 63 ? 5.965 14.562 10.117 1 97.81 63 GLU B N 1
ATOM 5024 C CA . GLU B 1 63 ? 7.336 14.789 9.664 1 97.81 63 GLU B CA 1
ATOM 5025 C C . GLU B 1 63 ? 8.039 15.844 10.516 1 97.81 63 GLU B C 1
ATOM 5027 O O . GLU B 1 63 ? 9.227 15.711 10.812 1 97.81 63 GLU B O 1
ATOM 5032 N N . ILE B 1 64 ? 7.305 16.891 10.852 1 97.69 64 ILE B N 1
ATOM 5033 C CA . ILE B 1 64 ? 7.863 17.953 11.688 1 97.69 64 ILE B CA 1
ATOM 5034 C C . ILE B 1 64 ? 8.195 17.391 13.07 1 97.69 64 ILE B C 1
ATOM 5036 O O . ILE B 1 64 ? 9.281 17.625 13.594 1 97.69 64 ILE B O 1
ATOM 5040 N N . PHE B 1 65 ? 7.254 16.609 13.625 1 98.5 65 PHE B N 1
ATOM 5041 C CA . PHE B 1 65 ? 7.504 15.984 14.922 1 98.5 65 PHE B CA 1
ATOM 5042 C C . PHE B 1 65 ? 8.703 15.039 14.852 1 98.5 65 PHE B C 1
ATOM 5044 O O . PHE B 1 65 ? 9.492 14.961 15.797 1 98.5 65 PHE B O 1
ATOM 5051 N N . ARG B 1 66 ? 8.781 14.375 13.734 1 98.06 66 ARG B N 1
ATOM 5052 C CA . ARG B 1 66 ? 9.938 13.523 13.5 1 98.06 66 ARG B CA 1
ATOM 5053 C C . ARG B 1 66 ? 11.234 14.336 13.508 1 98.06 66 ARG B C 1
ATOM 5055 O O . ARG B 1 66 ? 12.195 13.961 14.18 1 98.06 66 ARG B O 1
ATOM 5062 N N . ALA B 1 67 ? 11.25 15.414 12.82 1 96.56 67 ALA B N 1
ATOM 5063 C CA . ALA B 1 67 ? 12.422 16.297 12.797 1 96.56 67 ALA B CA 1
ATOM 5064 C C . ALA B 1 67 ? 12.758 16.797 14.195 1 96.56 67 ALA B C 1
ATOM 5066 O O . ALA B 1 67 ? 13.93 16.891 14.562 1 96.56 67 ALA B O 1
ATOM 5067 N N . MET B 1 68 ? 11.75 17.078 15 1 97.19 68 MET B N 1
ATOM 5068 C CA . MET B 1 68 ? 11.922 17.609 16.359 1 97.19 68 MET B CA 1
ATOM 5069 C C . MET B 1 68 ? 12.391 16.5 17.297 1 97.19 68 MET B C 1
ATOM 5071 O O . MET B 1 68 ? 12.727 16.781 18.453 1 97.19 68 MET B O 1
ATOM 5075 N N . GLY B 1 69 ? 12.297 15.219 16.859 1 97.06 69 GLY B N 1
ATOM 5076 C CA . GLY B 1 69 ? 12.727 14.094 17.672 1 97.06 69 GLY B CA 1
ATOM 5077 C C . GLY B 1 69 ? 11.641 13.562 18.578 1 97.06 69 GLY B C 1
ATOM 5078 O O . GLY B 1 69 ? 11.922 12.867 19.562 1 97.06 69 GLY B O 1
ATOM 5079 N N . ILE B 1 70 ? 10.375 13.875 18.297 1 98.06 70 ILE B N 1
ATOM 5080 C CA . ILE B 1 70 ? 9.336 13.461 19.234 1 98.06 70 ILE B CA 1
ATOM 5081 C C . ILE B 1 70 ? 8.305 12.602 18.5 1 98.06 70 ILE B C 1
ATOM 5083 O O . ILE B 1 70 ? 7.215 12.359 19.031 1 98.06 70 ILE B O 1
ATOM 5087 N N . GLU B 1 71 ? 8.547 12.133 17.266 1 98.25 71 GLU B N 1
ATOM 5088 C CA . GLU B 1 71 ? 7.617 11.297 16.516 1 98.25 71 GLU B CA 1
ATOM 5089 C C . GLU B 1 71 ? 7.125 10.125 17.359 1 98.25 71 GLU B C 1
ATOM 5091 O O . GLU B 1 71 ? 5.918 9.898 17.453 1 98.25 71 GLU B O 1
ATOM 5096 N N . GLU B 1 72 ? 8.055 9.406 17.984 1 98.31 72 GLU B N 1
ATOM 5097 C CA . GLU B 1 72 ? 7.707 8.203 18.734 1 98.31 72 GLU B CA 1
ATOM 5098 C C . GLU B 1 72 ? 6.852 8.539 19.953 1 98.31 72 GLU B C 1
ATOM 5100 O O . GLU B 1 72 ? 5.914 7.805 20.281 1 98.31 72 GLU B O 1
ATOM 5105 N N . ARG B 1 73 ? 7.156 9.609 20.641 1 98.31 73 ARG B N 1
ATOM 5106 C CA . ARG B 1 73 ? 6.363 10.031 21.781 1 98.31 73 ARG B CA 1
ATOM 5107 C C . ARG B 1 73 ? 4.93 10.359 21.375 1 98.31 73 ARG B C 1
ATOM 5109 O O . ARG B 1 73 ? 3.982 10.023 22.078 1 98.31 73 ARG B O 1
ATOM 5116 N N . VAL B 1 74 ? 4.812 11.023 20.234 1 98.44 74 VAL B N 1
ATOM 5117 C CA . VAL B 1 74 ? 3.48 11.352 19.734 1 98.44 74 VAL B CA 1
ATOM 5118 C C . VAL B 1 74 ? 2.738 10.07 19.359 1 98.44 74 VAL B C 1
ATOM 5120 O O . VAL B 1 74 ? 1.568 9.898 19.719 1 98.44 74 VAL B O 1
ATOM 5123 N N . ARG B 1 75 ? 3.395 9.133 18.688 1 98.12 75 ARG B N 1
ATOM 5124 C CA . ARG B 1 75 ? 2.789 7.867 18.297 1 98.12 75 ARG B CA 1
ATOM 5125 C C . ARG B 1 75 ? 2.322 7.074 19.5 1 98.12 75 ARG B C 1
ATOM 5127 O O . ARG B 1 75 ? 1.262 6.445 19.469 1 98.12 75 ARG B O 1
ATOM 5134 N N . GLU B 1 76 ? 3.035 7.133 20.531 1 97.44 76 GLU B N 1
ATOM 5135 C CA . GLU B 1 76 ? 2.754 6.355 21.734 1 97.44 76 GLU B CA 1
ATOM 5136 C C . GLU B 1 76 ? 1.431 6.773 22.375 1 97.44 76 GLU B C 1
ATOM 5138 O O . GLU B 1 76 ? 0.745 5.957 22.984 1 97.44 76 GLU B O 1
ATOM 5143 N N . VAL B 1 77 ? 1.088 8.008 22.188 1 96.31 77 VAL B N 1
ATOM 5144 C CA . VAL B 1 77 ? -0.107 8.5 22.875 1 96.31 77 VAL B CA 1
ATOM 5145 C C . VAL B 1 77 ? -1.238 8.672 21.859 1 96.31 77 VAL B C 1
ATOM 5147 O O . VAL B 1 77 ? -2.26 9.297 22.156 1 96.31 77 VAL B O 1
ATOM 5150 N N . SER B 1 78 ? -1.027 8.203 20.656 1 97.75 78 SER B N 1
ATOM 5151 C CA . SER B 1 78 ? -1.986 8.391 19.578 1 97.75 78 SER B CA 1
ATOM 5152 C C . SER B 1 78 ? -2.439 7.051 19 1 97.75 78 SER B C 1
ATOM 5154 O O . SER B 1 78 ? -1.907 6 19.375 1 97.75 78 SER B O 1
ATOM 5156 N N . THR B 1 79 ? -3.457 7.051 18.25 1 97.88 79 THR B N 1
ATOM 5157 C CA . THR B 1 79 ? -3.883 5.898 17.469 1 97.88 79 THR B CA 1
ATOM 5158 C C . THR B 1 79 ? -3.482 6.066 16 1 97.88 79 THR B C 1
ATOM 5160 O O . THR B 1 79 ? -3.807 7.078 15.375 1 97.88 79 THR B O 1
ATOM 5163 N N . PRO B 1 80 ? -2.717 5.059 15.477 1 97.38 80 PRO B N 1
ATOM 5164 C CA . PRO B 1 80 ? -2.443 5.156 14.039 1 97.38 80 PRO B CA 1
ATOM 5165 C C . PRO B 1 80 ? -3.715 5.219 13.195 1 97.38 80 PRO B C 1
ATOM 5167 O O . PRO B 1 80 ? -4.582 4.348 13.312 1 97.38 80 PRO B O 1
ATOM 5170 N N . LEU B 1 81 ? -3.852 6.203 12.406 1 97 81 LEU B N 1
ATOM 5171 C CA . LEU B 1 81 ? -5.105 6.465 11.711 1 97 81 LEU B CA 1
ATOM 5172 C C . LEU B 1 81 ? -5.383 5.387 10.664 1 97 81 LEU B C 1
ATOM 5174 O O . LEU B 1 81 ? -6.539 5.051 10.406 1 97 81 LEU B O 1
ATOM 5178 N N . PRO B 1 82 ? -4.32 4.77 10.062 1 94.06 82 PRO B N 1
ATOM 5179 C CA . PRO B 1 82 ? -4.641 3.676 9.141 1 94.06 82 PRO B CA 1
ATOM 5180 C C . PRO B 1 82 ? -5.359 2.518 9.828 1 94.06 82 PRO B C 1
ATOM 5182 O O . PRO B 1 82 ? -6.062 1.746 9.172 1 94.06 82 PRO B O 1
ATOM 5185 N N . GLU B 1 83 ? -5.309 2.385 11.141 1 95.69 83 GLU B N 1
ATOM 5186 C CA . GLU B 1 83 ? -6.039 1.374 11.891 1 95.69 83 GLU B CA 1
ATOM 5187 C C . GLU B 1 83 ? -7.516 1.743 12.023 1 95.69 83 GLU B C 1
ATOM 5189 O O . GLU B 1 83 ? -8.344 0.894 12.352 1 95.69 83 GLU B O 1
ATOM 5194 N N . LEU B 1 84 ? -7.809 3.016 11.898 1 97.12 84 LEU B N 1
ATOM 5195 C CA . LEU B 1 84 ? -9.164 3.555 11.859 1 97.12 84 LEU B CA 1
ATOM 5196 C C . LEU B 1 84 ? -9.531 3.996 10.453 1 97.12 84 LEU B C 1
ATOM 5198 O O . LEU B 1 84 ? -10.102 5.074 10.266 1 97.12 84 LEU B O 1
ATOM 5202 N N . GLY B 1 85 ? -9.18 3.342 9.539 1 95.19 85 GLY B N 1
ATOM 5203 C CA . GLY B 1 85 ? -9.023 3.711 8.141 1 95.19 85 GLY B CA 1
ATOM 5204 C C . GLY B 1 85 ? -10.336 3.803 7.391 1 95.19 85 GLY B C 1
ATOM 5205 O O . GLY B 1 85 ? -10.352 3.787 6.16 1 95.19 85 GLY B O 1
ATOM 5206 N N . ASN B 1 86 ? -11.5 3.918 8.117 1 97 86 ASN B N 1
ATOM 5207 C CA . ASN B 1 86 ? -12.797 4.027 7.465 1 97 86 ASN B CA 1
ATOM 5208 C C . ASN B 1 86 ? -13.539 5.293 7.895 1 97 86 ASN B C 1
ATOM 5210 O O . ASN B 1 86 ? -13.219 5.879 8.93 1 97 86 ASN B O 1
ATOM 5214 N N . GLY B 1 87 ? -14.344 5.77 7.008 1 96.69 87 GLY B N 1
ATOM 5215 C CA . GLY B 1 87 ? -15.492 6.598 7.344 1 96.69 87 GLY B CA 1
ATOM 5216 C C . GLY B 1 87 ? -16.812 5.855 7.223 1 96.69 87 GLY B C 1
ATOM 5217 O O . GLY B 1 87 ? -17.078 5.23 6.199 1 96.69 87 GLY B O 1
ATOM 5218 N N . VAL B 1 88 ? -17.547 5.883 8.328 1 97.5 88 VAL B N 1
ATOM 5219 C CA . VAL B 1 88 ? -18.781 5.105 8.344 1 97.5 88 VAL B CA 1
ATOM 5220 C C . VAL B 1 88 ? -19.984 6.043 8.398 1 97.5 88 VAL B C 1
ATOM 5222 O O . VAL B 1 88 ? -20.016 6.98 9.203 1 97.5 88 VAL B O 1
ATOM 5225 N N . ILE B 1 89 ? -20.922 5.863 7.551 1 96.25 89 ILE B N 1
ATOM 5226 C CA . ILE B 1 89 ? -22.203 6.559 7.566 1 96.25 89 ILE B CA 1
ATOM 5227 C C . ILE B 1 89 ? -23.328 5.566 7.871 1 96.25 89 ILE B C 1
ATOM 5229 O O . ILE B 1 89 ? -23.469 4.555 7.18 1 96.25 89 ILE B O 1
ATOM 5233 N N . CYS B 1 90 ? -24.047 5.781 8.867 1 96.75 90 CYS B N 1
ATOM 5234 C CA . CYS B 1 90 ? -25.109 4.871 9.281 1 96.75 90 CYS B CA 1
ATOM 5235 C C . CYS B 1 90 ? -26.281 5.637 9.898 1 96.75 90 CYS B C 1
ATOM 5237 O O . CYS B 1 90 ? -26.141 6.82 10.219 1 96.75 90 CYS B O 1
ATOM 5239 N N . THR B 1 91 ? -27.453 5.047 9.984 1 95.56 91 THR B N 1
ATOM 5240 C CA . THR B 1 91 ? -28.578 5.684 10.641 1 95.56 91 THR B CA 1
ATOM 5241 C C . THR B 1 91 ? -28.391 5.719 12.156 1 95.56 91 THR B C 1
ATOM 5243 O O . THR B 1 91 ? -28.906 6.613 12.828 1 95.56 91 THR B O 1
ATOM 5246 N N . SER B 1 92 ? -27.75 4.859 12.703 1 96.44 92 SER B N 1
ATOM 5247 C CA . SER B 1 92 ? -27.219 4.719 14.055 1 96.44 92 SER B CA 1
ATOM 5248 C C . SER B 1 92 ? -26.172 3.619 14.125 1 96.44 92 SER B C 1
ATOM 5250 O O . SER B 1 92 ? -25.922 2.922 13.141 1 96.44 92 SER B O 1
ATOM 5252 N N . LEU B 1 93 ? -25.453 3.438 15.258 1 97.88 93 LEU B N 1
ATOM 5253 C CA . LEU B 1 93 ? -24.453 2.383 15.367 1 97.88 93 LEU B CA 1
ATOM 5254 C C . LEU B 1 93 ? -25.109 1.006 15.289 1 97.88 93 LEU B C 1
ATOM 5256 O O . LEU B 1 93 ? -24.469 0.037 14.867 1 97.88 93 LEU B O 1
ATOM 5260 N N . THR B 1 94 ? -26.391 0.931 15.664 1 97.38 94 THR B N 1
ATOM 5261 C CA . THR B 1 94 ? -27.109 -0.34 15.641 1 97.38 94 THR B CA 1
ATOM 5262 C C . THR B 1 94 ? -28.047 -0.411 14.43 1 97.38 94 THR B C 1
ATOM 5264 O O . THR B 1 94 ? -28.719 -1.42 14.219 1 97.38 94 THR B O 1
ATOM 5267 N N . GLY B 1 95 ? -28.109 0.703 13.703 1 95.69 95 GLY B N 1
ATOM 5268 C CA . GLY B 1 95 ? -29 0.763 12.555 1 95.69 95 GLY B CA 1
ATOM 5269 C C . GLY B 1 95 ? -28.312 0.397 11.25 1 95.69 95 GLY B C 1
ATOM 5270 O O . GLY B 1 95 ? -27.344 -0.367 11.242 1 95.69 95 GLY B O 1
ATOM 5271 N N . LEU B 1 96 ? -28.859 0.958 10.18 1 95.25 96 LEU B N 1
ATOM 5272 C CA . LEU B 1 96 ? -28.391 0.637 8.836 1 95.25 96 LEU B CA 1
ATOM 5273 C C . LEU B 1 96 ? -27.094 1.376 8.523 1 95.25 96 LEU B C 1
ATOM 5275 O O . LEU B 1 96 ? -27.031 2.6 8.664 1 95.25 96 LEU B O 1
ATOM 5279 N N . GLU B 1 97 ? -26.031 0.636 8.188 1 96.5 97 GLU B N 1
ATOM 5280 C CA . GLU B 1 97 ? -24.875 1.279 7.578 1 96.5 97 GLU B CA 1
ATOM 5281 C C . GLU B 1 97 ? -25.141 1.638 6.121 1 96.5 97 GLU B C 1
ATOM 5283 O O . GLU B 1 97 ? -25.281 0.752 5.273 1 96.5 97 GLU B O 1
ATOM 5288 N N . VAL B 1 98 ? -25.156 2.9 5.809 1 94.94 98 VAL B N 1
ATOM 5289 C CA . VAL B 1 98 ? -25.562 3.371 4.492 1 94.94 98 VAL B CA 1
ATOM 5290 C C . VAL B 1 98 ? -24.375 3.383 3.541 1 94.94 98 VAL B C 1
ATOM 5292 O O . VAL B 1 98 ? -24.516 3.102 2.35 1 94.94 98 VAL B O 1
ATOM 5295 N N . ALA B 1 99 ? -23.281 3.713 4.035 1 95 99 ALA B N 1
ATOM 5296 C CA . ALA B 1 99 ? -22.078 3.758 3.209 1 95 99 ALA B CA 1
ATOM 5297 C C . ALA B 1 99 ? -20.812 3.703 4.07 1 95 99 ALA B C 1
ATOM 5299 O O . ALA B 1 99 ? -20.859 3.984 5.27 1 95 99 ALA B O 1
ATOM 5300 N N . ARG B 1 100 ? -19.766 3.291 3.553 1 96.88 100 ARG B N 1
ATOM 5301 C CA . ARG B 1 100 ? -18.422 3.291 4.117 1 96.88 100 ARG B CA 1
ATOM 5302 C C . ARG B 1 100 ? -17.391 3.699 3.07 1 96.88 100 ARG B C 1
ATOM 5304 O O . ARG B 1 100 ? -17.547 3.41 1.884 1 96.88 100 ARG B O 1
ATOM 5311 N N . TYR B 1 101 ? -16.422 4.426 3.436 1 96.31 101 TYR B N 1
ATOM 5312 C CA . TYR B 1 101 ? -15.352 4.809 2.531 1 96.31 101 TYR B CA 1
ATOM 5313 C C . TYR B 1 101 ? -14.008 4.793 3.252 1 96.31 101 TYR B C 1
ATOM 5315 O O . TYR B 1 101 ? -13.953 4.895 4.48 1 96.31 101 TYR B O 1
ATOM 5323 N N . SER B 1 102 ? -12.906 4.57 2.498 1 96.06 102 SER B N 1
ATOM 5324 C CA . SER B 1 102 ? -11.57 4.508 3.084 1 96.06 102 SER B CA 1
ATOM 5325 C C . SER B 1 102 ? -11.031 5.902 3.391 1 96.06 102 SER B C 1
ATOM 5327 O O . SER B 1 102 ? -11.25 6.84 2.619 1 96.06 102 SER B O 1
ATOM 5329 N N . CYS B 1 103 ? -10.367 5.953 4.504 1 96 103 CYS B N 1
ATOM 5330 C CA . CYS B 1 103 ? -9.82 7.223 4.961 1 96 103 CYS B CA 1
ATOM 5331 C C . CYS B 1 103 ? -8.336 7.09 5.285 1 96 103 CYS B C 1
ATOM 5333 O O . CYS B 1 103 ? -7.84 5.98 5.504 1 96 103 CYS B O 1
ATOM 5335 N N . TYR B 1 104 ? -7.617 8.227 5.211 1 96.06 104 TYR B N 1
ATOM 5336 C CA . TYR B 1 104 ? -6.301 8.445 5.797 1 96.06 104 TYR B CA 1
ATOM 5337 C C . TYR B 1 104 ? -5.27 7.504 5.191 1 96.06 104 TYR B C 1
ATOM 5339 O O . TYR B 1 104 ? -4.391 7.004 5.895 1 96.06 104 TYR B O 1
ATOM 5347 N N . GLY B 1 105 ? -5.473 7.133 3.973 1 95.19 105 GLY B N 1
ATOM 5348 C CA . GLY B 1 105 ? -4.496 6.34 3.24 1 95.19 105 GLY B CA 1
ATOM 5349 C C . GLY B 1 105 ? -4.605 4.855 3.516 1 95.19 105 GLY B C 1
ATOM 5350 O O . GLY B 1 105 ? -3.701 4.086 3.178 1 95.19 105 GLY B O 1
ATOM 5351 N N . ALA B 1 106 ? -5.637 4.43 4.129 1 95.31 106 ALA B N 1
ATOM 5352 C CA . ALA B 1 106 ? -5.754 3.035 4.539 1 95.31 106 ALA B CA 1
ATOM 5353 C C . ALA B 1 106 ? -6.406 2.195 3.447 1 95.31 106 ALA B C 1
ATOM 5355 O O . ALA B 1 106 ? -6.301 0.966 3.453 1 95.31 106 ALA B O 1
ATOM 5356 N N . GLY B 1 107 ? -7.141 2.828 2.564 1 94.62 107 GLY B N 1
ATOM 5357 C CA . GLY B 1 107 ? -7.828 2.098 1.511 1 94.62 107 GLY B CA 1
ATOM 5358 C C . GLY B 1 107 ? -6.883 1.534 0.464 1 94.62 107 GLY B C 1
ATOM 5359 O O . GLY B 1 107 ? -5.816 2.102 0.211 1 94.62 107 GLY B O 1
ATOM 5360 N N . THR B 1 108 ? -7.305 0.533 -0.171 1 93.81 108 THR B N 1
ATOM 5361 C CA . THR B 1 108 ? -6.52 -0.149 -1.193 1 93.81 108 THR B CA 1
ATOM 5362 C C . THR B 1 108 ? -6.066 0.831 -2.271 1 93.81 108 THR B C 1
ATOM 5364 O O . THR B 1 108 ? -4.93 0.764 -2.742 1 93.81 108 THR B O 1
ATOM 5367 N N . ARG B 1 109 ? -6.82 1.758 -2.617 1 93.12 109 ARG B N 1
ATOM 5368 C CA . ARG B 1 109 ? -6.535 2.652 -3.734 1 93.12 109 ARG B CA 1
ATOM 5369 C C . ARG B 1 109 ? -5.551 3.742 -3.328 1 93.12 109 ARG B C 1
ATOM 5371 O O . ARG B 1 109 ? -5.012 4.449 -4.18 1 93.12 109 ARG B O 1
ATOM 5378 N N . GLN B 1 110 ? -5.305 3.846 -2.035 1 95.62 110 GLN B N 1
ATOM 5379 C CA . GLN B 1 110 ? -4.512 4.977 -1.562 1 95.62 110 GLN B CA 1
ATOM 5380 C C . GLN B 1 110 ? -3.119 4.527 -1.124 1 95.62 110 GLN B C 1
ATOM 5382 O O . GLN B 1 110 ? -2.24 5.355 -0.886 1 95.62 110 GLN B O 1
ATOM 5387 N N . LEU B 1 111 ? -2.82 3.32 -1.061 1 97.19 111 LEU B N 1
ATOM 5388 C CA . LEU B 1 111 ? -1.625 2.795 -0.409 1 97.19 111 LEU B CA 1
ATOM 5389 C C . LEU B 1 111 ? -0.364 3.359 -1.054 1 97.19 111 LEU B C 1
ATOM 5391 O O . LEU B 1 111 ? 0.539 3.828 -0.356 1 97.19 111 LEU B O 1
ATOM 5395 N N . THR B 1 112 ? -0.287 3.369 -2.334 1 97.56 112 THR B N 1
ATOM 5396 C CA . THR B 1 112 ? 0.9 3.824 -3.049 1 97.56 112 THR B CA 1
ATOM 5397 C C . THR B 1 112 ? 1.114 5.32 -2.848 1 97.56 112 THR B C 1
ATOM 5399 O O . THR B 1 112 ? 2.225 5.758 -2.537 1 97.56 112 THR B O 1
ATOM 5402 N N . ASP B 1 113 ? 0.086 6.078 -2.977 1 97.25 113 ASP B N 1
ATOM 5403 C CA . ASP B 1 113 ? 0.198 7.531 -2.924 1 97.25 113 ASP B CA 1
ATOM 5404 C C . ASP B 1 113 ? 0.676 7.996 -1.549 1 97.25 113 ASP B C 1
ATOM 5406 O O . ASP B 1 113 ? 1.566 8.844 -1.447 1 97.25 113 ASP B O 1
ATOM 5410 N N . PHE B 1 114 ? 0.132 7.449 -0.527 1 97.44 114 PHE B N 1
ATOM 5411 C CA . PHE B 1 114 ? 0.507 7.863 0.819 1 97.44 114 PHE B CA 1
ATOM 5412 C C . PHE B 1 114 ? 1.911 7.379 1.163 1 97.44 114 PHE B C 1
ATOM 5414 O O . PHE B 1 114 ? 2.686 8.102 1.794 1 97.44 114 PHE B O 1
ATOM 5421 N N . ALA B 1 115 ? 2.252 6.203 0.7 1 97.19 115 ALA B N 1
ATOM 5422 C CA . ALA B 1 115 ? 3.584 5.668 0.969 1 97.19 115 ALA B CA 1
ATOM 5423 C C . ALA B 1 115 ? 4.656 6.461 0.223 1 97.19 115 ALA B C 1
ATOM 5425 O O . ALA B 1 115 ? 5.77 6.633 0.722 1 97.19 115 ALA B O 1
ATOM 5426 N N . ALA B 1 116 ? 4.348 6.914 -0.949 1 97.06 116 ALA B N 1
ATOM 5427 C CA . ALA B 1 116 ? 5.309 7.641 -1.774 1 97.06 116 ALA B CA 1
ATOM 5428 C C . ALA B 1 116 ? 5.473 9.078 -1.286 1 97.06 116 ALA B C 1
ATOM 5430 O O . ALA B 1 116 ? 6.48 9.727 -1.579 1 97.06 116 ALA B O 1
ATOM 5431 N N . ALA B 1 117 ? 4.52 9.492 -0.513 1 97.25 117 ALA B N 1
ATOM 5432 C CA . ALA B 1 117 ? 4.484 10.906 -0.149 1 97.25 117 ALA B CA 1
ATOM 5433 C C . ALA B 1 117 ? 5.332 11.172 1.091 1 97.25 117 ALA B C 1
ATOM 5435 O O . ALA B 1 117 ? 5.875 12.266 1.252 1 97.25 117 ALA B O 1
ATOM 5436 N N . SER B 1 118 ? 5.465 10.195 2.006 1 97.75 118 SER B N 1
ATOM 5437 C CA . SER B 1 118 ? 6.082 10.453 3.305 1 97.75 118 SER B CA 1
ATOM 5438 C C . SER B 1 118 ? 6.527 9.156 3.969 1 97.75 118 SER B C 1
ATOM 5440 O O . SER B 1 118 ? 5.941 8.094 3.729 1 97.75 118 SER B O 1
ATOM 5442 N N . PRO B 1 119 ? 7.594 9.211 4.77 1 96.94 119 PRO B N 1
ATOM 5443 C CA . PRO B 1 119 ? 8.023 8.016 5.504 1 96.94 119 PRO B CA 1
ATOM 5444 C C . PRO B 1 119 ? 7.191 7.758 6.758 1 96.94 119 PRO B C 1
ATOM 5446 O O . PRO B 1 119 ? 7.414 6.77 7.461 1 96.94 119 PRO B O 1
ATOM 5449 N N . VAL B 1 120 ? 6.184 8.617 7.07 1 97.12 120 VAL B N 1
ATOM 5450 C CA . VAL B 1 120 ? 5.465 8.492 8.336 1 97.12 120 VAL B CA 1
ATOM 5451 C C . VAL B 1 120 ? 3.967 8.383 8.07 1 97.12 120 VAL B C 1
ATOM 5453 O O . VAL B 1 120 ? 3.48 8.805 7.02 1 97.12 120 VAL B O 1
ATOM 5456 N N . GLU B 1 121 ? 3.27 7.809 8.992 1 96 121 GLU B N 1
ATOM 5457 C CA . GLU B 1 121 ? 1.82 7.66 8.906 1 96 121 GLU B CA 1
ATOM 5458 C C . GLU B 1 121 ? 1.104 8.766 9.672 1 96 121 GLU B C 1
ATOM 5460 O O . GLU B 1 121 ? 1.717 9.469 10.484 1 96 121 GLU B O 1
ATOM 5465 N N . MET B 1 122 ? -0.15 8.93 9.375 1 96.88 122 MET B N 1
ATOM 5466 C CA . MET B 1 122 ? -1.004 9.852 10.125 1 96.88 122 MET B CA 1
ATOM 5467 C C . MET B 1 122 ? -1.432 9.227 11.445 1 96.88 122 MET B C 1
ATOM 5469 O O . MET B 1 122 ? -1.497 8 11.57 1 96.88 122 MET B O 1
ATOM 5473 N N . VAL B 1 123 ? -1.743 10.078 12.406 1 97.62 123 VAL B N 1
ATOM 5474 C CA . VAL B 1 123 ? -2.199 9.57 13.695 1 97.62 123 VAL B CA 1
ATOM 5475 C C . VAL B 1 123 ? -3.395 10.383 14.188 1 97.62 123 VAL B C 1
ATOM 5477 O O . VAL B 1 123 ? -3.592 11.523 13.75 1 97.62 123 VAL B O 1
ATOM 5480 N N . ASN B 1 124 ? -4.188 9.734 14.883 1 97.25 124 ASN B N 1
ATOM 5481 C CA . ASN B 1 124 ? -5.215 10.398 15.68 1 97.25 124 ASN B CA 1
ATOM 5482 C C . ASN B 1 124 ? -4.688 10.797 17.062 1 97.25 124 ASN B C 1
ATOM 5484 O O . ASN B 1 124 ? -4.59 9.953 17.953 1 97.25 124 ASN B O 1
ATOM 5488 N N . SER B 1 125 ? -4.441 12.086 17.188 1 95.81 125 SER B N 1
ATOM 5489 C CA . SER B 1 125 ? -3.873 12.609 18.438 1 95.81 125 SER B CA 1
ATOM 5490 C C . SER B 1 125 ? -4.781 13.656 19.062 1 95.81 125 SER B C 1
ATOM 5492 O O . SER B 1 125 ? -4.656 14.852 18.766 1 95.81 125 SER B O 1
ATOM 5494 N N . PRO B 1 126 ? -5.566 13.211 20 1 95.69 126 PRO B N 1
ATOM 5495 C CA . PRO B 1 126 ? -6.395 14.234 20.641 1 95.69 126 PRO B CA 1
ATOM 5496 C C . PRO B 1 126 ? -5.574 15.383 21.219 1 95.69 126 PRO B C 1
ATOM 5498 O O . PRO B 1 126 ? -4.512 15.156 21.812 1 95.69 126 PRO B O 1
ATOM 5501 N N . GLN B 1 127 ? -6.094 16.531 21.078 1 94.94 127 GLN B N 1
ATOM 5502 C CA . GLN B 1 127 ? -5.344 17.734 21.375 1 94.94 127 GLN B CA 1
ATOM 5503 C C . GLN B 1 127 ? -4.867 17.766 22.812 1 94.94 127 GLN B C 1
ATOM 5505 O O . GLN B 1 127 ? -3.742 18.172 23.109 1 94.94 127 GLN B O 1
ATOM 5510 N N . HIS B 1 128 ? -5.73 17.328 23.797 1 95.38 128 HIS B N 1
ATOM 5511 C CA . HIS B 1 128 ? -5.383 17.375 25.203 1 95.38 128 HIS B CA 1
ATOM 5512 C C . HIS B 1 128 ? -4.211 16.453 25.516 1 95.38 128 HIS B C 1
ATOM 5514 O O . HIS B 1 128 ? -3.492 16.672 26.5 1 95.38 128 HIS B O 1
ATOM 5520 N N . VAL B 1 129 ? -4.035 15.492 24.672 1 96.25 129 VAL B N 1
ATOM 5521 C CA . VAL B 1 129 ? -2.914 14.57 24.828 1 96.25 129 VAL B CA 1
ATOM 5522 C C . VAL B 1 129 ? -1.692 15.109 24.078 1 96.25 129 VAL B C 1
ATOM 5524 O O . VAL B 1 129 ? -0.579 15.094 24.609 1 96.25 129 VAL B O 1
ATOM 5527 N N . LEU B 1 130 ? -1.869 15.562 22.922 1 97.12 130 LEU B N 1
ATOM 5528 C CA . LEU B 1 130 ? -0.792 16.062 22.078 1 97.12 130 LEU B CA 1
ATOM 5529 C C . LEU B 1 130 ? -0.095 17.25 22.734 1 97.12 130 LEU B C 1
ATOM 5531 O O . LEU B 1 130 ? 1.136 17.328 22.719 1 97.12 130 LEU B O 1
ATOM 5535 N N . GLU B 1 131 ? -0.89 18.203 23.281 1 97.94 131 GLU B N 1
ATOM 5536 C CA . GLU B 1 131 ? -0.312 19.391 23.906 1 97.94 131 GLU B CA 1
ATOM 5537 C C . GLU B 1 131 ? 0.607 19.031 25.062 1 97.94 131 GLU B C 1
ATOM 5539 O O . GLU B 1 131 ? 1.607 19.703 25.312 1 97.94 131 GLU B O 1
ATOM 5544 N N . ARG B 1 132 ? 0.298 17.938 25.75 1 98 132 ARG B N 1
ATOM 5545 C CA . ARG B 1 132 ? 1.16 17.5 26.844 1 98 132 ARG B CA 1
ATOM 5546 C C . ARG B 1 132 ? 2.52 17.047 26.328 1 98 132 ARG B C 1
ATOM 5548 O O . ARG B 1 132 ? 3.547 17.297 26.953 1 98 132 ARG B O 1
ATOM 5555 N N . VAL B 1 133 ? 2.496 16.375 25.203 1 98.44 133 VAL B N 1
ATOM 5556 C CA . VAL B 1 133 ? 3.746 15.945 24.578 1 98.44 133 VAL B CA 1
ATOM 5557 C C . VAL B 1 133 ? 4.551 17.156 24.125 1 98.44 133 VAL B C 1
ATOM 5559 O O . VAL B 1 133 ? 5.758 17.234 24.375 1 98.44 133 VAL B O 1
ATOM 5562 N N . LEU B 1 134 ? 3.875 18.125 23.547 1 98.62 134 LEU B N 1
ATOM 5563 C CA . LEU B 1 134 ? 4.535 19.328 23.062 1 98.62 134 LEU B CA 1
ATOM 5564 C C . LEU B 1 134 ? 5.102 20.141 24.234 1 98.62 134 LEU B C 1
ATOM 5566 O O . LEU B 1 134 ? 6.219 20.656 24.141 1 98.62 134 LEU B O 1
ATOM 5570 N N . LEU B 1 135 ? 4.305 20.234 25.312 1 98.62 135 LEU B N 1
ATOM 5571 C CA . LEU B 1 135 ? 4.75 20.969 26.484 1 98.62 135 LEU B CA 1
ATOM 5572 C C . LEU B 1 135 ? 5.996 20.328 27.094 1 98.62 135 LEU B C 1
ATOM 5574 O O . LEU B 1 135 ? 6.977 21.016 27.375 1 98.62 135 LEU B O 1
ATOM 5578 N N . ALA B 1 136 ? 5.914 19 27.219 1 98.56 136 ALA B N 1
ATOM 5579 C CA . ALA B 1 136 ? 7.055 18.281 27.781 1 98.56 136 ALA B CA 1
ATOM 5580 C C . ALA B 1 136 ? 8.312 18.531 26.953 1 98.56 136 ALA B C 1
ATOM 5582 O O . ALA B 1 136 ? 9.391 18.781 27.5 1 98.56 136 ALA B O 1
ATOM 5583 N N . HIS B 1 137 ? 8.156 18.5 25.672 1 98.31 137 HIS B N 1
ATOM 5584 C CA . HIS B 1 137 ? 9.289 18.719 24.781 1 98.31 137 HIS B CA 1
ATOM 5585 C C . HIS B 1 137 ? 9.828 20.141 24.922 1 98.31 137 HIS B C 1
ATOM 5587 O O . HIS B 1 137 ? 11.047 20.328 25 1 98.31 137 HIS B O 1
ATOM 5593 N N . ALA B 1 138 ? 8.922 21.125 24.906 1 98.44 138 ALA B N 1
ATOM 5594 C CA . ALA B 1 138 ? 9.328 22.516 25.031 1 98.44 138 ALA B CA 1
ATOM 5595 C C . ALA B 1 138 ? 10.102 22.766 26.328 1 98.44 138 ALA B C 1
ATOM 5597 O O . ALA B 1 138 ? 11.148 23.422 26.312 1 98.44 138 ALA B O 1
ATOM 5598 N N . LEU B 1 139 ? 9.617 22.203 27.375 1 98.19 139 LEU B N 1
ATOM 5599 C CA . LEU B 1 139 ? 10.258 22.375 28.672 1 98.19 139 LEU B CA 1
ATOM 5600 C C . LEU B 1 139 ? 11.625 21.688 28.688 1 98.19 139 LEU B C 1
ATOM 5602 O O . LEU B 1 139 ? 12.586 22.234 29.25 1 98.19 139 LEU B O 1
ATOM 5606 N N . GLU B 1 140 ? 11.641 20.531 28.094 1 98.12 140 GLU B N 1
ATOM 5607 C CA . GLU B 1 140 ? 12.906 19.812 27.984 1 98.12 140 GLU B CA 1
ATOM 5608 C C . GLU B 1 140 ? 13.953 20.656 27.266 1 98.12 140 GLU B C 1
ATOM 5610 O O . GLU B 1 140 ? 15.148 20.578 27.562 1 98.12 140 GLU B O 1
ATOM 5615 N N . LYS B 1 141 ? 13.516 21.484 26.312 1 97.62 141 LYS B N 1
ATOM 5616 C CA . LYS B 1 141 ? 14.43 22.297 25.531 1 97.62 141 LYS B CA 1
ATOM 5617 C C . LYS B 1 141 ? 14.742 23.609 26.234 1 97.62 141 LYS B C 1
ATOM 5619 O O . LYS B 1 141 ? 15.562 24.406 25.766 1 97.62 141 LYS B O 1
ATOM 5624 N N . GLY B 1 142 ? 14.07 23.875 27.375 1 97.31 142 GLY B N 1
ATOM 5625 C CA . GLY B 1 142 ? 14.383 25.047 28.188 1 97.31 142 GLY B CA 1
ATOM 5626 C C . GLY B 1 142 ? 13.43 26.219 27.938 1 97.31 142 GLY B C 1
ATOM 5627 O O . GLY B 1 142 ? 13.742 27.359 28.281 1 97.31 142 GLY B O 1
ATOM 5628 N N . ALA B 1 143 ? 12.266 25.984 27.391 1 97.94 143 ALA B N 1
ATOM 5629 C CA . ALA B 1 143 ? 11.297 27.047 27.125 1 97.94 143 ALA B CA 1
ATOM 5630 C C . ALA B 1 143 ? 10.75 27.625 28.422 1 97.94 143 ALA B C 1
ATOM 5632 O O . ALA B 1 143 ? 10.578 26.906 29.406 1 97.94 143 ALA B O 1
ATOM 5633 N N . GLU B 1 144 ? 10.492 28.875 28.422 1 98 144 GLU B N 1
ATOM 5634 C CA . GLU B 1 144 ? 9.805 29.562 29.531 1 98 144 GLU B CA 1
ATOM 5635 C C . GLU B 1 144 ? 8.328 29.781 29.203 1 98 144 GLU B C 1
ATOM 5637 O O . GLU B 1 144 ? 7.996 30.578 28.328 1 98 144 GLU B O 1
ATOM 5642 N N . ILE B 1 145 ? 7.527 29.109 29.938 1 98.38 145 ILE B N 1
ATOM 5643 C CA . ILE B 1 145 ? 6.09 29.141 29.688 1 98.38 145 ILE B CA 1
ATOM 5644 C C . ILE B 1 145 ? 5.355 29.422 31 1 98.38 145 ILE B C 1
ATOM 5646 O O . ILE B 1 145 ? 5.598 28.75 32 1 98.38 145 ILE B O 1
ATOM 5650 N N . ARG B 1 146 ? 4.504 30.406 31 1 97.88 146 ARG B N 1
ATOM 5651 C CA . ARG B 1 146 ? 3.689 30.703 32.156 1 97.88 146 ARG B CA 1
ATOM 5652 C C . ARG B 1 146 ? 2.203 30.594 31.844 1 97.88 146 ARG B C 1
ATOM 5654 O O . ARG B 1 146 ? 1.661 31.406 31.094 1 97.88 146 ARG B O 1
ATOM 5661 N N . TYR B 1 147 ? 1.606 29.703 32.438 1 97.69 147 TYR B N 1
ATOM 5662 C CA . TYR B 1 147 ? 0.156 29.562 32.344 1 97.69 147 TYR B CA 1
ATOM 5663 C C . TYR B 1 147 ? -0.534 30.516 33.312 1 97.69 147 TYR B C 1
ATOM 5665 O O . TYR B 1 147 ? 0.098 31.062 34.219 1 97.69 147 TYR B O 1
ATOM 5673 N N . TYR B 1 148 ? -1.732 30.797 33 1 97.44 148 TYR B N 1
ATOM 5674 C CA . TYR B 1 148 ? -2.598 31.625 33.844 1 97.44 148 TYR B CA 1
ATOM 5675 C C . TYR B 1 148 ? -2.1 33.062 33.875 1 97.44 148 TYR B C 1
ATOM 5677 O O . TYR B 1 148 ? -2.262 33.781 34.875 1 97.44 148 TYR B O 1
ATOM 5685 N N . ASN B 1 149 ? -1.411 33.5 32.906 1 97.88 149 ASN B N 1
ATOM 5686 C CA . ASN B 1 149 ? -1.018 34.875 32.625 1 97.88 149 ASN B CA 1
ATOM 5687 C C . ASN B 1 149 ? -1.716 35.375 31.375 1 97.88 149 ASN B C 1
ATOM 5689 O O . ASN B 1 149 ? -1.672 34.75 30.312 1 97.88 149 ASN B O 1
ATOM 5693 N N . GLU B 1 150 ? -2.363 36.5 31.516 1 97.44 150 GLU B N 1
ATOM 5694 C CA . GLU B 1 150 ? -3.217 37 30.453 1 97.44 150 GLU B CA 1
ATOM 5695 C C . GLU B 1 150 ? -2.66 38.312 29.875 1 97.44 150 GLU B C 1
ATOM 5697 O O . GLU B 1 150 ? -2.281 39.219 30.625 1 97.44 150 GLU B O 1
ATOM 5702 N N . LEU B 1 151 ? -2.584 38.375 28.562 1 98.38 151 LEU B N 1
ATOM 5703 C CA . LEU B 1 151 ? -2.205 39.625 27.922 1 98.38 151 LEU B CA 1
ATOM 5704 C C . LEU B 1 151 ? -3.33 40.656 28.031 1 98.38 151 LEU B C 1
ATOM 5706 O O . LEU B 1 151 ? -4.473 40.375 27.672 1 98.38 151 LEU B O 1
ATOM 5710 N N . ILE B 1 152 ? -2.977 41.812 28.406 1 97.5 152 ILE B N 1
ATOM 5711 C CA . ILE B 1 152 ? -3.959 42.875 28.562 1 97.5 152 ILE B CA 1
ATOM 5712 C C . ILE B 1 152 ? -3.881 43.844 27.375 1 97.5 152 ILE B C 1
ATOM 5714 O O . ILE B 1 152 ? -4.902 44.375 26.922 1 97.5 152 ILE B O 1
ATOM 5718 N N . ASP B 1 153 ? -2.686 44.094 27.031 1 97 153 ASP B N 1
ATOM 5719 C CA . ASP B 1 153 ? -2.418 45.031 25.938 1 97 153 ASP B CA 1
ATOM 5720 C C . ASP B 1 153 ? -1.046 44.75 25.312 1 97 153 ASP B C 1
ATOM 5722 O O . ASP B 1 153 ? -0.16 44.219 25.969 1 97 153 ASP B O 1
ATOM 5726 N N . ILE B 1 154 ? -0.971 45.188 24.047 1 98.12 154 ILE B N 1
ATOM 5727 C CA . ILE B 1 154 ? 0.314 45.062 23.375 1 98.12 154 ILE B CA 1
ATOM 5728 C C . ILE B 1 154 ? 0.518 46.188 22.375 1 98.12 154 ILE B C 1
ATOM 5730 O O . ILE B 1 154 ? -0.423 46.625 21.703 1 98.12 154 ILE B O 1
ATOM 5734 N N . GLN B 1 155 ? 1.662 46.75 22.406 1 97.25 155 GLN B N 1
ATOM 5735 C CA . GLN B 1 155 ? 2.045 47.812 21.484 1 97.25 155 GLN B CA 1
ATOM 5736 C C . GLN B 1 155 ? 3.373 47.5 20.797 1 97.25 155 GLN B C 1
ATOM 5738 O O . GLN B 1 155 ? 4.191 46.75 21.328 1 97.25 155 GLN B O 1
ATOM 5743 N N . GLN B 1 156 ? 3.514 48.031 19.578 1 96.94 156 GLN B N 1
ATOM 5744 C CA . GLN B 1 156 ? 4.781 47.844 18.875 1 96.94 156 GLN B CA 1
ATOM 5745 C C . GLN B 1 156 ? 5.352 49.188 18.422 1 96.94 156 GLN B C 1
ATOM 5747 O O . GLN B 1 156 ? 4.605 50.125 18.172 1 96.94 156 GLN B O 1
ATOM 5752 N N . THR B 1 157 ? 6.617 49.25 18.438 1 93.56 157 THR B N 1
ATOM 5753 C CA . THR B 1 157 ? 7.387 50.312 17.797 1 93.56 157 THR B CA 1
ATOM 5754 C C . THR B 1 157 ? 8.383 49.719 16.797 1 93.56 157 THR B C 1
ATOM 5756 O O . THR B 1 157 ? 8.367 48.531 16.531 1 93.56 157 THR B O 1
ATOM 5759 N N . SER B 1 158 ? 9.203 50.625 16.234 1 91.88 158 SER B N 1
ATOM 5760 C CA . SER B 1 158 ? 10.219 50.125 15.297 1 91.88 158 SER B CA 1
ATOM 5761 C C . SER B 1 158 ? 11.312 49.344 16.016 1 91.88 158 SER B C 1
ATOM 5763 O O . SER B 1 158 ? 12.07 48.594 15.391 1 91.88 158 SER B O 1
ATOM 5765 N N . GLU B 1 159 ? 11.289 49.469 17.359 1 91.94 159 GLU B N 1
ATOM 5766 C CA . GLU B 1 159 ? 12.406 48.875 18.109 1 91.94 159 GLU B CA 1
ATOM 5767 C C . GLU B 1 159 ? 11.984 47.594 18.812 1 91.94 159 GLU B C 1
ATOM 5769 O O . GLU B 1 159 ? 12.828 46.812 19.219 1 91.94 159 GLU B O 1
ATOM 5774 N N . GLY B 1 160 ? 10.695 47.531 19.016 1 96.88 160 GLY B N 1
ATOM 5775 C CA . GLY B 1 160 ? 10.273 46.344 19.75 1 96.88 160 GLY B CA 1
ATOM 5776 C C . GLY B 1 160 ? 8.789 46.312 20.062 1 96.88 160 GLY B C 1
ATOM 5777 O O . GLY B 1 160 ? 8.031 47.125 19.516 1 96.88 160 GLY B O 1
ATOM 5778 N N . VAL B 1 161 ? 8.445 45.312 20.859 1 98.12 161 VAL B N 1
ATOM 5779 C CA . VAL B 1 161 ? 7.059 45.156 21.281 1 98.12 161 VAL B CA 1
ATOM 5780 C C . VAL B 1 161 ? 6.984 45.188 22.812 1 98.12 161 VAL B C 1
ATOM 5782 O O . VAL B 1 161 ? 7.891 44.688 23.484 1 98.12 161 VAL B O 1
ATOM 5785 N N . VAL B 1 162 ? 5.965 45.812 23.312 1 98.12 162 VAL B N 1
ATOM 5786 C CA . VAL B 1 162 ? 5.734 45.844 24.75 1 98.12 162 VAL B CA 1
ATOM 5787 C C . VAL B 1 162 ? 4.34 45.312 25.062 1 98.12 162 VAL B C 1
ATOM 5789 O O . VAL B 1 162 ? 3.342 45.812 24.547 1 98.12 162 VAL B O 1
ATOM 5792 N N . GLY B 1 163 ? 4.34 44.281 25.859 1 98 163 GLY B N 1
ATOM 5793 C CA . GLY B 1 163 ? 3.078 43.719 26.312 1 98 163 GLY B CA 1
ATOM 5794 C C . GLY B 1 163 ? 2.84 43.906 27.797 1 98 163 GLY B C 1
ATOM 5795 O O . GLY B 1 163 ? 3.77 43.781 28.609 1 98 163 GLY B O 1
ATOM 5796 N N . ARG B 1 164 ? 1.628 44.281 28.109 1 98.25 164 ARG B N 1
ATOM 5797 C CA . ARG B 1 164 ? 1.198 44.281 29.5 1 98.25 164 ARG B CA 1
ATOM 5798 C C . ARG B 1 164 ? 0.476 42.969 29.844 1 98.25 164 ARG B C 1
ATOM 5800 O O . ARG B 1 164 ? -0.468 42.594 29.156 1 98.25 164 ARG B O 1
ATOM 5807 N N . VAL B 1 165 ? 1.008 42.281 30.875 1 98.12 165 VAL B N 1
ATOM 5808 C CA . VAL B 1 165 ? 0.515 40.969 31.234 1 98.12 165 VAL B CA 1
ATOM 5809 C C . VAL B 1 165 ? -0.018 40.969 32.656 1 98.12 165 VAL B C 1
ATOM 5811 O O . VAL B 1 165 ? 0.55 41.625 33.531 1 98.12 165 VAL B O 1
ATOM 5814 N N . ARG B 1 166 ? -1.108 40.312 32.844 1 97.94 166 ARG B N 1
ATOM 5815 C CA . ARG B 1 166 ? -1.677 40.156 34.188 1 97.94 166 ARG B CA 1
ATOM 5816 C C . ARG B 1 166 ? -1.587 38.688 34.656 1 97.94 166 ARG B C 1
ATOM 5818 O O . ARG B 1 166 ? -2.055 37.781 33.969 1 97.94 166 ARG B O 1
ATOM 5825 N N . GLU B 1 167 ? -0.939 38.5 35.719 1 96.5 167 GLU B N 1
ATOM 5826 C CA . GLU B 1 167 ? -1.008 37.188 36.406 1 96.5 167 GLU B CA 1
ATOM 5827 C C . GLU B 1 167 ? -2.363 37 37.062 1 96.5 167 GLU B C 1
ATOM 5829 O O . GLU B 1 167 ? -2.723 37.719 38 1 96.5 167 GLU B O 1
ATOM 5834 N N . ARG B 1 168 ? -3.045 36.031 36.656 1 95.38 168 ARG B N 1
ATOM 5835 C CA . ARG B 1 168 ? -4.473 35.969 36.938 1 95.38 168 ARG B CA 1
ATOM 5836 C C . ARG B 1 168 ? -4.719 35.531 38.375 1 95.38 168 ARG B C 1
ATOM 5838 O O . ARG B 1 168 ? -5.781 35.781 38.938 1 95.38 168 ARG B O 1
ATOM 5845 N N . GLN B 1 169 ? -3.803 34.75 39.031 1 93.44 169 GLN B N 1
ATOM 5846 C CA . GLN B 1 169 ? -4 34.344 40.406 1 93.44 169 GLN B CA 1
ATOM 5847 C C . GLN B 1 169 ? -3.965 35.531 41.375 1 93.44 169 GLN B C 1
ATOM 5849 O O . GLN B 1 169 ? -4.816 35.625 42.25 1 93.44 169 GLN B O 1
ATOM 5854 N N . THR B 1 170 ? -3.055 36.5 41.25 1 93.75 170 THR B N 1
ATOM 5855 C CA . THR B 1 170 ? -2.85 37.594 42.156 1 93.75 170 THR B CA 1
ATOM 5856 C C . THR B 1 170 ? -3.441 38.875 41.625 1 93.75 170 THR B C 1
ATOM 5858 O O . THR B 1 170 ? -3.699 39.812 42.344 1 93.75 170 THR B O 1
ATOM 5861 N N . GLY B 1 171 ? -3.514 38.938 40.281 1 94.62 171 GLY B N 1
ATOM 5862 C CA . GLY B 1 171 ? -3.969 40.156 39.656 1 94.62 171 GLY B CA 1
ATOM 5863 C C . GLY B 1 171 ? -2.844 41.156 39.344 1 94.62 171 GLY B C 1
ATOM 5864 O O . GLY B 1 171 ? -3.062 42.188 38.719 1 94.62 171 GLY B O 1
ATOM 5865 N N . ALA B 1 172 ? -1.659 40.781 39.719 1 95.69 172 ALA B N 1
ATOM 5866 C CA . ALA B 1 172 ? -0.504 41.656 39.5 1 95.69 172 ALA B CA 1
ATOM 5867 C C . ALA B 1 172 ? -0.199 41.781 38 1 95.69 172 ALA B C 1
ATOM 5869 O O . ALA B 1 172 ? -0.331 40.812 37.25 1 95.69 172 ALA B O 1
ATOM 5870 N N . GLU B 1 173 ? 0.172 42.938 37.625 1 96.81 173 GLU B N 1
ATOM 5871 C CA . GLU B 1 173 ? 0.516 43.188 36.219 1 96.81 173 GLU B CA 1
ATOM 5872 C C . GLU B 1 173 ? 2.016 43.438 36.062 1 96.81 173 GLU B C 1
ATOM 5874 O O . GLU B 1 173 ? 2.678 43.906 36.969 1 96.81 173 GLU B O 1
ATOM 5879 N N . TYR B 1 174 ? 2.586 43 34.969 1 97.31 174 TYR B N 1
ATOM 5880 C CA . TYR B 1 174 ? 3.98 43.25 34.594 1 97.31 174 TYR B CA 1
ATOM 5881 C C . TYR B 1 174 ? 4.141 43.438 33.094 1 97.31 174 TYR B C 1
ATOM 5883 O O . TYR B 1 174 ? 3.201 43.188 32.344 1 97.31 174 TYR B O 1
ATOM 5891 N N . THR B 1 175 ? 5.25 43.969 32.781 1 97.56 175 THR B N 1
ATOM 5892 C CA . THR B 1 175 ? 5.508 44.312 31.359 1 97.56 175 THR B CA 1
ATOM 5893 C C . THR B 1 175 ? 6.477 43.281 30.75 1 97.56 175 THR B C 1
ATOM 5895 O O . THR B 1 175 ? 7.434 42.875 31.406 1 97.56 175 THR B O 1
ATOM 5898 N N . VAL B 1 176 ? 6.176 42.906 29.562 1 98.12 176 VAL B N 1
ATOM 5899 C CA . VAL B 1 176 ? 7.094 42.094 28.766 1 98.12 176 VAL B CA 1
ATOM 5900 C C . VAL B 1 176 ? 7.613 42.906 27.594 1 98.12 176 VAL B C 1
ATOM 5902 O O . VAL B 1 176 ? 6.828 43.438 26.797 1 98.12 176 VAL B O 1
ATOM 5905 N N . ARG B 1 177 ? 8.867 43.125 27.5 1 98.25 177 ARG B N 1
ATOM 5906 C CA . ARG B 1 177 ? 9.523 43.781 26.375 1 98.25 177 ARG B CA 1
ATOM 5907 C C . ARG B 1 177 ? 10.234 42.75 25.5 1 98.25 177 ARG B C 1
ATOM 5909 O O . ARG B 1 177 ? 10.992 41.906 26 1 98.25 177 ARG B O 1
ATOM 5916 N N . ALA B 1 178 ? 9.945 42.75 24.266 1 98.56 178 ALA B N 1
ATOM 5917 C CA . ALA B 1 178 ? 10.531 41.781 23.344 1 98.56 178 ALA B CA 1
ATOM 5918 C C . ALA B 1 178 ? 10.859 42.438 22 1 98.56 178 ALA B C 1
ATOM 5920 O O . ALA B 1 178 ? 10.406 43.562 21.719 1 98.56 178 ALA B O 1
ATOM 5921 N N . LYS B 1 179 ? 11.703 41.844 21.203 1 98.19 179 LYS B N 1
ATOM 5922 C CA . LYS B 1 179 ? 11.984 42.312 19.844 1 98.19 179 LYS B CA 1
ATOM 5923 C C . LYS B 1 179 ? 10.805 42.031 18.922 1 98.19 179 LYS B C 1
ATOM 5925 O O . LYS B 1 179 ? 10.477 42.875 18.062 1 98.19 179 LYS B O 1
ATOM 5930 N N . TYR B 1 180 ? 10.211 40.906 18.984 1 98.44 180 TYR B N 1
ATOM 5931 C CA . TYR B 1 180 ? 9.062 40.469 18.188 1 98.44 180 TYR B CA 1
ATOM 5932 C C . TYR B 1 180 ? 8.016 39.781 19.062 1 98.44 180 TYR B C 1
ATOM 5934 O O . TYR B 1 180 ? 8.328 39.312 20.156 1 98.44 180 TYR B O 1
ATOM 5942 N N . ALA B 1 181 ? 6.762 39.781 18.609 1 98.69 181 ALA B N 1
ATOM 5943 C CA . ALA B 1 181 ? 5.684 39.062 19.297 1 98.69 181 ALA B CA 1
ATOM 5944 C C . ALA B 1 181 ? 4.922 38.156 18.328 1 98.69 181 ALA B C 1
ATOM 5946 O O . ALA B 1 181 ? 4.789 38.469 17.141 1 98.69 181 ALA B O 1
ATOM 5947 N N . ILE B 1 182 ? 4.488 37.031 18.812 1 98.69 182 ILE B N 1
ATOM 5948 C CA . ILE B 1 182 ? 3.664 36.094 18.062 1 98.69 182 ILE B CA 1
ATOM 5949 C C . ILE B 1 182 ? 2.307 35.938 18.734 1 98.69 182 ILE B C 1
ATOM 5951 O O . ILE B 1 182 ? 2.229 35.562 19.906 1 98.69 182 ILE B O 1
ATOM 5955 N N . GLY B 1 183 ? 1.293 36.312 18 1 98.5 183 GLY B N 1
ATOM 5956 C CA . GLY B 1 183 ? -0.057 36 18.453 1 98.5 183 GLY B CA 1
ATOM 5957 C C . GLY B 1 183 ? -0.485 34.594 18.141 1 98.5 183 GLY B C 1
ATOM 5958 O O . GLY B 1 183 ? -0.785 34.25 16.984 1 98.5 183 GLY B O 1
ATOM 5959 N N . ALA B 1 184 ? -0.546 33.781 19.094 1 97.94 184 ALA B N 1
ATOM 5960 C CA . ALA B 1 184 ? -1.073 32.406 19.078 1 97.94 184 ALA B CA 1
ATOM 5961 C C . ALA B 1 184 ? -2.203 32.25 20.094 1 97.94 184 ALA B C 1
ATOM 5963 O O . ALA B 1 184 ? -2.307 31.203 20.766 1 97.94 184 ALA B O 1
ATOM 5964 N N . ASP B 1 185 ? -3.018 33.25 20.25 1 96.31 185 ASP B N 1
ATOM 5965 C CA . ASP B 1 185 ? -3.971 33.344 21.359 1 96.31 185 ASP B CA 1
ATOM 5966 C C . ASP B 1 185 ? -5.387 33.031 20.891 1 96.31 185 ASP B C 1
ATOM 5968 O O . ASP B 1 185 ? -6.363 33.438 21.516 1 96.31 185 ASP B O 1
ATOM 5972 N N . GLY B 1 186 ? -5.516 32.375 19.781 1 91.88 186 GLY B N 1
ATOM 5973 C CA . GLY B 1 186 ? -6.781 31.797 19.391 1 91.88 186 GLY B CA 1
ATOM 5974 C C . GLY B 1 186 ? -7.648 32.719 18.562 1 91.88 186 GLY B C 1
ATOM 5975 O O . GLY B 1 186 ? -7.168 33.719 18.047 1 91.88 186 GLY B O 1
ATOM 5976 N N . GLY B 1 187 ? -8.891 32.344 18.344 1 87.31 187 GLY B N 1
ATOM 5977 C CA . GLY B 1 187 ? -9.812 32.969 17.422 1 87.31 187 GLY B CA 1
ATOM 5978 C C . GLY B 1 187 ? -10.156 34.406 17.797 1 87.31 187 GLY B C 1
ATOM 5979 O O . GLY B 1 187 ? -10.461 35.219 16.938 1 87.31 187 GLY B O 1
ATOM 5980 N N . ARG B 1 188 ? -10.133 34.656 19.031 1 87.88 188 ARG B N 1
ATOM 5981 C CA . ARG B 1 188 ? -10.398 36.031 19.5 1 87.88 188 ARG B CA 1
ATOM 5982 C C . ARG B 1 188 ? -9.102 36.719 19.875 1 87.88 188 ARG B C 1
ATOM 5984 O O . ARG B 1 188 ? -9.008 37.344 20.953 1 87.88 188 ARG B O 1
ATOM 5991 N N . SER B 1 189 ? -8.312 36.656 19.047 1 93.81 189 SER B N 1
ATOM 5992 C CA . SER B 1 189 ? -6.945 37.125 19.297 1 93.81 189 SER B CA 1
ATOM 5993 C C . SER B 1 189 ? -6.902 38.594 19.594 1 93.81 189 SER B C 1
ATOM 5995 O O . SER B 1 189 ? -7.191 39.438 18.734 1 93.81 189 SER B O 1
ATOM 5997 N N . LEU B 1 190 ? -6.473 38.906 20.766 1 95.88 190 LEU B N 1
ATOM 5998 C CA . LEU B 1 190 ? -6.195 40.281 21.156 1 95.88 190 LEU B CA 1
ATOM 5999 C C . LEU B 1 190 ? -4.996 40.844 20.391 1 95.88 190 LEU B C 1
ATOM 6001 O O . LEU B 1 190 ? -4.965 42.031 20.047 1 95.88 190 LEU B O 1
ATOM 6005 N N . VAL B 1 191 ? -4.062 40 20.156 1 97.44 191 VAL B N 1
ATOM 6006 C CA . VAL B 1 191 ? -2.854 40.406 19.438 1 97.44 191 VAL B CA 1
ATOM 6007 C C . VAL B 1 191 ? -3.213 40.844 18.031 1 97.44 191 VAL B C 1
ATOM 6009 O O . VAL B 1 191 ? -2.738 41.875 17.562 1 97.44 191 VAL B O 1
ATOM 6012 N N . ALA B 1 192 ? -4.051 40.094 17.359 1 96.38 192 ALA B N 1
ATOM 6013 C CA . ALA B 1 192 ? -4.473 40.438 16 1 96.38 192 ALA B CA 1
ATOM 6014 C C . ALA B 1 192 ? -5.18 41.812 15.984 1 96.38 192 ALA B C 1
ATOM 6016 O O . ALA B 1 192 ? -4.941 42.625 15.094 1 96.38 192 ALA B O 1
ATOM 6017 N N . GLN B 1 193 ? -6.02 41.969 16.938 1 94.62 193 GLN B N 1
ATOM 6018 C CA . GLN B 1 193 ? -6.77 43.219 17.047 1 94.62 193 GLN B CA 1
ATOM 6019 C C . GLN B 1 193 ? -5.836 44.406 17.203 1 94.62 193 GLN B C 1
ATOM 6021 O O . GLN B 1 193 ? -5.98 45.406 16.516 1 94.62 193 GLN B O 1
ATOM 6026 N N . HIS B 1 194 ? -4.938 44.312 18.031 1 93.75 194 HIS B N 1
ATOM 6027 C CA . HIS B 1 194 ? -4.023 45.406 18.312 1 93.75 194 HIS B CA 1
ATOM 6028 C C . HIS B 1 194 ? -3.062 45.656 17.156 1 93.75 194 HIS B C 1
ATOM 6030 O O . HIS B 1 194 ? -2.604 46.781 16.938 1 93.75 194 HIS B O 1
ATOM 6036 N N . ALA B 1 195 ? -2.74 44.594 16.5 1 94.12 195 ALA B N 1
ATOM 6037 C CA . ALA B 1 195 ? -1.846 44.688 15.352 1 94.12 195 ALA B CA 1
ATOM 6038 C C . ALA B 1 195 ? -2.576 45.281 14.148 1 94.12 195 ALA B C 1
ATOM 6040 O O . ALA B 1 195 ? -1.948 45.656 13.148 1 94.12 195 ALA B O 1
ATOM 6041 N N . GLY B 1 196 ? -3.891 45.406 14.211 1 94.12 196 GLY B N 1
ATOM 6042 C CA . GLY B 1 196 ? -4.68 45.938 13.117 1 94.12 196 GLY B CA 1
ATOM 6043 C C . GLY B 1 196 ? -4.766 45.031 11.922 1 94.12 196 GLY B C 1
ATOM 6044 O O . GLY B 1 196 ? -4.82 45.469 10.781 1 94.12 196 GLY B O 1
ATOM 6045 N N . ILE B 1 197 ? -4.652 43.75 12.125 1 95 197 ILE B N 1
ATOM 6046 C CA . ILE B 1 197 ? -4.715 42.781 11.031 1 95 197 ILE B CA 1
ATOM 6047 C C . ILE B 1 197 ? -6.176 42.469 10.703 1 95 197 ILE B C 1
ATOM 6049 O O . ILE B 1 197 ? -6.973 42.188 11.602 1 95 197 ILE B O 1
ATOM 6053 N N . GLU B 1 198 ? -6.488 42.562 9.398 1 94.19 198 GLU B N 1
ATOM 6054 C CA . GLU B 1 198 ? -7.852 42.344 8.922 1 94.19 198 GLU B CA 1
ATOM 6055 C C . GLU B 1 198 ? -8.086 40.875 8.578 1 94.19 198 GLU B C 1
ATOM 6057 O O . GLU B 1 198 ? -7.137 40.125 8.312 1 94.19 198 GLU B O 1
ATOM 6062 N N . PHE B 1 199 ? -9.305 40.531 8.633 1 93.81 199 PHE B N 1
ATOM 6063 C CA . PHE B 1 199 ? -9.719 39.156 8.336 1 93.81 199 PHE B CA 1
ATOM 6064 C C . PHE B 1 199 ? -10.75 39.125 7.215 1 93.81 199 PHE B C 1
ATOM 6066 O O . PHE B 1 199 ? -11.469 40.125 7.004 1 93.81 199 PHE B O 1
ATOM 6073 N N . GLN B 1 200 ? -10.734 38.094 6.449 1 92.62 200 GLN B N 1
ATOM 6074 C CA . GLN B 1 200 ? -11.742 37.812 5.434 1 92.62 200 GLN B CA 1
ATOM 6075 C C . GLN B 1 200 ? -12.508 36.531 5.762 1 92.62 200 GLN B C 1
ATOM 6077 O O . GLN B 1 200 ? -11.961 35.594 6.383 1 92.62 200 GLN B O 1
ATOM 6082 N N . GLY B 1 201 ? -13.75 36.531 5.32 1 88.75 201 GLY B N 1
ATOM 6083 C CA . GLY B 1 201 ? -14.555 35.312 5.488 1 88.75 201 GLY B CA 1
ATOM 6084 C C . GLY B 1 201 ? -15.828 35.562 6.266 1 88.75 201 GLY B C 1
ATOM 6085 O O . GLY B 1 201 ? -16.266 36.688 6.434 1 88.75 201 GLY B O 1
ATOM 6086 N N . GLU B 1 202 ? -16.531 34.406 6.57 1 85.62 202 GLU B N 1
ATOM 6087 C CA . GLU B 1 202 ? -17.812 34.438 7.254 1 85.62 202 GLU B CA 1
ATOM 6088 C C . GLU B 1 202 ? -17.734 33.781 8.625 1 85.62 202 GLU B C 1
ATOM 6090 O O . GLU B 1 202 ? -17.062 32.781 8.797 1 85.62 202 GLU B O 1
ATOM 6095 N N . HIS B 1 203 ? -18.406 34.5 9.516 1 81.88 203 HIS B N 1
ATOM 6096 C CA . HIS B 1 203 ? -18.453 33.969 10.883 1 81.88 203 HIS B CA 1
ATOM 6097 C C . HIS B 1 203 ? -19.781 33.312 11.18 1 81.88 203 HIS B C 1
ATOM 6099 O O . HIS B 1 203 ? -20.797 33.656 10.57 1 81.88 203 HIS B O 1
ATOM 6105 N N . GLY B 1 204 ? -19.719 32.406 12.094 1 79.62 204 GLY B N 1
ATOM 6106 C CA . GLY B 1 204 ? -20.922 31.859 12.68 1 79.62 204 GLY B CA 1
ATOM 6107 C C . GLY B 1 204 ? -21.812 31.156 11.664 1 79.62 204 GLY B C 1
ATOM 6108 O O . GLY B 1 204 ? -23.016 31.422 11.594 1 79.62 204 GLY B O 1
ATOM 6109 N N . LEU B 1 205 ? -21.203 30.312 10.844 1 80.38 205 LEU B N 1
ATOM 6110 C CA . LEU B 1 205 ? -21.953 29.641 9.773 1 80.38 205 LEU B CA 1
ATOM 6111 C C . LEU B 1 205 ? -22.859 28.562 10.344 1 80.38 205 LEU B C 1
ATOM 6113 O O . LEU B 1 205 ? -23.984 28.391 9.875 1 80.38 205 LEU B O 1
ATOM 6117 N N . ILE B 1 206 ? -22.406 27.812 11.297 1 84.38 206 ILE B N 1
ATOM 6118 C CA . ILE B 1 206 ? -23.141 26.703 11.898 1 84.38 206 ILE B CA 1
ATOM 6119 C C . ILE B 1 206 ? -22.891 26.672 13.398 1 84.38 206 ILE B C 1
ATOM 6121 O O . ILE B 1 206 ? -21.766 26.891 13.852 1 84.38 206 ILE B O 1
ATOM 6125 N N . ASN B 1 207 ? -23.969 26.484 14.148 1 89.06 207 ASN B N 1
ATOM 6126 C CA . ASN B 1 207 ? -23.828 26.281 15.578 1 89.06 207 ASN B CA 1
ATOM 6127 C C . ASN B 1 207 ? -23.656 24.797 15.922 1 89.06 207 ASN B C 1
ATOM 6129 O O . ASN B 1 207 ? -24.453 23.969 15.469 1 89.06 207 ASN B O 1
ATOM 6133 N N . MET B 1 208 ? -22.625 24.531 16.656 1 90.62 208 MET B N 1
ATOM 6134 C CA . MET B 1 208 ? -22.297 23.141 16.984 1 90.62 208 MET B CA 1
ATOM 6135 C C . MET B 1 208 ? -22.219 22.938 18.5 1 90.62 208 MET B C 1
ATOM 6137 O O . MET B 1 208 ? -21.875 23.875 19.234 1 90.62 208 MET B O 1
ATOM 6141 N N . LEU B 1 209 ? -22.672 21.781 18.953 1 92.81 209 LEU B N 1
ATOM 6142 C CA . LEU B 1 209 ? -22.453 21.297 20.312 1 92.81 209 LEU B CA 1
ATOM 6143 C C . LEU B 1 209 ? -21.625 20.016 20.312 1 92.81 209 LEU B C 1
ATOM 6145 O O . LEU B 1 209 ? -21.922 19.078 19.562 1 92.81 209 LEU B O 1
ATOM 6149 N N . THR B 1 210 ? -20.5 20.016 21.031 1 95.06 210 THR B N 1
ATOM 6150 C CA . THR B 1 210 ? -19.703 18.812 21.203 1 95.06 210 THR B CA 1
ATOM 6151 C C . THR B 1 210 ? -19.797 18.297 22.641 1 95.06 210 THR B C 1
ATOM 6153 O O . THR B 1 210 ? -19.578 19.047 23.594 1 95.06 210 THR B O 1
ATOM 6156 N N . SER B 1 211 ? -20.172 17.078 22.781 1 96.94 211 SER B N 1
ATOM 6157 C CA . SER B 1 211 ? -20.156 16.406 24.078 1 96.94 211 SER B CA 1
ATOM 6158 C C . SER B 1 211 ? -19.031 15.367 24.141 1 96.94 211 SER B C 1
ATOM 6160 O O . SER B 1 211 ? -18.953 14.477 23.297 1 96.94 211 SER B O 1
ATOM 6162 N N . TRP B 1 212 ? -18.156 15.516 25.078 1 97.75 212 TRP B N 1
ATOM 6163 C CA . TRP B 1 212 ? -17.094 14.539 25.344 1 97.75 212 TRP B CA 1
ATOM 6164 C C . TRP B 1 212 ? -17.609 13.422 26.25 1 97.75 212 TRP B C 1
ATOM 6166 O O . TRP B 1 212 ? -17.938 13.656 27.422 1 97.75 212 TRP B O 1
ATOM 6176 N N . LEU B 1 213 ? -17.594 12.219 25.672 1 98.06 213 LEU B N 1
ATOM 6177 C CA . LEU B 1 213 ? -18.281 11.109 26.328 1 98.06 213 LEU B CA 1
ATOM 6178 C C . LEU B 1 213 ? -17.328 9.938 26.547 1 98.06 213 LEU B C 1
ATOM 6180 O O . LEU B 1 213 ? -16.484 9.648 25.688 1 98.06 213 LEU B O 1
ATOM 6184 N N . GLU B 1 214 ? -17.422 9.273 27.672 1 98.44 214 GLU B N 1
ATOM 6185 C CA . GLU B 1 214 ? -16.938 7.914 27.859 1 98.44 214 GLU B CA 1
ATOM 6186 C C . GLU B 1 214 ? -18.062 6.895 27.688 1 98.44 214 GLU B C 1
ATOM 6188 O O . GLU B 1 214 ? -19.047 6.926 28.422 1 98.44 214 GLU B O 1
ATOM 6193 N N . ALA B 1 215 ? -17.984 6.145 26.719 1 98.5 215 ALA B N 1
ATOM 6194 C CA . ALA B 1 215 ? -18.969 5.109 26.406 1 98.5 215 ALA B CA 1
ATOM 6195 C C . ALA B 1 215 ? -18.328 3.961 25.625 1 98.5 215 ALA B C 1
ATOM 6197 O O . ALA B 1 215 ? -17.719 4.18 24.594 1 98.5 215 ALA B O 1
ATOM 6198 N N . ASP B 1 216 ? -18.469 2.738 26.156 1 98.56 216 ASP B N 1
ATOM 6199 C CA . ASP B 1 216 ? -17.938 1.57 25.469 1 98.56 216 ASP B CA 1
ATOM 6200 C C . ASP B 1 216 ? -18.891 1.108 24.359 1 98.56 216 ASP B C 1
ATOM 6202 O O . ASP B 1 216 ? -19.953 0.556 24.641 1 98.56 216 ASP B O 1
ATOM 6206 N N . VAL B 1 217 ? -18.547 1.33 23.125 1 98.44 217 VAL B N 1
ATOM 6207 C CA . VAL B 1 217 ? -19.359 0.891 22 1 98.44 217 VAL B CA 1
ATOM 6208 C C . VAL B 1 217 ? -18.562 -0.084 21.141 1 98.44 217 VAL B C 1
ATOM 6210 O O . VAL B 1 217 ? -18.781 -0.164 19.922 1 98.44 217 VAL B O 1
ATOM 6213 N N . THR B 1 218 ? -17.609 -0.841 21.688 1 98.25 218 THR B N 1
ATOM 6214 C CA . THR B 1 218 ? -16.719 -1.789 21.047 1 98.25 218 THR B CA 1
ATOM 6215 C C . THR B 1 218 ? -17.516 -2.783 20.188 1 98.25 218 THR B C 1
ATOM 6217 O O . THR B 1 218 ? -17.172 -3.031 19.031 1 98.25 218 THR B O 1
ATOM 6220 N N . PRO B 1 219 ? -18.672 -3.305 20.656 1 97.44 219 PRO B N 1
ATOM 6221 C CA . PRO B 1 219 ? -19.391 -4.32 19.891 1 97.44 219 PRO B CA 1
ATOM 6222 C C . PRO B 1 219 ? -19.906 -3.791 18.547 1 97.44 219 PRO B C 1
ATOM 6224 O O . PRO B 1 219 ? -20.156 -4.57 17.625 1 97.44 219 PRO B O 1
ATOM 6227 N N . TYR B 1 220 ? -20.016 -2.482 18.469 1 97.75 220 TYR B N 1
ATOM 6228 C CA . TYR B 1 220 ? -20.656 -1.907 17.281 1 97.75 220 TYR B CA 1
ATOM 6229 C C . TYR B 1 220 ? -19.641 -1.253 16.375 1 97.75 220 TYR B C 1
ATOM 6231 O O . TYR B 1 220 ? -19.953 -0.852 15.25 1 97.75 220 TYR B O 1
ATOM 6239 N N . THR B 1 221 ? -18.391 -1.132 16.828 1 98.12 221 THR B N 1
ATOM 6240 C CA . THR B 1 221 ? -17.438 -0.321 16.078 1 98.12 221 THR B CA 1
ATOM 6241 C C . THR B 1 221 ? -16.172 -1.112 15.781 1 98.12 221 THR B C 1
ATOM 6243 O O . THR B 1 221 ? -15.508 -0.879 14.766 1 98.12 221 THR B O 1
ATOM 6246 N N . ALA B 1 222 ? -15.773 -2.141 16.531 1 97.5 222 ALA B N 1
ATOM 6247 C CA . ALA B 1 222 ? -14.484 -2.828 16.438 1 97.5 222 ALA B CA 1
ATOM 6248 C C . ALA B 1 222 ? -14.344 -3.531 15.086 1 97.5 222 ALA B C 1
ATOM 6250 O O . ALA B 1 222 ? -13.242 -3.652 14.555 1 97.5 222 ALA B O 1
ATOM 6251 N N . TYR B 1 223 ? -15.438 -3.994 14.484 1 96.75 223 TYR B N 1
ATOM 6252 C CA . TYR B 1 223 ? -15.375 -4.727 13.227 1 96.75 223 TYR B CA 1
ATOM 6253 C C . TYR B 1 223 ? -15.43 -3.775 12.039 1 96.75 223 TYR B C 1
ATOM 6255 O O . TYR B 1 223 ? -15.297 -4.199 10.891 1 96.75 223 TYR B O 1
ATOM 6263 N N . ARG B 1 224 ? -15.688 -2.545 12.203 1 97.75 224 ARG B N 1
ATOM 6264 C CA . ARG B 1 224 ? -15.664 -1.479 11.203 1 97.75 224 ARG B CA 1
ATOM 6265 C C . ARG B 1 224 ? -15.008 -0.22 11.766 1 97.75 224 ARG B C 1
ATOM 6267 O O . ARG B 1 224 ? -15.641 0.836 11.836 1 97.75 224 ARG B O 1
ATOM 6274 N N . PRO B 1 225 ? -13.711 -0.349 12.078 1 98.06 225 PRO B N 1
ATOM 6275 C CA . PRO B 1 225 ? -13.031 0.739 12.781 1 98.06 225 PRO B CA 1
ATOM 6276 C C . PRO B 1 225 ? -13.016 2.043 11.984 1 98.06 225 PRO B C 1
ATOM 6278 O O . PRO B 1 225 ? -12.742 2.031 10.781 1 98.06 225 PRO B O 1
ATOM 6281 N N . ALA B 1 226 ? -13.32 3.137 12.594 1 97.88 226 ALA B N 1
ATOM 6282 C CA . ALA B 1 226 ? -13.352 4.465 11.984 1 97.88 226 ALA B CA 1
ATOM 6283 C C . ALA B 1 226 ? -13.016 5.543 13.016 1 97.88 226 ALA B C 1
ATOM 6285 O O . ALA B 1 226 ? -13.25 5.367 14.211 1 97.88 226 ALA B O 1
ATOM 6286 N N . CYS B 1 227 ? -12.43 6.57 12.484 1 96.25 227 CYS B N 1
ATOM 6287 C CA . CYS B 1 227 ? -12.211 7.75 13.312 1 96.25 227 CYS B CA 1
ATOM 6288 C C . CYS B 1 227 ? -13.5 8.547 13.492 1 96.25 227 CYS B C 1
ATOM 6290 O O . CYS B 1 227 ? -13.695 9.195 14.516 1 96.25 227 CYS B O 1
ATOM 6292 N N . ILE B 1 228 ? -14.328 8.414 12.539 1 95.88 228 ILE B N 1
ATOM 6293 C CA . ILE B 1 228 ? -15.57 9.18 12.523 1 95.88 228 ILE B CA 1
ATOM 6294 C C . ILE B 1 228 ? -16.734 8.281 12.086 1 95.88 228 ILE B C 1
ATOM 6296 O O . ILE B 1 228 ? -16.641 7.605 11.055 1 95.88 228 ILE B O 1
ATOM 6300 N N . TYR B 1 229 ? -17.766 8.234 12.859 1 97.06 229 TYR B N 1
ATOM 6301 C CA . TYR B 1 229 ? -19.062 7.664 12.5 1 97.06 229 TYR B CA 1
ATOM 6302 C C . TYR B 1 229 ? -20.109 8.758 12.336 1 97.06 229 TYR B C 1
ATOM 6304 O O . TYR B 1 229 ? -20.422 9.469 13.289 1 97.06 229 TYR B O 1
ATOM 6312 N N . MET B 1 230 ? -20.594 8.914 11.164 1 94.88 230 MET B N 1
ATOM 6313 C CA . MET B 1 230 ? -21.625 9.914 10.906 1 94.88 230 MET B CA 1
ATOM 6314 C C . MET B 1 230 ? -23.016 9.281 10.953 1 94.88 230 MET B C 1
ATOM 6316 O O . MET B 1 230 ? -23.328 8.398 10.164 1 94.88 230 MET B O 1
ATOM 6320 N N . MET B 1 231 ? -23.828 9.758 11.891 1 95.38 231 MET B N 1
ATOM 6321 C CA . MET B 1 231 ? -25.219 9.32 11.945 1 95.38 231 MET B CA 1
ATOM 6322 C C . MET B 1 231 ? -26.078 10.133 10.977 1 95.38 231 MET B C 1
ATOM 6324 O O . MET B 1 231 ? -26.203 11.344 11.117 1 95.38 231 MET B O 1
ATOM 6328 N N . ALA B 1 232 ? -26.531 9.438 9.969 1 93 232 ALA B N 1
ATOM 6329 C CA . ALA B 1 232 ? -27.469 10.031 9.039 1 93 232 ALA B CA 1
ATOM 6330 C C . ALA B 1 232 ? -28.891 9.516 9.281 1 93 232 ALA B C 1
ATOM 6332 O O . ALA B 1 232 ? -29.203 8.383 8.914 1 93 232 ALA B O 1
ATOM 6333 N N . GLN B 1 233 ? -29.688 10.375 9.844 1 92.06 233 GLN B N 1
ATOM 6334 C CA . GLN B 1 233 ? -31.047 9.969 10.203 1 92.06 233 GLN B CA 1
ATOM 6335 C C . GLN B 1 233 ? -32.094 10.758 9.414 1 92.06 233 GLN B C 1
ATOM 6337 O O . GLN B 1 233 ? -31.859 11.922 9.086 1 92.06 233 GLN B O 1
ATOM 6342 N N . PRO B 1 234 ? -33.281 10.078 9.133 1 89.38 234 PRO B N 1
ATOM 6343 C CA . PRO B 1 234 ? -34.375 10.789 8.492 1 89.38 234 PRO B CA 1
ATOM 6344 C C . PRO B 1 234 ? -34.844 12 9.297 1 89.38 234 PRO B C 1
ATOM 6346 O O . PRO B 1 234 ? -34.75 12 10.531 1 89.38 234 PRO B O 1
ATOM 6349 N N . GLY B 1 235 ? -35.406 12.945 8.609 1 82.38 235 GLY B N 1
ATOM 6350 C CA . GLY B 1 235 ? -36 14.109 9.242 1 82.38 235 GLY B CA 1
ATOM 6351 C C . GLY B 1 235 ? -35 15.227 9.492 1 82.38 235 GLY B C 1
ATOM 6352 O O . GLY B 1 235 ? -35.375 16.281 10.023 1 82.38 235 GLY B O 1
ATOM 6353 N N . ASN B 1 236 ? -33.781 14.906 9.234 1 75.38 236 ASN B N 1
ATOM 6354 C CA . ASN B 1 236 ? -32.75 15.906 9.453 1 75.38 236 ASN B CA 1
ATOM 6355 C C . ASN B 1 236 ? -31.75 15.93 8.297 1 75.38 236 ASN B C 1
ATOM 6357 O O . ASN B 1 236 ? -31.422 14.883 7.738 1 75.38 236 ASN B O 1
ATOM 6361 N N . ALA B 1 237 ? -31.578 17.188 7.742 1 69.12 237 ALA B N 1
ATOM 6362 C CA . ALA B 1 237 ? -30.641 17.344 6.641 1 69.12 237 ALA B CA 1
ATOM 6363 C C . ALA B 1 237 ? -29.5 18.281 7.016 1 69.12 237 ALA B C 1
ATOM 6365 O O . ALA B 1 237 ? -29.109 19.156 6.227 1 69.12 237 ALA B O 1
ATOM 6366 N N . PHE B 1 238 ? -29.031 18.031 8.273 1 75.69 238 PHE B N 1
ATOM 6367 C CA . PHE B 1 238 ? -27.891 18.844 8.703 1 75.69 238 PHE B CA 1
ATOM 6368 C C . PHE B 1 238 ? -26.641 18.469 7.918 1 75.69 238 PHE B C 1
ATOM 6370 O O . PHE B 1 238 ? -26.516 17.344 7.441 1 75.69 238 PHE B O 1
ATOM 6377 N N . TRP B 1 239 ? -25.719 19.391 7.82 1 72.62 239 TRP B N 1
ATOM 6378 C CA . TRP B 1 239 ? -24.5 19.203 7.051 1 72.62 239 TRP B CA 1
ATOM 6379 C C . TRP B 1 239 ? -23.672 18.047 7.625 1 72.62 239 TRP B C 1
ATOM 6381 O O . TRP B 1 239 ? -23.109 17.25 6.875 1 72.62 239 TRP B O 1
ATOM 6391 N N . VAL B 1 240 ? -23.672 17.953 9 1 70.69 240 VAL B N 1
ATOM 6392 C CA . VAL B 1 240 ? -22.766 17 9.617 1 70.69 240 VAL B CA 1
ATOM 6393 C C . VAL B 1 240 ? -23.562 15.789 10.125 1 70.69 240 VAL B C 1
ATOM 6395 O O . VAL B 1 240 ? -23.062 15.031 10.969 1 70.69 240 VAL B O 1
ATOM 6398 N N . GLY B 1 241 ? -24.766 15.719 9.641 1 75.38 241 GLY B N 1
ATOM 6399 C CA . GLY B 1 241 ? -25.594 14.602 10.062 1 75.38 241 GLY B CA 1
ATOM 6400 C C . GLY B 1 241 ? -26.375 14.875 11.344 1 75.38 241 GLY B C 1
ATOM 6401 O O . GLY B 1 241 ? -26.391 16.016 11.82 1 75.38 241 GLY B O 1
ATOM 6402 N N . SER B 1 242 ? -27 13.812 11.852 1 84.75 242 SER B N 1
ATOM 6403 C CA . SER B 1 242 ? -27.812 13.875 13.062 1 84.75 242 SER B CA 1
ATOM 6404 C C . SER B 1 242 ? -26.953 13.727 14.312 1 84.75 242 SER B C 1
ATOM 6406 O O . SER B 1 242 ? -27.422 13.922 15.43 1 84.75 242 SER B O 1
ATOM 6408 N N . GLY B 1 243 ? -25.734 13.5 14.109 1 91.31 243 GLY B N 1
ATOM 6409 C CA . GLY B 1 243 ? -24.719 13.258 15.125 1 91.31 243 GLY B CA 1
ATOM 6410 C C . GLY B 1 243 ? -23.484 12.586 14.586 1 91.31 243 GLY B C 1
ATOM 6411 O O . GLY B 1 243 ? -23.578 11.656 13.781 1 91.31 243 GLY B O 1
ATOM 6412 N N . THR B 1 244 ? -22.359 13.117 14.961 1 93.75 244 THR B N 1
ATOM 6413 C CA . THR B 1 244 ? -21.094 12.539 14.516 1 93.75 244 THR B CA 1
ATOM 6414 C C . THR B 1 244 ? -20.234 12.125 15.711 1 93.75 244 THR B C 1
ATOM 6416 O O . THR B 1 244 ? -19.984 12.93 16.609 1 93.75 244 THR B O 1
ATOM 6419 N N . LEU B 1 245 ? -19.906 10.883 15.703 1 95.94 245 LEU B N 1
ATOM 6420 C CA . LEU B 1 245 ? -19.016 10.367 16.734 1 95.94 245 LEU B CA 1
ATOM 6421 C C . LEU B 1 245 ? -17.562 10.438 16.266 1 95.94 245 LEU B C 1
ATOM 6423 O O . LEU B 1 245 ? -17.219 9.938 15.188 1 95.94 245 LEU B O 1
ATOM 6427 N N . VAL B 1 246 ? -16.734 11.094 17.016 1 96.19 246 VAL B N 1
ATOM 6428 C CA . VAL B 1 246 ? -15.312 11.203 16.719 1 96.19 246 VAL B CA 1
ATOM 6429 C C . VAL B 1 246 ? -14.508 10.453 17.781 1 96.19 246 VAL B C 1
ATOM 6431 O O . VAL B 1 246 ? -14.672 10.695 18.984 1 96.19 246 VAL B O 1
ATOM 6434 N N . ALA B 1 247 ? -13.586 9.641 17.344 1 97.12 247 ALA B N 1
ATOM 6435 C CA . ALA B 1 247 ? -12.844 8.781 18.266 1 97.12 247 ALA B CA 1
ATOM 6436 C C . ALA B 1 247 ? -11.789 9.57 19.016 1 97.12 247 ALA B C 1
ATOM 6438 O O . ALA B 1 247 ? -10.969 10.266 18.406 1 97.12 247 ALA B O 1
ATOM 6439 N N . VAL B 1 248 ? -11.922 9.523 20.312 1 97.38 248 VAL B N 1
ATOM 6440 C CA . VAL B 1 248 ? -10.844 10 21.172 1 97.38 248 VAL B CA 1
ATOM 6441 C C . VAL B 1 248 ? -9.938 8.836 21.562 1 97.38 248 VAL B C 1
ATOM 6443 O O . VAL B 1 248 ? -8.727 8.875 21.328 1 97.38 248 VAL B O 1
ATOM 6446 N N . LYS B 1 249 ? -10.461 7.793 22.141 1 96.75 249 LYS B N 1
ATOM 6447 C CA . LYS B 1 249 ? -9.852 6.492 22.391 1 96.75 249 LYS B CA 1
ATOM 6448 C C . LYS B 1 249 ? -10.703 5.363 21.828 1 96.75 249 LYS B C 1
ATOM 6450 O O . LYS B 1 249 ? -11.734 5.008 22.406 1 96.75 249 LYS B O 1
ATOM 6455 N N . PRO B 1 250 ? -10.227 4.781 20.719 1 95.75 250 PRO B N 1
ATOM 6456 C CA . PRO B 1 250 ? -11 3.662 20.188 1 95.75 250 PRO B CA 1
ATOM 6457 C C . PRO B 1 250 ? -11.055 2.473 21.141 1 95.75 250 PRO B C 1
ATOM 6459 O O . PRO B 1 250 ? -10.016 2.021 21.641 1 95.75 250 PRO B O 1
ATOM 6462 N N . TYR B 1 251 ? -12.297 1.968 21.641 1 96.75 251 TYR B N 1
ATOM 6463 C CA . TYR B 1 251 ? -13.641 2.387 21.266 1 96.75 251 TYR B CA 1
ATOM 6464 C C . TYR B 1 251 ? -14.469 2.703 22.516 1 96.75 251 TYR B C 1
ATOM 6466 O O . TYR B 1 251 ? -15.641 2.32 22.594 1 96.75 251 TYR B O 1
ATOM 6474 N N . THR B 1 252 ? -13.797 3.6 23.375 1 98.25 252 THR B N 1
ATOM 6475 C CA . THR B 1 252 ? -14.438 3.803 24.672 1 98.25 252 THR B CA 1
ATOM 6476 C C . THR B 1 252 ? -14.594 5.289 24.969 1 98.25 252 THR B C 1
ATOM 6478 O O . THR B 1 252 ? -15.273 5.668 25.922 1 98.25 252 THR B O 1
ATOM 6481 N N . GLU B 1 253 ? -14.055 6.156 24.297 1 98.12 253 GLU B N 1
ATOM 6482 C CA . GLU B 1 253 ? -14.117 7.598 24.531 1 98.12 253 GLU B CA 1
ATOM 6483 C C . GLU B 1 253 ? -14.344 8.359 23.234 1 98.12 253 GLU B C 1
ATOM 6485 O O . GLU B 1 253 ? -13.68 8.102 22.219 1 98.12 253 GLU B O 1
ATOM 6490 N N . TRP B 1 254 ? -15.352 9.273 23.297 1 97.88 254 TRP B N 1
ATOM 6491 C CA . TRP B 1 254 ? -15.836 9.836 22.047 1 97.88 254 TRP B CA 1
ATOM 6492 C C . TRP B 1 254 ? -16.188 11.312 22.203 1 97.88 254 TRP B C 1
ATOM 6494 O O . TRP B 1 254 ? -16.484 11.766 23.312 1 97.88 254 TRP B O 1
ATOM 6504 N N . LEU B 1 255 ? -16.062 12.031 21.156 1 97 255 LEU B N 1
ATOM 6505 C CA . LEU B 1 255 ? -16.766 13.289 20.984 1 97 255 LEU B CA 1
ATOM 6506 C C . LEU B 1 255 ? -18.047 13.094 20.188 1 97 255 LEU B C 1
ATOM 6508 O O . LEU B 1 255 ? -18.016 12.5 19.094 1 97 255 LEU B O 1
ATOM 6512 N N . LEU B 1 256 ? -19.156 13.5 20.734 1 96.56 256 LEU B N 1
ATOM 6513 C CA . LEU B 1 256 ? -20.422 13.531 20 1 96.56 256 LEU B CA 1
ATOM 6514 C C . LEU B 1 256 ? -20.766 14.945 19.578 1 96.56 256 LEU B C 1
ATOM 6516 O O . LEU B 1 256 ? -21.078 15.797 20.406 1 96.56 256 LEU B O 1
ATOM 6520 N N . ASN B 1 257 ? -20.641 15.156 18.281 1 94.12 257 ASN B N 1
ATOM 6521 C CA . ASN B 1 257 ? -20.953 16.453 17.703 1 94.12 257 ASN B CA 1
ATOM 6522 C C . ASN B 1 257 ? -22.375 16.516 17.172 1 94.12 257 ASN B C 1
ATOM 6524 O O . ASN B 1 257 ? -22.859 15.547 16.578 1 94.12 257 ASN B O 1
ATOM 6528 N N . ARG B 1 258 ? -23.031 17.609 17.453 1 91.25 258 ARG B N 1
ATOM 6529 C CA . ARG B 1 258 ? -24.344 17.812 16.891 1 91.25 258 ARG B CA 1
ATOM 6530 C C . ARG B 1 258 ? -24.562 19.281 16.516 1 91.25 258 ARG B C 1
ATOM 6532 O O . ARG B 1 258 ? -24.094 20.172 17.219 1 91.25 258 ARG B O 1
ATOM 6539 N N . GLN B 1 259 ? -25.219 19.406 15.422 1 87.88 259 GLN B N 1
ATOM 6540 C CA . GLN B 1 259 ? -25.625 20.734 14.977 1 87.88 259 GLN B CA 1
ATOM 6541 C C . GLN B 1 259 ? -26.953 21.156 15.617 1 87.88 259 GLN B C 1
ATOM 6543 O O . GLN B 1 259 ? -27.812 20.312 15.883 1 87.88 259 GLN B O 1
ATOM 6548 N N . TYR B 1 260 ? -27 22.438 15.977 1 85.81 260 TYR B N 1
ATOM 6549 C CA . TYR B 1 260 ? -28.281 22.953 16.469 1 85.81 260 TYR B CA 1
ATOM 6550 C C . TYR B 1 260 ? -28.562 24.328 15.898 1 85.81 260 TYR B C 1
ATOM 6552 O O . TYR B 1 260 ? -27.656 25 15.406 1 85.81 260 TYR B O 1
ATOM 6560 N N . ASN B 1 261 ? -29.812 24.672 15.914 1 81.38 261 ASN B N 1
ATOM 6561 C CA . ASN B 1 261 ? -30.219 26 15.453 1 81.38 261 ASN B CA 1
ATOM 6562 C C . ASN B 1 261 ? -30.031 27.062 16.531 1 81.38 261 ASN B C 1
ATOM 6564 O O . ASN B 1 261 ? -30.266 26.797 17.719 1 81.38 261 ASN B O 1
ATOM 6568 N N . ALA B 1 262 ? -29.531 28.219 16.156 1 77.06 262 ALA B N 1
ATOM 6569 C CA . ALA B 1 262 ? -29.219 29.312 17.078 1 77.06 262 ALA B CA 1
ATOM 6570 C C . ALA B 1 262 ? -30.422 29.641 17.938 1 77.06 262 ALA B C 1
ATOM 6572 O O . ALA B 1 262 ? -30.281 29.969 19.125 1 77.06 262 ALA B O 1
ATOM 6573 N N . GLY B 1 263 ? -31.609 29.625 17.438 1 77.12 263 GLY B N 1
ATOM 6574 C CA . GLY B 1 263 ? -32.812 29.969 18.203 1 77.12 263 GLY B CA 1
ATOM 6575 C C . GLY B 1 263 ? -33.25 28.875 19.156 1 77.12 263 GLY B C 1
ATOM 6576 O O . GLY B 1 263 ? -34.062 29.094 20.047 1 77.12 263 GLY B O 1
ATOM 6577 N N . ASP B 1 264 ? -32.688 27.734 19.094 1 80.56 264 ASP B N 1
ATOM 6578 C CA . ASP B 1 264 ? -33.031 26.578 19.906 1 80.56 264 ASP B CA 1
ATOM 6579 C C . ASP B 1 264 ? -31.844 26.141 20.766 1 80.56 264 ASP B C 1
ATOM 6581 O O . ASP B 1 264 ? -31.125 25.219 20.391 1 80.56 264 ASP B O 1
ATOM 6585 N N . GLU B 1 265 ? -31.734 26.766 21.906 1 83.88 265 GLU B N 1
ATOM 6586 C CA . GLU B 1 265 ? -30.609 26.422 22.766 1 83.88 265 GLU B CA 1
ATOM 6587 C C . GLU B 1 265 ? -30.719 24.984 23.266 1 83.88 265 GLU B C 1
ATOM 6589 O O . GLU B 1 265 ? -31.719 24.594 23.859 1 83.88 265 GLU B O 1
ATOM 6594 N N . PRO B 1 266 ? -29.703 24.234 22.906 1 87.69 266 PRO B N 1
ATOM 6595 C CA . PRO B 1 266 ? -29.781 22.844 23.344 1 87.69 266 PRO B CA 1
ATOM 6596 C C . PRO B 1 266 ? -29.703 22.719 24.875 1 87.69 266 PRO B C 1
ATOM 6598 O O . PRO B 1 266 ? -29.031 23.516 25.531 1 87.69 266 PRO B O 1
ATOM 6601 N N . ASP B 1 267 ? -30.391 21.719 25.406 1 90.94 267 ASP B N 1
ATOM 6602 C CA . ASP B 1 267 ? -30.297 21.344 26.812 1 90.94 267 ASP B CA 1
ATOM 6603 C C . ASP B 1 267 ? -28.984 20.609 27.094 1 90.94 267 ASP B C 1
ATOM 6605 O O . ASP B 1 267 ? -28.766 19.516 26.562 1 90.94 267 ASP B O 1
ATOM 6609 N N . LEU B 1 268 ? -28.156 21.172 27.969 1 93.62 268 LEU B N 1
ATOM 6610 C CA . LEU B 1 268 ? -26.828 20.625 28.219 1 93.62 268 LEU B CA 1
ATOM 6611 C C . LEU B 1 268 ? -26.812 19.797 29.5 1 93.62 268 LEU B C 1
ATOM 6613 O O . LEU B 1 268 ? -25.75 19.375 29.953 1 93.62 268 LEU B O 1
ATOM 6617 N N . SER B 1 269 ? -27.984 19.562 30.031 1 95 269 SER B N 1
ATOM 6618 C CA . SER B 1 269 ? -28.031 18.688 31.188 1 95 269 SER B CA 1
ATOM 6619 C C . SER B 1 269 ? -27.516 17.297 30.859 1 95 269 SER B C 1
ATOM 6621 O O . SER B 1 269 ? -27.594 16.859 29.703 1 95 269 SER B O 1
ATOM 6623 N N . GLU B 1 270 ? -26.953 16.766 31.922 1 96.06 270 GLU B N 1
ATOM 6624 C CA . GLU B 1 270 ? -26.422 15.422 31.734 1 96.06 270 GLU B CA 1
ATOM 6625 C C . GLU B 1 270 ? -27.484 14.477 31.188 1 96.06 270 GLU B C 1
ATOM 6627 O O . GLU B 1 270 ? -27.219 13.672 30.297 1 96.06 270 GLU B O 1
ATOM 6632 N N . GLU B 1 271 ? -28.641 14.578 31.688 1 96.12 271 GLU B N 1
ATOM 6633 C CA . GLU B 1 271 ? -29.734 13.719 31.25 1 96.12 271 GLU B CA 1
ATOM 6634 C C . GLU B 1 271 ? -30.062 13.945 29.766 1 96.12 271 GLU B C 1
ATOM 6636 O O . GLU B 1 271 ? -30.297 12.992 29.031 1 96.12 271 GLU B O 1
ATOM 6641 N N . ALA B 1 272 ? -30.078 15.148 29.406 1 95.62 272 ALA B N 1
ATOM 6642 C CA . ALA B 1 272 ? -30.391 15.484 28.016 1 95.62 272 ALA B CA 1
ATOM 6643 C C . ALA B 1 272 ? -29.312 14.977 27.062 1 95.62 272 ALA B C 1
ATOM 6645 O O . ALA B 1 272 ? -29.609 14.445 26 1 95.62 272 ALA B O 1
ATOM 6646 N N . VAL B 1 273 ? -28.078 15.188 27.469 1 96.81 273 VAL B N 1
ATOM 6647 C CA . VAL B 1 273 ? -26.953 14.758 26.656 1 96.81 273 VAL B CA 1
ATOM 6648 C C . VAL B 1 273 ? -26.969 13.234 26.516 1 96.81 273 VAL B C 1
ATOM 6650 O O . VAL B 1 273 ? -26.797 12.703 25.422 1 96.81 273 VAL B O 1
ATOM 6653 N N . ILE B 1 274 ? -27.203 12.562 27.609 1 97.94 274 ILE B N 1
ATOM 6654 C CA . ILE B 1 274 ? -27.25 11.102 27.609 1 97.94 274 ILE B CA 1
ATOM 6655 C C . ILE B 1 274 ? -28.406 10.625 26.734 1 97.94 274 ILE B C 1
ATOM 6657 O O . ILE B 1 274 ? -28.266 9.688 25.938 1 97.94 274 ILE B O 1
ATOM 6661 N N . GLY B 1 275 ? -29.562 11.242 26.922 1 96.88 275 GLY B N 1
ATOM 6662 C CA . GLY B 1 275 ? -30.703 10.906 26.094 1 96.88 275 GLY B CA 1
ATOM 6663 C C . GLY B 1 275 ? -30.438 11.062 24.609 1 96.88 275 GLY B C 1
ATOM 6664 O O . GLY B 1 275 ? -30.797 10.195 23.812 1 96.88 275 GLY B O 1
ATOM 6665 N N . TYR B 1 276 ? -29.812 12.141 24.25 1 95.06 276 TYR B N 1
ATOM 6666 C CA . TYR B 1 276 ? -29.469 12.375 22.859 1 95.06 276 TYR B CA 1
ATOM 6667 C C . TYR B 1 276 ? -28.484 11.312 22.359 1 95.06 276 TYR B C 1
ATOM 6669 O O . TYR B 1 276 ? -28.656 10.773 21.266 1 95.06 276 TYR B O 1
ATOM 6677 N N . ALA B 1 277 ? -27.438 11.039 23.141 1 97.44 277 ALA B N 1
ATOM 6678 C CA . ALA B 1 277 ? -26.453 10.031 22.766 1 97.44 277 ALA B CA 1
ATOM 6679 C C . ALA B 1 277 ? -27.125 8.688 22.5 1 97.44 277 ALA B C 1
ATOM 6681 O O . ALA B 1 277 ? -26.875 8.055 21.469 1 97.44 277 ALA B O 1
ATOM 6682 N N . ARG B 1 278 ? -27.969 8.305 23.438 1 98 278 ARG B N 1
ATOM 6683 C CA . ARG B 1 278 ? -28.672 7.031 23.297 1 98 278 ARG B CA 1
ATOM 6684 C C . ARG B 1 278 ? -29.531 7.012 22.031 1 98 278 ARG B C 1
ATOM 6686 O O . ARG B 1 278 ? -29.547 6.016 21.312 1 98 278 ARG B O 1
ATOM 6693 N N . LYS B 1 279 ? -30.141 8.094 21.75 1 94.75 279 LYS B N 1
ATOM 6694 C CA . LYS B 1 279 ? -31 8.195 20.562 1 94.75 279 LYS B CA 1
ATOM 6695 C C . LYS B 1 279 ? -30.172 8.203 19.281 1 94.75 279 LYS B C 1
ATOM 6697 O O . LYS B 1 279 ? -30.438 7.426 18.359 1 94.75 279 LYS B O 1
ATOM 6702 N N . ALA B 1 280 ? -29.203 9.016 19.219 1 94.12 280 ALA B N 1
ATOM 6703 C CA . ALA B 1 280 ? -28.375 9.172 18.031 1 94.12 280 ALA B CA 1
ATOM 6704 C C . ALA B 1 280 ? -27.641 7.879 17.703 1 94.12 280 ALA B C 1
ATOM 6706 O O . ALA B 1 280 ? -27.516 7.508 16.531 1 94.12 280 ALA B O 1
ATOM 6707 N N . LEU B 1 281 ? -27.156 7.133 18.703 1 97.19 281 LEU B N 1
ATOM 6708 C CA . LEU B 1 281 ? -26.344 5.941 18.484 1 97.19 281 LEU B CA 1
ATOM 6709 C C . LEU B 1 281 ? -27.219 4.695 18.375 1 97.19 281 LEU B C 1
ATOM 6711 O O . LEU B 1 281 ? -26.734 3.639 17.953 1 97.19 281 LEU B O 1
ATOM 6715 N N . GLY B 1 282 ? -28.5 4.824 18.734 1 97.06 282 GLY B N 1
ATOM 6716 C CA . GLY B 1 282 ? -29.438 3.707 18.688 1 97.06 282 GLY B CA 1
ATOM 6717 C C . GLY B 1 282 ? -29.172 2.666 19.75 1 97.06 282 GLY B C 1
ATOM 6718 O O . GLY B 1 282 ? -29.328 1.467 19.516 1 97.06 282 GLY B O 1
ATOM 6719 N N . ILE B 1 283 ? -28.688 3.104 20.859 1 98.06 283 ILE B N 1
ATOM 6720 C CA . ILE B 1 283 ? -28.406 2.215 21.984 1 98.06 283 ILE B CA 1
ATOM 6721 C C . ILE B 1 283 ? -29.125 2.709 23.234 1 98.06 283 ILE B C 1
ATOM 6723 O O . ILE B 1 283 ? -28.547 3.424 24.062 1 98.06 283 ILE B O 1
ATOM 6727 N N . PRO B 1 284 ? -30.344 2.271 23.516 1 97.06 284 PRO B N 1
ATOM 6728 C CA . PRO B 1 284 ? -31.172 2.814 24.594 1 97.06 284 PRO B CA 1
ATOM 6729 C C . PRO B 1 284 ? -30.562 2.623 25.984 1 97.06 284 PRO B C 1
ATOM 6731 O O . PRO B 1 284 ? -30.766 3.453 26.859 1 97.06 284 PRO B O 1
ATOM 6734 N N . ASP B 1 285 ? -29.781 1.597 26.203 1 96.88 285 ASP B N 1
ATOM 6735 C CA . ASP B 1 285 ? -29.234 1.301 27.531 1 96.88 285 ASP B CA 1
ATOM 6736 C C . ASP B 1 285 ? -27.75 1.639 27.594 1 96.88 285 ASP B C 1
ATOM 6738 O O . ASP B 1 285 ? -27.016 1.088 28.422 1 96.88 285 ASP B O 1
ATOM 6742 N N . LEU B 1 286 ? -27.266 2.463 26.703 1 97.56 286 LEU B N 1
ATOM 6743 C CA . LEU B 1 286 ? -25.859 2.844 26.656 1 97.56 286 LEU B CA 1
ATOM 6744 C C . LEU B 1 286 ? -25.422 3.473 27.984 1 97.56 286 LEU B C 1
ATOM 6746 O O . LEU B 1 286 ? -26.078 4.387 28.484 1 97.56 286 LEU B O 1
ATOM 6750 N N . LYS B 1 287 ? -24.422 2.918 28.594 1 97.94 287 LYS B N 1
ATOM 6751 C CA . LYS B 1 287 ? -23.797 3.557 29.75 1 97.94 287 LYS B CA 1
ATOM 6752 C C . LYS B 1 287 ? -22.844 4.672 29.312 1 97.94 287 LYS B C 1
ATOM 6754 O O . LYS B 1 287 ? -21.906 4.43 28.562 1 97.94 287 LYS B O 1
ATOM 6759 N N . VAL B 1 288 ? -23.156 5.863 29.75 1 97.69 288 VAL B N 1
ATOM 6760 C CA . VAL B 1 288 ? -22.406 7.023 29.281 1 97.69 288 VAL B CA 1
ATOM 6761 C C . VAL B 1 288 ? -21.969 7.879 30.469 1 97.69 288 VAL B C 1
ATOM 6763 O O . VAL B 1 288 ? -22.734 8.07 31.422 1 97.69 288 VAL B O 1
ATOM 6766 N N . THR B 1 289 ? -20.719 8.273 30.484 1 98.12 289 THR B N 1
ATOM 6767 C CA . THR B 1 289 ? -20.234 9.352 31.328 1 98.12 289 THR B CA 1
ATOM 6768 C C . THR B 1 289 ? -19.938 10.602 30.5 1 98.12 289 THR B C 1
ATOM 6770 O O . THR B 1 289 ? -19.172 10.555 29.547 1 98.12 289 THR B O 1
ATOM 6773 N N . VAL B 1 290 ? -20.625 11.695 30.844 1 98.06 290 VAL B N 1
ATOM 6774 C CA . VAL B 1 290 ? -20.391 12.961 30.172 1 98.06 290 VAL B CA 1
ATOM 6775 C C . VAL B 1 290 ? -19.219 13.695 30.828 1 98.06 290 VAL B C 1
ATOM 6777 O O . VAL B 1 290 ? -19.281 14.047 32 1 98.06 290 VAL B O 1
ATOM 6780 N N . LYS B 1 291 ? -18.203 13.938 30.109 1 96.81 291 LYS B N 1
ATOM 6781 C CA . LYS B 1 291 ? -17.016 14.57 30.656 1 96.81 291 LYS B CA 1
ATOM 6782 C C . LYS B 1 291 ? -17.062 16.078 30.5 1 96.81 291 LYS B C 1
ATOM 6784 O O . LYS B 1 291 ? -16.625 16.828 31.391 1 96.81 291 LYS B O 1
ATOM 6789 N N . ASN B 1 292 ? -17.5 16.5 29.391 1 95.25 292 ASN B N 1
ATOM 6790 C CA . ASN B 1 292 ? -17.531 17.922 29.078 1 95.25 292 ASN B CA 1
ATOM 6791 C C . ASN B 1 292 ? -18.484 18.234 27.938 1 95.25 292 ASN B C 1
ATOM 6793 O O . ASN B 1 292 ? -18.781 17.344 27.109 1 95.25 292 ASN B O 1
ATOM 6797 N N . ASN B 1 293 ? -19.125 19.359 27.953 1 95 293 ASN B N 1
ATOM 6798 C CA . ASN B 1 293 ? -19.891 19.906 26.828 1 95 293 ASN B CA 1
ATOM 6799 C C . ASN B 1 293 ? -19.328 21.25 26.375 1 95 293 ASN B C 1
ATOM 6801 O O . ASN B 1 293 ? -18.906 22.062 27.203 1 95 293 ASN B O 1
ATOM 6805 N N . SER B 1 294 ? -19.281 21.438 25.094 1 92.38 294 SER B N 1
ATOM 6806 C CA . SER B 1 294 ? -18.766 22.703 24.578 1 92.38 294 SER B CA 1
ATOM 6807 C C . SER B 1 294 ? -19.562 23.141 23.359 1 92.38 294 SER B C 1
ATOM 6809 O O . SER B 1 294 ? -19.797 22.359 22.438 1 92.38 294 SER B O 1
ATOM 6811 N N . LYS B 1 295 ? -20.031 24.391 23.359 1 91.06 295 LYS B N 1
ATOM 6812 C CA . LYS B 1 295 ? -20.641 25 22.188 1 91.06 295 LYS B CA 1
ATOM 6813 C C . LYS B 1 295 ? -19.609 25.766 21.359 1 91.06 295 LYS B C 1
ATOM 6815 O O . LYS B 1 295 ? -18.703 26.391 21.906 1 91.06 295 LYS B O 1
ATOM 6820 N N . TRP B 1 296 ? -19.75 25.609 20.125 1 86.62 296 TRP B N 1
ATOM 6821 C CA . TRP B 1 296 ? -18.844 26.328 19.234 1 86.62 296 TRP B CA 1
ATOM 6822 C C . TRP B 1 296 ? -19.5 26.594 17.875 1 86.62 296 TRP B C 1
ATOM 6824 O O . TRP B 1 296 ? -20.625 26.141 17.625 1 86.62 296 TRP B O 1
ATOM 6834 N N . GLN B 1 297 ? -18.875 27.438 17.078 1 86.69 297 GLN B N 1
ATOM 6835 C CA . GLN B 1 297 ? -19.406 27.797 15.781 1 86.69 297 GLN B CA 1
ATOM 6836 C C . GLN B 1 297 ? -18.406 27.5 14.664 1 86.69 297 GLN B C 1
ATOM 6838 O O . GLN B 1 297 ? -17.203 27.594 14.875 1 86.69 297 GLN B O 1
ATOM 6843 N N . VAL B 1 298 ? -18.984 27.094 13.562 1 85 298 VAL B N 1
ATOM 6844 C CA . VAL B 1 298 ? -18.172 26.922 12.359 1 85 298 VAL B CA 1
ATOM 6845 C C . VAL B 1 298 ? -17.906 28.281 11.711 1 85 298 VAL B C 1
ATOM 6847 O O . VAL B 1 298 ? -18.859 29.031 11.453 1 85 298 VAL B O 1
ATOM 6850 N N . ASN B 1 299 ? -16.578 28.516 11.57 1 84.06 299 ASN B N 1
AT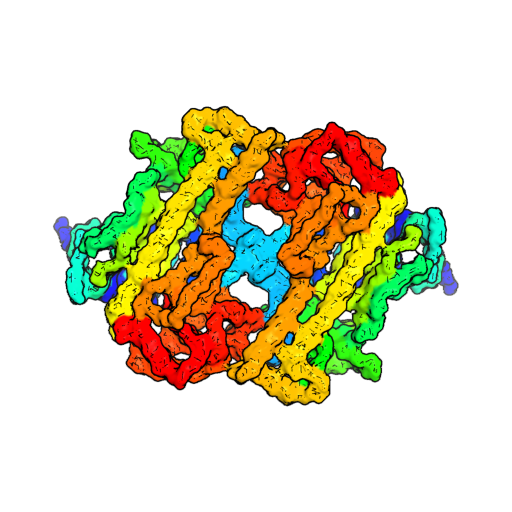OM 6851 C CA . ASN B 1 299 ? -16.172 29.781 10.945 1 84.06 299 ASN B CA 1
ATOM 6852 C C . ASN B 1 299 ? -15.391 29.547 9.664 1 84.06 299 ASN B C 1
ATOM 6854 O O . ASN B 1 299 ? -14.812 28.469 9.469 1 84.06 299 ASN B O 1
ATOM 6858 N N . ASN B 1 300 ? -15.43 30.469 8.773 1 87.06 300 ASN B N 1
ATOM 6859 C CA . ASN B 1 300 ? -14.641 30.547 7.547 1 87.06 300 ASN B CA 1
ATOM 6860 C C . ASN B 1 300 ? -13.891 31.875 7.457 1 87.06 300 ASN B C 1
ATOM 6862 O O . ASN B 1 300 ? -14.297 32.781 6.711 1 87.06 300 ASN B O 1
ATOM 6866 N N . VAL B 1 301 ? -12.812 31.938 8.219 1 91.19 301 VAL B N 1
ATOM 6867 C CA . VAL B 1 301 ? -12.148 33.219 8.336 1 91.19 301 VAL B CA 1
ATOM 6868 C C . VAL B 1 301 ? -10.633 33.031 8.281 1 91.19 301 VAL B C 1
ATOM 6870 O O . VAL B 1 301 ? -10.102 32.062 8.852 1 91.19 301 VAL B O 1
ATOM 6873 N N . TYR B 1 302 ? -9.953 33.844 7.559 1 93.31 302 TYR B N 1
ATOM 6874 C CA . TYR B 1 302 ? -8.5 33.844 7.566 1 93.31 302 TYR B CA 1
ATOM 6875 C C . TYR B 1 302 ? -7.973 35.281 7.48 1 93.31 302 TYR B C 1
ATOM 6877 O O . TYR B 1 302 ? -8.617 36.156 6.895 1 93.31 302 TYR B O 1
ATOM 6885 N N . ALA B 1 303 ? -6.863 35.5 8.07 1 95.94 303 ALA B N 1
ATOM 6886 C CA . ALA B 1 303 ? -6.227 36.844 8.062 1 95.94 303 ALA B CA 1
ATOM 6887 C C . ALA B 1 303 ? -5.738 37.188 6.664 1 95.94 303 ALA B C 1
ATOM 6889 O O . ALA B 1 303 ? -5.215 36.344 5.941 1 95.94 303 ALA B O 1
ATOM 6890 N N . THR B 1 304 ? -5.855 38.438 6.266 1 95.44 304 THR B N 1
ATOM 6891 C CA . THR B 1 304 ? -5.391 38.906 4.961 1 95.44 304 THR B CA 1
ATOM 6892 C C . THR B 1 304 ? -3.865 38.969 4.926 1 95.44 304 THR B C 1
ATOM 6894 O O . THR B 1 304 ? -3.26 38.875 3.857 1 95.44 304 THR B O 1
ATOM 6897 N N . LYS B 1 305 ? -3.342 39.219 6.078 1 96.25 305 LYS B N 1
ATOM 6898 C CA . LYS B 1 305 ? -1.91 39.125 6.352 1 96.25 305 LYS B CA 1
ATOM 6899 C C . LYS B 1 305 ? -1.648 38.469 7.699 1 96.25 305 LYS B C 1
ATOM 6901 O O . LYS B 1 305 ? -2.453 38.594 8.625 1 96.25 305 LYS B O 1
ATOM 6906 N N . THR B 1 306 ? -0.509 37.844 7.73 1 96.69 306 THR B N 1
ATOM 6907 C CA . THR B 1 306 ? -0.26 37.125 8.977 1 96.69 306 THR B CA 1
ATOM 6908 C C . THR B 1 306 ? 0.765 37.875 9.828 1 96.69 306 THR B C 1
ATOM 6910 O O . THR B 1 306 ? 1.239 37.344 10.836 1 96.69 306 THR B O 1
ATOM 6913 N N . SER B 1 307 ? 1.179 39 9.406 1 96.69 307 SER B N 1
ATOM 6914 C CA . SER B 1 307 ? 2.121 39.812 10.18 1 96.69 307 SER B CA 1
ATOM 6915 C C . SER B 1 307 ? 1.931 41.281 9.922 1 96.69 307 SER B C 1
ATOM 6917 O O . SER B 1 307 ? 1.406 41.688 8.875 1 96.69 307 SER B O 1
ATOM 6919 N N . HIS B 1 308 ? 2.236 42.094 10.852 1 96.06 308 HIS B N 1
ATOM 6920 C CA . HIS B 1 308 ? 2.309 43.562 10.773 1 96.06 308 HIS B CA 1
ATOM 6921 C C . HIS B 1 308 ? 3.416 44.094 11.664 1 96.06 308 HIS B C 1
ATOM 6923 O O . HIS B 1 308 ? 3.299 44.062 12.898 1 96.06 308 HIS B O 1
ATOM 6929 N N . GLY B 1 309 ? 4.465 44.688 11 1 95.31 309 GLY B N 1
ATOM 6930 C CA . GLY B 1 309 ? 5.613 45.125 11.781 1 95.31 309 GLY B CA 1
ATOM 6931 C C . GLY B 1 309 ? 6.324 44 12.492 1 95.31 309 GLY B C 1
ATOM 6932 O O . GLY B 1 309 ? 6.77 43.031 11.859 1 95.31 309 GLY B O 1
ATOM 6933 N N . ARG B 1 310 ? 6.312 44.156 13.836 1 97.69 310 ARG B N 1
ATOM 6934 C CA . ARG B 1 310 ? 7.059 43.188 14.641 1 97.69 310 ARG B CA 1
ATOM 6935 C C . ARG B 1 310 ? 6.121 42.188 15.289 1 97.69 310 ARG B C 1
ATOM 6937 O O . ARG B 1 310 ? 6.547 41.375 16.125 1 97.69 310 ARG B O 1
ATOM 6944 N N . ILE B 1 311 ? 4.848 42.188 14.836 1 98.12 311 ILE B N 1
ATOM 6945 C CA . ILE B 1 311 ? 3.848 41.281 15.375 1 98.12 311 ILE B CA 1
ATOM 6946 C C . ILE B 1 311 ? 3.439 40.25 14.305 1 98.12 311 ILE B C 1
ATOM 6948 O O . ILE B 1 311 ? 3.119 40.656 13.172 1 98.12 311 ILE B O 1
ATOM 6952 N N . PHE B 1 312 ? 3.504 39 14.625 1 98.5 312 PHE B N 1
ATOM 6953 C CA . PHE B 1 312 ? 3.113 37.906 13.75 1 98.5 312 PHE B CA 1
ATOM 6954 C C . PHE B 1 312 ? 1.929 37.156 14.328 1 98.5 312 PHE B C 1
ATOM 6956 O O . PHE B 1 312 ? 1.768 37.062 15.547 1 98.5 312 PHE B O 1
ATOM 6963 N N . LEU B 1 313 ? 1.073 36.625 13.453 1 98.44 313 LEU B N 1
ATOM 6964 C CA . LEU B 1 313 ? -0.036 35.781 13.859 1 98.44 313 LEU B CA 1
ATOM 6965 C C . LEU B 1 313 ? 0.18 34.344 13.375 1 98.44 313 LEU B C 1
ATOM 6967 O O . LEU B 1 313 ? 0.709 34.125 12.281 1 98.44 313 LEU B O 1
ATOM 6971 N N . ALA B 1 314 ? -0.216 33.406 14.164 1 97.88 314 ALA B N 1
ATOM 6972 C CA . ALA B 1 314 ? -0.141 31.984 13.805 1 97.88 314 ALA B CA 1
ATOM 6973 C C . ALA B 1 314 ? -1.316 31.203 14.383 1 97.88 314 ALA B C 1
ATOM 6975 O O . ALA B 1 314 ? -1.875 31.594 15.414 1 97.88 314 ALA B O 1
ATOM 6976 N N . GLY B 1 315 ? -1.697 30.078 13.703 1 95.69 315 GLY B N 1
ATOM 6977 C CA . GLY B 1 315 ? -2.777 29.219 14.164 1 95.69 315 GLY B CA 1
ATOM 6978 C C . GLY B 1 315 ? -4.141 29.875 14.062 1 95.69 315 GLY B C 1
ATOM 6979 O O . GLY B 1 315 ? -4.422 30.594 13.102 1 95.69 315 GLY B O 1
ATOM 6980 N N . ASP B 1 316 ? -4.969 29.594 15.062 1 92.19 316 ASP B N 1
ATOM 6981 C CA . ASP B 1 316 ? -6.355 30.047 15.031 1 92.19 316 ASP B CA 1
ATOM 6982 C C . ASP B 1 316 ? -6.434 31.578 15.102 1 92.19 316 ASP B C 1
ATOM 6984 O O . ASP B 1 316 ? -7.457 32.156 14.75 1 92.19 316 ASP B O 1
ATOM 6988 N N . ALA B 1 317 ? -5.34 32.188 15.555 1 95 317 ALA B N 1
ATOM 6989 C CA . ALA B 1 317 ? -5.281 33.656 15.547 1 95 317 ALA B CA 1
ATOM 6990 C C . ALA B 1 317 ? -5.242 34.188 14.117 1 95 317 ALA B C 1
ATOM 6992 O O . ALA B 1 317 ? -5.66 35.312 13.867 1 95 317 ALA B O 1
ATOM 6993 N N . ALA B 1 318 ? -4.742 33.375 13.234 1 93.75 318 ALA B N 1
ATOM 6994 C CA . ALA B 1 318 ? -4.566 33.812 11.844 1 93.75 318 ALA B CA 1
ATOM 6995 C C . ALA B 1 318 ? -5.617 33.156 10.938 1 93.75 318 ALA B C 1
ATOM 6997 O O . ALA B 1 318 ? -5.957 33.719 9.891 1 93.75 318 ALA B O 1
ATOM 6998 N N . HIS B 1 319 ? -6.07 32.062 11.258 1 89.81 319 HIS B N 1
ATOM 6999 C CA . HIS B 1 319 ? -7.02 31.312 10.438 1 89.81 319 HIS B CA 1
ATOM 7000 C C . HIS B 1 319 ? -7.922 30.438 11.289 1 89.81 319 HIS B C 1
ATOM 7002 O O . HIS B 1 319 ? -7.461 29.812 12.25 1 89.81 319 HIS B O 1
ATOM 7008 N N . ARG B 1 320 ? -9.195 30.5 10.984 1 80.12 320 ARG B N 1
ATOM 7009 C CA . ARG B 1 320 ? -10.219 29.703 11.641 1 80.12 320 ARG B CA 1
ATOM 7010 C C . ARG B 1 320 ? -11.047 28.922 10.617 1 80.12 320 ARG B C 1
ATOM 7012 O O . ARG B 1 320 ? -11.695 29.531 9.758 1 80.12 320 ARG B O 1
ATOM 7019 N N . HIS B 1 321 ? -10.781 27.688 10.68 1 74.69 321 HIS B N 1
ATOM 7020 C CA . HIS B 1 321 ? -11.43 26.797 9.719 1 74.69 321 HIS B CA 1
ATOM 7021 C C . HIS B 1 321 ? -12.391 25.828 10.414 1 74.69 321 HIS B C 1
ATOM 7023 O O . HIS B 1 321 ? -12.266 25.594 11.617 1 74.69 321 HIS B O 1
ATOM 7029 N N . PRO B 1 322 ? -13.383 25.453 9.578 1 66.56 322 PRO B N 1
ATOM 7030 C CA . PRO B 1 322 ? -14.133 24.297 10.078 1 66.56 322 PRO B CA 1
ATOM 7031 C C . PRO B 1 322 ? -13.242 23.078 10.344 1 66.56 322 PRO B C 1
ATOM 7033 O O . PRO B 1 322 ? -12.172 22.953 9.742 1 66.56 322 PRO B O 1
ATOM 7036 N N . PRO B 1 323 ? -13.664 22.328 11.32 1 66.5 323 PRO B N 1
ATOM 7037 C CA . PRO B 1 323 ? -12.867 21.125 11.602 1 66.5 323 PRO B CA 1
ATOM 7038 C C . PRO B 1 323 ? -12.891 20.125 10.445 1 66.5 323 PRO B C 1
ATOM 7040 O O . PRO B 1 323 ? -12.195 19.109 10.5 1 66.5 323 PRO B O 1
ATOM 7043 N N . ALA B 1 324 ? -13.508 20.625 9.406 1 62.72 324 ALA B N 1
ATOM 7044 C CA . ALA B 1 324 ? -13.633 19.688 8.289 1 62.72 324 ALA B CA 1
ATOM 7045 C C . ALA B 1 324 ? -12.281 19.422 7.645 1 62.72 324 ALA B C 1
ATOM 7047 O O . ALA B 1 324 ? -11.516 20.344 7.383 1 62.72 324 ALA B O 1
ATOM 7048 N N . SER B 1 325 ? -11.773 18.141 7.609 1 70.38 325 SER B N 1
ATOM 7049 C CA . SER B 1 325 ? -10.578 17.609 6.961 1 70.38 325 SER B CA 1
ATOM 7050 C C . SER B 1 325 ? -9.398 17.547 7.93 1 70.38 325 SER B C 1
ATOM 7052 O O . SER B 1 325 ? -8.336 17.031 7.59 1 70.38 325 SER B O 1
ATOM 7054 N N . GLY B 1 326 ? -9.555 18.078 9.133 1 70.5 326 GLY B N 1
ATOM 7055 C CA . GLY B 1 326 ? -8.531 17.938 10.156 1 70.5 326 GLY B CA 1
ATOM 7056 C C . GLY B 1 326 ? -7.258 18.703 9.844 1 70.5 326 GLY B C 1
ATOM 7057 O O . GLY B 1 326 ? -6.156 18.203 10.07 1 70.5 326 GLY B O 1
ATOM 7058 N N . LEU B 1 327 ? -7.43 19.938 9.328 1 76.12 327 LEU B N 1
ATOM 7059 C CA . LEU B 1 327 ? -6.238 20.625 8.852 1 76.12 327 LEU B CA 1
ATOM 7060 C C . LEU B 1 327 ? -5.812 21.719 9.828 1 76.12 327 LEU B C 1
ATOM 7062 O O . LEU B 1 327 ? -4.688 22.219 9.758 1 76.12 327 LEU B O 1
ATOM 7066 N N . GLY B 1 328 ? -6.594 22.031 10.844 1 85.62 328 GLY B N 1
ATOM 7067 C CA . GLY B 1 328 ? -6.352 23.172 11.695 1 85.62 328 GLY B CA 1
ATOM 7068 C C . GLY B 1 328 ? -5.082 23.047 12.523 1 85.62 328 GLY B C 1
ATOM 7069 O O . GLY B 1 328 ? -4.121 23.797 12.312 1 85.62 328 GLY B O 1
ATOM 7070 N N . SER B 1 329 ? -5.125 22.062 13.352 1 91.62 329 SER B N 1
ATOM 7071 C CA . SER B 1 329 ? -3.963 21.859 14.211 1 91.62 329 SER B CA 1
ATOM 7072 C C . SER B 1 329 ? -2.701 21.625 13.391 1 91.62 329 SER B C 1
ATOM 7074 O O . SER B 1 329 ? -1.61 22.047 13.781 1 91.62 329 SER B O 1
ATOM 7076 N N . ASN B 1 330 ? -2.857 21.016 12.273 1 95.75 330 ASN B N 1
ATOM 7077 C CA . ASN B 1 330 ? -1.727 20.766 11.391 1 95.75 330 ASN B CA 1
ATOM 7078 C C . ASN B 1 330 ? -1.14 22.078 10.852 1 95.75 330 ASN B C 1
ATOM 7080 O O . ASN B 1 330 ? 0.078 22.266 10.867 1 95.75 330 ASN B O 1
ATOM 7084 N N . THR B 1 331 ? -2.016 22.938 10.43 1 94.44 331 THR B N 1
ATOM 7085 C CA . THR B 1 331 ? -1.573 24.219 9.906 1 94.44 331 THR B CA 1
ATOM 7086 C C . THR B 1 331 ? -0.895 25.047 11 1 94.44 331 THR B C 1
ATOM 7088 O O . THR B 1 331 ? 0.054 25.781 10.734 1 94.44 331 THR B O 1
ATOM 7091 N N . CYS B 1 332 ? -1.373 24.891 12.258 1 95.88 332 CYS B N 1
ATOM 7092 C CA . CYS B 1 332 ? -0.766 25.562 13.398 1 95.88 332 CYS B CA 1
ATOM 7093 C C . CYS B 1 332 ? 0.704 25.188 13.539 1 95.88 332 CYS B C 1
ATOM 7095 O O . CYS B 1 332 ? 1.568 26.062 13.625 1 95.88 332 CYS B O 1
ATOM 7097 N N . VAL B 1 333 ? 0.951 23.891 13.516 1 97.5 333 VAL B N 1
ATOM 7098 C CA . VAL B 1 333 ? 2.311 23.391 13.664 1 97.5 333 VAL B CA 1
ATOM 7099 C C . VAL B 1 333 ? 3.168 23.844 12.492 1 97.5 333 VAL B C 1
ATOM 7101 O O . VAL B 1 333 ? 4.316 24.25 12.672 1 97.5 333 VAL B O 1
ATOM 7104 N N . GLN B 1 334 ? 2.633 23.875 11.359 1 97.19 334 GLN B N 1
ATOM 7105 C CA . GLN B 1 334 ? 3.365 24.219 10.148 1 97.19 334 GLN B CA 1
ATOM 7106 C C . GLN B 1 334 ? 3.678 25.719 10.102 1 97.19 334 GLN B C 1
ATOM 7108 O O . GLN B 1 334 ? 4.719 26.125 9.586 1 97.19 334 GLN B O 1
ATOM 7113 N N . ASP B 1 335 ? 2.785 26.547 10.648 1 97.94 335 ASP B N 1
ATOM 7114 C CA . ASP B 1 335 ? 3.088 27.969 10.797 1 97.94 335 ASP B CA 1
ATOM 7115 C C . ASP B 1 335 ? 4.344 28.172 11.648 1 97.94 335 ASP B C 1
ATOM 7117 O O . ASP B 1 335 ? 5.242 28.922 11.258 1 97.94 335 ASP B O 1
ATOM 7121 N N . ALA B 1 336 ? 4.32 27.453 12.75 1 98.56 336 ALA B N 1
ATOM 7122 C CA . ALA B 1 336 ? 5.457 27.578 13.656 1 98.56 336 ALA B CA 1
ATOM 7123 C C . ALA B 1 336 ? 6.738 27.078 13 1 98.56 336 ALA B C 1
ATOM 7125 O O . ALA B 1 336 ? 7.797 27.703 13.141 1 98.56 336 ALA B O 1
ATOM 7126 N N . TYR B 1 337 ? 6.602 26.016 12.266 1 97.94 337 TYR B N 1
ATOM 7127 C CA . TYR B 1 337 ? 7.758 25.406 11.609 1 97.94 337 TYR B CA 1
ATOM 7128 C C . TYR B 1 337 ? 8.344 26.344 10.562 1 97.94 337 TYR B C 1
ATOM 7130 O O . TYR B 1 337 ? 9.555 26.359 10.344 1 97.94 337 TYR B O 1
ATOM 7138 N N . ASN B 1 338 ? 7.531 27.109 9.945 1 98.06 338 ASN B N 1
ATOM 7139 C CA . ASN B 1 338 ? 7.945 28.062 8.93 1 98.06 338 ASN B CA 1
ATOM 7140 C C . ASN B 1 338 ? 8.594 29.297 9.547 1 98.06 338 ASN B C 1
ATOM 7142 O O . ASN B 1 338 ? 9.609 29.797 9.047 1 98.06 338 ASN B O 1
ATOM 7146 N N . LEU B 1 339 ? 8.102 29.797 10.68 1 98.5 339 LEU B N 1
ATOM 7147 C CA . LEU B 1 339 ? 8.469 31.125 11.18 1 98.5 339 LEU B CA 1
ATOM 7148 C C . LEU B 1 339 ? 9.609 31.016 12.195 1 98.5 339 LEU B C 1
ATOM 7150 O O . LEU B 1 339 ? 10.453 31.906 12.273 1 98.5 339 LEU B O 1
ATOM 7154 N N . ALA B 1 340 ? 9.688 29.938 12.906 1 98.56 340 ALA B N 1
ATOM 7155 C CA . ALA B 1 340 ? 10.602 29.828 14.039 1 98.56 340 ALA B CA 1
ATOM 7156 C C . ALA B 1 340 ? 12.055 29.984 13.594 1 98.56 340 ALA B C 1
ATOM 7158 O O . ALA B 1 340 ? 12.82 30.734 14.203 1 98.56 340 ALA B O 1
ATOM 7159 N N . TRP B 1 341 ? 12.422 29.312 12.539 1 97.56 341 TRP B N 1
ATOM 7160 C CA . TRP B 1 341 ? 13.82 29.375 12.117 1 97.56 341 TRP B CA 1
ATOM 7161 C C . TRP B 1 341 ? 14.156 30.766 11.57 1 97.56 341 TRP B C 1
ATOM 7163 O O . TRP B 1 341 ? 15.273 31.25 11.75 1 97.56 341 TRP B O 1
ATOM 7173 N N . LYS B 1 342 ? 13.234 31.422 10.961 1 98.06 342 LYS B N 1
ATOM 7174 C CA . LYS B 1 342 ? 13.438 32.781 10.469 1 98.06 342 LYS B CA 1
ATOM 7175 C C . LYS B 1 342 ? 13.688 33.75 11.625 1 98.06 342 LYS B C 1
ATOM 7177 O O . LYS B 1 342 ? 14.641 34.531 11.586 1 98.06 342 LYS B O 1
ATOM 7182 N N . LEU B 1 343 ? 12.836 33.656 12.594 1 98.25 343 LEU B N 1
ATOM 7183 C CA . LEU B 1 343 ? 12.984 34.5 13.773 1 98.25 343 LEU B CA 1
ATOM 7184 C C . LEU B 1 343 ? 14.328 34.25 14.461 1 98.25 343 LEU B C 1
ATOM 7186 O O . LEU B 1 343 ? 15 35.188 14.883 1 98.25 343 LEU B O 1
ATOM 7190 N N . GLY B 1 344 ? 14.68 33 14.578 1 97.12 344 GLY B N 1
ATOM 7191 C CA . GLY B 1 344 ? 15.961 32.656 15.18 1 97.12 344 GLY B CA 1
ATOM 7192 C C . GLY B 1 344 ? 17.141 33.281 14.484 1 97.12 344 GLY B C 1
ATOM 7193 O O . GLY B 1 344 ? 18.031 33.844 15.133 1 97.12 344 GLY B O 1
ATOM 7194 N N . LEU B 1 345 ? 17.172 33.344 13.219 1 97.06 345 LEU B N 1
ATOM 7195 C CA . LEU B 1 345 ? 18.281 33.906 12.438 1 97.06 345 LEU B CA 1
ATOM 7196 C C . LEU B 1 345 ? 18.297 35.406 12.547 1 97.06 345 LEU B C 1
ATOM 7198 O O . LEU B 1 345 ? 19.375 36 12.672 1 97.06 345 LEU B O 1
ATOM 7202 N N . VAL B 1 346 ? 17.141 36.031 12.516 1 97.19 346 VAL B N 1
ATOM 7203 C CA . VAL B 1 346 ? 17.047 37.469 12.57 1 97.19 346 VAL B CA 1
ATOM 7204 C C . VAL B 1 346 ? 17.484 37.969 13.953 1 97.19 346 VAL B C 1
ATOM 7206 O O . VAL B 1 346 ? 18.266 38.906 14.07 1 97.19 346 VAL B O 1
ATOM 7209 N N . VAL B 1 347 ? 17 37.312 14.977 1 96.88 347 VAL B N 1
ATOM 7210 C CA . VAL B 1 347 ? 17.297 37.688 16.344 1 96.88 347 VAL B CA 1
ATOM 7211 C C . VAL B 1 347 ? 18.797 37.531 16.625 1 96.88 347 VAL B C 1
ATOM 7213 O O . VAL B 1 347 ? 19.391 38.312 17.359 1 96.88 347 VAL B O 1
ATOM 7216 N N . SER B 1 348 ? 19.406 36.562 16.031 1 94.81 348 SER B N 1
ATOM 7217 C CA . SER B 1 348 ? 20.828 36.281 16.234 1 94.81 348 SER B CA 1
ATOM 7218 C C . SER B 1 348 ? 21.688 37.156 15.328 1 94.81 348 SER B C 1
ATOM 7220 O O . SER B 1 348 ? 22.922 37.031 15.336 1 94.81 348 SER B O 1
ATOM 7222 N N . GLY B 1 349 ? 21.078 37.906 14.477 1 95.31 349 GLY B N 1
ATOM 7223 C CA . GLY B 1 349 ? 21.797 38.844 13.633 1 95.31 349 GLY B CA 1
ATOM 7224 C C . GLY B 1 349 ? 22.344 38.219 12.367 1 95.31 349 GLY B C 1
ATOM 7225 O O . GLY B 1 349 ? 23.188 38.812 11.68 1 95.31 349 GLY B O 1
ATOM 7226 N N . LYS B 1 350 ? 21.906 37.125 12.078 1 95.44 350 LYS B N 1
ATOM 7227 C CA . LYS B 1 350 ? 22.453 36.375 10.938 1 95.44 350 LYS B CA 1
ATOM 7228 C C . LYS B 1 350 ? 21.609 36.625 9.68 1 95.44 350 LYS B C 1
ATOM 7230 O O . LYS B 1 350 ? 22.031 36.281 8.578 1 95.44 350 LYS B O 1
ATOM 7235 N N . ALA B 1 351 ? 20.453 37.156 9.82 1 96.81 351 ALA B N 1
ATOM 7236 C CA . ALA B 1 351 ? 19.578 37.531 8.719 1 96.81 351 ALA B CA 1
ATOM 7237 C C . ALA B 1 351 ? 18.969 38.906 8.938 1 96.81 351 ALA B C 1
ATOM 7239 O O . ALA B 1 351 ? 19 39.438 10.055 1 96.81 351 ALA B O 1
ATOM 7240 N N . ASN B 1 352 ? 18.516 39.5 7.852 1 96.31 352 ASN B N 1
ATOM 7241 C CA . ASN B 1 352 ? 17.828 40.781 7.918 1 96.31 352 ASN B CA 1
ATOM 7242 C C . ASN B 1 352 ? 16.344 40.594 8.211 1 96.31 352 ASN B C 1
ATOM 7244 O O . ASN B 1 352 ? 15.758 39.562 7.867 1 96.31 352 ASN B O 1
ATOM 7248 N N . ASP B 1 353 ? 15.711 41.625 8.805 1 94.06 353 ASP B N 1
ATOM 7249 C CA . ASP B 1 353 ? 14.305 41.531 9.195 1 94.06 353 ASP B CA 1
ATOM 7250 C C . ASP B 1 353 ? 13.406 41.438 7.965 1 94.06 353 ASP B C 1
ATOM 7252 O O . ASP B 1 353 ? 12.258 41 8.055 1 94.06 353 ASP B O 1
ATOM 7256 N N . ARG B 1 354 ? 13.914 41.812 6.82 1 93.81 354 ARG B N 1
ATOM 7257 C CA . ARG B 1 354 ? 13.148 41.719 5.586 1 93.81 354 ARG B CA 1
ATOM 7258 C C . ARG B 1 354 ? 12.773 40.281 5.281 1 93.81 354 ARG B C 1
ATOM 7260 O O . ARG B 1 354 ? 11.758 40.031 4.625 1 93.81 354 ARG B O 1
ATOM 7267 N N . MET B 1 355 ? 13.57 39.344 5.746 1 96.62 355 MET B N 1
ATOM 7268 C CA . MET B 1 355 ? 13.289 37.938 5.551 1 96.62 355 MET B CA 1
ATOM 7269 C C . MET B 1 355 ? 11.961 37.531 6.191 1 96.62 355 MET B C 1
ATOM 7271 O O . MET B 1 355 ? 11.281 36.625 5.727 1 96.62 355 MET B O 1
ATOM 7275 N N . LEU B 1 356 ? 11.578 38.25 7.238 1 97.69 356 LEU B N 1
ATOM 7276 C CA . LEU B 1 356 ? 10.391 37.875 8.008 1 97.69 356 LEU B CA 1
ATOM 7277 C C . LEU B 1 356 ? 9.125 38.156 7.211 1 97.69 356 LEU B C 1
ATOM 7279 O O . LEU B 1 356 ? 8.055 37.625 7.52 1 97.69 356 LEU B O 1
ATOM 7283 N N . GLN B 1 357 ? 9.219 39 6.109 1 96.31 357 GLN B N 1
ATOM 7284 C CA . GLN B 1 357 ? 8.078 39.219 5.23 1 96.31 357 GLN B CA 1
ATOM 7285 C C . GLN B 1 357 ? 7.652 37.969 4.52 1 96.31 357 GLN B C 1
ATOM 7287 O O . GLN B 1 357 ? 6.488 37.812 4.133 1 96.31 357 GLN B O 1
ATOM 7292 N N . SER B 1 358 ? 8.586 37.062 4.398 1 97.88 358 SER B N 1
ATOM 7293 C CA . SER B 1 358 ? 8.328 35.812 3.703 1 97.88 358 SER B CA 1
ATOM 7294 C C . SER B 1 358 ? 7.27 34.969 4.426 1 97.88 358 SER B C 1
ATOM 7296 O O . SER B 1 358 ? 6.582 34.156 3.809 1 97.88 358 SER B O 1
ATOM 7298 N N . TYR B 1 359 ? 7.125 35.219 5.746 1 98.12 359 TYR B N 1
ATOM 7299 C CA . TYR B 1 359 ? 6.141 34.438 6.492 1 98.12 359 TYR B CA 1
ATOM 7300 C C . TYR B 1 359 ? 4.742 34.656 5.934 1 98.12 359 TYR B C 1
ATOM 7302 O O . TYR B 1 359 ? 4.066 33.688 5.555 1 98.12 359 TYR B O 1
ATOM 7310 N N . SER B 1 360 ? 4.367 35.875 5.859 1 97.94 360 SER B N 1
ATOM 7311 C CA . SER B 1 360 ? 3.047 36.156 5.316 1 97.94 360 SER B CA 1
ATOM 7312 C C . SER B 1 360 ? 2.947 35.75 3.85 1 97.94 360 SER B C 1
ATOM 7314 O O . SER B 1 360 ? 1.928 35.219 3.42 1 97.94 360 SER B O 1
ATOM 7316 N N . GLN B 1 361 ? 3.955 36 3.074 1 97.69 361 GLN B N 1
ATOM 7317 C CA . GLN B 1 361 ? 3.969 35.656 1.659 1 97.69 361 GLN B CA 1
ATOM 7318 C C . GLN B 1 361 ? 3.732 34.156 1.46 1 97.69 361 GLN B C 1
ATOM 7320 O O . GLN B 1 361 ? 3.115 33.75 0.474 1 97.69 361 GLN B O 1
ATOM 7325 N N . GLU B 1 362 ? 4.191 33.406 2.391 1 97.88 362 GLU B N 1
ATOM 7326 C CA . GLU B 1 362 ? 4.184 31.938 2.246 1 97.88 362 GLU B CA 1
ATOM 7327 C C . GLU B 1 362 ? 2.953 31.328 2.91 1 97.88 362 GLU B C 1
ATOM 7329 O O . GLU B 1 362 ? 2.262 30.5 2.307 1 97.88 362 GLU B O 1
ATOM 7334 N N . ARG B 1 363 ? 2.607 31.719 4.102 1 97.38 363 ARG B N 1
ATOM 7335 C CA . ARG B 1 363 ? 1.654 30.969 4.922 1 97.38 363 ARG B CA 1
ATOM 7336 C C . ARG B 1 363 ? 0.241 31.516 4.75 1 97.38 363 ARG B C 1
ATOM 7338 O O . ARG B 1 363 ? -0.737 30.781 4.91 1 97.38 363 ARG B O 1
ATOM 7345 N N . GLN B 1 364 ? 0.121 32.844 4.383 1 96.88 364 GLN B N 1
ATOM 7346 C CA . GLN B 1 364 ? -1.208 33.406 4.199 1 96.88 364 GLN B CA 1
ATOM 7347 C C . GLN B 1 364 ? -1.948 32.719 3.055 1 96.88 364 GLN B C 1
ATOM 7349 O O . GLN B 1 364 ? -3.102 32.312 3.209 1 96.88 364 GLN B O 1
ATOM 7354 N N . PRO B 1 365 ? -1.323 32.5 1.874 1 95.81 365 PRO B N 1
ATOM 7355 C CA . PRO B 1 365 ? -2.021 31.781 0.8 1 95.81 365 PRO B CA 1
ATOM 7356 C C . PRO B 1 365 ? -2.381 30.359 1.179 1 95.81 365 PRO B C 1
ATOM 7358 O O . PRO B 1 365 ? -3.422 29.844 0.756 1 95.81 365 PRO B O 1
ATOM 7361 N N . VAL B 1 366 ? -1.555 29.719 1.912 1 94.06 366 VAL B N 1
ATOM 7362 C CA . VAL B 1 366 ? -1.827 28.344 2.355 1 94.06 366 VAL B CA 1
ATOM 7363 C C . VAL B 1 366 ? -3.055 28.328 3.266 1 94.06 366 VAL B C 1
ATOM 7365 O O . VAL B 1 366 ? -3.938 27.484 3.113 1 94.06 366 VAL B O 1
ATOM 7368 N N . ALA B 1 367 ? -3.109 29.281 4.207 1 93.5 367 ALA B N 1
ATOM 7369 C CA . ALA B 1 367 ? -4.262 29.406 5.098 1 93.5 367 ALA B CA 1
ATOM 7370 C C . ALA B 1 367 ? -5.547 29.625 4.305 1 93.5 367 ALA B C 1
ATOM 7372 O O . ALA B 1 367 ? -6.566 28.984 4.586 1 93.5 367 ALA B O 1
ATOM 7373 N N . GLU B 1 368 ? -5.465 30.484 3.336 1 93.25 368 GLU B N 1
ATOM 7374 C CA . GLU B 1 368 ? -6.625 30.75 2.486 1 93.25 368 GLU B CA 1
ATOM 7375 C C . GLU B 1 368 ? -7.086 29.484 1.781 1 93.25 368 GLU B C 1
ATOM 7377 O O . GLU B 1 368 ? -8.281 29.172 1.771 1 93.25 368 GLU B O 1
ATOM 7382 N N . GLN B 1 369 ? -6.148 28.781 1.233 1 92.06 369 GLN B N 1
ATOM 7383 C CA . GLN B 1 369 ? -6.457 27.547 0.515 1 92.06 369 GLN B CA 1
ATOM 7384 C C . GLN B 1 369 ? -7.121 26.516 1.435 1 92.06 369 GLN B C 1
ATOM 7386 O O . GLN B 1 369 ? -8.109 25.891 1.059 1 92.06 369 GLN B O 1
ATOM 7391 N N . ILE B 1 370 ? -6.598 26.344 2.582 1 90.56 370 ILE B N 1
ATOM 7392 C CA . ILE B 1 370 ? -7.07 25.359 3.537 1 90.56 370 ILE B CA 1
ATOM 7393 C C . ILE B 1 370 ? -8.477 25.719 4.008 1 90.56 370 ILE B C 1
ATOM 7395 O O . ILE B 1 370 ? -9.352 24.859 4.094 1 90.56 370 ILE B O 1
ATOM 7399 N N . VAL B 1 371 ? -8.703 26.969 4.316 1 89.75 371 VAL B N 1
ATOM 7400 C CA . VAL B 1 371 ? -10.008 27.438 4.781 1 89.75 371 VAL B CA 1
ATOM 7401 C C . VAL B 1 371 ? -11.055 27.234 3.686 1 89.75 371 VAL B C 1
ATOM 7403 O O . VAL B 1 371 ? -12.141 26.719 3.949 1 89.75 371 VAL B O 1
ATOM 7406 N N . LYS B 1 372 ? -10.688 27.531 2.475 1 88.75 372 LYS B N 1
ATOM 7407 C CA . LYS B 1 372 ? -11.602 27.344 1.352 1 88.75 372 LYS B CA 1
ATOM 7408 C C . LYS B 1 372 ? -11.922 25.875 1.124 1 88.75 372 LYS B C 1
ATOM 7410 O O . LYS B 1 372 ? -13.07 25.516 0.842 1 88.75 372 LYS B O 1
ATOM 7415 N N . HIS B 1 373 ? -10.93 25.094 1.297 1 89.88 373 HIS B N 1
ATOM 7416 C CA . HIS B 1 373 ? -11.141 23.656 1.162 1 89.88 373 HIS B CA 1
ATOM 7417 C C . HIS B 1 373 ? -12.047 23.125 2.271 1 89.88 373 HIS B C 1
ATOM 7419 O O . HIS B 1 373 ? -12.922 22.297 2.021 1 89.88 373 HIS B O 1
ATOM 7425 N N . ALA B 1 374 ? -11.82 23.547 3.443 1 86.62 374 ALA B N 1
ATOM 7426 C CA . ALA B 1 374 ? -12.617 23.094 4.586 1 86.62 374 ALA B CA 1
ATOM 7427 C C . ALA B 1 374 ? -14.094 23.453 4.402 1 86.62 374 ALA B C 1
ATOM 7429 O O . ALA B 1 374 ? -14.969 22.625 4.676 1 86.62 374 ALA B O 1
ATOM 7430 N N . ILE B 1 375 ? -14.367 24.578 3.895 1 85 375 ILE B N 1
ATOM 7431 C CA . ILE B 1 375 ? -15.742 25.016 3.691 1 85 375 ILE B CA 1
ATOM 7432 C C . ILE B 1 375 ? -16.375 24.188 2.572 1 85 375 ILE B C 1
ATOM 7434 O O . ILE B 1 375 ? -17.547 23.781 2.672 1 85 375 ILE B O 1
ATOM 7438 N N . GLN B 1 376 ? -15.648 23.984 1.556 1 87.38 376 GLN B N 1
ATOM 7439 C CA . GLN B 1 376 ? -16.156 23.156 0.471 1 87.38 376 GLN B CA 1
ATOM 7440 C C . GLN B 1 376 ? -16.484 21.75 0.967 1 87.38 376 GLN B C 1
ATOM 7442 O O . GLN B 1 376 ? -17.469 21.141 0.538 1 87.38 376 GLN B O 1
ATOM 7447 N N . SER B 1 377 ? -15.641 21.25 1.776 1 87.12 377 SER B N 1
ATOM 7448 C CA . SER B 1 377 ? -15.852 19.922 2.332 1 87.12 377 SER B CA 1
ATOM 7449 C C . SER B 1 377 ? -17.125 19.875 3.174 1 87.12 377 SER B C 1
ATOM 7451 O O . SER B 1 377 ? -17.812 18.844 3.191 1 87.12 377 SER B O 1
ATOM 7453 N N . LEU B 1 378 ? -17.422 20.906 3.844 1 82.5 378 LEU B N 1
ATOM 7454 C CA . LEU B 1 378 ? -18.656 20.984 4.621 1 82.5 378 LEU B CA 1
ATOM 7455 C C . LEU B 1 378 ? -19.875 20.938 3.707 1 82.5 378 LEU B C 1
ATOM 7457 O O . LEU B 1 378 ? -20.859 20.25 4.004 1 82.5 378 LEU B O 1
ATOM 7461 N N . TYR B 1 379 ? -19.766 21.625 2.604 1 83.5 379 TYR B N 1
ATOM 7462 C CA . TYR B 1 379 ? -20.844 21.594 1.626 1 83.5 379 TYR B CA 1
ATOM 7463 C C . TYR B 1 379 ? -21 20.203 1.027 1 83.5 379 TYR B C 1
ATOM 7465 O O . TYR B 1 379 ? -22.109 19.75 0.771 1 83.5 379 TYR B O 1
ATOM 7473 N N . ASN B 1 380 ? -19.875 19.641 0.863 1 87.62 380 ASN B N 1
ATOM 7474 C CA . ASN B 1 380 ? -19.875 18.297 0.295 1 87.62 380 ASN B CA 1
ATOM 7475 C C . ASN B 1 380 ? -20.562 17.297 1.225 1 87.62 380 ASN B C 1
ATOM 7477 O O . ASN B 1 380 ? -21.188 16.344 0.763 1 87.62 380 ASN B O 1
ATOM 7481 N N . PHE B 1 381 ? -20.531 17.531 2.473 1 84 381 PHE B N 1
ATOM 7482 C CA . PHE B 1 381 ? -21.172 16.641 3.434 1 84 381 PHE B CA 1
ATOM 7483 C C . PHE B 1 381 ? -22.688 16.672 3.273 1 84 381 PHE B C 1
ATOM 7485 O O . PHE B 1 381 ? -23.359 15.648 3.48 1 84 381 PHE B O 1
ATOM 7492 N N . ALA B 1 382 ? -23.156 17.766 2.871 1 83.81 382 ALA B N 1
ATOM 7493 C CA . ALA B 1 382 ? -24.609 17.938 2.742 1 83.81 382 ALA B CA 1
ATOM 7494 C C . ALA B 1 382 ? -25.156 17.109 1.592 1 83.81 382 ALA B C 1
ATOM 7496 O O . ALA B 1 382 ? -26.359 16.859 1.52 1 83.81 382 ALA B O 1
ATOM 7497 N N . ARG B 1 383 ? -24.266 16.656 0.78 1 89.56 383 ARG B N 1
ATOM 7498 C CA . ARG B 1 383 ? -24.703 15.867 -0.37 1 89.56 383 ARG B CA 1
ATOM 7499 C C . ARG B 1 383 ? -25.109 14.469 0.055 1 89.56 383 ARG B C 1
ATOM 7501 O O . ARG B 1 383 ? -25.844 13.789 -0.664 1 89.56 383 ARG B O 1
ATOM 7508 N N . VAL B 1 384 ? -24.688 14.039 1.2 1 91.38 384 VAL B N 1
ATOM 7509 C CA . VAL B 1 384 ? -24.984 12.68 1.645 1 91.38 384 VAL B CA 1
ATOM 7510 C C . VAL B 1 384 ? -26.469 12.555 1.991 1 91.38 384 VAL B C 1
ATOM 7512 O O . VAL B 1 384 ? -27.172 11.734 1.409 1 91.38 384 VAL B O 1
ATOM 7515 N N . PRO B 1 385 ? -26.953 13.438 2.865 1 91.12 385 PRO B N 1
ATOM 7516 C CA . PRO B 1 385 ? -28.391 13.32 3.143 1 91.12 385 PRO B CA 1
ATOM 7517 C C . PRO B 1 385 ? -29.25 13.516 1.896 1 91.12 385 PRO B C 1
ATOM 7519 O O . PRO B 1 385 ? -30.297 12.883 1.761 1 91.12 385 PRO B O 1
ATOM 7522 N N . GLN B 1 386 ? -28.797 14.352 1.018 1 90.31 386 GLN B N 1
ATOM 7523 C CA . GLN B 1 386 ? -29.531 14.547 -0.229 1 90.31 386 GLN B CA 1
ATOM 7524 C C . GLN B 1 386 ? -29.609 13.258 -1.034 1 90.31 386 GLN B C 1
ATOM 7526 O O . GLN B 1 386 ? -30.672 12.891 -1.531 1 90.31 386 GLN B O 1
ATOM 7531 N N . ALA B 1 387 ? -28.484 12.617 -1.164 1 93.62 387 ALA B N 1
ATOM 7532 C CA . ALA B 1 387 ? -28.438 11.367 -1.923 1 93.62 387 ALA B CA 1
ATOM 7533 C C . ALA B 1 387 ? -29.281 10.281 -1.254 1 93.62 387 ALA B C 1
ATOM 7535 O O . ALA B 1 387 ? -29.781 9.375 -1.922 1 93.62 387 ALA B O 1
ATOM 7536 N N . LEU B 1 388 ? -29.5 10.367 0.042 1 94.81 388 LEU B N 1
ATOM 7537 C CA . LEU B 1 388 ? -30.281 9.391 0.791 1 94.81 388 LEU B CA 1
ATOM 7538 C C . LEU B 1 388 ? -31.766 9.703 0.699 1 94.81 388 LEU B C 1
ATOM 7540 O O . LEU B 1 388 ? -32.625 8.891 1.093 1 94.81 388 LEU B O 1
ATOM 7544 N N . GLY B 1 389 ? -32.094 10.891 0.159 1 93.19 389 GLY B N 1
ATOM 7545 C CA . GLY B 1 389 ? -33.5 11.336 0.066 1 93.19 389 GLY B CA 1
ATOM 7546 C C . GLY B 1 389 ? -34 11.93 1.358 1 93.19 389 GLY B C 1
ATOM 7547 O O . GLY B 1 389 ? -35.219 11.906 1.618 1 93.19 389 GLY B O 1
ATOM 7548 N N . PHE B 1 390 ? -33.125 12.391 2.207 1 92.44 390 PHE B N 1
ATOM 7549 C CA . PHE B 1 390 ? -33.531 12.977 3.479 1 92.44 390 PHE B CA 1
ATOM 7550 C C . PHE B 1 390 ? -33.781 14.469 3.328 1 92.44 390 PHE B C 1
ATOM 7552 O O . PHE B 1 390 ? -33.094 15.164 2.586 1 92.44 390 PHE B O 1
ATOM 7559 N N . LYS B 1 391 ? -34.812 14.922 4.012 1 88.56 391 LYS B N 1
ATOM 7560 C CA . LYS B 1 391 ? -35.219 16.328 4.023 1 88.56 391 LYS B CA 1
ATOM 7561 C C . LYS B 1 391 ? -35.656 16.766 5.418 1 88.56 391 LYS B C 1
ATOM 7563 O O . LYS B 1 391 ? -36.156 15.961 6.195 1 88.56 391 LYS B O 1
ATOM 7568 N N . GLN B 1 392 ? -35.375 18.016 5.648 1 84.31 392 GLN B N 1
ATOM 7569 C CA . GLN B 1 392 ? -35.844 18.578 6.918 1 84.31 392 GLN B CA 1
ATOM 7570 C C . GLN B 1 392 ? -37.344 18.453 7.062 1 84.31 392 GLN B C 1
ATOM 7572 O O . GLN B 1 392 ? -38.094 18.766 6.137 1 84.31 392 GLN B O 1
ATOM 7577 N N . GLY B 1 393 ? -37.781 18 8.141 1 85.31 393 GLY B N 1
ATOM 7578 C CA . GLY B 1 393 ? -39.219 17.891 8.422 1 85.31 393 GLY B CA 1
ATOM 7579 C C . GLY B 1 393 ? -39.812 16.594 7.941 1 85.31 393 GLY B C 1
ATOM 7580 O O . GLY B 1 393 ? -41 16.328 8.188 1 85.31 393 GLY B O 1
ATOM 7581 N N . GLN B 1 394 ? -39 15.891 7.301 1 91.19 394 GLN B N 1
ATOM 7582 C CA . GLN B 1 394 ? -39.438 14.586 6.824 1 91.19 394 GLN B CA 1
ATOM 7583 C C . GLN B 1 394 ? -39.719 13.641 7.992 1 91.19 394 GLN B C 1
ATOM 7585 O O . GLN B 1 394 ? -39.031 13.703 9.016 1 91.19 394 GLN B O 1
ATOM 7590 N N . SER B 1 395 ? -40.75 12.742 7.785 1 94 395 SER B N 1
ATOM 7591 C CA . SER B 1 395 ? -41 11.75 8.82 1 94 395 SER B CA 1
ATOM 7592 C C . SER B 1 395 ? -39.969 10.625 8.781 1 94 395 SER B C 1
ATOM 7594 O O . SER B 1 395 ? -39.312 10.406 7.754 1 94 395 SER B O 1
ATOM 7596 N N . THR B 1 396 ? -39.844 10.016 9.906 1 93 396 THR B N 1
ATOM 7597 C CA . THR B 1 396 ? -38.938 8.867 10 1 93 396 THR B CA 1
ATOM 7598 C C . THR B 1 396 ? -39.375 7.785 9 1 93 396 THR B C 1
ATOM 7600 O O . THR B 1 396 ? -38.5 7.184 8.344 1 93 396 THR B O 1
ATOM 7603 N N . GLU B 1 397 ? -40.594 7.59 8.875 1 95.5 397 GLU B N 1
ATOM 7604 C CA . GLU B 1 397 ? -41.125 6.566 7.98 1 95.5 397 GLU B CA 1
ATOM 7605 C C . GLU B 1 397 ? -40.781 6.879 6.527 1 95.5 397 GLU B C 1
ATOM 7607 O O . GLU B 1 397 ? -40.375 5.988 5.773 1 95.5 397 GLU B O 1
ATOM 7612 N N . GLU B 1 398 ? -40.969 8.109 6.199 1 95.56 398 GLU B N 1
ATOM 7613 C CA . GLU B 1 398 ? -40.656 8.523 4.836 1 95.56 398 GLU B CA 1
ATOM 7614 C C . GLU B 1 398 ? -39.156 8.328 4.516 1 95.56 398 GLU B C 1
ATOM 7616 O O . GLU B 1 398 ? -38.812 7.918 3.408 1 95.56 398 GLU B O 1
ATOM 7621 N N . GLY B 1 399 ? -38.375 8.695 5.426 1 94.75 399 GLY B N 1
ATOM 7622 C CA . GLY B 1 399 ? -36.938 8.523 5.227 1 94.75 399 GLY B CA 1
ATOM 7623 C C . GLY B 1 399 ? -36.531 7.078 5.051 1 94.75 399 GLY B C 1
ATOM 7624 O O . GLY B 1 399 ? -35.719 6.758 4.168 1 94.75 399 GLY B O 1
ATOM 7625 N N . TYR B 1 400 ? -37.062 6.23 5.844 1 95.19 400 TYR B N 1
ATOM 7626 C CA . TYR B 1 400 ? -36.719 4.816 5.754 1 95.19 400 TYR B CA 1
ATOM 7627 C C . TYR B 1 400 ? -37.281 4.199 4.477 1 95.19 400 TYR B C 1
ATOM 7629 O O . TYR B 1 400 ? -36.656 3.303 3.893 1 95.19 400 TYR B O 1
ATOM 7637 N N . LYS B 1 401 ? -38.406 4.684 4.039 1 96 401 LYS B N 1
ATOM 7638 C CA . LYS B 1 401 ? -38.906 4.254 2.742 1 96 401 LYS B CA 1
ATOM 7639 C C . LYS B 1 401 ? -37.969 4.637 1.616 1 96 401 LYS B C 1
ATOM 7641 O O . LYS B 1 401 ? -37.781 3.871 0.668 1 96 401 LYS B O 1
ATOM 7646 N N . SER B 1 402 ? -37.469 5.82 1.724 1 95.56 402 SER B N 1
ATOM 7647 C CA . SER B 1 402 ? -36.469 6.262 0.742 1 95.56 402 SER B CA 1
ATOM 7648 C C . SER B 1 402 ? -35.25 5.355 0.74 1 95.56 402 SER B C 1
ATOM 7650 O O . SER B 1 402 ? -34.75 4.988 -0.323 1 95.56 402 SER B O 1
ATOM 7652 N N . LEU B 1 403 ? -34.75 4.996 1.92 1 95.88 403 LEU B N 1
ATOM 7653 C CA . LEU B 1 403 ? -33.594 4.109 2.037 1 95.88 403 LEU B CA 1
ATOM 7654 C C . LEU B 1 403 ? -33.906 2.729 1.47 1 95.88 403 LEU B C 1
ATOM 7656 O O . LEU B 1 403 ? -33.094 2.125 0.791 1 95.88 403 LEU B O 1
ATOM 7660 N N . GLU B 1 404 ? -35.062 2.293 1.761 1 95.69 404 GLU B N 1
ATOM 7661 C CA . GLU B 1 404 ? -35.5 1.003 1.226 1 95.69 404 GLU B CA 1
ATOM 7662 C C . GLU B 1 404 ? -35.469 1.007 -0.301 1 95.69 404 GLU B C 1
ATOM 7664 O O . GLU B 1 404 ? -35.031 0.04 -0.925 1 95.69 404 GLU B O 1
ATOM 7669 N N . GLU B 1 405 ? -36 2.057 -0.83 1 96.56 405 GLU B N 1
ATOM 7670 C CA . GLU B 1 405 ? -36 2.176 -2.285 1 96.56 405 GLU B CA 1
ATOM 7671 C C . GLU B 1 405 ? -34.562 2.246 -2.822 1 96.56 405 GLU B C 1
ATOM 7673 O O . GLU B 1 405 ? -34.25 1.635 -3.846 1 96.56 405 GLU B O 1
ATOM 7678 N N . LEU B 1 406 ? -33.781 3.008 -2.172 1 96.62 406 LEU B N 1
ATOM 7679 C CA . LEU B 1 406 ? -32.375 3.201 -2.576 1 96.62 406 LEU B CA 1
ATOM 7680 C C . LEU B 1 406 ? -31.656 1.864 -2.697 1 96.62 406 LEU B C 1
ATOM 7682 O O . LEU B 1 406 ? -30.859 1.669 -3.611 1 96.62 406 LEU B O 1
ATOM 7686 N N . PHE B 1 407 ? -31.938 0.917 -1.834 1 96.25 407 PHE B N 1
ATOM 7687 C CA . PHE B 1 407 ? -31.188 -0.336 -1.797 1 96.25 407 PHE B CA 1
ATOM 7688 C C . PHE B 1 407 ? -32.031 -1.479 -2.361 1 96.25 407 PHE B C 1
ATOM 7690 O O . PHE B 1 407 ? -31.766 -2.648 -2.066 1 96.25 407 PHE B O 1
ATOM 7697 N N . SER B 1 408 ? -33.031 -1.148 -3.148 1 96.25 408 SER B N 1
ATOM 7698 C CA . SER B 1 408 ? -33.812 -2.123 -3.881 1 96.25 408 SER B CA 1
ATOM 7699 C C . SER B 1 408 ? -33.406 -2.195 -5.344 1 96.25 408 SER B C 1
ATOM 7701 O O . SER B 1 408 ? -32.406 -1.562 -5.746 1 96.25 408 SER B O 1
ATOM 7703 N N . ASP B 1 409 ? -34.031 -3.006 -6.082 1 95.06 409 ASP B N 1
ATOM 7704 C CA . ASP B 1 409 ? -33.75 -3.076 -7.512 1 95.06 409 ASP B CA 1
ATOM 7705 C C . ASP B 1 409 ? -34.781 -2.283 -8.32 1 95.06 409 ASP B C 1
ATOM 7707 O O . ASP B 1 409 ? -35.031 -2.582 -9.492 1 95.06 409 ASP B O 1
ATOM 7711 N N . SER B 1 410 ? -35.406 -1.301 -7.652 1 94.25 410 SER B N 1
ATOM 7712 C CA . SER B 1 410 ? -36.375 -0.451 -8.359 1 94.25 410 SER B CA 1
ATOM 7713 C C . SER B 1 410 ? -35.688 0.302 -9.5 1 94.25 410 SER B C 1
ATOM 7715 O O . SER B 1 410 ? -34.469 0.475 -9.5 1 94.25 410 SER B O 1
ATOM 7717 N N . PRO B 1 411 ? -36.438 0.754 -10.508 1 90.56 411 PRO B N 1
ATOM 7718 C CA . PRO B 1 411 ? -35.844 1.391 -11.695 1 90.56 411 PRO B CA 1
ATOM 7719 C C . PRO B 1 411 ? -35.031 2.623 -11.359 1 90.56 411 PRO B C 1
ATOM 7721 O O . PRO B 1 411 ? -34.031 2.902 -12.031 1 90.56 411 PRO B O 1
ATOM 7724 N N . LYS B 1 412 ? -35.438 3.305 -10.328 1 92.5 412 LYS B N 1
ATOM 7725 C CA . LYS B 1 412 ? -34.719 4.531 -10.016 1 92.5 412 LYS B CA 1
ATOM 7726 C C . LYS B 1 412 ? -33.562 4.266 -9.039 1 92.5 412 LYS B C 1
ATOM 7728 O O . LYS B 1 412 ? -32.719 5.129 -8.812 1 92.5 412 LYS B O 1
ATOM 7733 N N . ALA B 1 413 ? -33.5 3.146 -8.469 1 95.69 413 ALA B N 1
ATOM 7734 C CA . ALA B 1 413 ? -32.594 2.844 -7.371 1 95.69 413 ALA B CA 1
ATOM 7735 C C . ALA B 1 413 ? -31.125 2.887 -7.84 1 95.69 413 ALA B C 1
ATOM 7737 O O . ALA B 1 413 ? -30.266 3.426 -7.145 1 95.69 413 ALA B O 1
ATOM 7738 N N . GLU B 1 414 ? -30.875 2.395 -8.984 1 91.88 414 GLU B N 1
ATOM 7739 C CA . GLU B 1 414 ? -29.516 2.35 -9.508 1 91.88 414 GLU B CA 1
ATOM 7740 C C . GLU B 1 414 ? -28.938 3.754 -9.656 1 91.88 414 GLU B C 1
ATOM 7742 O O . GLU B 1 414 ? -27.812 4.008 -9.258 1 91.88 414 GLU B O 1
ATOM 7747 N N . LYS B 1 415 ? -29.75 4.582 -10.289 1 94.25 415 LYS B N 1
ATOM 7748 C CA . LYS B 1 415 ? -29.297 5.965 -10.453 1 94.25 415 LYS B CA 1
ATOM 7749 C C . LYS B 1 415 ? -29.062 6.625 -9.094 1 94.25 415 LYS B C 1
ATOM 7751 O O . LYS B 1 415 ? -28.078 7.352 -8.922 1 94.25 415 LYS B O 1
ATOM 7756 N N . ARG B 1 416 ? -29.953 6.406 -8.172 1 96.38 416 ARG B N 1
ATOM 7757 C CA . ARG B 1 416 ? -29.797 6.977 -6.836 1 96.38 416 ARG B CA 1
ATOM 7758 C C . ARG B 1 416 ? -28.531 6.465 -6.156 1 96.38 416 ARG B C 1
ATOM 7760 O O . ARG B 1 416 ? -27.859 7.219 -5.457 1 96.38 416 ARG B O 1
ATOM 7767 N N . ARG B 1 417 ? -28.203 5.238 -6.352 1 96.19 417 ARG B N 1
ATOM 7768 C CA . ARG B 1 417 ? -26.984 4.68 -5.766 1 96.19 417 ARG B CA 1
ATOM 7769 C C . ARG B 1 417 ? -25.75 5.27 -6.418 1 96.19 417 ARG B C 1
ATOM 7771 O O . ARG B 1 417 ? -24.719 5.449 -5.758 1 96.19 417 ARG B O 1
ATOM 7778 N N . ALA B 1 418 ? -25.812 5.551 -7.668 1 95 418 ALA B N 1
ATOM 7779 C CA . ALA B 1 418 ? -24.719 6.254 -8.336 1 95 418 ALA B CA 1
ATOM 7780 C C . ALA B 1 418 ? -24.5 7.633 -7.719 1 95 418 ALA B C 1
ATOM 7782 O O . ALA B 1 418 ? -23.359 8.055 -7.512 1 95 418 ALA B O 1
ATOM 7783 N N . ASP B 1 419 ? -25.625 8.297 -7.414 1 95.94 419 ASP B N 1
ATOM 7784 C CA . ASP B 1 419 ? -25.547 9.594 -6.75 1 95.94 419 ASP B CA 1
ATOM 7785 C C . ASP B 1 419 ? -24.906 9.461 -5.367 1 95.94 419 ASP B C 1
ATOM 7787 O O . ASP B 1 419 ? -24.094 10.297 -4.969 1 95.94 419 ASP B O 1
ATOM 7791 N N . LEU B 1 420 ? -25.344 8.477 -4.688 1 95.69 420 LEU B N 1
ATOM 7792 C CA . LEU B 1 420 ? -24.766 8.227 -3.371 1 95.69 420 LEU B CA 1
ATOM 7793 C C . LEU B 1 420 ? -23.266 7.961 -3.471 1 95.69 420 LEU B C 1
ATOM 7795 O O . LEU B 1 420 ? -22.484 8.477 -2.67 1 95.69 420 LEU B O 1
ATOM 7799 N N . LYS B 1 421 ? -22.891 7.172 -4.449 1 95.25 421 LYS B N 1
ATOM 7800 C CA . LYS B 1 421 ? -21.484 6.887 -4.664 1 95.25 421 LYS B CA 1
ATOM 7801 C C . LYS B 1 421 ? -20.688 8.172 -4.879 1 95.25 421 LYS B C 1
ATOM 7803 O O . LYS B 1 421 ? -19.594 8.344 -4.324 1 95.25 421 LYS B O 1
ATOM 7808 N N . GLU B 1 422 ? -21.219 9.047 -5.648 1 95.62 422 GLU B N 1
ATOM 7809 C CA . GLU B 1 422 ? -20.562 10.336 -5.887 1 95.62 422 GLU B CA 1
ATOM 7810 C C . GLU B 1 422 ? -20.422 11.133 -4.594 1 95.62 422 GLU B C 1
ATOM 7812 O O . GLU B 1 422 ? -19.375 11.734 -4.336 1 95.62 422 GLU B O 1
ATOM 7817 N N . ALA B 1 423 ? -21.5 11.133 -3.838 1 95 423 ALA B N 1
ATOM 7818 C CA . ALA B 1 423 ? -21.469 11.844 -2.559 1 95 423 ALA B CA 1
ATOM 7819 C C . ALA B 1 423 ? -20.406 11.25 -1.627 1 95 423 ALA B C 1
ATOM 7821 O O . ALA B 1 423 ? -19.703 11.984 -0.932 1 95 423 ALA B O 1
ATOM 7822 N N . VAL B 1 424 ? -20.312 9.969 -1.642 1 94.94 424 VAL B N 1
ATOM 7823 C CA . VAL B 1 424 ? -19.344 9.273 -0.793 1 94.94 424 VAL B CA 1
ATOM 7824 C C . VAL B 1 424 ? -17.938 9.578 -1.262 1 94.94 424 VAL B C 1
ATOM 7826 O O . VAL B 1 424 ? -17.031 9.773 -0.443 1 94.94 424 VAL B O 1
ATOM 7829 N N . GLU B 1 425 ? -17.703 9.641 -2.561 1 94.94 425 GLU B N 1
ATOM 7830 C CA . GLU B 1 425 ? -16.391 9.977 -3.111 1 94.94 425 GLU B CA 1
ATOM 7831 C C . GLU B 1 425 ? -15.945 11.359 -2.654 1 94.94 425 GLU B C 1
ATOM 7833 O O . GLU B 1 425 ? -14.75 11.594 -2.449 1 94.94 425 GLU B O 1
ATOM 7838 N N . LEU B 1 426 ? -16.875 12.227 -2.5 1 94 426 LEU B N 1
ATOM 7839 C CA . LEU B 1 426 ? -16.531 13.555 -2.002 1 94 426 LEU B CA 1
ATOM 7840 C C . LEU B 1 426 ? -16.031 13.484 -0.565 1 94 426 LEU B C 1
ATOM 7842 O O . LEU B 1 426 ? -15.156 14.258 -0.172 1 94 426 LEU B O 1
ATOM 7846 N N . GLN B 1 427 ? -16.625 12.547 0.21 1 92.62 427 GLN B N 1
ATOM 7847 C CA . GLN B 1 427 ? -16.125 12.352 1.568 1 92.62 427 GLN B CA 1
ATOM 7848 C C . GLN B 1 427 ? -14.719 11.758 1.56 1 92.62 427 GLN B C 1
ATOM 7850 O O . GLN B 1 427 ? -13.883 12.133 2.385 1 92.62 427 GLN B O 1
ATOM 7855 N N . HIS B 1 428 ? -14.539 10.875 0.63 1 92.31 428 HIS B N 1
ATOM 7856 C CA . HIS B 1 428 ? -13.203 10.312 0.419 1 92.31 428 HIS B CA 1
ATOM 7857 C C . HIS B 1 428 ? -12.188 11.414 0.135 1 92.31 428 HIS B C 1
ATOM 7859 O O . HIS B 1 428 ? -11.086 11.398 0.692 1 92.31 428 HIS B O 1
ATOM 7865 N N . ARG B 1 429 ? -12.547 12.328 -0.676 1 92.06 429 ARG B N 1
ATOM 7866 C CA . ARG B 1 429 ? -11.695 13.445 -1.051 1 92.06 429 ARG B CA 1
ATOM 7867 C C . ARG B 1 429 ? -11.312 14.281 0.171 1 92.06 429 ARG B C 1
ATOM 7869 O O . ARG B 1 429 ? -10.18 14.75 0.278 1 92.06 429 ARG B O 1
ATOM 7876 N N . ARG B 1 430 ? -12.18 14.391 1.044 1 91.31 430 ARG B N 1
ATOM 7877 C CA . ARG B 1 430 ? -11.945 15.141 2.273 1 91.31 430 ARG B CA 1
ATOM 7878 C C . ARG B 1 430 ? -10.914 14.438 3.154 1 91.31 430 ARG B C 1
ATOM 7880 O O . ARG B 1 430 ? -9.977 15.07 3.648 1 91.31 430 ARG B O 1
ATOM 7887 N N . SER B 1 431 ? -11.07 13.164 3.293 1 93.19 431 SER B N 1
ATOM 7888 C CA . SER B 1 431 ? -10.273 12.414 4.258 1 93.19 431 SER B CA 1
ATOM 7889 C C . SER B 1 431 ? -8.906 12.055 3.686 1 93.19 431 SER B C 1
ATOM 7891 O O . SER B 1 431 ? -7.988 11.711 4.434 1 93.19 431 SER B O 1
ATOM 7893 N N . ASN B 1 432 ? -8.758 12.07 2.389 1 95.19 432 ASN B N 1
ATOM 7894 C CA . ASN B 1 432 ? -7.52 11.672 1.729 1 95.19 432 ASN B CA 1
ATOM 7895 C C . ASN B 1 432 ? -6.914 12.82 0.93 1 95.19 432 ASN B C 1
ATOM 7897 O O . ASN B 1 432 ? -6.414 12.617 -0.176 1 95.19 432 ASN B O 1
ATOM 7901 N N . ALA B 1 433 ? -6.98 14.008 1.494 1 94.5 433 ALA B N 1
ATOM 7902 C CA . ALA B 1 433 ? -6.547 15.211 0.789 1 94.5 433 ALA B CA 1
ATOM 7903 C C . ALA B 1 433 ? -5.031 15.375 0.866 1 94.5 433 ALA B C 1
ATOM 7905 O O . ALA B 1 433 ? -4.535 16.406 1.315 1 94.5 433 ALA B O 1
ATOM 7906 N N . LEU B 1 434 ? -4.324 14.461 0.322 1 94.81 434 LEU B N 1
ATOM 7907 C CA . LEU B 1 434 ? -2.871 14.359 0.418 1 94.81 434 LEU B CA 1
ATOM 7908 C C . LEU B 1 434 ? -2.197 15.555 -0.242 1 94.81 434 LEU B C 1
ATOM 7910 O O . LEU B 1 434 ? -1.211 16.078 0.277 1 94.81 434 LEU B O 1
ATOM 7914 N N . GLY B 1 435 ? -2.75 16 -1.371 1 94.12 435 GLY B N 1
ATOM 7915 C CA . GLY B 1 435 ? -2.182 17.141 -2.082 1 94.12 435 GLY B CA 1
ATOM 7916 C C . GLY B 1 435 ? -2.203 18.422 -1.271 1 94.12 435 GLY B C 1
ATOM 7917 O O . GLY B 1 435 ? -1.252 19.203 -1.317 1 94.12 435 GLY B O 1
ATOM 7918 N N . LEU B 1 436 ? -3.189 18.594 -0.49 1 92.38 436 LEU B N 1
ATOM 7919 C CA . LEU B 1 436 ? -3.316 19.781 0.344 1 92.38 436 LEU B CA 1
ATOM 7920 C C . LEU B 1 436 ? -2.457 19.656 1.598 1 92.38 436 LEU B C 1
ATOM 7922 O O . LEU B 1 436 ? -1.918 20.656 2.082 1 92.38 436 LEU B O 1
ATOM 7926 N N . GLN B 1 437 ? -2.328 18.484 2.035 1 91.75 437 GLN B N 1
ATOM 7927 C CA . GLN B 1 437 ? -1.601 18.25 3.279 1 91.75 437 GLN B CA 1
ATOM 7928 C C . GLN B 1 437 ? -0.098 18.422 3.08 1 91.75 437 GLN B C 1
ATOM 7930 O O . GLN B 1 437 ? 0.59 18.969 3.945 1 91.75 437 GLN B O 1
ATOM 7935 N N . LEU B 1 438 ? 0.436 17.953 1.908 1 89.5 438 LEU B N 1
ATOM 7936 C CA . LEU B 1 438 ? 1.877 17.922 1.684 1 89.5 438 LEU B CA 1
ATOM 7937 C C . LEU B 1 438 ? 2.262 18.75 0.472 1 89.5 438 LEU B C 1
ATOM 7939 O O . LEU B 1 438 ? 3.416 19.172 0.344 1 89.5 438 LEU B O 1
ATOM 7943 N N . GLY B 1 439 ? 1.334 19.109 -0.374 1 86 439 GLY B N 1
ATOM 7944 C CA . GLY B 1 439 ? 1.716 19.531 -1.711 1 86 439 GLY B CA 1
ATOM 7945 C C . GLY B 1 439 ? 1.628 21.031 -1.908 1 86 439 GLY B C 1
ATOM 7946 O O . GLY B 1 439 ? 1.615 21.516 -3.041 1 86 439 GLY B O 1
ATOM 7947 N N . TYR B 1 440 ? 1.556 21.781 -0.803 1 89.81 440 TYR B N 1
ATOM 7948 C CA . TYR B 1 440 ? 1.48 23.219 -1.014 1 89.81 440 TYR B CA 1
ATOM 7949 C C . TYR B 1 440 ? 2.824 23.781 -1.47 1 89.81 440 TYR B C 1
ATOM 7951 O O . TYR B 1 440 ? 3.879 23.25 -1.097 1 89.81 440 TYR B O 1
ATOM 7959 N N . ARG B 1 441 ? 2.787 24.797 -2.273 1 94.88 441 ARG B N 1
ATOM 7960 C CA . ARG B 1 441 ? 3.939 25.438 -2.902 1 94.88 441 ARG B CA 1
ATOM 7961 C C . ARG B 1 441 ? 3.986 26.922 -2.574 1 94.88 441 ARG B C 1
ATOM 7963 O O . ARG B 1 441 ? 2.965 27.609 -2.639 1 94.88 441 ARG B O 1
ATOM 7970 N N . TYR B 1 442 ? 5.121 27.359 -2.121 1 97.5 442 TYR B N 1
ATOM 7971 C CA . TYR B 1 442 ? 5.309 28.797 -1.954 1 97.5 442 TYR B CA 1
ATOM 7972 C C . TYR B 1 442 ? 5.625 29.469 -3.287 1 97.5 442 TYR B C 1
ATOM 7974 O O . TYR B 1 442 ? 6.762 29.406 -3.764 1 97.5 442 TYR B O 1
ATOM 7982 N N . LYS B 1 443 ? 4.66 30.203 -3.816 1 95.69 443 LYS B N 1
ATOM 7983 C CA . LYS B 1 443 ? 4.766 30.734 -5.176 1 95.69 443 LYS B CA 1
ATOM 7984 C C . LYS B 1 443 ? 5.453 32.094 -5.188 1 95.69 443 LYS B C 1
ATOM 7986 O O . LYS B 1 443 ? 5.93 32.531 -6.23 1 95.69 443 LYS B O 1
ATOM 7991 N N . SER B 1 444 ? 5.391 32.781 -4.098 1 95.44 444 SER B N 1
ATOM 7992 C CA . SER B 1 444 ? 6.043 34.062 -3.93 1 95.44 444 SER B CA 1
ATOM 7993 C C . SER B 1 444 ? 6.605 34.219 -2.521 1 95.44 444 SER B C 1
ATOM 7995 O O . SER B 1 444 ? 5.867 34.125 -1.539 1 95.44 444 SER B O 1
ATOM 7997 N N . SER B 1 445 ? 7.891 34.406 -2.428 1 97.56 445 SER B N 1
ATOM 7998 C CA . SER B 1 445 ? 8.57 34.531 -1.14 1 97.56 445 SER B CA 1
ATOM 7999 C C . SER B 1 445 ? 9.922 35.219 -1.281 1 97.56 445 SER B C 1
ATOM 8001 O O . SER B 1 445 ? 10.68 34.906 -2.211 1 97.56 445 SER B O 1
ATOM 8003 N N . ASP B 1 446 ? 10.227 36.094 -0.368 1 96.31 446 ASP B N 1
ATOM 8004 C CA . ASP B 1 446 ? 11.516 36.781 -0.348 1 96.31 446 ASP B CA 1
ATOM 8005 C C . ASP B 1 446 ? 12.617 35.844 0.15 1 96.31 446 ASP B C 1
ATOM 8007 O O . ASP B 1 446 ? 13.805 36.125 -0.011 1 96.31 446 ASP B O 1
ATOM 8011 N N . ALA B 1 447 ? 12.258 34.719 0.718 1 98.06 447 ALA B N 1
ATOM 8012 C CA . ALA B 1 447 ? 13.234 33.781 1.261 1 98.06 447 ALA B CA 1
ATOM 8013 C C . ALA B 1 447 ? 13.445 32.594 0.314 1 98.06 447 ALA B C 1
ATOM 8015 O O . ALA B 1 447 ? 13.812 31.5 0.749 1 98.06 447 ALA B O 1
ATOM 8016 N N . ILE B 1 448 ? 13.086 32.75 -0.928 1 98.25 448 ILE B N 1
ATOM 8017 C CA . ILE B 1 448 ? 13.273 31.75 -1.984 1 98.25 448 ILE B CA 1
ATOM 8018 C C . ILE B 1 448 ? 13.836 32.438 -3.232 1 98.25 448 ILE B C 1
ATOM 8020 O O . ILE B 1 448 ? 13.414 33.531 -3.584 1 98.25 448 ILE B O 1
ATOM 8024 N N . VAL B 1 449 ? 14.812 31.828 -3.832 1 98.56 449 VAL B N 1
ATOM 8025 C CA . VAL B 1 449 ? 15.328 32.25 -5.129 1 98.56 449 VAL B CA 1
ATOM 8026 C C . VAL B 1 449 ? 14.75 31.375 -6.23 1 98.56 449 VAL B C 1
ATOM 8028 O O . VAL B 1 449 ? 15.219 30.266 -6.457 1 98.56 449 VAL B O 1
ATOM 8031 N N . TYR B 1 450 ? 13.797 31.891 -6.91 1 97.56 450 TYR B N 1
ATOM 8032 C CA . TYR B 1 450 ? 13.148 31.141 -7.98 1 97.56 450 TYR B CA 1
ATOM 8033 C C . TYR B 1 450 ? 14.055 31.031 -9.195 1 97.56 450 TYR B C 1
ATOM 8035 O O . TYR B 1 450 ? 14.852 31.938 -9.469 1 97.56 450 TYR B O 1
ATOM 8043 N N . ASP B 1 451 ? 13.961 29.984 -9.883 1 96.25 451 ASP B N 1
ATOM 8044 C CA . ASP B 1 451 ? 14.914 29.734 -10.961 1 96.25 451 ASP B CA 1
ATOM 8045 C C . ASP B 1 451 ? 14.359 30.172 -12.305 1 96.25 451 ASP B C 1
ATOM 8047 O O . ASP B 1 451 ? 14.922 29.844 -13.359 1 96.25 451 ASP B O 1
ATOM 8051 N N . GLY B 1 452 ? 13.273 30.766 -12.414 1 94.88 452 GLY B N 1
ATOM 8052 C CA . GLY B 1 452 ? 12.711 31.328 -13.633 1 94.88 452 GLY B CA 1
ATOM 8053 C C . GLY B 1 452 ? 11.758 30.391 -14.336 1 94.88 452 GLY B C 1
ATOM 8054 O O . GLY B 1 452 ? 11.07 30.797 -15.281 1 94.88 452 GLY B O 1
ATOM 8055 N N . THR B 1 453 ? 11.656 29.188 -13.875 1 95.69 453 THR B N 1
ATOM 8056 C CA . THR B 1 453 ? 10.727 28.234 -14.484 1 95.69 453 THR B CA 1
ATOM 8057 C C . THR B 1 453 ? 9.398 28.234 -13.734 1 95.69 453 THR B C 1
ATOM 8059 O O . THR B 1 453 ? 9.359 28.453 -12.523 1 95.69 453 THR B O 1
ATOM 8062 N N . PRO B 1 454 ? 8.359 28.047 -14.43 1 95.56 454 PRO B N 1
ATOM 8063 C CA . PRO B 1 454 ? 7.082 27.891 -13.734 1 95.56 454 PRO B CA 1
ATOM 8064 C C . PRO B 1 454 ? 6.949 26.547 -13.031 1 95.56 454 PRO B C 1
ATOM 8066 O O . PRO B 1 454 ? 7.648 25.594 -13.383 1 95.56 454 PRO B O 1
ATOM 8069 N N . PHE B 1 455 ? 6.098 26.5 -12.016 1 95 455 PHE B N 1
ATOM 8070 C CA . PHE B 1 455 ? 5.723 25.188 -11.492 1 95 455 PHE B CA 1
ATOM 8071 C C . PHE B 1 455 ? 5.062 24.344 -12.57 1 95 455 PHE B C 1
ATOM 8073 O O . PHE B 1 455 ? 4.25 24.844 -13.352 1 95 455 PHE B O 1
ATOM 8080 N N . ALA B 1 456 ? 5.398 23.094 -12.617 1 93 456 ALA B N 1
ATOM 8081 C CA . ALA B 1 456 ? 4.73 22.203 -13.547 1 93 456 ALA B CA 1
ATOM 8082 C C . ALA B 1 456 ? 3.246 22.078 -13.219 1 93 456 ALA B C 1
ATOM 8084 O O . ALA B 1 456 ? 2.865 22.016 -12.047 1 93 456 ALA B O 1
ATOM 8085 N N . PRO B 1 457 ? 2.416 22.047 -14.289 1 94.69 457 PRO B N 1
ATOM 8086 C CA . PRO B 1 457 ? 0.998 21.812 -14.016 1 94.69 457 PRO B CA 1
ATOM 8087 C C . PRO B 1 457 ? 0.743 20.469 -13.352 1 94.69 457 PRO B C 1
ATOM 8089 O O . PRO B 1 457 ? 1.447 19.484 -13.625 1 94.69 457 PRO B O 1
ATOM 8092 N N . TYR B 1 458 ? -0.256 20.453 -12.5 1 94.69 458 TYR B N 1
ATOM 8093 C CA . TYR B 1 458 ? -0.655 19.188 -11.875 1 94.69 458 TYR B CA 1
ATOM 8094 C C . TYR B 1 458 ? -1.205 18.219 -12.922 1 94.69 458 TYR B C 1
ATOM 8096 O O . TYR B 1 458 ? -1.976 18.609 -13.797 1 94.69 458 TYR B O 1
ATOM 8104 N N . GLN B 1 459 ? -0.835 16.984 -12.852 1 95.31 459 GLN B N 1
ATOM 8105 C CA . GLN B 1 459 ? -1.308 15.945 -13.773 1 95.31 459 GLN B CA 1
ATOM 8106 C C . GLN B 1 459 ? -2.506 15.203 -13.195 1 95.31 459 GLN B C 1
ATOM 8108 O O . GLN B 1 459 ? -3.271 14.578 -13.93 1 95.31 459 GLN B O 1
ATOM 8113 N N . ARG B 1 460 ? -2.686 15.195 -11.914 1 95.38 460 ARG B N 1
ATOM 8114 C CA . ARG B 1 460 ? -3.773 14.555 -11.18 1 95.38 460 ARG B CA 1
ATOM 8115 C C . ARG B 1 460 ? -4.488 15.555 -10.281 1 95.38 460 ARG B C 1
ATOM 8117 O O . ARG B 1 460 ? -4.078 16.719 -10.18 1 95.38 460 ARG B O 1
ATOM 8124 N N . ASP B 1 461 ? -5.625 15.117 -9.602 1 95.31 461 ASP B N 1
ATOM 8125 C CA . ASP B 1 461 ? -6.367 15.992 -8.703 1 95.31 461 ASP B CA 1
ATOM 8126 C C . ASP B 1 461 ? -5.457 16.547 -7.609 1 95.31 461 ASP B C 1
ATOM 8128 O O . ASP B 1 461 ? -4.934 15.797 -6.785 1 95.31 461 ASP B O 1
ATOM 8132 N N . PRO B 1 462 ? -5.285 17.844 -7.586 1 94.25 462 PRO B N 1
ATOM 8133 C CA . PRO B 1 462 ? -4.289 18.438 -6.691 1 94.25 462 PRO B CA 1
ATOM 8134 C C . PRO B 1 462 ? -4.703 18.375 -5.223 1 94.25 462 PRO B C 1
ATOM 8136 O O . PRO B 1 462 ? -3.893 18.641 -4.332 1 94.25 462 PRO B O 1
ATOM 8139 N N . VAL B 1 463 ? -5.961 18.016 -4.938 1 93.94 463 VAL B N 1
ATOM 8140 C CA . VAL B 1 463 ? -6.402 17.859 -3.559 1 93.94 463 VAL B CA 1
ATOM 8141 C C . VAL B 1 463 ? -6.07 16.453 -3.074 1 93.94 463 VAL B C 1
ATOM 8143 O O . VAL B 1 463 ? -5.504 16.281 -1.991 1 93.94 463 VAL B O 1
ATOM 8146 N N . LEU B 1 464 ? -6.305 15.453 -3.963 1 94.94 464 LEU B N 1
ATOM 8147 C CA . LEU B 1 464 ? -6.184 14.047 -3.59 1 94.94 464 LEU B CA 1
ATOM 8148 C C . LEU B 1 464 ? -4.734 13.586 -3.684 1 94.94 464 LEU B C 1
ATOM 8150 O O . LEU B 1 464 ? -4.324 12.672 -2.967 1 94.94 464 LEU B O 1
ATOM 8154 N N . HIS B 1 465 ? -3.969 14.242 -4.59 1 96.06 465 HIS B N 1
ATOM 8155 C CA . HIS B 1 465 ? -2.672 13.664 -4.914 1 96.06 465 HIS B CA 1
ATOM 8156 C C . HIS B 1 465 ? -1.546 14.664 -4.695 1 96.06 465 HIS B C 1
ATOM 8158 O O . HIS B 1 465 ? -1.664 15.828 -5.086 1 96.06 465 HIS B O 1
ATOM 8164 N N . TYR B 1 466 ? -0.545 14.227 -4.039 1 96.56 466 TYR B N 1
ATOM 8165 C CA . TYR B 1 466 ? 0.718 14.953 -3.932 1 96.56 466 TYR B CA 1
ATOM 8166 C C . TYR B 1 466 ? 1.64 14.609 -5.098 1 96.56 466 TYR B C 1
ATOM 8168 O O . TYR B 1 466 ? 1.912 13.438 -5.359 1 96.56 466 TYR B O 1
ATOM 8176 N N . GLU B 1 467 ? 2.094 15.633 -5.832 1 96.06 467 GLU B N 1
ATOM 8177 C CA . GLU B 1 467 ? 3.062 15.469 -6.914 1 96.06 467 GLU B CA 1
ATOM 8178 C C . GLU B 1 467 ? 4.395 16.125 -6.562 1 96.06 467 GLU B C 1
ATOM 8180 O O . GLU B 1 467 ? 4.508 17.359 -6.57 1 96.06 467 GLU B O 1
ATOM 8185 N N . PRO B 1 468 ? 5.359 15.352 -6.289 1 96.56 468 PRO B N 1
ATOM 8186 C CA . PRO B 1 468 ? 6.645 15.883 -5.832 1 96.56 468 PRO B CA 1
ATOM 8187 C C . PRO B 1 468 ? 7.367 16.688 -6.906 1 96.56 468 PRO B C 1
ATOM 8189 O O . PRO B 1 468 ? 7.246 16.391 -8.094 1 96.56 468 PRO B O 1
ATOM 8192 N N . THR B 1 469 ? 8.07 17.703 -6.551 1 97.25 469 THR B N 1
ATOM 8193 C CA . THR B 1 469 ? 8.945 18.516 -7.383 1 97.25 469 THR B CA 1
ATOM 8194 C C . THR B 1 469 ? 10.031 19.188 -6.539 1 97.25 469 THR B C 1
ATOM 8196 O O . THR B 1 469 ? 9.828 19.438 -5.352 1 97.25 469 THR B O 1
ATOM 8199 N N . THR B 1 470 ? 11.195 19.422 -7.129 1 97.88 470 THR B N 1
ATOM 8200 C CA . THR B 1 470 ? 12.25 20.141 -6.422 1 97.88 470 THR B CA 1
ATOM 8201 C C . THR B 1 470 ? 12.312 21.594 -6.863 1 97.88 470 THR B C 1
ATOM 8203 O O . THR B 1 470 ? 13.328 22.281 -6.676 1 97.88 470 THR B O 1
ATOM 8206 N N . HIS B 1 471 ? 11.242 22.062 -7.555 1 98.12 471 HIS B N 1
ATOM 8207 C CA . HIS B 1 471 ? 11.125 23.484 -7.867 1 98.12 471 HIS B CA 1
ATOM 8208 C C . HIS B 1 471 ? 11.25 24.328 -6.605 1 98.12 471 HIS B C 1
ATOM 8210 O O . HIS B 1 471 ? 10.68 24 -5.566 1 98.12 471 HIS B O 1
ATOM 8216 N N . PRO B 1 472 ? 12.062 25.453 -6.66 1 98.5 472 PRO B N 1
ATOM 8217 C CA . PRO B 1 472 ? 12.117 26.328 -5.484 1 98.5 472 PRO B CA 1
ATOM 8218 C C . PRO B 1 472 ? 10.734 26.734 -4.988 1 98.5 472 PRO B C 1
ATOM 8220 O O . PRO B 1 472 ? 9.883 27.141 -5.785 1 98.5 472 PRO B O 1
ATOM 8223 N N . GLY B 1 473 ? 10.5 26.625 -3.771 1 98 473 GLY B N 1
ATOM 8224 C CA . GLY B 1 473 ? 9.195 26.891 -3.189 1 98 473 GLY B CA 1
ATOM 8225 C C . GLY B 1 473 ? 8.453 25.625 -2.811 1 98 473 GLY B C 1
ATOM 8226 O O . GLY B 1 473 ? 7.504 25.656 -2.025 1 98 473 GLY B O 1
ATOM 8227 N N . ALA B 1 474 ? 8.844 24.531 -3.41 1 97.19 474 ALA B N 1
ATOM 8228 C CA . ALA B 1 474 ? 8.258 23.25 -3.061 1 97.19 474 ALA B CA 1
ATOM 8229 C C . ALA B 1 474 ? 9 22.594 -1.894 1 97.19 474 ALA B C 1
ATOM 8231 O O . ALA B 1 474 ? 10.117 23 -1.562 1 97.19 474 ALA B O 1
ATOM 8232 N N . TYR B 1 475 ? 8.281 21.812 -1.173 1 93.25 475 TYR B N 1
ATOM 8233 C CA . TYR B 1 475 ? 8.922 21.062 -0.096 1 93.25 475 TYR B CA 1
ATOM 8234 C C . TYR B 1 475 ? 9.695 19.875 -0.644 1 93.25 475 TYR B C 1
ATOM 8236 O O . TYR B 1 475 ? 9.297 19.266 -1.648 1 93.25 475 TYR B O 1
ATOM 8244 N N . LEU B 1 476 ? 10.797 19.5 -0.093 1 97.19 476 LEU B N 1
ATOM 8245 C CA . LEU B 1 476 ? 11.719 18.469 -0.539 1 97.19 476 LEU B CA 1
ATOM 8246 C C . LEU B 1 476 ? 11.016 17.109 -0.609 1 97.19 476 LEU B C 1
ATOM 8248 O O . LEU B 1 476 ? 10.445 16.656 0.382 1 97.19 476 LEU B O 1
ATOM 8252 N N . PRO B 1 477 ? 11.039 16.438 -1.722 1 97.31 477 PRO B N 1
ATOM 8253 C CA . PRO B 1 477 ? 10.375 15.141 -1.855 1 97.31 477 PRO B CA 1
ATOM 8254 C C . PRO B 1 477 ? 11 14.07 -0.97 1 97.31 477 PRO B C 1
ATOM 8256 O O . PRO B 1 477 ? 12.227 14.031 -0.807 1 97.31 477 PRO B O 1
ATOM 8259 N N . HIS B 1 478 ? 10.094 13.227 -0.444 1 97.75 478 HIS B N 1
ATOM 8260 C CA . HIS B 1 478 ? 10.523 12 0.212 1 97.75 478 HIS B CA 1
ATOM 8261 C C . HIS B 1 478 ? 10.969 10.953 -0.807 1 97.75 478 HIS B C 1
ATOM 8263 O O . HIS B 1 478 ? 10.297 10.742 -1.818 1 97.75 478 HIS B O 1
ATOM 8269 N N . SER B 1 479 ? 12.125 10.383 -0.617 1 97.5 479 SER B N 1
ATOM 8270 C CA . SER B 1 479 ? 12.633 9.188 -1.281 1 97.5 479 SER B CA 1
ATOM 8271 C C . SER B 1 479 ? 13.43 8.312 -0.315 1 97.5 479 SER B C 1
ATOM 8273 O O . SER B 1 479 ? 14.117 8.828 0.571 1 97.5 479 SER B O 1
ATOM 8275 N N . TRP B 1 480 ? 13.289 7.066 -0.472 1 97.44 480 TRP B N 1
ATOM 8276 C CA . TRP B 1 480 ? 14.125 6.156 0.303 1 97.44 480 TRP B CA 1
ATOM 8277 C C . TRP B 1 480 ? 15.539 6.102 -0.265 1 97.44 480 TRP B C 1
ATOM 8279 O O . TRP B 1 480 ? 15.727 5.883 -1.465 1 97.44 480 TRP B O 1
ATOM 8289 N N . ILE B 1 481 ? 16.484 6.324 0.593 1 97.81 481 ILE B N 1
ATOM 8290 C CA . ILE B 1 481 ? 17.891 6.277 0.223 1 97.81 481 ILE B CA 1
ATOM 8291 C C . ILE B 1 481 ? 18.672 5.496 1.276 1 97.81 481 ILE B C 1
ATOM 8293 O O . ILE B 1 481 ? 18.203 5.301 2.396 1 97.81 481 ILE B O 1
ATOM 8297 N N . GLN B 1 482 ? 19.812 5.039 0.916 1 97.75 482 GLN B N 1
ATOM 8298 C CA . GLN B 1 482 ? 20.625 4.246 1.834 1 97.75 482 GLN B CA 1
ATOM 8299 C C . GLN B 1 482 ? 21.781 5.07 2.398 1 97.75 482 GLN B C 1
ATOM 8301 O O . GLN B 1 482 ? 22.531 5.691 1.645 1 97.75 482 GLN B O 1
ATOM 8306 N N . HIS B 1 483 ? 21.891 5.254 3.674 1 98.12 483 HIS B N 1
ATOM 8307 C CA . HIS B 1 483 ? 23.047 5.773 4.387 1 98.12 483 HIS B CA 1
ATOM 8308 C C . HIS B 1 483 ? 23.719 4.68 5.211 1 98.12 483 HIS B C 1
ATOM 8310 O O . HIS B 1 483 ? 23.188 4.25 6.234 1 98.12 483 HIS B O 1
ATOM 8316 N N . LYS B 1 484 ? 24.844 4.199 4.766 1 95.56 484 LYS B N 1
ATOM 8317 C CA . LYS B 1 484 ? 25.453 3.004 5.34 1 95.56 484 LYS B CA 1
ATOM 8318 C C . LYS B 1 484 ? 24.516 1.809 5.258 1 95.56 484 LYS B C 1
ATOM 8320 O O . LYS B 1 484 ? 24.016 1.479 4.18 1 95.56 484 LYS B O 1
ATOM 8325 N N . THR B 1 485 ? 24.156 1.198 6.336 1 95.56 485 THR B N 1
ATOM 8326 C CA . THR B 1 485 ? 23.297 0.021 6.309 1 95.56 485 THR B CA 1
ATOM 8327 C C . THR B 1 485 ? 21.875 0.377 6.742 1 95.56 485 THR B C 1
ATOM 8329 O O . THR B 1 485 ? 21.125 -0.488 7.195 1 95.56 485 THR B O 1
ATOM 8332 N N . LYS B 1 486 ? 21.547 1.65 6.605 1 96.75 486 LYS B N 1
ATOM 8333 C CA . LYS B 1 486 ? 20.203 2.08 7.012 1 96.75 486 LYS B CA 1
ATOM 8334 C C . LYS B 1 486 ? 19.453 2.727 5.852 1 96.75 486 LYS B C 1
ATOM 8336 O O . LYS B 1 486 ? 20.031 3.537 5.113 1 96.75 486 LYS B O 1
ATOM 8341 N N . LEU B 1 487 ? 18.328 2.242 5.676 1 96.25 487 LEU B N 1
ATOM 8342 C CA . LEU B 1 487 ? 17.406 2.916 4.762 1 96.25 487 LEU B CA 1
ATOM 8343 C C . LEU B 1 487 ? 16.75 4.117 5.434 1 96.25 487 LEU B C 1
ATOM 8345 O O . LEU B 1 487 ? 16.109 3.977 6.48 1 96.25 487 LEU B O 1
ATOM 8349 N N . ILE B 1 488 ? 16.938 5.328 4.879 1 97.69 488 ILE B N 1
ATOM 8350 C CA . ILE B 1 488 ? 16.359 6.531 5.48 1 97.69 488 ILE B CA 1
ATOM 8351 C C . ILE B 1 488 ? 15.656 7.355 4.406 1 97.69 488 ILE B C 1
ATOM 8353 O O . ILE B 1 488 ? 15.805 7.09 3.213 1 97.69 488 ILE B O 1
ATOM 8357 N N . SER B 1 489 ? 14.82 8.32 4.836 1 98.25 489 SER B N 1
ATOM 8358 C CA . SER B 1 489 ? 14.18 9.266 3.934 1 98.25 489 SER B CA 1
ATOM 8359 C C . SER B 1 489 ? 15.117 10.414 3.576 1 98.25 489 SER B C 1
ATOM 8361 O O . SER B 1 489 ? 15.961 10.812 4.387 1 98.25 489 SER B O 1
ATOM 8363 N N . THR B 1 490 ? 14.969 10.992 2.416 1 98.44 490 THR B N 1
ATOM 8364 C CA . THR B 1 490 ? 15.672 12.219 2.051 1 98.44 490 THR B CA 1
ATOM 8365 C C . THR B 1 490 ? 15.43 13.305 3.094 1 98.44 490 THR B C 1
ATOM 8367 O O . THR B 1 490 ? 16.312 14.133 3.344 1 98.44 490 THR B O 1
ATOM 8370 N N . LEU B 1 491 ? 14.312 13.258 3.795 1 97.44 491 LEU B N 1
ATOM 8371 C CA . LEU B 1 491 ? 13.961 14.258 4.797 1 97.44 491 LEU B CA 1
ATOM 8372 C C . LEU B 1 491 ? 14.836 14.117 6.035 1 97.44 491 LEU B C 1
ATOM 8374 O O . LEU B 1 491 ? 14.977 15.062 6.812 1 97.44 491 LEU B O 1
ATOM 8378 N N . ASP B 1 492 ? 15.453 12.992 6.191 1 97.06 492 ASP B N 1
ATOM 8379 C CA . ASP B 1 492 ? 16.188 12.664 7.414 1 97.06 492 ASP B CA 1
ATOM 8380 C C . ASP B 1 492 ? 17.656 13.039 7.289 1 97.06 492 ASP B C 1
ATOM 8382 O O . ASP B 1 492 ? 18.422 12.914 8.25 1 97.06 492 ASP B O 1
ATOM 8386 N N . ILE B 1 493 ? 18.078 13.516 6.129 1 96.94 493 ILE B N 1
ATOM 8387 C CA . ILE B 1 493 ? 19.484 13.805 5.871 1 96.94 493 ILE B CA 1
ATOM 8388 C C . ILE B 1 493 ? 19.922 15.023 6.68 1 96.94 493 ILE B C 1
ATOM 8390 O O . ILE B 1 493 ? 21.062 15.086 7.168 1 96.94 493 ILE B O 1
ATOM 8394 N N . PHE B 1 494 ? 19.047 15.906 6.941 1 96.5 494 PHE B N 1
ATOM 8395 C CA . PHE B 1 494 ? 19.359 17.25 7.418 1 96.5 494 PHE B CA 1
ATOM 8396 C C . PHE B 1 494 ? 19.328 17.297 8.945 1 96.5 494 PHE B C 1
ATOM 8398 O O . PHE B 1 494 ? 18.484 16.672 9.57 1 96.5 494 PHE B O 1
ATOM 8405 N N . GLU B 1 495 ? 20.219 18.109 9.406 1 93.88 495 GLU B N 1
ATOM 8406 C CA . GLU B 1 495 ? 20.156 18.406 10.836 1 93.88 495 GLU B CA 1
ATOM 8407 C C . GLU B 1 495 ? 18.984 19.344 11.148 1 93.88 495 GLU B C 1
ATOM 8409 O O . GLU B 1 495 ? 18.703 20.266 10.383 1 93.88 495 GLU B O 1
ATOM 8414 N N . PHE B 1 496 ? 18.438 19.094 12.289 1 93 496 PHE B N 1
ATOM 8415 C CA . PHE B 1 496 ? 17.281 19.875 12.719 1 93 496 PHE B CA 1
ATOM 8416 C C . PHE B 1 496 ? 17.625 21.359 12.805 1 93 496 PHE B C 1
ATOM 8418 O O . PHE B 1 496 ? 18.656 21.734 13.367 1 93 496 PHE B O 1
ATOM 8425 N N . GLY B 1 497 ? 16.797 22.156 12.203 1 93.38 497 GLY B N 1
ATOM 8426 C CA . GLY B 1 497 ? 16.875 23.609 12.336 1 93.38 497 GLY B CA 1
ATOM 8427 C C . GLY B 1 497 ? 17.953 24.234 11.461 1 93.38 497 GLY B C 1
ATOM 8428 O O . GLY B 1 497 ? 18.219 25.422 11.555 1 93.38 497 GLY B O 1
ATOM 8429 N N . GLN B 1 498 ? 18.578 23.438 10.547 1 95 498 GLN B N 1
ATOM 8430 C CA . GLN B 1 498 ? 19.688 23.953 9.758 1 95 498 GLN B CA 1
ATOM 8431 C C . GLN B 1 498 ? 19.375 23.891 8.266 1 95 498 GLN B C 1
ATOM 8433 O O . GLN B 1 498 ? 18.594 23.047 7.82 1 95 498 GLN B O 1
ATOM 8438 N N . PHE B 1 499 ? 19.969 24.891 7.543 1 97.62 499 PHE B N 1
ATOM 8439 C CA . PHE B 1 499 ? 20 24.766 6.09 1 97.62 499 PHE B CA 1
ATOM 8440 C C . PHE B 1 499 ? 20.828 23.562 5.668 1 97.62 499 PHE B C 1
ATOM 8442 O O . PHE B 1 499 ? 21.594 23.016 6.465 1 97.62 499 PHE B O 1
ATOM 8449 N N . GLY B 1 500 ? 20.594 23.125 4.488 1 98 500 GLY B N 1
ATOM 8450 C CA . GLY B 1 500 ? 21.438 22.109 3.885 1 98 500 GLY B CA 1
ATOM 8451 C C . GLY B 1 500 ? 21.562 22.25 2.379 1 98 500 GLY B C 1
ATOM 8452 O O . GLY B 1 500 ? 20.609 22.656 1.711 1 98 500 GLY B O 1
ATOM 8453 N N . LEU B 1 501 ? 22.75 22 1.906 1 98.62 501 LEU B N 1
ATOM 8454 C CA . LEU B 1 501 ? 22.969 21.969 0.465 1 98.62 501 LEU B CA 1
ATOM 8455 C C . LEU B 1 501 ? 23.047 20.531 -0.039 1 98.62 501 LEU B C 1
ATOM 8457 O O . LEU B 1 501 ? 23.938 19.781 0.378 1 98.62 501 LEU B O 1
ATOM 8461 N N . LEU B 1 502 ? 22.078 20.172 -0.867 1 98.5 502 LEU B N 1
ATOM 8462 C CA . LEU B 1 502 ? 22.109 18.875 -1.528 1 98.5 502 LEU B CA 1
ATOM 8463 C C . LEU B 1 502 ? 22.812 18.969 -2.883 1 98.5 502 LEU B C 1
ATOM 8465 O O . LEU B 1 502 ? 22.469 19.828 -3.699 1 98.5 502 LEU B O 1
ATOM 8469 N N . VAL B 1 503 ? 23.781 18.125 -3.062 1 98.38 503 VAL B N 1
ATOM 8470 C CA . VAL B 1 503 ? 24.5 18.141 -4.336 1 98.38 503 VAL B CA 1
ATOM 8471 C C . VAL B 1 503 ? 24.531 16.734 -4.922 1 98.38 503 VAL B C 1
ATOM 8473 O O . VAL B 1 503 ? 24.391 15.75 -4.195 1 98.38 503 VAL B O 1
ATOM 8476 N N . GLY B 1 504 ? 24.641 16.672 -6.242 1 96.06 504 GLY B N 1
ATOM 8477 C CA . GLY B 1 504 ? 24.688 15.391 -6.926 1 96.06 504 GLY B CA 1
ATOM 8478 C C . GLY B 1 504 ? 26.078 14.781 -6.961 1 96.06 504 GLY B C 1
ATOM 8479 O O . GLY B 1 504 ? 26.953 15.195 -6.207 1 96.06 504 GLY B O 1
ATOM 8480 N N . ILE B 1 505 ? 26.234 13.844 -7.789 1 96.12 505 ILE B N 1
ATOM 8481 C CA . ILE B 1 505 ? 27.438 13.039 -7.941 1 96.12 505 ILE B CA 1
ATOM 8482 C C . ILE B 1 505 ? 28.625 13.961 -8.242 1 96.12 505 ILE B C 1
ATOM 8484 O O . ILE B 1 505 ? 29.703 13.797 -7.66 1 96.12 505 ILE B O 1
ATOM 8488 N N . GLY B 1 506 ? 28.453 14.906 -9.023 1 95.75 506 GLY B N 1
ATOM 8489 C CA . GLY B 1 506 ? 29.516 15.82 -9.422 1 95.75 506 GLY B CA 1
ATOM 8490 C C . GLY B 1 506 ? 29.469 17.141 -8.672 1 95.75 506 GLY B C 1
ATOM 8491 O O . GLY B 1 506 ? 29.969 18.156 -9.164 1 95.75 506 GLY B O 1
ATOM 8492 N N . GLY B 1 507 ? 28.844 17.125 -7.527 1 95.12 507 GLY B N 1
ATOM 8493 C CA . GLY B 1 507 ? 28.578 18.391 -6.84 1 95.12 507 GLY B CA 1
ATOM 8494 C C . GLY B 1 507 ? 29.703 18.812 -5.918 1 95.12 507 GLY B C 1
ATOM 8495 O O . GLY B 1 507 ? 29.531 19.719 -5.102 1 95.12 507 GLY B O 1
ATOM 8496 N N . ASP B 1 508 ? 30.938 18.25 -6.047 1 95.19 508 ASP B N 1
ATOM 8497 C CA . ASP B 1 508 ? 32.062 18.469 -5.129 1 95.19 508 ASP B CA 1
ATOM 8498 C C . ASP B 1 508 ? 32.469 19.938 -5.082 1 95.19 508 ASP B C 1
ATOM 8500 O O . ASP B 1 508 ? 32.812 20.453 -4.027 1 95.19 508 ASP B O 1
ATOM 8504 N N . PRO B 1 509 ? 32.406 20.641 -6.199 1 96.62 509 PRO B N 1
ATOM 8505 C CA . PRO B 1 509 ? 32.781 22.047 -6.164 1 96.62 509 PRO B CA 1
ATOM 8506 C C . PRO B 1 509 ? 31.906 22.875 -5.215 1 96.62 509 PRO B C 1
ATOM 8508 O O . PRO B 1 509 ? 32.344 23.922 -4.723 1 96.62 509 PRO B O 1
ATOM 8511 N N . PHE B 1 510 ? 30.734 22.406 -4.961 1 97.94 510 PHE B N 1
ATOM 8512 C CA . PHE B 1 510 ? 29.844 23.125 -4.066 1 97.94 510 PHE B CA 1
ATOM 8513 C C . PHE B 1 510 ? 30.297 23 -2.621 1 97.94 510 PHE B C 1
ATOM 8515 O O . PHE B 1 510 ? 29.875 23.766 -1.755 1 97.94 510 PHE B O 1
ATOM 8522 N N . VAL B 1 511 ? 31.141 22 -2.312 1 97.38 511 VAL B N 1
ATOM 8523 C CA . VAL B 1 511 ? 31.641 21.812 -0.954 1 97.38 511 VAL B CA 1
ATOM 8524 C C . VAL B 1 511 ? 32.5 23.016 -0.551 1 97.38 511 VAL B C 1
ATOM 8526 O O . VAL B 1 511 ? 32.281 23.594 0.517 1 97.38 511 VAL B O 1
ATOM 8529 N N . GLU B 1 512 ? 33.375 23.344 -1.432 1 96.56 512 GLU B N 1
ATOM 8530 C CA . GLU B 1 512 ? 34.219 24.516 -1.168 1 96.56 512 GLU B CA 1
ATOM 8531 C C . GLU B 1 512 ? 33.406 25.797 -1.191 1 96.56 512 GLU B C 1
ATOM 8533 O O . GLU B 1 512 ? 33.656 26.703 -0.405 1 96.56 512 GLU B O 1
ATOM 8538 N N . ALA B 1 513 ? 32.531 25.875 -2.131 1 98.38 513 ALA B N 1
ATOM 8539 C CA . ALA B 1 513 ? 31.625 27.031 -2.195 1 98.38 513 ALA B CA 1
ATOM 8540 C C . ALA B 1 513 ? 30.891 27.234 -0.875 1 98.38 513 ALA B C 1
ATOM 8542 O O . ALA B 1 513 ? 30.844 28.344 -0.343 1 98.38 513 ALA B O 1
ATOM 8543 N N . ALA B 1 514 ? 30.344 26.172 -0.337 1 98.5 514 ALA B N 1
ATOM 8544 C CA . ALA B 1 514 ? 29.594 26.219 0.907 1 98.5 514 ALA B CA 1
ATOM 8545 C C . ALA B 1 514 ? 30.469 26.641 2.076 1 98.5 514 ALA B C 1
ATOM 8547 O O . ALA B 1 514 ? 30.047 27.391 2.959 1 98.5 514 ALA B O 1
ATOM 8548 N N . LYS B 1 515 ? 31.688 26.094 2.092 1 97.88 515 LYS B N 1
ATOM 8549 C CA . LYS B 1 515 ? 32.625 26.469 3.137 1 97.88 515 LYS B CA 1
ATOM 8550 C C . LYS B 1 515 ? 32.906 27.969 3.143 1 97.88 515 LYS B C 1
ATOM 8552 O O . LYS B 1 515 ? 32.875 28.609 4.199 1 97.88 515 LYS B O 1
ATOM 8557 N N . THR B 1 516 ? 33.125 28.5 1.984 1 98.12 516 THR B N 1
ATOM 8558 C CA . THR B 1 516 ? 33.375 29.922 1.843 1 98.12 516 THR B CA 1
ATOM 8559 C C . THR B 1 516 ? 32.156 30.734 2.287 1 98.12 516 THR B C 1
ATOM 8561 O O . THR B 1 516 ? 32.312 31.688 3.074 1 98.12 516 THR B O 1
ATOM 8564 N N . VAL B 1 517 ? 31.031 30.391 1.823 1 97.94 517 VAL B N 1
ATOM 8565 C CA . VAL B 1 517 ? 29.797 31.141 2.084 1 97.94 517 VAL B CA 1
ATOM 8566 C C . VAL B 1 517 ? 29.469 31.062 3.57 1 97.94 517 VAL B C 1
ATOM 8568 O O . VAL B 1 517 ? 29.031 32.062 4.164 1 97.94 517 VAL B O 1
ATOM 8571 N N . ARG B 1 518 ? 29.609 29.875 4.102 1 96.5 518 ARG B N 1
ATOM 8572 C CA . ARG B 1 518 ? 29.359 29.703 5.531 1 96.5 518 ARG B CA 1
ATOM 8573 C C . ARG B 1 518 ? 30.25 30.641 6.352 1 96.5 518 ARG B C 1
ATOM 8575 O O . ARG B 1 518 ? 29.781 31.234 7.32 1 96.5 518 ARG B O 1
ATOM 8582 N N . GLN B 1 519 ? 31.484 30.719 5.996 1 96.56 519 GLN B N 1
ATOM 8583 C CA . GLN B 1 519 ? 32.406 31.578 6.707 1 96.56 519 GLN B CA 1
ATOM 8584 C C . GLN B 1 519 ? 32.062 33.062 6.547 1 96.56 519 GLN B C 1
ATOM 8586 O O . GLN B 1 519 ? 32.125 33.812 7.508 1 96.56 519 GLN B O 1
ATOM 8591 N N . GLU B 1 520 ? 31.688 33.375 5.43 1 96.56 520 GLU B N 1
ATOM 8592 C CA . GLU B 1 520 ? 31.375 34.781 5.133 1 96.56 520 GLU B CA 1
ATOM 8593 C C . GLU B 1 520 ? 30.094 35.219 5.848 1 96.56 520 GLU B C 1
ATOM 8595 O O . GLU B 1 520 ? 30.016 36.344 6.355 1 96.56 520 GLU B O 1
ATOM 8600 N N . LEU B 1 521 ? 29.141 34.312 5.895 1 94.88 521 LEU B N 1
ATOM 8601 C CA . LEU B 1 521 ? 27.812 34.719 6.359 1 94.88 521 LEU B CA 1
ATOM 8602 C C . LEU B 1 521 ? 27.578 34.281 7.793 1 94.88 521 LEU B C 1
ATOM 8604 O O . LEU B 1 521 ? 26.625 34.719 8.438 1 94.88 521 LEU B O 1
ATOM 8608 N N . GLY B 1 522 ? 28.391 33.406 8.266 1 92.94 522 GLY B N 1
ATOM 8609 C CA . GLY B 1 522 ? 28.281 32.969 9.648 1 92.94 522 GLY B CA 1
ATOM 8610 C C . GLY B 1 522 ? 27.094 32.062 9.891 1 92.94 522 GLY B C 1
ATOM 8611 O O . GLY B 1 522 ? 26.547 32.031 11 1 92.94 522 GLY B O 1
ATOM 8612 N N . VAL B 1 523 ? 26.531 31.5 8.914 1 93.94 523 VAL B N 1
ATOM 8613 C CA . VAL B 1 523 ? 25.406 30.578 9.031 1 93.94 523 VAL B CA 1
ATOM 8614 C C . VAL B 1 523 ? 25.859 29.172 8.594 1 93.94 523 VAL B C 1
ATOM 8616 O O . VAL B 1 523 ? 26.578 29.031 7.605 1 93.94 523 VAL B O 1
ATOM 8619 N N . GLN B 1 524 ? 25.484 28.172 9.359 1 93.5 524 GLN B N 1
ATOM 8620 C CA . GLN B 1 524 ? 25.859 26.797 9.031 1 93.5 524 GLN B CA 1
ATOM 8621 C C . GLN B 1 524 ? 25.234 26.359 7.707 1 93.5 524 GLN B C 1
ATOM 8623 O O . GLN B 1 524 ? 24.078 26.688 7.422 1 93.5 524 GLN B O 1
ATOM 8628 N N . LEU B 1 525 ? 25.984 25.688 6.945 1 96.94 525 LEU B N 1
ATOM 8629 C CA . LEU B 1 525 ? 25.531 25.203 5.641 1 96.94 525 LEU B CA 1
ATOM 8630 C C . LEU B 1 525 ? 26.219 23.875 5.293 1 96.94 525 LEU B C 1
ATOM 8632 O O . LEU B 1 525 ? 27.062 23.828 4.395 1 96.94 525 LEU B O 1
ATOM 8636 N N . PRO B 1 526 ? 25.812 22.828 6.012 1 97.62 526 PRO B N 1
ATOM 8637 C CA . PRO B 1 526 ? 26.359 21.516 5.648 1 97.62 526 PRO B CA 1
ATOM 8638 C C . PRO B 1 526 ? 26.016 21.109 4.219 1 97.62 526 PRO B C 1
ATOM 8640 O O . PRO B 1 526 ? 24.953 21.5 3.705 1 97.62 526 PRO B O 1
ATOM 8643 N N . VAL B 1 527 ? 26.891 20.359 3.596 1 98.44 527 VAL B N 1
ATOM 8644 C CA . VAL B 1 527 ? 26.688 19.844 2.246 1 98.44 527 VAL B CA 1
ATOM 8645 C C . VAL B 1 527 ? 26.453 18.328 2.305 1 98.44 527 VAL B C 1
ATOM 8647 O O . VAL B 1 527 ? 27.172 17.609 2.994 1 98.44 527 VAL B O 1
ATOM 8650 N N . TYR B 1 528 ? 25.438 17.891 1.66 1 98.31 528 TYR B N 1
ATOM 8651 C CA . TYR B 1 528 ? 25.094 16.469 1.593 1 98.31 528 TYR B CA 1
ATOM 8652 C C . TYR B 1 528 ? 25.125 15.977 0.153 1 98.31 528 TYR B C 1
ATOM 8654 O O . TYR B 1 528 ? 24.406 16.5 -0.705 1 98.31 528 TYR B O 1
ATOM 8662 N N . LYS B 1 529 ? 25.969 15.031 -0.13 1 98 529 LYS B N 1
ATOM 8663 C CA . LYS B 1 529 ? 26.062 14.43 -1.46 1 98 529 LYS B CA 1
ATOM 8664 C C . LYS B 1 529 ? 25.094 13.266 -1.605 1 98 529 LYS B C 1
ATOM 8666 O O . LYS B 1 529 ? 25.219 12.25 -0.91 1 98 529 LYS B O 1
ATOM 8671 N N . LEU B 1 530 ? 24.094 13.422 -2.451 1 98.12 530 LEU B N 1
ATOM 8672 C CA . LEU B 1 530 ? 23.016 12.453 -2.674 1 98.12 530 LEU B CA 1
ATOM 8673 C C . LEU B 1 530 ? 22.984 12.016 -4.133 1 98.12 530 LEU B C 1
ATOM 8675 O O . LEU B 1 530 ? 22.938 12.852 -5.039 1 98.12 530 LEU B O 1
ATOM 8679 N N . GLY B 1 531 ? 23.016 10.797 -4.422 1 96.81 531 GLY B N 1
ATOM 8680 C CA . GLY B 1 531 ? 22.984 10.195 -5.742 1 96.81 531 GLY B CA 1
ATOM 8681 C C . GLY B 1 531 ? 23.547 8.781 -5.766 1 96.81 531 GLY B C 1
ATOM 8682 O O . GLY B 1 531 ? 23.875 8.227 -4.715 1 96.81 531 GLY B O 1
ATOM 8683 N N . TYR B 1 532 ? 23.625 8.227 -6.91 1 96.38 532 TYR B N 1
ATOM 8684 C CA . TYR B 1 532 ? 24.141 6.867 -7.031 1 96.38 532 TYR B CA 1
ATOM 8685 C C . TYR B 1 532 ? 25.562 6.766 -6.488 1 96.38 532 TYR B C 1
ATOM 8687 O O . TYR B 1 532 ? 26.438 7.52 -6.91 1 96.38 532 TYR B O 1
ATOM 8695 N N . ARG B 1 533 ? 25.734 5.93 -5.434 1 95.5 533 ARG B N 1
ATOM 8696 C CA . ARG B 1 533 ? 27.016 5.582 -4.844 1 95.5 533 ARG B CA 1
ATOM 8697 C C . ARG B 1 533 ? 27.609 6.766 -4.094 1 95.5 533 ARG B C 1
ATOM 8699 O O . ARG B 1 533 ? 28.828 6.816 -3.867 1 95.5 533 ARG B O 1
ATOM 8706 N N . CYS B 1 534 ? 26.797 7.77 -3.793 1 96.94 534 CYS B N 1
ATOM 8707 C CA . CYS B 1 534 ? 27.156 8.828 -2.859 1 96.94 534 CYS B CA 1
ATOM 8708 C C . CYS B 1 534 ? 26.969 8.375 -1.417 1 96.94 534 CYS B C 1
ATOM 8710 O O . CYS B 1 534 ? 26.438 7.297 -1.166 1 96.94 534 CYS B O 1
ATOM 8712 N N . PRO B 1 535 ? 27.547 9.18 -0.457 1 97.19 535 PRO B N 1
ATOM 8713 C CA . PRO B 1 535 ? 27.297 8.82 0.941 1 97.19 535 PRO B CA 1
ATOM 8714 C C . PRO B 1 535 ? 25.812 8.586 1.237 1 97.19 535 PRO B C 1
ATOM 8716 O O . PRO B 1 535 ? 25.469 7.68 2.002 1 97.19 535 PRO B O 1
ATOM 8719 N N . TYR B 1 536 ? 24.984 9.383 0.764 1 98.19 536 TYR B N 1
ATOM 8720 C CA . TYR B 1 536 ? 23.562 9.109 0.697 1 98.19 536 TYR B CA 1
ATOM 8721 C C . TYR B 1 536 ? 23.188 8.477 -0.642 1 98.19 536 TYR B C 1
ATOM 8723 O O . TYR B 1 536 ? 22.969 9.188 -1.628 1 98.19 536 TYR B O 1
ATOM 8731 N N . ASP B 1 537 ? 23.094 7.172 -0.6 1 98.06 537 ASP B N 1
ATOM 8732 C CA . ASP B 1 537 ? 23.078 6.375 -1.822 1 98.06 537 ASP B CA 1
ATOM 8733 C C . ASP B 1 537 ? 21.656 6.141 -2.311 1 98.06 537 ASP B C 1
ATOM 8735 O O . ASP B 1 537 ? 20.828 5.551 -1.6 1 98.06 537 ASP B O 1
ATOM 8739 N N . ASP B 1 538 ? 21.375 6.574 -3.561 1 97.31 538 ASP B N 1
ATOM 8740 C CA . ASP B 1 538 ? 20.078 6.359 -4.211 1 97.31 538 ASP B CA 1
ATOM 8741 C C . ASP B 1 538 ? 20 4.961 -4.82 1 97.31 538 ASP B C 1
ATOM 8743 O O . ASP B 1 538 ? 19.75 4.812 -6.02 1 97.31 538 ASP B O 1
ATOM 8747 N N . VAL B 1 539 ? 20.047 3.979 -3.973 1 95.81 539 VAL B N 1
ATOM 8748 C CA . VAL B 1 539 ? 20.188 2.59 -4.395 1 95.81 539 VAL B CA 1
ATOM 8749 C C . VAL B 1 539 ? 18.953 2.158 -5.172 1 95.81 539 VAL B C 1
ATOM 8751 O O . VAL B 1 539 ? 19.031 1.304 -6.059 1 95.81 539 VAL B O 1
ATOM 8754 N N . LEU B 1 540 ? 17.812 2.762 -4.961 1 95.38 540 LEU B N 1
ATOM 8755 C CA . LEU B 1 540 ? 16.547 2.355 -5.566 1 95.38 540 LEU B CA 1
ATOM 8756 C C . LEU B 1 540 ? 16.234 3.203 -6.797 1 95.38 540 LEU B C 1
ATOM 8758 O O . LEU B 1 540 ? 15.312 2.896 -7.547 1 95.38 540 LEU B O 1
ATOM 8762 N N . GLY B 1 541 ? 16.969 4.285 -7 1 95.06 541 GLY B N 1
ATOM 8763 C CA . GLY B 1 541 ? 16.719 5.191 -8.109 1 95.06 541 GLY B CA 1
ATOM 8764 C C . GLY B 1 541 ? 15.484 6.062 -7.895 1 95.06 541 GLY B C 1
ATOM 8765 O O . GLY B 1 541 ? 14.977 6.664 -8.844 1 95.06 541 GLY B O 1
ATOM 8766 N N . GLU B 1 542 ? 14.977 6.125 -6.68 1 95.62 542 GLU B N 1
ATOM 8767 C CA . GLU B 1 542 ? 13.789 6.93 -6.406 1 95.62 542 GLU B CA 1
ATOM 8768 C C . GLU B 1 542 ? 14.102 8.422 -6.492 1 95.62 542 GLU B C 1
ATOM 8770 O O . GLU B 1 542 ? 13.336 9.188 -7.078 1 95.62 542 GLU B O 1
ATOM 8775 N N . TRP B 1 543 ? 15.234 8.805 -5.891 1 97.38 543 TRP B N 1
ATOM 8776 C CA . TRP B 1 543 ? 15.641 10.211 -5.941 1 97.38 543 TRP B CA 1
ATOM 8777 C C . TRP B 1 543 ? 15.906 10.648 -7.375 1 97.38 543 TRP B C 1
ATOM 8779 O O . TRP B 1 543 ? 15.477 11.727 -7.793 1 97.38 543 TRP B O 1
ATOM 8789 N N . TYR B 1 544 ? 16.594 9.773 -8.094 1 95.31 544 TYR B N 1
ATOM 8790 C CA . TYR B 1 544 ? 16.891 10.039 -9.5 1 95.31 544 TYR B CA 1
ATOM 8791 C C . TYR B 1 544 ? 15.609 10.406 -10.258 1 95.31 544 TYR B C 1
ATOM 8793 O O . TYR B 1 544 ? 15.633 11.266 -11.148 1 95.31 544 TYR B O 1
ATOM 8801 N N . SER B 1 545 ? 14.508 9.852 -9.867 1 94.06 545 SER B N 1
ATOM 8802 C CA . SER B 1 545 ? 13.242 10.023 -10.578 1 94.06 545 SER B CA 1
ATOM 8803 C C . SER B 1 545 ? 12.562 11.328 -10.195 1 94.06 545 SER B C 1
ATOM 8805 O O . SER B 1 545 ? 11.664 11.797 -10.891 1 94.06 545 SER B O 1
ATOM 8807 N N . VAL B 1 546 ? 13 12.008 -9.062 1 96.12 546 VAL B N 1
ATOM 8808 C CA . VAL B 1 546 ? 12.211 13.148 -8.594 1 96.12 546 VAL B CA 1
ATOM 8809 C C . VAL B 1 546 ? 13.125 14.352 -8.383 1 96.12 546 VAL B C 1
ATOM 8811 O O . VAL B 1 546 ? 12.648 15.461 -8.141 1 96.12 546 VAL B O 1
ATOM 8814 N N . CYS B 1 547 ? 14.445 14.227 -8.438 1 96.62 547 CYS B N 1
ATOM 8815 C CA . CYS B 1 547 ? 15.383 15.258 -8 1 96.62 547 CYS B CA 1
ATOM 8816 C C . CYS B 1 547 ? 15.359 16.453 -8.953 1 96.62 547 CYS B C 1
ATOM 8818 O O . CYS B 1 547 ? 15.672 17.562 -8.555 1 96.62 547 CYS B O 1
ATOM 8820 N N . GLU B 1 548 ? 15.055 16.281 -10.281 1 96.5 548 GLU B N 1
ATOM 8821 C CA . GLU B 1 548 ? 14.867 17.297 -11.297 1 96.5 548 GLU B CA 1
ATOM 8822 C C . GLU B 1 548 ? 16.125 18.141 -11.477 1 96.5 548 GLU B C 1
ATOM 8824 O O . GLU B 1 548 ? 16.047 19.312 -11.852 1 96.5 548 GLU B O 1
ATOM 8829 N N . ILE B 1 549 ? 17.312 17.719 -11.047 1 96.31 549 ILE B N 1
ATOM 8830 C CA . ILE B 1 549 ? 18.594 18.359 -11.305 1 96.31 549 ILE B CA 1
ATOM 8831 C C . ILE B 1 549 ? 19.578 17.344 -11.883 1 96.31 549 ILE B C 1
ATOM 8833 O O . ILE B 1 549 ? 19.406 16.141 -11.727 1 96.31 549 ILE B O 1
ATOM 8837 N N . GLY B 1 550 ? 20.578 17.875 -12.602 1 94.94 550 GLY B N 1
ATOM 8838 C CA . GLY B 1 550 ? 21.609 17.016 -13.148 1 94.94 550 GLY B CA 1
ATOM 8839 C C . GLY B 1 550 ? 22.625 16.578 -12.109 1 94.94 550 GLY B C 1
ATOM 8840 O O . GLY B 1 550 ? 22.547 16.984 -10.945 1 94.94 550 GLY B O 1
ATOM 8841 N N . ASP B 1 551 ? 23.641 15.883 -12.5 1 95.88 551 ASP B N 1
ATOM 8842 C CA . ASP B 1 551 ? 24.656 15.312 -11.625 1 95.88 551 ASP B CA 1
ATOM 8843 C C . ASP B 1 551 ? 25.469 16.406 -10.93 1 95.88 551 ASP B C 1
ATOM 8845 O O . ASP B 1 551 ? 25.969 16.203 -9.82 1 95.88 551 ASP B O 1
ATOM 8849 N N . ARG B 1 552 ? 25.531 17.516 -11.617 1 96.62 552 ARG B N 1
ATOM 8850 C CA . ARG B 1 552 ? 26.391 18.578 -11.109 1 96.62 552 ARG B CA 1
ATOM 8851 C C . ARG B 1 552 ? 25.562 19.734 -10.531 1 96.62 552 ARG B C 1
ATOM 8853 O O . ARG B 1 552 ? 26.109 20.797 -10.242 1 96.62 552 ARG B O 1
ATOM 8860 N N . GLY B 1 553 ? 24.266 19.469 -10.406 1 96.88 553 GLY B N 1
ATOM 8861 C CA . GLY B 1 553 ? 23.375 20.484 -9.859 1 96.88 553 GLY B CA 1
ATOM 8862 C C . GLY B 1 553 ? 23.359 20.5 -8.344 1 96.88 553 GLY B C 1
ATOM 8863 O O . GLY B 1 553 ? 24.125 19.781 -7.699 1 96.88 553 GLY B O 1
ATOM 8864 N N . ALA B 1 554 ? 22.469 21.422 -7.82 1 98.5 554 ALA B N 1
ATOM 8865 C CA . ALA B 1 554 ? 22.406 21.562 -6.371 1 98.5 554 ALA B CA 1
ATOM 8866 C C . ALA B 1 554 ? 21.047 22.125 -5.941 1 98.5 554 ALA B C 1
ATOM 8868 O O . ALA B 1 554 ? 20.359 22.781 -6.73 1 98.5 554 ALA B O 1
ATOM 8869 N N . LEU B 1 555 ? 20.641 21.781 -4.762 1 98.69 555 LEU B N 1
ATOM 8870 C CA . LEU B 1 555 ? 19.453 22.297 -4.098 1 98.69 555 LEU B CA 1
ATOM 8871 C C . LEU B 1 555 ? 19.797 22.891 -2.736 1 98.69 555 LEU B C 1
ATOM 8873 O O . LEU B 1 555 ? 20.422 22.219 -1.909 1 98.69 555 LEU B O 1
ATOM 8877 N N . LEU B 1 556 ? 19.5 24.141 -2.508 1 98.75 556 LEU B N 1
ATOM 8878 C CA . LEU B 1 556 ? 19.547 24.719 -1.166 1 98.75 556 LEU B CA 1
ATOM 8879 C C . LEU B 1 556 ? 18.234 24.484 -0.425 1 98.75 556 LEU B C 1
ATOM 8881 O O . LEU B 1 556 ? 17.188 24.953 -0.861 1 98.75 556 LEU B O 1
ATOM 8885 N N . VAL B 1 557 ? 18.312 23.734 0.659 1 98.5 557 VAL B N 1
ATOM 8886 C CA . VAL B 1 557 ? 17.109 23.344 1.405 1 98.5 557 VAL B CA 1
ATOM 8887 C C . VAL B 1 557 ? 17.047 24.141 2.711 1 98.5 557 VAL B C 1
ATOM 8889 O O . VAL B 1 557 ? 18.031 24.188 3.463 1 98.5 557 VAL B O 1
ATOM 8892 N N . ARG B 1 558 ? 15.93 24.688 2.963 1 98.12 558 ARG B N 1
ATOM 8893 C CA . ARG B 1 558 ? 15.68 25.469 4.164 1 98.12 558 ARG B CA 1
ATOM 8894 C C . ARG B 1 558 ? 15.531 24.578 5.391 1 98.12 558 ARG B C 1
ATOM 8896 O O . ARG B 1 558 ? 15.32 23.359 5.258 1 98.12 558 ARG B O 1
ATOM 8903 N N . PRO B 1 559 ? 15.594 25.156 6.594 1 97.25 559 PRO B N 1
ATOM 8904 C CA . PRO B 1 559 ? 15.359 24.375 7.82 1 97.25 559 PRO B CA 1
ATOM 8905 C C . PRO B 1 559 ? 13.977 23.75 7.859 1 97.25 559 PRO B C 1
ATOM 8907 O O . PRO B 1 559 ? 13.789 22.703 8.508 1 97.25 559 PRO B O 1
ATOM 8910 N N . ASP B 1 560 ? 12.961 24.328 7.168 1 97 560 ASP B N 1
ATOM 8911 C CA . ASP B 1 560 ? 11.609 23.766 7.152 1 97 560 ASP B CA 1
ATOM 8912 C C . ASP B 1 560 ? 11.43 22.812 5.973 1 97 560 ASP B C 1
ATOM 8914 O O . ASP B 1 560 ? 10.297 22.469 5.617 1 97 560 ASP B O 1
ATOM 8918 N N . ARG B 1 561 ? 12.484 22.422 5.25 1 97 561 ARG B N 1
ATOM 8919 C CA . ARG B 1 561 ? 12.602 21.391 4.215 1 97 561 ARG B CA 1
ATOM 8920 C C . ARG B 1 561 ? 12 21.875 2.898 1 97 561 ARG B C 1
ATOM 8922 O O . ARG B 1 561 ? 11.727 21.062 2.004 1 97 561 ARG B O 1
ATOM 8929 N N . HIS B 1 562 ? 11.758 23.188 2.781 1 97.81 562 HIS B N 1
ATOM 8930 C CA . HIS B 1 562 ? 11.414 23.734 1.474 1 97.81 562 HIS B CA 1
ATOM 8931 C C . HIS B 1 562 ? 12.672 24.109 0.683 1 97.81 562 HIS B C 1
ATOM 8933 O O . HIS B 1 562 ? 13.695 24.453 1.267 1 97.81 562 HIS B O 1
ATOM 8939 N N . ILE B 1 563 ? 12.562 24.031 -0.595 1 98.44 563 ILE B N 1
ATOM 8940 C CA . ILE B 1 563 ? 13.688 24.328 -1.471 1 98.44 563 ILE B CA 1
ATOM 8941 C C . ILE B 1 563 ? 13.797 25.844 -1.661 1 98.44 563 ILE B C 1
ATOM 8943 O O . ILE B 1 563 ? 12.867 26.484 -2.143 1 98.44 563 ILE B O 1
ATOM 8947 N N . ALA B 1 564 ? 14.977 26.391 -1.336 1 98.5 564 ALA B N 1
ATOM 8948 C CA . ALA B 1 564 ? 15.203 27.828 -1.421 1 98.5 564 ALA B CA 1
ATOM 8949 C C . ALA B 1 564 ? 15.82 28.203 -2.768 1 98.5 564 ALA B C 1
ATOM 8951 O O . ALA B 1 564 ? 15.656 29.344 -3.232 1 98.5 564 ALA B O 1
ATOM 8952 N N . TRP B 1 565 ? 16.562 27.312 -3.309 1 98.75 565 TRP B N 1
ATOM 8953 C CA . TRP B 1 565 ? 17.312 27.578 -4.531 1 98.75 565 TRP B CA 1
ATOM 8954 C C . TRP B 1 565 ? 17.672 26.266 -5.23 1 98.75 565 TRP B C 1
ATOM 8956 O O . TRP B 1 565 ? 17.906 25.25 -4.574 1 98.75 565 TRP B O 1
ATOM 8966 N N . ARG B 1 566 ? 17.703 26.281 -6.512 1 98.56 566 ARG B N 1
ATOM 8967 C CA . ARG B 1 566 ? 18.016 25.125 -7.34 1 98.56 566 ARG B CA 1
ATOM 8968 C C . ARG B 1 566 ? 18.891 25.531 -8.531 1 98.56 566 ARG B C 1
ATOM 8970 O O . ARG B 1 566 ? 18.656 26.562 -9.156 1 98.56 566 ARG B O 1
ATOM 8977 N N . THR B 1 567 ? 19.953 24.844 -8.797 1 98.19 567 THR B N 1
ATOM 8978 C CA . THR B 1 567 ? 20.688 24.922 -10.055 1 98.19 567 THR B CA 1
ATOM 8979 C C . THR B 1 567 ? 20.734 23.562 -10.742 1 98.19 567 THR B C 1
ATOM 8981 O O . THR B 1 567 ? 21.094 22.562 -10.125 1 98.19 567 THR B O 1
ATOM 8984 N N . PHE B 1 568 ? 20.375 23.562 -11.992 1 96.62 568 PHE B N 1
ATOM 8985 C CA . PHE B 1 568 ? 20.266 22.312 -12.742 1 96.62 568 PHE B CA 1
ATOM 8986 C C . PHE B 1 568 ? 21.625 21.688 -12.984 1 96.62 568 PHE B C 1
ATOM 8988 O O . PHE B 1 568 ? 21.766 20.469 -12.961 1 96.62 568 PHE B O 1
ATOM 8995 N N . ASP B 1 569 ? 22.547 22.531 -13.281 1 96.06 569 ASP B N 1
ATOM 8996 C CA . ASP B 1 569 ? 23.938 22.156 -13.516 1 96.06 569 ASP B CA 1
ATOM 8997 C C . ASP B 1 569 ? 24.891 23.078 -12.766 1 96.06 569 ASP B C 1
ATOM 8999 O O . ASP B 1 569 ? 24.453 24.047 -12.125 1 96.06 569 ASP B O 1
ATOM 9003 N N . ARG B 1 570 ? 26.125 22.75 -12.773 1 95.75 570 ARG B N 1
ATOM 9004 C CA . ARG B 1 570 ? 27.125 23.547 -12.078 1 95.75 570 ARG B CA 1
ATOM 9005 C C . ARG B 1 570 ? 27.281 24.922 -12.734 1 95.75 570 ARG B C 1
ATOM 9007 O O . ARG B 1 570 ? 27.578 25.016 -13.93 1 95.75 570 ARG B O 1
ATOM 9014 N N . PRO B 1 571 ? 27.078 25.938 -11.961 1 96.94 571 PRO B N 1
ATOM 9015 C CA . PRO B 1 571 ? 27.328 27.266 -12.516 1 96.94 571 PRO B CA 1
ATOM 9016 C C . PRO B 1 571 ? 28.812 27.531 -12.734 1 96.94 571 PRO B C 1
ATOM 9018 O O . PRO B 1 571 ? 29.672 26.828 -12.188 1 96.94 571 PRO B O 1
ATOM 9021 N N . GLY B 1 572 ? 29.062 28.594 -13.578 1 96.19 572 GLY B N 1
ATOM 9022 C CA . GLY B 1 572 ? 30.453 28.969 -13.828 1 96.19 572 GLY B CA 1
ATOM 9023 C C . GLY B 1 572 ? 31.219 29.281 -12.562 1 96.19 572 GLY B C 1
ATOM 9024 O O . GLY B 1 572 ? 32.406 28.906 -12.438 1 96.19 572 GLY B O 1
ATOM 9025 N N . ASP B 1 573 ? 30.594 29.906 -11.609 1 97.94 573 ASP B N 1
ATOM 9026 C CA . ASP B 1 573 ? 31.125 30.219 -10.289 1 97.94 573 ASP B CA 1
ATOM 9027 C C . ASP B 1 573 ? 30.188 29.766 -9.188 1 97.94 573 ASP B C 1
ATOM 9029 O O . ASP B 1 573 ? 29.312 30.531 -8.75 1 97.94 573 ASP B O 1
ATOM 9033 N N . PRO B 1 574 ? 30.406 28.5 -8.734 1 98 574 PRO B N 1
ATOM 9034 C CA . PRO B 1 574 ? 29.5 27.953 -7.723 1 98 574 PRO B CA 1
ATOM 9035 C C . PRO B 1 574 ? 29.484 28.797 -6.445 1 98 574 PRO B C 1
ATOM 9037 O O . PRO B 1 574 ? 28.438 28.906 -5.793 1 98 574 PRO B O 1
ATOM 9040 N N . THR B 1 575 ? 30.609 29.406 -6.055 1 98.38 575 THR B N 1
ATOM 9041 C CA . THR B 1 575 ? 30.688 30.203 -4.836 1 98.38 575 THR B CA 1
ATOM 9042 C C . THR B 1 575 ? 29.812 31.453 -4.953 1 98.38 575 THR B C 1
ATOM 9044 O O . THR B 1 575 ? 29.016 31.734 -4.066 1 98.38 575 THR B O 1
ATOM 9047 N N . GLU B 1 576 ? 29.953 32.125 -6.082 1 98.31 576 GLU B N 1
ATOM 9048 C CA . GLU B 1 576 ? 29.172 33.344 -6.277 1 98.31 576 GLU B CA 1
ATOM 9049 C C . GLU B 1 576 ? 27.688 33.031 -6.375 1 98.31 576 GLU B C 1
ATOM 9051 O O . GLU B 1 576 ? 26.844 33.781 -5.863 1 98.31 576 GLU B O 1
ATOM 9056 N N . ALA B 1 577 ? 27.406 31.984 -7.098 1 98.19 577 ALA B N 1
ATOM 9057 C CA . ALA B 1 577 ? 26 31.594 -7.246 1 98.19 577 ALA B CA 1
ATOM 9058 C C . ALA B 1 577 ? 25.375 31.266 -5.895 1 98.19 577 ALA B C 1
ATOM 9060 O O . ALA B 1 577 ? 24.281 31.734 -5.586 1 98.19 577 ALA B O 1
ATOM 9061 N N . LEU B 1 578 ? 26.047 30.484 -5.105 1 98.5 578 LEU B N 1
ATOM 9062 C CA . LEU B 1 578 ? 25.547 30.109 -3.787 1 98.5 578 LEU B CA 1
ATOM 9063 C C . LEU B 1 578 ? 25.484 31.312 -2.854 1 98.5 578 LEU B C 1
ATOM 9065 O O . LEU B 1 578 ? 24.516 31.469 -2.105 1 98.5 578 LEU B O 1
ATOM 9069 N N . ARG B 1 579 ? 26.531 32.156 -2.912 1 98.19 579 ARG B N 1
ATOM 9070 C CA . ARG B 1 579 ? 26.594 33.375 -2.105 1 98.19 579 ARG B CA 1
ATOM 9071 C C . ARG B 1 579 ? 25.375 34.25 -2.379 1 98.19 579 ARG B C 1
ATOM 9073 O O . ARG B 1 579 ? 24.688 34.688 -1.447 1 98.19 579 ARG B O 1
ATOM 9080 N N . SER B 1 580 ? 25.156 34.469 -3.646 1 98.06 580 SER B N 1
ATOM 9081 C CA . SER B 1 580 ? 24.062 35.344 -4.043 1 98.06 580 SER B CA 1
ATOM 9082 C C . SER B 1 580 ? 22.719 34.781 -3.592 1 98.06 580 SER B C 1
ATOM 9084 O O . SER B 1 580 ? 21.875 35.5 -3.076 1 98.06 580 SER B O 1
ATOM 9086 N N . ALA B 1 581 ? 22.562 33.5 -3.811 1 97.94 581 ALA B N 1
ATOM 9087 C CA . ALA B 1 581 ? 21.312 32.844 -3.422 1 97.94 581 ALA B CA 1
ATOM 9088 C C . ALA B 1 581 ? 21.094 32.938 -1.914 1 97.94 581 ALA B C 1
ATOM 9090 O O . ALA B 1 581 ? 20.016 33.281 -1.456 1 97.94 581 ALA B O 1
ATOM 9091 N N . PHE B 1 582 ? 22.094 32.562 -1.21 1 97.75 582 PHE B N 1
ATOM 9092 C CA . PHE B 1 582 ? 21.984 32.5 0.242 1 97.75 582 PHE B CA 1
ATOM 9093 C C . PHE B 1 582 ? 21.766 33.875 0.836 1 97.75 582 PHE B C 1
ATOM 9095 O O . PHE B 1 582 ? 20.984 34.062 1.767 1 97.75 582 PHE B O 1
ATOM 9102 N N . ARG B 1 583 ? 22.391 34.906 0.301 1 97.44 583 ARG B N 1
ATOM 9103 C CA . ARG B 1 583 ? 22.188 36.281 0.744 1 97.44 583 ARG B CA 1
ATOM 9104 C C . ARG B 1 583 ? 20.75 36.719 0.516 1 97.44 583 ARG B C 1
ATOM 9106 O O . ARG B 1 583 ? 20.141 37.375 1.38 1 97.44 583 ARG B O 1
ATOM 9113 N N . GLN B 1 584 ? 20.281 36.375 -0.603 1 97.06 584 GLN B N 1
ATOM 9114 C CA . GLN B 1 584 ? 18.891 36.719 -0.882 1 97.06 584 GLN B CA 1
ATOM 9115 C C . GLN B 1 584 ? 17.938 36.062 0.1 1 97.06 584 GLN B C 1
ATOM 9117 O O . GLN B 1 584 ? 17.016 36.688 0.615 1 97.06 584 GLN B O 1
ATOM 9122 N N . VAL B 1 585 ? 18.141 34.781 0.336 1 97.94 585 VAL B N 1
ATOM 9123 C CA . VAL B 1 585 ? 17.281 34.031 1.24 1 97.94 585 VAL B CA 1
ATOM 9124 C C . VAL B 1 585 ? 17.312 34.656 2.633 1 97.94 585 VAL B C 1
ATOM 9126 O O . VAL B 1 585 ? 16.297 34.719 3.307 1 97.94 585 VAL B O 1
ATOM 9129 N N . LEU B 1 586 ? 18.469 35.188 3.055 1 97.5 586 LEU B N 1
ATOM 9130 C CA . LEU B 1 586 ? 18.656 35.75 4.387 1 97.5 586 LEU B CA 1
ATOM 9131 C C . LEU B 1 586 ? 18.281 37.219 4.414 1 97.5 586 LEU B C 1
ATOM 9133 O O . LEU B 1 586 ? 18.359 37.875 5.461 1 97.5 586 LEU B O 1
ATOM 9137 N N . GLY B 1 587 ? 17.859 37.75 3.252 1 96.44 587 GLY B N 1
ATOM 9138 C CA . GLY B 1 587 ? 17.484 39.156 3.162 1 96.44 587 GLY B CA 1
ATOM 9139 C C . GLY B 1 587 ? 18.656 40.094 3.268 1 96.44 587 GLY B C 1
ATOM 9140 O O . GLY B 1 587 ? 18.531 41.219 3.787 1 96.44 587 GLY B O 1
ATOM 9141 N N . LEU B 1 588 ? 19.766 39.688 2.852 1 94.94 588 LEU B N 1
ATOM 9142 C CA . LEU B 1 588 ? 20.984 40.5 2.961 1 94.94 588 LEU B CA 1
ATOM 9143 C C . LEU B 1 588 ? 21.297 41.188 1.639 1 94.94 588 LEU B C 1
ATOM 9145 O O . LEU B 1 588 ? 20.938 40.688 0.57 1 94.94 588 LEU B O 1
#